Protein AF-A0A0K8VBG0-F1 (afdb_monomer_lite)

Foldseek 3Di:
DDDDDDDDDDDDDDDDDPPVVPVVVVVVVVVVVVVVVVVVVVVVVVVVVVVVVVVVVVVVVVVVVVVVVVVVVVVVVVVVVVVVVVVVVVVVVVVVVVVVVVVVVVVVVVVVVVVVVVVVVVVVVVVVVVVVVVVVVVVVVVVVVVVVVVVVVVVVVVVVVVVVVVVVVVVVVVVVVVVVVVVVVVVVVVVVVVVVVVVPDDDDDDDDDDDDDDDDDDDDDDDDDDDDYDDDDDDDPVVVVVVVVVVVVVVVVVVVVVVVVVVVVVVVVVVVVVVVVVVVVVVVVVVVVVVVVVVVVVVVVVVVVVVVVVVVVVVVVVVVVVVVVVVVVVVVVVVVVVVVVVVVVVVVVVVVVVVVVVVVVVVVVVVVVVVVVVVVVVVVVVVVVVVVVVVVVVVVVVVVVVVVVVVVVVVVVVVVVVVVVVVVVVVVVVVVVVVVVVVVVVVVVVVVVVVVPDPDDDDDDDDDDDPVPPPVPPPVPPPCPVVVVVVVVVVVVVVVVVVVVVVVVVVVVVVVVVVVVVVVVVVVVVVVVVVVVVVVVVVVVVVVVVVVVVVVVVVVVVVVVPPDDDDDPVVVVVVVVVVVVVVVVVVVVVVVVVVVVVVVVVVVVVVVVVVVVVVVVVVVVVVVVVVVVVVVVLVVVVVVVVVVVVVVVVVVVVCVVDDDDDDDDDVCPVVVVVVVVVVVVVVVVVVVVVVVVVVVVVVSVVVVVVVVVVVVVVVVVVVVVVVVVVVVVVVVVVVVVVVVVVVVVVVVVVVVVVVVVVVVVVVVVVVVVVVVVVVVVVVVVVVVVVVVVVVVVVVVVVVVVVVVVVVVVVVVVVVVVVVVVVVVVVVVVVVVVVVVVVVVVVVVVVVVVVVVVVVVVVVVVVVVVPPDDDDDDDPPPVVVVVVVVVVVVVVVVVVVVVVVVVVVVVVVVVVVVVVVVVVVVVVVVVVVCVVVVVPPPPDDDDDDDPVVPVVVVVVVVVVVVVVVVVVVVVVVVVVVVVVVVVVVVVVVVVVVVVVVVVVVVVVVVVVVVVVVVVVVVVVVVVVVVVVVVVVVVVVVVVVVVVVVVVVVVVVVVVVVVVVVD

pLDDT: mean 77.25, std 16.14, range [25.34, 94.44]

Sequence (1061 aa):
MVNITLEEVPLGHSAQTSSRKRGANEQTATLQKRNKQLEEENKQLSLSLDELDSQHNLAMQNVLELKTELQEKLSAVTTSYEALKKEHADKFINSELEMARLKKQLDSTMQQQKGLESENQQLQMQVTNYEAEVKKSIEDMADLQALLDKKTQDNVELIEKVKSAGRLADKSADQLMELQQRVDQLTKELEDAKQVKEKKTSESSTSSMGKHSDDEFIVVRDGDANSSGPATPPTKEELKDKIVQLENRVSELTLENGSLALKLQDSEMEKQLALTVMRENVQELRTRCEETDTALKLAREELEEQQENLESLKEKAAEAVIAQQQLKALAEEKGKIETEILNMKENLQNVLELEKRLLFSESEKETLQIELQRVRATQERITELESKVQNLIVENQQLRLNAEAETETQNYSAELAERIKSLNEENETLRAEIESIAHSKFSEAIAEEKQEITDLDADDDEPLTVDKIKELLSSHIKSKLTGEMEEACRAVQERITRTVNEMERKISRLSEELLDLQDSKLVWDHEKKTLEADISQYILQCDELMKNNEILLNELENYKRNKLETIQEHNEQSVMDLEAELEEASKMNETLEQEYVEQKEKNEELEREKQTLTEQLRAAQTQCEELRSAEKELKIQLETLEIEKGNMLFELNEQKSLDSKQTDDDVLLKSAEEKCQNLESQLAHLSKDHADLVAALQTQKTALQEAIMKREEAEKCLLEKDMLIKRLDENLKEDLSSEMQKKLDNLTSLNHELKQDLLAKDIVLESQKKKLLQAQANLNVSDGKVHELEELVAEKEKALETSRILLDESGKAKDELSEKLRQQKVNLEQLKQLKQEKETLLNEFEELKKKCEAHSDELKALQESAVTSTSNDASAITRIAQLEAELLATVELQKSVATLNYEKNEMIKALQQKHAENMQYYTEIQRLQGILQQQQLQTTQATTCAKCTTHESTLSDLRKELEKQQDQIKFLKEKSDILTTNLLTEQTNQRLVKQEKTEVEEQNAAIRKDLERLREHLLEIEDLHTQETVEMQRELEETKAKMVALQDDVAKSSNAYTSAR

Structure (mmCIF, N/CA/C/O backbone):
data_AF-A0A0K8VBG0-F1
#
_entry.id   AF-A0A0K8VBG0-F1
#
loop_
_atom_site.group_PDB
_atom_site.id
_atom_site.type_symbol
_atom_site.label_atom_id
_atom_site.label_alt_id
_atom_site.label_comp_id
_atom_site.label_asym_id
_atom_site.label_entity_id
_atom_site.label_seq_id
_atom_site.pdbx_PDB_ins_code
_atom_site.Cartn_x
_atom_site.Cartn_y
_atom_site.Cartn_z
_atom_site.occupancy
_atom_site.B_iso_or_equiv
_atom_site.auth_seq_id
_atom_site.auth_comp_id
_atom_site.auth_asym_id
_atom_site.auth_atom_id
_atom_site.pdbx_PDB_model_num
ATOM 1 N N . MET A 1 1 ? 41.106 46.620 -82.034 1.00 43.00 1 MET A N 1
ATOM 2 C CA . MET A 1 1 ? 41.742 47.371 -83.139 1.00 43.00 1 MET A CA 1
ATOM 3 C C . MET A 1 1 ? 43.255 47.251 -83.031 1.00 43.00 1 MET A C 1
ATOM 5 O O . MET A 1 1 ? 43.840 47.968 -82.236 1.00 43.00 1 MET A O 1
ATOM 9 N N . VAL A 1 2 ? 43.867 46.372 -83.825 1.00 33.28 2 VAL A N 1
ATOM 10 C CA . VAL A 1 2 ? 45.252 46.494 -84.317 1.00 33.28 2 VAL A CA 1
ATOM 11 C C . VAL A 1 2 ? 45.219 45.886 -85.718 1.00 33.28 2 VAL A C 1
ATOM 13 O O . VAL A 1 2 ? 44.747 44.761 -85.864 1.00 33.28 2 VAL A O 1
ATOM 16 N N . ASN A 1 3 ? 45.654 46.620 -86.742 1.00 40.59 3 ASN A N 1
ATOM 17 C CA . ASN A 1 3 ? 45.786 46.064 -88.089 1.00 40.59 3 ASN A CA 1
ATOM 18 C C . ASN A 1 3 ? 47.158 45.401 -88.221 1.00 40.59 3 ASN A C 1
ATOM 20 O O . ASN A 1 3 ? 48.166 46.038 -87.923 1.00 40.59 3 ASN A O 1
ATOM 24 N N . ILE A 1 4 ? 47.198 44.175 -88.740 1.00 41.84 4 ILE A N 1
ATOM 25 C CA . ILE A 1 4 ? 48.416 43.579 -89.294 1.00 41.84 4 ILE A CA 1
ATOM 26 C C . ILE A 1 4 ? 48.094 43.165 -90.728 1.00 41.84 4 ILE A C 1
ATOM 28 O O . ILE A 1 4 ? 47.398 42.184 -90.973 1.00 41.84 4 ILE A O 1
ATOM 32 N N . THR A 1 5 ? 48.563 43.971 -91.674 1.00 43.53 5 THR A N 1
ATOM 33 C CA . THR A 1 5 ? 48.521 43.681 -93.108 1.00 43.53 5 THR A CA 1
ATOM 34 C C . THR A 1 5 ? 49.650 42.720 -93.463 1.00 43.53 5 THR A C 1
ATOM 36 O O . THR A 1 5 ? 50.808 43.024 -93.183 1.00 43.53 5 THR A O 1
ATOM 39 N N . LEU A 1 6 ? 49.331 41.602 -94.114 1.00 40.22 6 LEU A N 1
ATOM 40 C CA . LEU A 1 6 ? 50.319 40.767 -94.799 1.00 40.22 6 LEU A CA 1
ATOM 41 C C . LEU A 1 6 ? 50.276 41.084 -96.296 1.00 40.22 6 LEU A C 1
ATOM 43 O O . LEU A 1 6 ? 49.215 41.023 -96.913 1.00 40.22 6 LEU A O 1
ATOM 47 N N . GLU A 1 7 ? 51.423 41.472 -96.848 1.00 38.75 7 GLU A N 1
ATOM 48 C CA . GLU A 1 7 ? 51.567 41.871 -98.249 1.00 38.75 7 GLU A CA 1
ATOM 49 C C . GLU A 1 7 ? 51.572 40.661 -99.195 1.00 38.75 7 GLU A C 1
ATOM 51 O O . GLU A 1 7 ? 52.144 39.610 -98.898 1.00 38.75 7 GLU A O 1
ATOM 56 N N . GLU A 1 8 ? 50.977 40.826 -100.377 1.00 39.34 8 GLU A N 1
ATOM 57 C CA . GLU A 1 8 ? 51.067 39.845 -101.458 1.00 39.34 8 GLU A CA 1
ATOM 58 C C . GLU A 1 8 ? 52.438 39.938 -102.149 1.00 39.34 8 GLU A C 1
ATOM 60 O O . GLU A 1 8 ? 52.787 40.973 -102.716 1.00 39.34 8 GLU A O 1
ATOM 65 N N . VAL A 1 9 ? 53.206 38.841 -102.164 1.00 38.22 9 VAL A N 1
ATOM 66 C CA . VAL A 1 9 ? 54.479 38.753 -102.903 1.00 38.22 9 VAL A CA 1
ATOM 67 C C . VAL A 1 9 ? 54.300 37.878 -104.155 1.00 38.22 9 VAL A C 1
ATOM 69 O O . VAL A 1 9 ? 54.252 36.650 -104.042 1.00 38.22 9 VAL A O 1
ATOM 72 N N . PRO A 1 10 ? 54.211 38.461 -105.367 1.00 44.12 10 PRO A N 1
ATOM 73 C CA . PRO A 1 10 ? 54.003 37.699 -106.595 1.00 44.12 10 PRO A CA 1
ATOM 74 C C . PRO A 1 10 ? 55.315 37.088 -107.112 1.00 44.12 10 PRO A C 1
ATOM 76 O O . PRO A 1 10 ? 56.162 37.779 -107.682 1.00 44.12 10 PRO A O 1
ATOM 79 N N . LEU A 1 11 ? 55.481 35.770 -106.970 1.00 38.22 11 LEU A N 1
ATOM 80 C CA . LEU A 1 11 ? 56.603 35.048 -107.581 1.00 38.22 11 LEU A CA 1
ATOM 81 C C . LEU A 1 11 ? 56.382 34.797 -109.084 1.00 38.22 11 LEU A C 1
ATOM 83 O O . LEU A 1 11 ? 55.292 34.449 -109.539 1.00 38.22 11 LEU A O 1
ATOM 87 N N . GLY A 1 12 ? 57.447 35.012 -109.861 1.00 35.91 12 GLY A N 1
ATOM 88 C CA . GLY A 1 12 ? 57.413 35.074 -111.324 1.00 35.91 12 GLY A CA 1
ATOM 89 C C . GLY A 1 12 ? 57.235 33.735 -112.050 1.00 35.91 12 GLY A C 1
ATOM 90 O O . GLY A 1 12 ? 57.375 32.650 -111.490 1.00 35.91 12 GLY A O 1
ATOM 91 N N . HIS A 1 13 ? 56.942 33.825 -113.349 1.00 42.28 13 HIS A N 1
ATOM 92 C CA . HIS A 1 13 ? 56.729 32.668 -114.223 1.00 42.28 13 HIS A CA 1
ATOM 93 C C . HIS A 1 13 ? 58.031 31.919 -114.558 1.00 42.28 13 HIS A C 1
ATOM 95 O O . HIS A 1 13 ? 59.044 32.536 -114.879 1.00 42.28 13 HIS A O 1
ATOM 101 N N . SER A 1 14 ? 57.944 30.592 -114.683 1.00 35.47 14 SER A N 1
ATOM 102 C CA . SER A 1 14 ? 58.721 29.836 -115.675 1.00 35.47 14 SER A CA 1
ATOM 103 C C . SER A 1 14 ? 57.948 28.588 -116.124 1.00 35.47 14 SER A C 1
ATOM 105 O O . SER A 1 14 ? 56.993 28.167 -115.469 1.00 35.47 14 SER A O 1
ATOM 107 N N . ALA A 1 15 ? 58.295 28.032 -117.283 1.00 40.16 15 ALA A N 1
ATOM 108 C CA . ALA A 1 15 ? 57.491 27.030 -117.983 1.00 40.16 15 ALA A CA 1
ATOM 109 C C . ALA A 1 15 ? 58.024 25.598 -117.822 1.00 40.16 15 ALA A C 1
ATOM 111 O O . ALA A 1 15 ? 59.234 25.403 -117.863 1.00 40.16 15 ALA A O 1
ATOM 112 N N . GLN A 1 16 ? 57.119 24.602 -117.774 1.00 41.00 16 GLN A N 1
ATOM 113 C CA . GLN A 1 16 ? 57.099 23.408 -118.654 1.00 41.00 16 GLN A CA 1
ATOM 114 C C . GLN A 1 16 ? 56.025 22.366 -118.240 1.00 41.00 16 GLN A C 1
ATOM 116 O O . GLN A 1 16 ? 55.444 22.423 -117.160 1.00 41.00 16 GLN A O 1
ATOM 121 N N . THR A 1 17 ? 55.787 21.377 -119.115 1.00 40.16 17 THR A N 1
ATOM 122 C CA . THR A 1 17 ? 54.924 20.178 -118.947 1.00 40.16 17 THR A CA 1
ATOM 123 C C . THR A 1 17 ? 53.398 20.399 -118.886 1.00 40.16 17 THR A C 1
ATOM 125 O O . THR A 1 17 ? 52.782 20.541 -117.834 1.00 40.16 17 THR A O 1
ATOM 128 N N . SER A 1 18 ? 52.739 20.311 -120.046 1.00 46.72 18 SER A N 1
ATOM 129 C CA . SER A 1 18 ? 51.268 20.299 -120.169 1.00 46.72 18 SER A CA 1
ATOM 130 C C . SER A 1 18 ? 50.610 18.969 -119.759 1.00 46.72 18 SER A C 1
ATOM 132 O O . SER A 1 18 ? 49.415 18.947 -119.473 1.00 46.72 18 SER A O 1
ATOM 134 N N . SER A 1 19 ? 51.371 17.873 -119.672 1.00 47.28 19 SER A N 1
ATOM 135 C CA . SER A 1 19 ? 50.883 16.544 -119.269 1.00 47.28 19 SER A CA 1
ATOM 136 C C . SER A 1 19 ? 50.591 16.415 -117.768 1.00 47.28 19 SER A C 1
ATOM 138 O O . SER A 1 19 ? 49.714 15.646 -117.381 1.00 47.28 19 SER A O 1
ATOM 140 N N . ARG A 1 20 ? 51.267 17.193 -116.910 1.00 49.97 20 ARG A N 1
ATOM 141 C CA . ARG A 1 20 ? 51.134 17.087 -115.443 1.00 49.97 20 ARG A CA 1
ATOM 142 C C . ARG A 1 20 ? 49.805 17.645 -114.906 1.00 49.97 20 ARG A C 1
ATOM 144 O O . ARG A 1 20 ? 49.390 17.279 -113.812 1.00 49.97 20 ARG A O 1
ATOM 151 N N . LYS A 1 21 ? 49.110 18.492 -115.682 1.00 50.09 21 LYS A N 1
ATOM 152 C CA . LYS A 1 21 ? 47.896 19.210 -115.244 1.00 50.09 21 LYS A CA 1
ATOM 153 C C . LYS A 1 21 ? 46.640 18.342 -115.072 1.00 50.09 21 LYS A C 1
ATOM 155 O O . LYS A 1 21 ? 45.791 18.718 -114.276 1.00 50.09 21 LYS A O 1
ATOM 160 N N . ARG A 1 22 ? 46.493 17.201 -115.765 1.00 51.78 22 ARG A N 1
ATOM 161 C CA . ARG A 1 22 ? 45.307 16.332 -115.568 1.00 51.78 22 ARG A CA 1
ATOM 162 C C . ARG A 1 22 ? 45.371 15.563 -114.248 1.00 51.78 22 ARG A C 1
ATOM 164 O O . ARG A 1 22 ? 44.472 15.723 -113.434 1.00 51.78 22 ARG A O 1
ATOM 171 N N . GLY A 1 23 ? 46.470 14.847 -113.999 1.00 56.84 23 GLY A N 1
ATOM 172 C CA . GLY A 1 23 ? 46.675 14.143 -112.728 1.00 56.84 23 GLY A CA 1
ATOM 173 C C . GLY A 1 23 ? 46.676 15.087 -111.521 1.00 56.84 23 GLY A C 1
ATOM 174 O O . GLY A 1 23 ? 46.089 14.758 -110.497 1.00 56.84 23 GLY A O 1
ATOM 175 N N . ALA A 1 24 ? 47.238 16.296 -111.665 1.00 58.91 24 ALA A N 1
ATOM 176 C CA . ALA A 1 24 ? 47.138 17.331 -110.637 1.00 58.91 24 ALA A CA 1
ATOM 177 C C . ALA A 1 24 ? 45.677 17.725 -110.353 1.00 58.91 24 ALA A C 1
ATOM 179 O O . ALA A 1 24 ? 45.270 17.697 -109.199 1.00 58.91 24 ALA A O 1
ATOM 180 N N . ASN A 1 25 ? 44.867 18.023 -111.378 1.00 60.28 25 ASN A N 1
ATOM 181 C CA . ASN A 1 25 ? 43.459 18.389 -111.185 1.00 60.28 25 ASN A CA 1
ATOM 182 C C . ASN A 1 25 ? 42.623 17.256 -110.561 1.00 60.28 25 ASN A C 1
ATOM 184 O O . ASN A 1 25 ? 41.772 17.531 -109.719 1.00 60.28 25 ASN A O 1
ATOM 188 N N . GLU A 1 26 ? 42.857 15.998 -110.943 1.00 67.69 26 GLU A N 1
ATOM 189 C CA . GLU A 1 26 ? 42.168 14.840 -110.352 1.00 67.69 26 GLU A CA 1
ATOM 190 C C . GLU A 1 26 ? 42.561 14.645 -108.879 1.00 67.69 26 GLU A C 1
ATOM 192 O O . GLU A 1 26 ? 41.686 14.451 -108.036 1.00 67.69 26 GLU A O 1
ATOM 197 N N . GLN A 1 27 ? 43.847 14.799 -108.540 1.00 74.75 27 GLN A N 1
ATOM 198 C CA . GLN A 1 27 ? 44.315 14.808 -107.149 1.00 74.75 27 GLN A CA 1
ATOM 199 C C . GLN A 1 27 ? 43.750 15.996 -106.354 1.00 74.75 27 GLN A C 1
ATOM 201 O O . GLN A 1 27 ? 43.317 15.822 -105.220 1.00 74.75 27 GLN A O 1
ATOM 206 N N . THR A 1 28 ? 43.683 17.199 -106.932 1.00 75.19 28 THR A N 1
ATOM 207 C CA . THR A 1 28 ? 43.045 18.354 -106.281 1.00 75.19 28 THR A CA 1
ATOM 208 C C . THR A 1 28 ? 41.555 18.107 -106.038 1.00 75.19 28 THR A C 1
ATOM 210 O O . THR A 1 28 ? 41.063 18.448 -104.968 1.00 75.19 28 THR A O 1
ATOM 213 N N . ALA A 1 29 ? 40.839 17.468 -106.968 1.00 78.25 29 ALA A N 1
ATOM 214 C CA . ALA A 1 29 ? 39.424 17.142 -106.795 1.00 78.25 29 ALA A CA 1
ATOM 215 C C . ALA A 1 29 ? 39.184 16.082 -105.701 1.00 78.25 29 ALA A C 1
ATOM 217 O O . ALA A 1 29 ? 38.245 16.218 -104.913 1.00 78.25 29 ALA A O 1
ATOM 218 N N . THR A 1 30 ? 40.032 15.050 -105.596 1.00 81.75 30 THR A N 1
ATOM 219 C CA . THR A 1 30 ? 39.924 14.061 -104.506 1.00 81.75 30 THR A CA 1
ATOM 220 C C . THR A 1 30 ? 40.312 14.653 -103.152 1.00 81.75 30 THR A C 1
ATOM 222 O O . THR A 1 30 ? 39.617 14.393 -102.170 1.00 81.75 30 THR A O 1
ATOM 225 N N . LEU A 1 31 ? 41.334 15.514 -103.095 1.00 83.62 31 LEU A N 1
ATOM 226 C CA . LEU A 1 31 ? 41.702 16.259 -101.886 1.00 83.62 31 LEU A CA 1
ATOM 227 C C . LEU A 1 31 ? 40.601 17.240 -101.459 1.00 83.62 31 LEU A C 1
ATOM 229 O O . LEU A 1 31 ? 40.248 17.267 -100.287 1.00 83.62 31 LEU A O 1
ATOM 233 N N . GLN A 1 32 ? 39.976 17.971 -102.387 1.00 84.12 32 GLN A N 1
ATOM 234 C CA . GLN A 1 32 ? 38.812 18.817 -102.087 1.00 84.12 32 GLN A CA 1
ATOM 235 C C . GLN A 1 32 ? 37.624 17.999 -101.567 1.00 84.12 32 GLN A C 1
ATOM 237 O O . GLN A 1 32 ? 36.939 18.439 -100.645 1.00 84.12 32 GLN A O 1
ATOM 242 N N . LYS A 1 33 ? 37.386 16.795 -102.106 1.00 87.44 33 LYS A N 1
ATOM 243 C CA . LYS A 1 33 ? 36.353 15.895 -101.577 1.00 87.44 33 LYS A CA 1
ATOM 244 C C . LYS A 1 33 ? 36.698 15.397 -100.168 1.00 87.44 33 LYS A C 1
ATOM 246 O O . LYS A 1 33 ? 35.804 15.371 -99.328 1.00 87.44 33 LYS A O 1
ATOM 251 N N . ARG A 1 34 ? 37.962 15.048 -99.886 1.00 88.94 34 ARG A N 1
ATOM 252 C CA . ARG A 1 34 ? 38.384 14.626 -98.539 1.00 88.94 34 ARG A CA 1
ATOM 253 C C . ARG A 1 34 ? 38.357 15.784 -97.541 1.00 88.94 34 ARG A C 1
ATOM 255 O O . ARG A 1 34 ? 37.902 15.560 -96.429 1.00 88.94 34 ARG A O 1
ATOM 262 N N . ASN A 1 35 ? 38.742 17.000 -97.933 1.00 85.94 35 ASN A N 1
ATOM 263 C CA . ASN A 1 35 ? 38.588 18.192 -97.093 1.00 85.94 35 ASN A CA 1
ATOM 264 C C . ASN A 1 35 ? 37.119 18.443 -96.756 1.00 85.94 35 ASN A C 1
ATOM 266 O O . ASN A 1 35 ? 36.811 18.571 -95.584 1.00 85.94 35 ASN A O 1
ATOM 270 N N . LYS A 1 36 ? 36.197 18.388 -97.727 1.00 90.69 36 LYS A N 1
ATOM 271 C CA . LYS A 1 36 ? 34.758 18.516 -97.432 1.00 90.69 36 LYS A CA 1
ATOM 272 C C . LYS A 1 36 ? 34.224 17.427 -96.503 1.00 90.69 36 LYS A C 1
ATOM 274 O O . LYS A 1 36 ? 33.378 17.708 -95.666 1.00 90.69 36 LYS A O 1
ATOM 279 N N . GLN A 1 37 ? 34.721 16.195 -96.623 1.00 90.06 37 GLN A N 1
ATOM 280 C CA . GLN A 1 37 ? 34.391 15.138 -95.663 1.00 90.06 37 GLN A CA 1
ATOM 281 C C . GLN A 1 37 ? 34.956 15.444 -94.273 1.00 90.06 37 GLN A C 1
ATOM 283 O O . GLN A 1 37 ? 34.223 15.319 -93.308 1.00 90.06 37 GLN A O 1
ATOM 288 N N . LEU A 1 38 ? 36.201 15.915 -94.166 1.00 89.38 38 LEU A N 1
ATOM 289 C CA . LEU A 1 38 ? 36.807 16.345 -92.901 1.00 89.38 38 LEU A CA 1
ATOM 290 C C . LEU A 1 38 ? 36.122 17.590 -92.303 1.00 89.38 38 LEU A C 1
ATOM 292 O O . LEU A 1 38 ? 36.065 17.722 -91.089 1.00 89.38 38 LEU A O 1
ATOM 296 N N . GLU A 1 39 ? 35.596 18.499 -93.123 1.00 90.69 39 GLU A N 1
ATOM 297 C CA . GLU A 1 39 ? 34.809 19.666 -92.702 1.00 90.69 39 GLU A CA 1
ATOM 298 C C . GLU A 1 39 ? 33.451 19.231 -92.126 1.00 90.69 39 GLU A C 1
ATOM 300 O O . GLU A 1 39 ? 33.061 19.706 -91.062 1.00 90.69 39 GLU A O 1
ATOM 305 N N . GLU A 1 40 ? 32.756 18.288 -92.775 1.00 91.31 40 GLU A N 1
ATOM 306 C CA . GLU A 1 40 ? 31.491 17.731 -92.272 1.00 91.31 40 GLU A CA 1
ATOM 307 C C . GLU A 1 40 ? 31.715 16.819 -91.042 1.00 91.31 40 GLU A C 1
ATOM 309 O O . GLU A 1 40 ? 30.969 16.923 -90.073 1.00 91.31 40 GLU A O 1
ATOM 314 N N . GLU A 1 41 ? 32.779 16.001 -91.031 1.00 91.75 41 GLU A N 1
ATOM 315 C CA . GLU A 1 41 ? 33.227 15.181 -89.887 1.00 91.75 41 GLU A CA 1
ATOM 316 C C . GLU A 1 41 ? 33.542 16.073 -88.668 1.00 91.75 41 GLU A C 1
ATOM 318 O O . GLU A 1 41 ? 33.009 15.835 -87.587 1.00 91.75 41 GLU A O 1
ATOM 323 N N . ASN A 1 42 ? 34.332 17.145 -88.833 1.00 90.19 42 ASN A N 1
ATOM 324 C CA . ASN A 1 42 ? 34.614 18.099 -87.750 1.00 90.19 42 ASN A CA 1
ATOM 325 C C . ASN A 1 42 ? 33.352 18.823 -87.270 1.00 90.19 42 ASN A C 1
ATOM 327 O O . ASN A 1 42 ? 33.155 18.965 -86.071 1.00 90.19 42 ASN A O 1
ATOM 331 N N . LYS A 1 43 ? 32.479 19.261 -88.181 1.00 93.12 43 LYS A N 1
ATOM 332 C CA . LYS A 1 43 ? 31.223 19.937 -87.827 1.00 93.12 43 LYS A CA 1
ATOM 333 C C . LYS A 1 43 ? 30.270 19.017 -87.059 1.00 93.12 43 LYS A C 1
ATOM 335 O O . LYS A 1 43 ? 29.611 19.474 -86.130 1.00 93.12 43 LYS A O 1
ATOM 340 N N . GLN A 1 44 ? 30.209 17.733 -87.414 1.00 92.31 44 GLN A N 1
ATOM 341 C CA . GLN A 1 44 ? 29.445 16.737 -86.663 1.00 92.31 44 GLN A CA 1
ATOM 342 C C . GLN A 1 44 ? 30.063 16.482 -85.279 1.00 92.31 44 GLN A C 1
ATOM 344 O O . GLN A 1 44 ? 29.322 16.387 -84.303 1.00 92.31 44 GLN A O 1
ATOM 349 N N . LEU A 1 45 ? 31.397 16.443 -85.175 1.00 92.31 45 LEU A N 1
ATOM 350 C CA . LEU A 1 45 ? 32.098 16.343 -83.892 1.00 92.31 45 LEU A CA 1
ATOM 351 C C . LEU A 1 45 ? 31.845 17.567 -82.998 1.00 92.31 45 LEU A C 1
ATOM 353 O O . LEU A 1 45 ? 31.508 17.382 -81.832 1.00 92.31 45 LEU A O 1
ATOM 357 N N . SER A 1 46 ? 31.919 18.793 -83.531 1.00 92.44 46 SER A N 1
ATOM 358 C CA . SER A 1 46 ? 31.571 20.017 -82.791 1.00 92.44 46 SER A CA 1
ATOM 359 C C . SER A 1 46 ? 30.144 19.966 -82.252 1.00 92.44 46 SER A C 1
ATOM 361 O O . SER A 1 46 ? 29.961 20.142 -81.058 1.00 92.44 46 SER A O 1
ATOM 363 N N . LEU A 1 47 ? 29.157 19.611 -83.083 1.00 92.50 47 LEU A N 1
ATOM 364 C CA . LEU A 1 47 ? 27.767 19.479 -82.628 1.00 92.50 47 LEU A CA 1
ATOM 365 C C . LEU A 1 47 ? 27.604 18.417 -81.526 1.00 92.50 47 LEU A C 1
ATOM 367 O O . LEU A 1 47 ? 26.836 18.631 -80.594 1.00 92.50 47 LEU A O 1
ATOM 371 N N . SER A 1 48 ? 28.340 17.301 -81.592 1.00 91.75 48 SER A N 1
ATOM 372 C CA . SER A 1 48 ? 28.314 16.285 -80.527 1.00 91.75 48 SER A CA 1
ATOM 373 C C . SER A 1 48 ? 29.021 16.717 -79.236 1.00 91.75 48 SER A C 1
ATOM 375 O O . SER A 1 48 ? 28.675 16.220 -78.168 1.00 91.75 48 SER A O 1
ATOM 377 N N . LEU A 1 49 ? 29.983 17.645 -79.314 1.00 92.19 49 LEU A N 1
ATOM 378 C CA . LEU A 1 49 ? 30.613 18.263 -78.143 1.00 92.19 49 LEU A CA 1
ATOM 379 C C . LEU A 1 49 ? 29.688 19.316 -77.522 1.00 92.19 49 LEU A C 1
ATOM 381 O O . LEU A 1 49 ? 29.465 19.267 -76.319 1.00 92.19 49 LEU A O 1
ATOM 385 N N . ASP A 1 50 ? 29.079 20.185 -78.336 1.00 93.06 50 ASP A N 1
ATOM 386 C CA . ASP A 1 50 ? 28.085 21.171 -77.888 1.00 93.06 50 ASP A CA 1
ATOM 387 C C . ASP A 1 50 ? 26.892 20.481 -77.184 1.00 93.06 50 ASP A C 1
ATOM 389 O O . ASP A 1 50 ? 26.401 20.949 -76.154 1.00 93.06 50 ASP A O 1
ATOM 393 N N . GLU A 1 51 ? 26.437 19.337 -77.713 1.00 93.12 51 GLU A N 1
ATOM 394 C CA . GLU A 1 51 ? 25.387 18.519 -77.097 1.00 93.12 51 GLU A CA 1
ATOM 395 C C . GLU A 1 51 ? 25.857 17.855 -75.789 1.00 93.12 51 GLU A C 1
ATOM 397 O O . GLU A 1 51 ? 25.124 17.883 -74.798 1.00 93.12 51 GLU A O 1
ATOM 402 N N . LEU A 1 52 ? 27.077 17.307 -75.745 1.00 93.06 52 LEU A N 1
ATOM 403 C CA . LEU A 1 52 ? 27.637 16.690 -74.537 1.00 93.06 52 LEU A CA 1
ATOM 404 C C . LEU A 1 52 ? 27.848 17.715 -73.411 1.00 93.06 52 LEU A C 1
ATOM 406 O O . LEU A 1 52 ? 27.487 17.439 -72.267 1.00 93.06 52 LEU A O 1
ATOM 410 N N . ASP A 1 53 ? 28.356 18.906 -73.728 1.00 94.06 53 ASP A N 1
ATOM 411 C CA . ASP A 1 53 ? 28.498 20.011 -72.776 1.00 94.06 53 ASP A CA 1
ATOM 412 C C . ASP A 1 53 ? 27.123 20.490 -72.284 1.00 94.06 53 ASP A C 1
ATOM 414 O O . ASP A 1 53 ? 26.950 20.762 -71.094 1.00 94.06 53 ASP A O 1
ATOM 418 N N . SER A 1 54 ? 26.107 20.541 -73.154 1.00 93.12 54 SER A N 1
ATOM 419 C CA . SER A 1 54 ? 24.733 20.862 -72.745 1.00 93.12 54 SER A CA 1
ATOM 420 C C . SER A 1 54 ? 24.157 19.815 -71.780 1.00 93.12 54 SER A C 1
ATOM 422 O O . SER A 1 54 ? 23.605 20.182 -70.739 1.00 93.12 54 SER A O 1
ATOM 424 N N . GLN A 1 55 ? 24.347 18.522 -72.066 1.00 90.75 55 GLN A N 1
ATOM 425 C CA . GLN A 1 55 ? 23.933 17.426 -71.183 1.00 90.75 55 GLN A CA 1
ATOM 426 C C . GLN A 1 55 ? 24.699 17.440 -69.848 1.00 90.75 55 GLN A C 1
ATOM 428 O O . GLN A 1 55 ? 24.094 17.235 -68.794 1.00 90.75 55 GLN A O 1
ATOM 433 N N . HIS A 1 56 ? 26.003 17.737 -69.863 1.00 91.38 56 HIS A N 1
ATOM 434 C CA . HIS A 1 56 ? 26.826 17.842 -68.655 1.00 91.38 56 HIS A CA 1
ATOM 435 C C . HIS A 1 56 ? 26.384 19.002 -67.751 1.00 91.38 56 HIS A C 1
ATOM 437 O O . HIS A 1 56 ? 26.217 18.809 -66.547 1.00 91.38 56 HIS A O 1
ATOM 443 N N . ASN A 1 57 ? 26.129 20.184 -68.321 1.00 92.44 57 ASN A N 1
ATOM 444 C CA . ASN A 1 57 ? 25.634 21.336 -67.563 1.00 92.44 57 ASN A CA 1
ATOM 445 C C . ASN A 1 57 ? 24.253 21.065 -66.942 1.00 92.44 57 ASN A C 1
ATOM 447 O O . ASN A 1 57 ? 24.044 21.387 -65.773 1.00 92.44 57 ASN A O 1
ATOM 451 N N . LEU A 1 58 ? 23.339 20.415 -67.674 1.00 93.06 58 LEU A N 1
ATOM 452 C CA . LEU A 1 58 ? 22.029 20.017 -67.143 1.00 93.06 58 LEU A CA 1
ATOM 453 C C . LEU A 1 58 ? 22.158 18.992 -66.002 1.00 93.06 58 LEU A C 1
ATOM 455 O O . LEU A 1 58 ? 21.508 19.131 -64.968 1.00 93.06 58 LEU A O 1
ATOM 459 N N . ALA A 1 59 ? 23.029 17.989 -66.149 1.00 89.56 59 ALA A N 1
ATOM 460 C CA . ALA A 1 59 ? 23.296 17.017 -65.090 1.00 89.56 59 ALA A CA 1
ATOM 461 C C . ALA A 1 59 ? 23.900 17.680 -63.837 1.00 89.56 59 ALA A C 1
ATOM 463 O O . ALA A 1 59 ? 23.485 17.372 -62.720 1.00 89.56 59 ALA A O 1
ATOM 464 N N . MET A 1 60 ? 24.830 18.625 -64.011 1.00 92.25 60 MET A N 1
ATOM 465 C CA . MET A 1 60 ? 25.415 19.393 -62.909 1.00 92.25 60 MET A CA 1
ATOM 466 C C . MET A 1 60 ? 24.372 20.272 -62.202 1.00 92.25 60 MET A C 1
ATOM 468 O O . MET A 1 60 ? 24.366 20.315 -60.973 1.00 92.25 60 MET A O 1
ATOM 472 N N . GLN A 1 61 ? 23.467 20.923 -62.942 1.00 93.06 61 GLN A N 1
ATOM 473 C CA . GLN A 1 61 ? 22.365 21.688 -62.352 1.00 93.06 61 GLN A CA 1
ATOM 474 C C . GLN A 1 61 ? 21.440 20.785 -61.524 1.00 93.06 61 GLN A C 1
ATOM 476 O O . GLN A 1 61 ? 21.217 21.072 -60.350 1.00 93.06 61 GLN A O 1
ATOM 481 N N . ASN A 1 62 ? 20.992 19.653 -62.076 1.00 93.12 62 ASN A N 1
ATOM 482 C CA . ASN A 1 62 ? 20.134 18.701 -61.361 1.00 93.12 62 ASN A CA 1
ATOM 483 C C . ASN A 1 62 ? 20.792 18.183 -60.064 1.00 93.12 62 ASN A C 1
ATOM 485 O O . ASN A 1 62 ? 20.125 18.034 -59.043 1.00 93.12 62 ASN A O 1
ATOM 489 N N . VAL A 1 63 ? 22.108 17.932 -60.076 1.00 90.06 63 VAL A N 1
ATOM 490 C CA . VAL A 1 63 ? 22.869 17.513 -58.882 1.00 90.06 63 VAL A CA 1
ATOM 491 C C . VAL A 1 63 ? 22.981 18.638 -57.845 1.00 90.06 63 VAL A C 1
ATOM 493 O O . VAL A 1 63 ? 22.933 18.363 -56.646 1.00 90.06 63 VAL A O 1
ATOM 496 N N . LEU A 1 64 ? 23.107 19.898 -58.272 1.00 91.81 64 LEU A N 1
ATOM 497 C CA . LEU A 1 64 ? 23.104 21.049 -57.365 1.00 91.81 64 LEU A CA 1
ATOM 498 C C . LEU A 1 64 ? 21.724 21.272 -56.732 1.00 91.81 64 LEU A C 1
ATOM 500 O O . LEU A 1 64 ? 21.659 21.479 -55.523 1.00 91.81 64 LEU A O 1
ATOM 504 N N . GLU A 1 65 ? 20.646 21.158 -57.510 1.00 93.00 65 GLU A N 1
ATOM 505 C CA . GLU A 1 65 ? 19.263 21.276 -57.025 1.00 93.00 65 GLU A CA 1
ATOM 506 C C . GLU A 1 65 ? 18.923 20.164 -56.017 1.00 93.00 65 GLU A C 1
ATOM 508 O O . GLU A 1 65 ? 18.459 20.452 -54.908 1.00 93.00 65 GLU A O 1
ATOM 513 N N . LEU A 1 66 ? 19.265 18.906 -56.330 1.00 91.44 66 LEU A N 1
ATOM 514 C CA . LEU A 1 66 ? 19.095 17.774 -55.411 1.00 91.44 66 LEU A CA 1
ATOM 515 C C . LEU A 1 66 ? 19.926 17.949 -54.126 1.00 91.44 66 LEU A C 1
ATOM 517 O O . LEU A 1 66 ? 19.468 17.621 -53.032 1.00 91.44 66 LEU A O 1
ATOM 521 N N . LYS A 1 67 ? 21.143 18.502 -54.235 1.00 91.75 67 LYS A N 1
ATOM 522 C CA . LYS A 1 67 ? 21.982 18.825 -53.074 1.00 91.75 67 LYS A CA 1
ATOM 523 C C . LYS A 1 67 ? 21.344 19.904 -52.198 1.00 91.75 67 LYS A C 1
ATOM 525 O O . LYS A 1 67 ? 21.387 19.763 -50.977 1.00 91.75 67 LYS A O 1
ATOM 530 N N . THR A 1 68 ? 20.768 20.961 -52.777 1.00 92.38 68 THR A N 1
ATOM 531 C CA . THR A 1 68 ? 20.058 21.982 -51.991 1.00 92.38 68 THR A CA 1
ATOM 532 C C . THR A 1 68 ? 18.825 21.406 -51.303 1.00 92.38 68 THR A C 1
ATOM 534 O O . THR A 1 68 ? 18.672 21.616 -50.106 1.00 92.38 68 THR A O 1
ATOM 537 N N . GLU A 1 69 ? 18.024 20.586 -51.990 1.00 92.75 69 GLU A N 1
ATOM 538 C CA . GLU A 1 69 ? 16.839 19.950 -51.397 1.00 92.75 69 GLU A CA 1
ATOM 539 C C . GLU A 1 69 ? 17.211 18.997 -50.240 1.00 92.75 69 GLU A C 1
ATOM 541 O O . GLU A 1 69 ? 16.567 18.992 -49.191 1.00 92.75 69 GLU A O 1
ATOM 546 N N . LEU A 1 70 ? 18.289 18.216 -50.387 1.00 89.12 70 LEU A N 1
ATOM 547 C CA . LEU A 1 70 ? 18.821 17.367 -49.313 1.00 89.12 70 LEU A CA 1
ATOM 548 C C . LEU A 1 70 ? 19.371 18.185 -48.137 1.00 89.12 70 LEU A C 1
ATOM 550 O O . LEU A 1 70 ? 19.185 17.794 -46.986 1.00 89.12 70 LEU A O 1
ATOM 554 N N . GLN A 1 71 ? 20.024 19.319 -48.400 1.00 91.00 71 GLN A N 1
ATOM 555 C CA . GLN A 1 71 ? 20.558 20.192 -47.354 1.00 91.00 71 GLN A CA 1
ATOM 556 C C . GLN A 1 71 ? 19.440 20.928 -46.593 1.00 91.00 71 GLN A C 1
ATOM 558 O O . GLN A 1 71 ? 19.522 21.056 -45.370 1.00 91.00 71 GLN A O 1
ATOM 563 N N . GLU A 1 72 ? 18.366 21.335 -47.275 1.00 93.56 72 GLU A N 1
ATOM 564 C CA . GLU A 1 72 ? 17.151 21.865 -46.645 1.00 93.56 72 GLU A CA 1
ATOM 565 C C . GLU A 1 72 ? 16.463 20.798 -45.783 1.00 93.56 72 GLU A C 1
ATOM 567 O O . GLU A 1 72 ? 16.220 21.045 -44.600 1.00 93.56 72 GLU A O 1
ATOM 572 N N . LYS A 1 73 ? 16.246 19.583 -46.311 1.00 92.75 73 LYS A N 1
ATOM 573 C CA . LYS A 1 73 ? 15.683 18.450 -45.547 1.00 92.75 73 LYS A CA 1
ATOM 574 C C . LYS A 1 73 ? 16.515 18.118 -44.309 1.00 92.75 73 LYS A C 1
ATOM 576 O O . LYS A 1 73 ? 15.949 17.971 -43.228 1.00 92.75 73 LYS A O 1
ATOM 581 N N . LEU A 1 74 ? 17.843 18.062 -44.435 1.00 89.50 74 LEU A N 1
ATOM 582 C CA . LEU A 1 74 ? 18.742 17.844 -43.300 1.00 89.50 74 LEU A CA 1
ATOM 583 C C . LEU A 1 74 ? 18.598 18.957 -42.250 1.00 89.50 74 LEU A C 1
ATOM 585 O O . LEU A 1 74 ? 18.539 18.659 -41.058 1.00 89.50 74 LEU A O 1
ATOM 589 N N . SER A 1 75 ? 18.480 20.224 -42.666 1.00 91.69 75 SER A N 1
ATOM 590 C CA . SER A 1 75 ? 18.271 21.338 -41.729 1.00 91.69 75 SER A CA 1
ATOM 591 C C . SER A 1 75 ? 16.919 21.252 -41.010 1.00 91.69 75 SER A C 1
ATOM 593 O O . SER A 1 75 ? 16.877 21.380 -39.789 1.00 91.69 75 SER A O 1
ATOM 595 N N . ALA A 1 76 ? 15.837 20.924 -41.725 1.00 92.12 76 ALA A N 1
ATOM 596 C CA . ALA A 1 76 ? 14.501 20.770 -41.154 1.00 92.12 76 ALA A CA 1
ATOM 597 C C . ALA A 1 76 ? 14.430 19.603 -40.153 1.00 92.12 76 ALA A C 1
ATOM 599 O O . ALA A 1 76 ? 13.902 19.770 -39.053 1.00 92.12 76 ALA A O 1
ATOM 600 N N . VAL A 1 77 ? 15.023 18.449 -40.490 1.00 89.19 77 VAL A N 1
ATOM 601 C CA . VAL A 1 77 ? 15.154 17.313 -39.564 1.00 89.19 77 VAL A CA 1
ATOM 602 C C . VAL A 1 77 ? 15.969 17.719 -38.332 1.00 89.19 77 VAL A C 1
ATOM 604 O O . VAL A 1 77 ? 15.508 17.487 -37.216 1.00 89.19 77 VAL A O 1
ATOM 607 N N . THR A 1 78 ? 17.106 18.405 -38.507 1.00 90.50 78 THR A N 1
ATOM 608 C CA . THR A 1 78 ? 17.934 18.903 -37.389 1.00 90.50 78 THR A CA 1
ATOM 609 C C . THR A 1 78 ? 17.131 19.805 -36.447 1.00 90.50 78 THR A C 1
ATOM 611 O O . THR A 1 78 ? 17.091 19.547 -35.246 1.00 90.50 78 THR A O 1
ATOM 614 N N . THR A 1 79 ? 16.411 20.801 -36.973 1.00 92.75 79 THR A N 1
ATOM 615 C CA . THR A 1 79 ? 15.567 21.692 -36.160 1.00 92.75 79 THR A CA 1
ATOM 616 C C . THR A 1 79 ? 14.414 20.947 -35.481 1.00 92.75 79 THR A C 1
ATOM 618 O O . THR A 1 79 ? 14.096 21.243 -34.331 1.00 92.75 79 THR A O 1
ATOM 621 N N . SER A 1 80 ? 13.805 19.951 -36.137 1.00 88.75 80 SER A N 1
ATOM 622 C CA . SER A 1 80 ? 12.748 19.140 -35.515 1.00 88.75 80 SER A CA 1
ATOM 623 C C . SER A 1 80 ? 13.276 18.263 -34.370 1.00 88.75 80 SER A C 1
ATOM 625 O O . SER A 1 80 ? 12.621 18.144 -33.337 1.00 88.75 80 SER A O 1
ATOM 627 N N . TYR A 1 81 ? 14.493 17.725 -34.505 1.00 89.69 81 TYR A N 1
ATOM 628 C CA . TYR A 1 81 ? 15.172 16.962 -33.459 1.00 89.69 81 TYR A CA 1
ATOM 629 C C . TYR A 1 81 ? 15.569 17.850 -32.271 1.00 89.69 81 TYR A C 1
ATOM 631 O O . TYR A 1 81 ? 15.350 17.469 -31.123 1.00 89.69 81 TYR A O 1
ATOM 639 N N . GLU A 1 82 ? 16.086 19.058 -32.519 1.00 90.81 82 GLU A N 1
ATOM 640 C CA . GLU A 1 82 ? 16.375 20.034 -31.459 1.00 90.81 82 GLU A CA 1
ATOM 641 C C . GLU A 1 82 ? 15.104 20.466 -30.710 1.00 90.81 82 GLU A C 1
ATOM 643 O O . GLU A 1 82 ? 15.114 20.539 -29.479 1.00 90.81 82 GLU A O 1
ATOM 648 N N . ALA A 1 83 ? 13.995 20.681 -31.427 1.00 90.25 83 ALA A N 1
ATOM 649 C CA . ALA A 1 83 ? 12.699 20.996 -30.832 1.00 90.25 83 ALA A CA 1
ATOM 650 C C . ALA A 1 83 ? 12.162 19.840 -29.968 1.00 90.25 83 ALA A C 1
ATOM 652 O O . ALA A 1 83 ? 11.820 20.064 -28.808 1.00 90.25 83 ALA A O 1
ATOM 653 N N . LEU A 1 84 ? 12.163 18.605 -30.483 1.00 89.25 84 LEU A N 1
ATOM 654 C CA . LEU A 1 84 ? 11.709 17.415 -29.751 1.00 89.25 84 LEU A CA 1
ATOM 655 C C . LEU A 1 84 ? 12.588 17.123 -28.523 1.00 89.25 84 LEU A C 1
ATOM 657 O O . LEU A 1 84 ? 12.080 16.796 -27.451 1.00 89.25 84 LEU A O 1
ATOM 661 N N . LYS A 1 85 ? 13.909 17.294 -28.648 1.00 91.12 85 LYS A N 1
ATOM 662 C CA . LYS A 1 85 ? 14.858 17.170 -27.533 1.00 91.12 85 LYS A CA 1
ATOM 663 C C . LYS A 1 85 ? 14.597 18.217 -26.449 1.00 91.12 85 LYS A C 1
ATOM 665 O O . LYS A 1 85 ? 14.686 17.895 -25.264 1.00 91.12 85 LYS A O 1
ATOM 670 N N . LYS A 1 86 ? 14.256 19.450 -26.837 1.00 92.50 86 LYS A N 1
ATOM 671 C CA . LYS A 1 86 ? 13.847 20.490 -25.889 1.00 92.50 86 LYS A CA 1
ATOM 672 C C . LYS A 1 86 ? 12.515 20.137 -25.221 1.00 92.50 86 LYS A C 1
ATOM 674 O O . LYS A 1 86 ? 12.426 20.218 -24.004 1.00 92.50 86 LYS A O 1
ATOM 679 N N . GLU A 1 87 ? 11.520 19.686 -25.980 1.00 92.56 87 GLU A N 1
ATOM 680 C CA . GLU A 1 87 ? 10.220 19.269 -25.442 1.00 92.56 87 GLU A CA 1
ATOM 681 C C . GLU A 1 87 ? 10.362 18.124 -24.424 1.00 92.56 87 GLU A C 1
ATOM 683 O O . GLU A 1 87 ? 9.733 18.158 -23.368 1.00 92.56 87 GLU A O 1
ATOM 688 N N . HIS A 1 88 ? 11.243 17.151 -24.682 1.00 86.62 88 HIS A N 1
ATOM 689 C CA . HIS A 1 88 ? 11.581 16.100 -23.718 1.00 86.62 88 HIS A CA 1
ATOM 690 C C . HIS A 1 88 ? 12.244 16.641 -22.442 1.00 86.62 88 HIS A C 1
ATOM 692 O O . HIS A 1 88 ? 11.922 16.169 -21.352 1.00 86.62 88 HIS A O 1
ATOM 698 N N . ALA A 1 89 ? 13.134 17.633 -22.550 1.00 88.56 89 ALA A N 1
ATOM 699 C CA . ALA A 1 89 ? 13.742 18.277 -21.385 1.00 88.56 89 ALA A CA 1
ATOM 700 C C . ALA A 1 89 ? 12.714 19.091 -20.576 1.00 88.56 89 ALA A C 1
ATOM 702 O O . ALA A 1 89 ? 12.651 18.952 -19.356 1.00 88.56 89 ALA A O 1
ATOM 703 N N . ASP A 1 90 ? 11.864 19.873 -21.248 1.00 91.00 90 ASP A N 1
ATOM 704 C CA . ASP A 1 90 ? 10.794 20.660 -20.625 1.00 91.00 90 ASP A CA 1
ATOM 705 C C . ASP A 1 90 ? 9.762 19.726 -19.936 1.00 91.00 90 ASP A C 1
ATOM 707 O O . ASP A 1 90 ? 9.339 19.986 -18.807 1.00 91.00 90 ASP A O 1
ATOM 711 N N . LYS A 1 91 ? 9.418 18.578 -20.549 1.00 90.75 91 LYS A N 1
ATOM 712 C CA . LYS A 1 91 ? 8.593 17.510 -19.941 1.00 90.75 91 LYS A CA 1
ATOM 713 C C . LYS A 1 91 ? 9.255 16.875 -18.713 1.00 90.75 91 LYS A C 1
ATOM 715 O O . LYS A 1 91 ? 8.593 16.723 -17.688 1.00 90.75 91 LYS A O 1
ATOM 720 N N . PHE A 1 92 ? 10.545 16.541 -18.788 1.00 89.06 92 PHE A N 1
ATOM 721 C CA . PHE A 1 92 ? 11.289 15.970 -17.661 1.00 89.06 92 PHE A CA 1
ATOM 722 C C . PHE A 1 92 ? 11.314 16.932 -16.462 1.00 89.06 92 PHE A C 1
ATOM 724 O O . PHE A 1 92 ? 10.927 16.546 -15.359 1.00 89.06 92 PHE A O 1
ATOM 731 N N . ILE A 1 93 ? 11.654 18.205 -16.692 1.00 93.12 93 ILE A N 1
ATOM 732 C CA . ILE A 1 93 ? 11.669 19.254 -15.658 1.00 93.12 93 ILE A CA 1
ATOM 733 C C . ILE A 1 93 ? 10.282 19.422 -15.018 1.00 93.12 93 ILE A C 1
ATOM 735 O O . ILE A 1 93 ? 10.178 19.523 -13.796 1.00 93.12 93 ILE A O 1
ATOM 739 N N . ASN A 1 94 ? 9.206 19.402 -15.811 1.00 88.38 94 ASN A N 1
ATOM 740 C CA . ASN A 1 94 ? 7.845 19.449 -15.271 1.00 88.38 94 ASN A CA 1
ATOM 741 C C . ASN A 1 94 ? 7.533 18.238 -14.374 1.00 88.38 94 ASN A C 1
ATOM 743 O O . ASN A 1 94 ? 6.971 18.429 -13.296 1.00 88.38 94 ASN A O 1
ATOM 747 N N . SER A 1 95 ? 7.957 17.027 -14.755 1.00 85.75 95 SER A N 1
ATOM 748 C CA . SER A 1 95 ? 7.763 15.823 -13.931 1.00 85.75 95 SER A CA 1
ATOM 749 C C . SER A 1 95 ? 8.563 15.850 -12.618 1.00 85.75 95 SER A C 1
ATOM 751 O O . SER A 1 95 ? 8.029 15.475 -11.575 1.00 85.75 95 SER A O 1
ATOM 753 N N . GLU A 1 96 ? 9.793 16.383 -12.608 1.00 88.56 96 GLU A N 1
ATOM 754 C CA . GLU A 1 96 ? 10.548 16.594 -11.360 1.00 88.56 96 GLU A CA 1
ATOM 755 C C . GLU A 1 96 ? 9.877 17.639 -10.454 1.00 88.56 96 GLU A C 1
ATOM 757 O O . GLU A 1 96 ? 9.790 17.447 -9.238 1.00 88.56 96 GLU A O 1
ATOM 762 N N . LEU A 1 97 ? 9.359 18.731 -11.028 1.00 89.62 97 LEU A N 1
ATOM 763 C CA . LEU A 1 97 ? 8.630 19.764 -10.284 1.00 89.62 97 LEU A CA 1
ATOM 764 C C . LEU A 1 97 ? 7.304 19.246 -9.707 1.00 89.62 97 LEU A C 1
ATOM 766 O O . LEU A 1 97 ? 6.910 19.657 -8.614 1.00 89.62 97 LEU A O 1
ATOM 770 N N . GLU A 1 98 ? 6.620 18.345 -10.407 1.00 89.75 98 GLU A N 1
ATOM 771 C CA . GLU A 1 98 ? 5.407 17.682 -9.927 1.00 89.75 98 GLU A CA 1
ATOM 772 C C . GLU A 1 98 ? 5.710 16.680 -8.806 1.00 89.75 98 GLU A C 1
ATOM 774 O O . GLU A 1 98 ? 5.123 16.779 -7.728 1.00 89.75 98 GLU A O 1
ATOM 779 N N . MET A 1 99 ? 6.722 15.824 -8.978 1.00 84.00 99 MET A N 1
ATOM 780 C CA . MET A 1 99 ? 7.225 14.939 -7.919 1.00 84.00 99 MET A CA 1
ATOM 781 C C . MET A 1 99 ? 7.657 15.720 -6.666 1.00 84.00 99 MET A C 1
ATOM 783 O O . MET A 1 99 ? 7.365 15.308 -5.541 1.00 84.00 99 MET A O 1
ATOM 787 N N . ALA A 1 100 ? 8.289 16.887 -6.830 1.00 88.56 100 ALA A N 1
ATOM 788 C CA . ALA A 1 100 ? 8.648 17.768 -5.719 1.00 88.56 100 ALA A CA 1
ATOM 789 C C . ALA A 1 100 ? 7.422 18.389 -5.015 1.00 88.56 100 ALA A C 1
ATOM 791 O O . ALA A 1 100 ? 7.444 18.568 -3.793 1.00 88.56 100 ALA A O 1
ATOM 792 N N . ARG A 1 101 ? 6.338 18.693 -5.746 1.00 92.00 101 ARG A N 1
ATOM 793 C CA . ARG A 1 101 ? 5.061 19.154 -5.163 1.00 92.00 101 ARG A CA 1
ATOM 794 C C . ARG A 1 101 ? 4.365 18.040 -4.386 1.00 92.00 101 ARG A C 1
ATOM 796 O O . ARG A 1 101 ? 4.003 18.273 -3.234 1.00 92.00 101 ARG A O 1
ATOM 803 N N . LEU A 1 102 ? 4.241 16.848 -4.973 1.00 89.25 102 LEU A N 1
ATOM 804 C CA . LEU A 1 102 ? 3.641 15.672 -4.334 1.00 89.25 102 LEU A CA 1
ATOM 805 C C . LEU A 1 102 ? 4.394 15.296 -3.052 1.00 89.25 102 LEU A C 1
ATOM 807 O O . LEU A 1 102 ? 3.781 15.106 -2.003 1.00 89.25 102 LEU A O 1
ATOM 811 N N . LYS A 1 103 ? 5.733 15.300 -3.088 1.00 89.44 103 LYS A N 1
ATOM 812 C CA . LYS A 1 103 ? 6.560 15.063 -1.897 1.00 89.44 103 LYS A CA 1
ATOM 813 C C . LYS A 1 103 ? 6.329 16.111 -0.804 1.00 89.44 103 LYS A C 1
ATOM 815 O O . LYS A 1 103 ? 6.162 15.751 0.356 1.00 89.44 103 LYS A O 1
ATOM 820 N N . LYS A 1 104 ? 6.229 17.396 -1.166 1.00 92.19 104 LYS A N 1
ATOM 821 C CA . LYS A 1 104 ? 5.915 18.473 -0.211 1.00 92.19 104 LYS A CA 1
ATOM 822 C C . LYS A 1 104 ? 4.496 18.359 0.370 1.00 92.19 104 LYS A C 1
ATOM 824 O O . LYS A 1 104 ? 4.289 18.727 1.526 1.00 92.19 104 LYS A O 1
ATOM 829 N N . GLN A 1 105 ? 3.523 17.872 -0.403 1.00 89.19 105 GLN A N 1
ATOM 830 C CA . GLN A 1 105 ? 2.183 17.567 0.106 1.00 89.19 105 GLN A CA 1
ATOM 831 C C . GLN A 1 105 ? 2.237 16.411 1.112 1.00 89.19 105 GLN A C 1
ATOM 833 O O . GLN A 1 105 ? 1.732 16.571 2.219 1.00 89.19 105 GLN A O 1
ATOM 838 N N . LEU A 1 106 ? 2.932 15.316 0.785 1.00 88.50 106 LEU A N 1
ATOM 839 C CA . LEU A 1 106 ? 3.137 14.179 1.689 1.00 88.50 106 LEU A CA 1
ATOM 840 C C . LEU A 1 106 ? 3.802 14.606 3.010 1.00 88.50 106 LEU A C 1
ATOM 842 O O . LEU A 1 106 ? 3.275 14.300 4.078 1.00 88.50 106 LEU A O 1
ATOM 846 N N . ASP A 1 107 ? 4.887 15.388 2.951 1.00 90.31 107 ASP A N 1
ATOM 847 C CA . ASP A 1 107 ? 5.555 15.949 4.137 1.00 90.31 107 ASP A CA 1
ATOM 848 C C . ASP A 1 107 ? 4.583 16.783 5.003 1.00 90.31 107 ASP A C 1
ATOM 850 O O . ASP A 1 107 ? 4.614 16.714 6.234 1.00 90.31 107 ASP A O 1
ATOM 854 N N . SER A 1 108 ? 3.690 17.557 4.372 1.00 91.94 108 SER A N 1
ATOM 855 C CA . SER A 1 108 ? 2.669 18.359 5.059 1.00 91.94 108 SER A CA 1
ATOM 856 C C . SER A 1 108 ? 1.590 17.490 5.715 1.00 91.94 108 SER A C 1
ATOM 858 O O . SER A 1 108 ? 1.207 17.753 6.856 1.00 91.94 108 SER A O 1
ATOM 860 N N . THR A 1 109 ? 1.114 16.446 5.034 1.00 87.31 109 THR A N 1
ATOM 861 C CA . THR A 1 109 ? 0.129 15.498 5.576 1.00 87.31 109 THR A CA 1
ATOM 862 C C . THR A 1 109 ? 0.717 14.699 6.740 1.00 87.31 109 THR A C 1
ATOM 864 O O . THR A 1 109 ? 0.064 14.565 7.771 1.00 87.31 109 THR A O 1
ATOM 867 N N . MET A 1 110 ? 1.979 14.263 6.652 1.00 89.75 110 MET A N 1
ATOM 868 C CA . MET A 1 110 ? 2.680 13.604 7.763 1.00 89.75 110 MET A CA 1
ATOM 869 C C . MET A 1 110 ? 2.845 14.526 8.983 1.00 89.75 110 MET A C 1
ATOM 871 O O . MET A 1 110 ? 2.712 14.075 10.122 1.00 89.75 110 MET A O 1
ATOM 875 N N . GLN A 1 111 ? 3.094 15.827 8.780 1.00 89.44 111 GLN A N 1
ATOM 876 C CA . GLN A 1 111 ? 3.122 16.798 9.881 1.00 89.44 111 GLN A CA 1
ATOM 877 C C . GLN A 1 111 ? 1.738 17.002 10.516 1.00 89.44 111 GLN A C 1
ATOM 879 O O . GLN A 1 111 ? 1.645 17.067 11.743 1.00 89.44 111 GLN A O 1
ATOM 884 N N . GLN A 1 112 ? 0.668 17.046 9.716 1.00 89.94 112 GLN A N 1
ATOM 885 C CA . GLN A 1 112 ? -0.709 17.126 10.219 1.00 89.94 112 GLN A CA 1
ATOM 886 C C . GLN A 1 112 ? -1.105 15.868 11.005 1.00 89.94 112 GLN A C 1
ATOM 888 O O . GLN A 1 112 ? -1.587 15.993 12.129 1.00 89.94 112 GLN A O 1
ATOM 893 N N . GLN A 1 113 ? -0.822 14.670 10.478 1.00 88.69 113 GLN A N 1
ATOM 894 C CA . GLN A 1 113 ? -1.042 13.401 11.179 1.00 88.69 113 GLN A CA 1
ATOM 895 C C . GLN A 1 113 ? -0.322 13.386 12.533 1.00 88.69 113 GLN A C 1
ATOM 897 O O . GLN A 1 113 ? -0.944 13.111 13.554 1.00 88.69 113 GLN A O 1
ATOM 902 N N . LYS A 1 114 ? 0.963 13.757 12.573 1.00 88.88 114 LYS A N 1
ATOM 903 C CA . LYS A 1 114 ? 1.737 13.817 13.823 1.00 88.88 114 LYS A CA 1
ATOM 904 C C . LYS A 1 114 ? 1.179 14.841 14.826 1.00 88.88 114 LYS A C 1
ATOM 906 O O . LYS A 1 114 ? 1.289 14.639 16.036 1.00 88.88 114 LYS A O 1
ATOM 911 N N . GLY A 1 115 ? 0.580 15.931 14.342 1.00 89.94 115 GLY A N 1
ATOM 912 C CA . GLY A 1 115 ? -0.169 16.880 15.168 1.00 89.94 115 GLY A CA 1
ATOM 913 C C . GLY A 1 115 ? -1.402 16.233 15.805 1.00 89.94 115 GLY A C 1
ATOM 914 O O . GLY A 1 115 ? -1.537 16.251 17.027 1.00 89.94 115 GLY A O 1
ATOM 915 N N . LEU A 1 116 ? -2.238 15.588 14.987 1.00 88.88 116 LEU A N 1
ATOM 916 C CA . LEU A 1 116 ? -3.446 14.882 15.427 1.00 88.88 116 LEU A CA 1
ATOM 917 C C . LEU A 1 116 ? -3.135 13.710 16.372 1.00 88.88 116 LEU A C 1
ATOM 919 O O . LEU A 1 116 ? -3.850 13.506 17.346 1.00 88.88 116 LEU A O 1
ATOM 923 N N . GLU A 1 117 ? -2.047 12.968 16.153 1.00 89.69 117 GLU A N 1
ATOM 924 C CA . GLU A 1 117 ? -1.587 11.913 17.069 1.00 89.69 117 GLU A CA 1
ATOM 925 C C . GLU A 1 117 ? -1.191 12.469 18.446 1.00 89.69 117 GLU A C 1
ATOM 927 O O . GLU A 1 117 ? -1.491 11.849 19.467 1.00 89.69 117 GLU A O 1
ATOM 932 N N . SER A 1 118 ? -0.555 13.645 18.493 1.00 90.56 118 SER A N 1
ATOM 933 C CA . SER A 1 118 ? -0.210 14.337 19.744 1.00 90.56 118 SER A CA 1
ATOM 934 C C . SER A 1 118 ? -1.455 14.844 20.479 1.00 90.56 118 SER A C 1
ATOM 936 O O . SER A 1 118 ? -1.568 14.692 21.697 1.00 90.56 118 SER A O 1
ATOM 938 N N . GLU A 1 119 ? -2.423 15.402 19.748 1.00 91.88 119 GLU A N 1
ATOM 939 C CA . GLU A 1 119 ? -3.701 15.854 20.307 1.00 91.88 119 GLU A CA 1
ATOM 940 C C . GLU A 1 119 ? -4.540 14.676 20.824 1.00 91.88 119 GLU A C 1
ATOM 942 O O . GLU A 1 119 ? -5.034 14.717 21.949 1.00 91.88 119 GLU A O 1
ATOM 947 N N . ASN A 1 120 ? -4.610 13.572 20.075 1.00 90.00 120 ASN A N 1
ATOM 948 C CA . ASN A 1 120 ? -5.300 12.350 20.487 1.00 90.00 120 ASN A CA 1
ATOM 949 C C . ASN A 1 120 ? -4.654 11.721 21.740 1.00 90.00 120 ASN A C 1
ATOM 951 O O . ASN A 1 120 ? -5.359 11.330 22.666 1.00 90.00 120 ASN A O 1
ATOM 955 N N . GLN A 1 121 ? -3.318 11.719 21.850 1.00 91.25 121 GLN A N 1
ATOM 956 C CA . GLN A 1 121 ? -2.626 11.305 23.082 1.00 91.25 121 GLN A CA 1
ATOM 957 C C . GLN A 1 121 ? -2.971 12.202 24.285 1.00 91.25 121 GLN A C 1
ATOM 959 O O . GLN A 1 121 ? -3.153 11.698 25.396 1.00 91.25 121 GLN A O 1
ATOM 964 N N . GLN A 1 122 ? -3.106 13.519 24.087 1.00 91.06 122 GLN A N 1
ATOM 965 C CA . GLN A 1 122 ? -3.531 14.441 25.148 1.00 91.06 122 GLN A CA 1
ATOM 966 C C . GLN A 1 122 ? -4.996 14.225 25.549 1.00 91.06 122 GLN A C 1
ATOM 968 O O . GLN A 1 122 ? -5.292 14.171 26.744 1.00 91.06 122 GLN A O 1
ATOM 973 N N . LEU A 1 123 ? -5.899 14.055 24.579 1.00 91.69 123 LEU A N 1
ATOM 974 C CA . LEU A 1 123 ? -7.312 13.752 24.818 1.00 91.69 123 LEU A CA 1
ATOM 975 C C . LEU A 1 123 ? -7.480 12.412 25.540 1.00 91.69 123 LEU A C 1
ATOM 977 O O . LEU A 1 123 ? -8.199 12.343 26.534 1.00 91.69 123 LEU A O 1
ATOM 981 N N . GLN A 1 124 ? -6.764 11.365 25.125 1.00 91.81 124 GLN A N 1
ATOM 982 C CA . GLN A 1 124 ? -6.822 10.065 25.790 1.00 91.81 124 GLN A CA 1
ATOM 983 C C . GLN A 1 124 ? -6.281 10.133 27.227 1.00 91.81 124 GLN A C 1
ATOM 985 O O . GLN A 1 124 ? -6.879 9.549 28.131 1.00 91.81 124 GLN A O 1
ATOM 990 N N . MET A 1 125 ? -5.226 10.917 27.483 1.00 92.06 125 MET A N 1
ATOM 991 C CA . MET A 1 125 ? -4.762 11.177 28.851 1.00 92.06 125 MET A CA 1
ATOM 992 C C . MET A 1 125 ? -5.826 11.914 29.688 1.00 92.06 125 MET A C 1
ATOM 994 O O . MET A 1 125 ? -6.060 11.535 30.836 1.00 92.06 125 MET A O 1
ATOM 998 N N . GLN A 1 126 ? -6.522 12.912 29.127 1.00 92.50 126 GLN A N 1
ATOM 999 C CA . GLN A 1 126 ? -7.644 13.580 29.805 1.00 92.50 126 GLN A CA 1
ATOM 1000 C C . GLN A 1 126 ? -8.789 12.606 30.115 1.00 92.50 126 GLN A C 1
ATOM 1002 O O . GLN A 1 126 ? -9.260 12.581 31.251 1.00 92.50 126 GLN A O 1
ATOM 1007 N N . VAL A 1 127 ? -9.181 11.751 29.162 1.00 90.50 127 VAL A N 1
ATOM 1008 C CA . VAL A 1 127 ? -10.202 10.709 29.372 1.00 90.50 127 VAL A CA 1
ATOM 1009 C C . VAL A 1 127 ? -9.806 9.782 30.522 1.00 90.50 127 VAL A C 1
ATOM 1011 O O . VAL A 1 127 ? -10.598 9.616 31.443 1.00 90.50 127 VAL A O 1
ATOM 1014 N N . THR A 1 128 ? -8.571 9.265 30.558 1.00 92.75 128 THR A N 1
ATOM 1015 C CA . THR A 1 128 ? -8.135 8.387 31.666 1.00 92.75 128 THR A CA 1
ATOM 1016 C C . THR A 1 128 ? -8.116 9.083 33.034 1.00 92.75 128 THR A C 1
ATOM 1018 O O . THR A 1 128 ? -8.369 8.439 34.053 1.00 92.75 128 THR A O 1
ATOM 1021 N N . ASN A 1 129 ? -7.879 10.401 33.081 1.00 92.56 129 ASN A N 1
ATOM 1022 C CA . ASN A 1 129 ? -7.989 11.178 34.318 1.00 92.56 129 ASN A CA 1
ATOM 1023 C C . ASN A 1 129 ? -9.454 11.314 34.767 1.00 92.56 129 ASN A C 1
ATOM 1025 O O . ASN A 1 129 ? -9.748 11.099 35.943 1.00 92.56 129 ASN A O 1
ATOM 1029 N N . TYR A 1 130 ? -10.378 11.607 33.845 1.00 92.44 130 TYR A N 1
ATOM 1030 C CA . TYR A 1 130 ? -11.810 11.672 34.152 1.00 92.44 130 TYR A CA 1
ATOM 1031 C C . TYR A 1 130 ? -12.391 10.303 34.535 1.00 92.44 130 TYR A C 1
ATOM 1033 O O . TYR A 1 130 ? -13.187 10.225 35.466 1.00 92.44 130 TYR A O 1
ATOM 1041 N N . GLU A 1 131 ? -11.962 9.210 33.900 1.00 89.94 131 GLU A N 1
ATOM 1042 C CA . GLU A 1 131 ? -12.333 7.844 34.299 1.00 89.94 131 GLU A CA 1
ATOM 1043 C C . GLU A 1 131 ? -11.872 7.525 35.730 1.00 89.94 131 GLU A C 1
ATOM 1045 O O . GLU A 1 131 ? -12.634 6.953 36.513 1.00 89.94 131 GLU A O 1
ATOM 1050 N N . ALA A 1 132 ? -10.655 7.935 36.107 1.00 91.31 132 ALA A N 1
ATOM 1051 C CA . ALA A 1 132 ? -10.145 7.770 37.466 1.00 91.31 132 ALA A CA 1
ATOM 1052 C C . ALA A 1 132 ? -10.913 8.624 38.495 1.00 91.31 132 ALA A C 1
ATOM 1054 O O . ALA A 1 132 ? -11.213 8.141 39.590 1.00 91.31 132 ALA A O 1
ATOM 1055 N N . GLU A 1 133 ? -11.271 9.864 38.149 1.00 92.56 133 GLU A N 1
ATOM 1056 C CA . GLU A 1 133 ? -12.049 10.763 39.011 1.00 92.56 133 GLU A CA 1
ATOM 1057 C C . GLU A 1 133 ? -13.499 10.280 39.191 1.00 92.56 133 GLU A C 1
ATOM 1059 O O . GLU A 1 133 ? -13.988 10.208 40.320 1.00 92.56 133 GLU A O 1
ATOM 1064 N N . VAL A 1 134 ? -14.157 9.835 38.114 1.00 92.69 134 VAL A N 1
ATOM 1065 C CA . VAL A 1 134 ? -15.489 9.209 38.160 1.00 92.69 134 VAL A CA 1
ATOM 1066 C C . VAL A 1 134 ? -15.459 7.917 38.976 1.00 92.69 134 VAL A C 1
ATOM 1068 O O . VAL A 1 134 ? -16.313 7.732 39.843 1.00 92.69 134 VAL A O 1
ATOM 1071 N N . LYS A 1 135 ? -14.463 7.041 38.774 1.00 93.69 135 LYS A N 1
ATOM 1072 C CA . LYS A 1 135 ? -14.319 5.808 39.566 1.00 93.69 135 LYS A CA 1
ATOM 1073 C C . LYS A 1 135 ? -14.172 6.117 41.053 1.00 93.69 135 LYS A C 1
ATOM 1075 O O . LYS A 1 135 ? -14.864 5.507 41.865 1.00 93.69 135 LYS A O 1
ATOM 1080 N N . LYS A 1 136 ? -13.335 7.096 41.406 1.00 94.06 136 LYS A N 1
ATOM 1081 C CA . LYS A 1 136 ? -13.190 7.544 42.792 1.00 94.06 136 LYS A CA 1
ATOM 1082 C C . LYS A 1 136 ? -14.508 8.102 43.346 1.00 94.06 136 LYS A C 1
ATOM 1084 O O . LYS A 1 136 ? -14.892 7.737 44.448 1.00 94.06 136 LYS A O 1
ATOM 1089 N N . SER A 1 137 ? -15.243 8.912 42.581 1.00 91.00 137 SER A N 1
ATOM 1090 C CA . SER A 1 137 ? -16.556 9.417 43.009 1.00 91.00 137 SER A CA 1
ATOM 1091 C C . SER A 1 137 ? -17.593 8.303 43.208 1.00 91.00 137 SER A C 1
ATOM 1093 O O . SER A 1 137 ? -18.496 8.467 44.025 1.00 91.00 137 SER A O 1
ATOM 1095 N N . ILE A 1 138 ? -17.489 7.184 42.485 1.00 92.31 138 ILE A N 1
ATOM 1096 C CA . ILE A 1 138 ? -18.337 5.998 42.689 1.00 92.31 138 ILE A CA 1
ATOM 1097 C C . ILE A 1 138 ? -17.930 5.259 43.974 1.00 92.31 138 ILE A C 1
ATOM 1099 O O . ILE A 1 138 ? -18.803 4.830 44.724 1.00 92.31 138 ILE A O 1
ATOM 1103 N N . GLU A 1 139 ? -16.630 5.152 44.260 1.00 92.75 139 GLU A N 1
ATOM 1104 C CA . GLU A 1 139 ? -16.105 4.581 45.510 1.00 92.75 139 GLU A CA 1
ATOM 1105 C C . GLU A 1 139 ? -16.520 5.433 46.731 1.00 92.75 139 GLU A C 1
ATOM 1107 O O . GLU A 1 139 ? -17.123 4.902 47.665 1.00 92.75 139 GLU A O 1
ATOM 1112 N N . ASP A 1 140 ? -16.334 6.759 46.675 1.00 92.69 140 ASP A N 1
ATOM 1113 C CA . ASP A 1 140 ? -16.774 7.715 47.707 1.00 92.69 140 ASP A CA 1
ATOM 1114 C C . ASP A 1 140 ? -18.311 7.647 47.932 1.00 92.69 140 ASP A C 1
ATOM 1116 O O . ASP A 1 140 ? -18.788 7.693 49.070 1.00 92.69 140 ASP A O 1
ATOM 1120 N N . MET A 1 141 ? -19.111 7.479 46.867 1.00 90.19 141 MET A N 1
ATOM 1121 C CA . MET A 1 141 ? -20.573 7.301 46.957 1.00 90.19 141 MET A CA 1
ATOM 1122 C C . MET A 1 141 ? -20.989 5.942 47.545 1.00 90.19 141 MET A C 1
ATOM 1124 O O . MET A 1 141 ? -21.986 5.872 48.267 1.00 90.19 141 MET A O 1
ATOM 1128 N N . ALA A 1 142 ? -20.245 4.867 47.270 1.00 92.69 142 ALA A N 1
ATOM 1129 C CA . ALA A 1 142 ? -20.514 3.545 47.834 1.00 92.69 142 ALA A CA 1
ATOM 1130 C C . ALA A 1 142 ? -20.253 3.511 49.351 1.00 92.69 142 ALA A C 1
ATOM 1132 O O . ALA A 1 142 ? -21.068 2.966 50.100 1.00 92.69 142 ALA A O 1
ATOM 1133 N N . ASP A 1 143 ? -19.183 4.161 49.817 1.00 92.62 143 ASP A N 1
ATOM 1134 C CA . ASP A 1 143 ? -18.896 4.325 51.248 1.00 92.62 143 ASP A CA 1
ATOM 1135 C C . ASP A 1 143 ? -19.975 5.170 51.954 1.00 92.62 143 ASP A C 1
ATOM 1137 O O . ASP A 1 143 ? -20.417 4.830 53.058 1.00 92.62 143 ASP A O 1
ATOM 1141 N N . LEU A 1 144 ? -20.472 6.233 51.307 1.00 92.94 144 LEU A N 1
ATOM 1142 C CA . LEU A 1 144 ? -21.603 7.021 51.815 1.00 92.94 144 LEU A CA 1
ATOM 1143 C C . LEU A 1 144 ? -22.899 6.198 51.904 1.00 92.94 144 LEU A C 1
ATOM 1145 O O . LEU A 1 144 ? -23.602 6.292 52.914 1.00 92.94 144 LEU A O 1
ATOM 1149 N N . GLN A 1 145 ? -23.197 5.354 50.910 1.00 91.50 145 GLN A N 1
ATOM 1150 C CA . GLN A 1 145 ? -24.351 4.449 50.960 1.00 91.50 145 GLN A CA 1
ATOM 1151 C C . GLN A 1 145 ? -24.207 3.422 52.093 1.00 91.50 145 GLN A C 1
ATOM 1153 O O . GLN A 1 145 ? -25.138 3.245 52.875 1.00 91.50 145 GLN A O 1
ATOM 1158 N N . ALA A 1 146 ? -23.030 2.812 52.266 1.00 91.50 146 ALA A N 1
ATOM 1159 C CA . ALA A 1 146 ? -22.780 1.861 53.350 1.00 91.50 146 ALA A CA 1
ATOM 1160 C C . ALA A 1 146 ? -22.919 2.502 54.749 1.00 91.50 146 ALA A C 1
ATOM 1162 O O . ALA A 1 146 ? -23.413 1.870 55.691 1.00 91.50 146 ALA A O 1
ATOM 1163 N N . LEU A 1 147 ? -22.533 3.776 54.898 1.00 92.81 147 LEU A N 1
ATOM 1164 C CA . LEU A 1 147 ? -22.777 4.558 56.114 1.00 92.81 147 LEU A CA 1
ATOM 1165 C C . LEU A 1 147 ? -24.271 4.853 56.331 1.00 92.81 147 LEU A C 1
ATOM 1167 O O . LEU A 1 147 ? -24.738 4.782 57.474 1.00 92.81 147 LEU A O 1
ATOM 1171 N N . LEU A 1 148 ? -25.023 5.148 55.266 1.00 92.56 148 LEU A N 1
ATOM 1172 C CA . LEU A 1 148 ? -26.467 5.394 55.317 1.00 92.56 148 LEU A CA 1
ATOM 1173 C C . LEU A 1 148 ? -27.254 4.123 55.674 1.00 92.56 148 LEU A C 1
ATOM 1175 O O . LEU A 1 148 ? -28.106 4.159 56.566 1.00 92.56 148 LEU A O 1
ATOM 1179 N N . ASP A 1 149 ? -26.929 2.990 55.053 1.00 92.94 149 ASP A N 1
ATOM 1180 C CA . ASP A 1 149 ? -27.538 1.686 55.334 1.00 92.94 149 ASP A CA 1
ATOM 1181 C C . ASP A 1 149 ? -27.291 1.280 56.790 1.00 92.94 149 ASP A C 1
ATOM 1183 O O . ASP A 1 149 ? -28.220 0.912 57.514 1.00 92.94 149 ASP A O 1
ATOM 1187 N N . LYS A 1 150 ? -26.055 1.458 57.275 1.00 94.44 150 LYS A N 1
ATOM 1188 C CA . LYS A 1 150 ? -25.709 1.230 58.682 1.00 94.44 150 LYS A CA 1
ATOM 1189 C C . LYS A 1 150 ? -26.488 2.145 59.630 1.00 94.44 150 LYS A C 1
ATOM 1191 O O . LYS A 1 150 ? -26.960 1.679 60.663 1.00 94.44 150 LYS A O 1
ATOM 1196 N N . LYS A 1 151 ? -26.669 3.427 59.293 1.00 92.44 151 LYS A N 1
ATOM 1197 C CA . LYS A 1 151 ? -27.489 4.356 60.094 1.00 92.44 151 LYS A CA 1
ATOM 1198 C C . LYS A 1 151 ? -28.971 3.991 60.084 1.00 92.44 151 LYS A C 1
ATOM 1200 O O . LYS A 1 151 ? -29.640 4.134 61.106 1.00 92.44 151 LYS A O 1
ATOM 1205 N N . THR A 1 152 ? -29.471 3.477 58.968 1.00 91.75 152 THR A N 1
ATOM 1206 C CA . THR A 1 152 ? -30.838 2.959 58.854 1.00 91.75 152 THR A CA 1
ATOM 1207 C C . THR A 1 152 ? -31.016 1.717 59.732 1.00 91.75 152 THR A C 1
ATOM 1209 O O . THR A 1 152 ? -31.978 1.648 60.496 1.00 91.75 152 THR A O 1
ATOM 1212 N N . GLN A 1 153 ? -30.048 0.797 59.730 1.00 92.94 153 GLN A N 1
ATOM 1213 C CA . GLN A 1 153 ? -30.032 -0.383 60.599 1.00 92.94 153 GLN A CA 1
ATOM 1214 C C . GLN A 1 153 ? -29.937 -0.019 62.096 1.00 92.94 153 GLN A C 1
ATOM 1216 O O . GLN A 1 153 ? -30.741 -0.517 62.887 1.00 92.94 153 GLN A O 1
ATOM 1221 N N . ASP A 1 154 ? -29.029 0.892 62.483 1.00 92.88 154 ASP A N 1
ATOM 1222 C CA . ASP A 1 154 ? -28.922 1.439 63.852 1.00 92.88 154 ASP A CA 1
ATOM 1223 C C . ASP A 1 154 ? -30.295 1.966 64.338 1.00 92.88 154 ASP A C 1
ATOM 1225 O O . ASP A 1 154 ? -30.726 1.695 65.465 1.00 92.88 154 ASP A O 1
ATOM 1229 N N . ASN A 1 155 ? -31.002 2.704 63.471 1.00 91.69 155 ASN A N 1
ATOM 1230 C CA . ASN A 1 155 ? -32.322 3.272 63.753 1.00 91.69 155 ASN A CA 1
ATOM 1231 C C . ASN A 1 155 ? -33.423 2.203 63.855 1.00 91.69 155 ASN A C 1
ATOM 1233 O O . ASN A 1 155 ? -34.270 2.293 64.745 1.00 91.69 155 ASN A O 1
ATOM 1237 N N . VAL A 1 156 ? -33.417 1.177 62.996 1.00 91.81 156 VAL A N 1
ATOM 1238 C CA . VAL A 1 156 ? -34.364 0.047 63.075 1.00 91.81 156 VAL A CA 1
ATOM 1239 C C . VAL A 1 156 ? -34.198 -0.704 64.398 1.00 91.81 156 VAL A C 1
ATOM 1241 O O . VAL A 1 156 ? -35.190 -0.952 65.086 1.00 91.81 156 VAL A O 1
ATOM 1244 N N . GLU A 1 157 ? -32.961 -0.982 64.818 1.00 92.12 157 GLU A N 1
ATOM 1245 C CA . GLU A 1 157 ? -32.693 -1.589 66.124 1.00 92.12 157 GLU A CA 1
ATOM 1246 C C . GLU A 1 157 ? -33.156 -0.709 67.296 1.00 92.12 157 GLU A C 1
ATOM 1248 O O . GLU A 1 157 ? -33.684 -1.222 68.285 1.00 92.12 157 GLU A O 1
ATOM 1253 N N . LEU A 1 158 ? -32.962 0.612 67.216 1.00 91.69 158 LEU A N 1
ATOM 1254 C CA . LEU A 1 158 ? -33.470 1.561 68.213 1.00 91.69 158 LEU A CA 1
ATOM 1255 C C . LEU A 1 158 ? -35.002 1.534 68.288 1.00 91.69 158 LEU A C 1
ATOM 1257 O O . LEU A 1 158 ? -35.559 1.478 69.385 1.00 91.69 158 LEU A O 1
ATOM 1261 N N . ILE A 1 159 ? -35.686 1.493 67.143 1.00 90.56 159 ILE A N 1
ATOM 1262 C CA . ILE A 1 159 ? -37.147 1.377 67.063 1.00 90.56 159 ILE A CA 1
ATOM 1263 C C . ILE A 1 159 ? -37.627 0.044 67.658 1.00 90.56 159 ILE A C 1
ATOM 1265 O O . ILE A 1 159 ? -38.624 0.029 68.381 1.00 90.56 159 ILE A O 1
ATOM 1269 N N . GLU A 1 160 ? -36.931 -1.072 67.427 1.00 90.00 160 GLU A N 1
ATOM 1270 C CA . GLU A 1 160 ? -37.248 -2.350 68.080 1.00 90.00 160 GLU A CA 1
ATOM 1271 C C . GLU A 1 160 ? -37.027 -2.317 69.597 1.00 90.00 160 GLU A C 1
ATOM 1273 O O . GLU A 1 160 ? -37.877 -2.807 70.345 1.00 90.00 160 GLU A O 1
ATOM 1278 N N . LYS A 1 161 ? -35.937 -1.697 70.067 1.00 89.56 161 LYS A N 1
ATOM 1279 C CA . LYS A 1 161 ? -35.637 -1.520 71.500 1.00 89.56 161 LYS A CA 1
ATOM 1280 C C . LYS A 1 161 ? -36.697 -0.646 72.187 1.00 89.56 161 LYS A C 1
ATOM 1282 O O . LYS A 1 161 ? -37.161 -0.989 73.271 1.00 89.56 161 LYS A O 1
ATOM 1287 N N . VAL A 1 162 ? -37.177 0.415 71.533 1.00 88.94 162 VAL A N 1
ATOM 1288 C CA . VAL A 1 162 ? -38.312 1.224 72.020 1.00 88.94 162 VAL A CA 1
ATOM 1289 C C . VAL A 1 162 ? -39.619 0.416 72.014 1.00 88.94 162 VAL A C 1
ATOM 1291 O O . VAL A 1 162 ? -40.338 0.408 73.012 1.00 88.94 162 VAL A O 1
ATOM 1294 N N . LYS A 1 163 ? -39.914 -0.340 70.947 1.00 89.12 163 LYS A N 1
ATOM 1295 C CA . LYS A 1 163 ? -41.101 -1.219 70.871 1.00 89.12 163 LYS A CA 1
ATOM 1296 C C . LYS A 1 163 ? -41.067 -2.373 71.880 1.00 89.12 163 LYS A C 1
ATOM 1298 O O . LYS A 1 163 ? -42.123 -2.890 72.244 1.00 89.12 163 LYS A O 1
ATOM 1303 N N . SER A 1 164 ? -39.896 -2.850 72.304 1.00 87.00 164 SER A N 1
ATOM 1304 C CA . SER A 1 164 ? -39.783 -3.868 73.357 1.00 87.00 164 SER A CA 1
ATOM 1305 C C . SER A 1 164 ? -39.936 -3.256 74.752 1.00 87.00 164 SER A C 1
ATOM 1307 O O . SER A 1 164 ? -40.642 -3.838 75.572 1.00 87.00 164 SER A O 1
ATOM 1309 N N . ALA A 1 165 ? -39.396 -2.055 74.987 1.00 83.81 165 ALA A N 1
ATOM 1310 C CA . ALA A 1 165 ? -39.621 -1.288 76.211 1.00 83.81 165 ALA A CA 1
ATOM 1311 C C . ALA A 1 165 ? -41.103 -0.914 76.406 1.00 83.81 165 ALA A C 1
ATOM 1313 O O . ALA A 1 165 ? -41.633 -1.117 77.496 1.00 83.81 165 ALA A O 1
ATOM 1314 N N . GLY A 1 166 ? -41.799 -0.468 75.351 1.00 86.69 166 GLY A N 1
ATOM 1315 C CA . GLY A 1 166 ? -43.249 -0.222 75.379 1.00 86.69 166 GLY A CA 1
ATOM 1316 C C . GLY A 1 166 ? -44.030 -1.462 75.822 1.00 86.69 166 GLY A C 1
ATOM 1317 O O . GLY A 1 166 ? -44.684 -1.438 76.856 1.00 86.69 166 GLY A O 1
ATOM 1318 N N . ARG A 1 167 ? -43.804 -2.607 75.161 1.00 87.44 167 ARG A N 1
ATOM 1319 C CA . ARG A 1 167 ? -44.421 -3.905 75.513 1.00 87.44 167 ARG A CA 1
ATOM 1320 C C . ARG A 1 167 ? -44.049 -4.454 76.902 1.00 87.44 167 ARG A C 1
ATOM 1322 O O . ARG A 1 167 ? -44.614 -5.468 77.318 1.00 87.44 167 ARG A O 1
ATOM 1329 N N . LEU A 1 168 ? -43.087 -3.851 77.604 1.00 84.56 168 LEU A N 1
ATOM 1330 C CA . LEU A 1 168 ? -42.795 -4.118 79.018 1.00 84.56 168 LEU A CA 1
ATOM 1331 C C . LEU A 1 168 ? -43.518 -3.123 79.938 1.00 84.56 168 LEU A C 1
ATOM 1333 O O . LEU A 1 168 ? -44.025 -3.538 80.979 1.00 84.56 168 LEU A O 1
ATOM 1337 N N . ALA A 1 169 ? -43.616 -1.852 79.541 1.00 82.62 169 ALA A N 1
ATOM 1338 C CA . ALA A 1 169 ? -44.422 -0.847 80.227 1.00 82.62 169 ALA A CA 1
ATOM 1339 C C . ALA A 1 169 ? -45.912 -1.232 80.228 1.00 82.62 169 ALA A C 1
ATOM 1341 O O . ALA A 1 169 ? -46.511 -1.259 81.301 1.00 82.62 169 ALA A O 1
ATOM 1342 N N . ASP A 1 170 ? -46.461 -1.645 79.080 1.00 86.88 170 ASP A N 1
ATOM 1343 C CA . ASP A 1 170 ? -47.847 -2.118 78.933 1.00 86.88 170 ASP A CA 1
ATOM 1344 C C . ASP A 1 170 ? -48.150 -3.243 79.941 1.00 86.88 170 ASP A C 1
ATOM 1346 O O . ASP A 1 170 ? -49.039 -3.122 80.777 1.00 86.88 170 ASP A O 1
ATOM 1350 N N . LYS A 1 171 ? -47.303 -4.282 79.978 1.00 86.19 171 LYS A N 1
ATOM 1351 C CA . LYS A 1 171 ? -47.423 -5.399 80.933 1.00 86.19 171 LYS A CA 1
ATOM 1352 C C . LYS A 1 171 ? -47.310 -4.971 82.396 1.00 86.19 171 LYS A C 1
ATOM 1354 O O . LYS A 1 171 ? -47.894 -5.614 83.264 1.00 86.19 171 LYS A O 1
ATOM 1359 N N . SER A 1 172 ? -46.537 -3.926 82.692 1.00 82.00 172 SER A N 1
ATOM 1360 C CA . SER A 1 172 ? -46.451 -3.380 84.052 1.00 82.00 172 SER A CA 1
ATOM 1361 C C . SER A 1 172 ? -47.699 -2.574 84.431 1.00 82.00 172 SER A C 1
ATOM 1363 O O . SER A 1 172 ? -48.093 -2.586 85.595 1.00 82.00 172 SER A O 1
ATOM 1365 N N . ALA A 1 173 ? -48.359 -1.941 83.454 1.00 84.94 173 ALA A N 1
ATOM 1366 C CA . ALA A 1 173 ? -49.650 -1.286 83.633 1.00 84.94 173 ALA A CA 1
ATOM 1367 C C . ALA A 1 173 ? -50.779 -2.317 83.814 1.00 84.94 173 ALA A C 1
ATOM 1369 O O . ALA A 1 173 ? -51.575 -2.161 84.736 1.00 84.94 173 ALA A O 1
ATOM 1370 N N . ASP A 1 174 ? -50.785 -3.407 83.036 1.00 87.88 174 ASP A N 1
ATOM 1371 C CA . ASP A 1 174 ? -51.701 -4.544 83.223 1.00 87.88 174 ASP A CA 1
ATOM 1372 C C . ASP A 1 174 ? -51.571 -5.126 84.644 1.00 87.88 174 ASP A C 1
ATOM 1374 O O . ASP A 1 174 ? -52.561 -5.274 85.359 1.00 87.88 174 ASP A O 1
ATOM 1378 N N . GLN A 1 175 ? -50.339 -5.380 85.104 1.00 86.81 175 GLN A N 1
ATOM 1379 C CA . GLN A 1 175 ? -50.074 -5.877 86.462 1.00 86.81 175 GLN A CA 1
ATOM 1380 C C . GLN A 1 175 ? -50.475 -4.874 87.553 1.00 86.81 175 GLN A C 1
ATOM 1382 O O . GLN A 1 175 ? -50.986 -5.278 88.598 1.00 86.81 175 GLN A O 1
ATOM 1387 N N . LEU A 1 176 ? -50.283 -3.569 87.331 1.00 84.88 176 LEU A N 1
ATOM 1388 C CA . LEU A 1 176 ? -50.788 -2.530 88.233 1.00 84.88 176 LEU A CA 1
ATOM 1389 C C . LEU A 1 176 ? -52.321 -2.484 88.255 1.00 84.88 176 LEU A C 1
ATOM 1391 O O . LEU A 1 176 ? -52.893 -2.271 89.321 1.00 84.88 176 LEU A O 1
ATOM 1395 N N . MET A 1 177 ? -52.988 -2.728 87.126 1.00 87.88 177 MET A N 1
ATOM 1396 C CA . MET A 1 177 ? -54.446 -2.788 87.036 1.00 87.88 177 MET A CA 1
ATOM 1397 C C . MET A 1 177 ? -55.009 -4.030 87.743 1.00 87.88 177 MET A C 1
ATOM 1399 O O . MET A 1 177 ? -55.960 -3.903 88.514 1.00 87.88 177 MET A O 1
ATOM 1403 N N . GLU A 1 178 ? -54.391 -5.205 87.572 1.00 86.88 178 GLU A N 1
ATOM 1404 C CA . GLU A 1 178 ? -54.721 -6.413 88.344 1.00 86.88 178 GLU A CA 1
ATOM 1405 C C . GLU A 1 178 ? -54.523 -6.189 89.852 1.00 86.88 178 GLU A C 1
ATOM 1407 O O . GLU A 1 178 ? -55.386 -6.554 90.655 1.00 86.88 178 GLU A O 1
ATOM 1412 N N . LEU A 1 179 ? -53.414 -5.557 90.257 1.00 85.12 179 LEU A N 1
ATOM 1413 C CA . LEU A 1 179 ? -53.134 -5.238 91.660 1.00 85.12 179 LEU A CA 1
ATOM 1414 C C . LEU A 1 179 ? -54.105 -4.197 92.230 1.00 85.12 179 LEU A C 1
ATOM 1416 O O . LEU A 1 179 ? -54.554 -4.367 93.362 1.00 85.12 179 LEU A O 1
ATOM 1420 N N . GLN A 1 180 ? -54.482 -3.167 91.468 1.00 84.31 180 GLN A N 1
ATOM 1421 C CA . GLN A 1 180 ? -55.490 -2.195 91.894 1.00 84.31 180 GLN A CA 1
ATOM 1422 C C . GLN A 1 180 ? -56.852 -2.874 92.064 1.00 84.31 180 GLN A C 1
ATOM 1424 O O . GLN A 1 180 ? -57.461 -2.757 93.123 1.00 84.31 180 GLN A O 1
ATOM 1429 N N . GLN A 1 181 ? -57.281 -3.687 91.095 1.00 85.88 181 GLN A N 1
ATOM 1430 C CA . GLN A 1 181 ? -58.526 -4.451 91.188 1.00 85.88 181 GLN A CA 1
ATOM 1431 C C . GLN A 1 181 ? -58.505 -5.440 92.373 1.00 85.88 181 GLN A C 1
ATOM 1433 O O . GLN A 1 181 ? -59.527 -5.655 93.030 1.00 85.88 181 GLN A O 1
ATOM 1438 N N . ARG A 1 182 ? -57.332 -5.997 92.712 1.00 86.38 182 ARG A N 1
ATOM 1439 C CA . ARG A 1 182 ? -57.114 -6.808 93.921 1.00 86.38 182 ARG A CA 1
ATOM 1440 C C . ARG A 1 182 ? -57.253 -5.987 95.207 1.00 86.38 182 ARG A C 1
ATOM 1442 O O . ARG A 1 182 ? -57.841 -6.481 96.168 1.00 86.38 182 ARG A O 1
ATOM 1449 N N . VAL A 1 183 ? -56.731 -4.761 95.237 1.00 83.50 183 VAL A N 1
ATOM 1450 C CA . VAL A 1 183 ? -56.853 -3.824 96.367 1.00 83.50 183 VAL A CA 1
ATOM 1451 C C . VAL A 1 183 ? -58.297 -3.356 96.542 1.00 83.50 183 VAL A C 1
ATOM 1453 O O . VAL A 1 183 ? -58.789 -3.358 97.668 1.00 83.50 183 VAL A O 1
ATOM 1456 N N . ASP A 1 184 ? -59.003 -3.031 95.462 1.00 86.00 184 ASP A N 1
ATOM 1457 C CA . ASP A 1 184 ? -60.411 -2.621 95.495 1.00 86.00 184 ASP A CA 1
ATOM 1458 C C . ASP A 1 184 ? -61.301 -3.759 96.020 1.00 86.00 184 ASP A C 1
ATOM 1460 O O . ASP A 1 184 ? -62.138 -3.549 96.901 1.00 86.00 184 ASP A O 1
ATOM 1464 N N . GLN A 1 185 ? -61.061 -4.992 95.557 1.00 85.00 185 GLN A N 1
ATOM 1465 C CA . GLN A 1 185 ? -61.741 -6.193 96.047 1.00 85.00 185 GLN A CA 1
ATOM 1466 C C . GLN A 1 185 ? -61.464 -6.445 97.541 1.00 85.00 185 GLN A C 1
ATOM 1468 O O . GLN A 1 185 ? -62.403 -6.668 98.303 1.00 85.00 185 GLN A O 1
ATOM 1473 N N . LEU A 1 186 ? -60.208 -6.344 97.993 1.00 82.75 186 LEU A N 1
ATOM 1474 C CA . LEU A 1 186 ? -59.854 -6.483 99.414 1.00 82.75 186 LEU A CA 1
ATOM 1475 C C . LEU A 1 186 ? -60.418 -5.344 100.281 1.00 82.75 186 LEU A C 1
ATOM 1477 O O . LEU A 1 186 ? -60.786 -5.569 101.432 1.00 82.75 186 LEU A O 1
ATOM 1481 N N . THR A 1 187 ? -60.521 -4.130 99.738 1.00 83.44 187 THR A N 1
ATOM 1482 C CA . THR A 1 187 ? -61.126 -2.974 100.418 1.00 83.44 187 THR A CA 1
ATOM 1483 C C . THR A 1 187 ? -62.631 -3.172 100.577 1.00 83.44 187 THR A C 1
ATOM 1485 O O . THR A 1 187 ? -63.179 -2.908 101.646 1.00 83.44 187 THR A O 1
ATOM 1488 N N . LYS A 1 188 ? -63.297 -3.721 99.557 1.00 83.94 188 LYS A N 1
ATOM 1489 C CA . LYS A 1 188 ? -64.706 -4.115 99.620 1.00 83.94 188 LYS A CA 1
ATOM 1490 C C . LYS A 1 188 ? -64.944 -5.230 100.643 1.00 83.94 188 LYS A C 1
ATOM 1492 O O . LYS A 1 188 ? -65.821 -5.091 101.488 1.00 83.94 188 LYS A O 1
ATOM 1497 N N . GLU A 1 189 ? -64.119 -6.278 100.636 1.00 80.62 189 GLU A N 1
ATOM 1498 C CA . GLU A 1 189 ? -64.166 -7.357 101.636 1.00 80.62 189 GLU A CA 1
ATOM 1499 C C . GLU A 1 189 ? -63.916 -6.839 103.067 1.00 80.62 189 GLU A C 1
ATOM 1501 O O . GLU A 1 189 ? -64.540 -7.318 104.016 1.00 80.62 189 GLU A O 1
ATOM 1506 N N . LEU A 1 190 ? -63.059 -5.823 103.238 1.00 76.69 190 LEU A N 1
ATOM 1507 C CA . LEU A 1 190 ? -62.850 -5.141 104.518 1.00 76.69 190 LEU A CA 1
ATOM 1508 C C . LEU A 1 190 ? -64.091 -4.347 104.960 1.00 76.69 190 LEU A C 1
ATOM 1510 O O . LEU A 1 190 ? -64.435 -4.373 106.144 1.00 76.69 190 LEU A O 1
ATOM 1514 N N . GLU A 1 191 ? -64.770 -3.656 104.042 1.00 77.94 191 GLU A N 1
ATOM 1515 C CA . GLU A 1 191 ? -65.981 -2.881 104.343 1.00 77.94 191 GLU A CA 1
ATOM 1516 C C . GLU A 1 191 ? -67.172 -3.792 104.678 1.00 77.94 191 GLU A C 1
ATOM 1518 O O . GLU A 1 191 ? -67.865 -3.571 105.674 1.00 77.94 191 GLU A O 1
ATOM 1523 N N . ASP A 1 192 ? -67.345 -4.886 103.933 1.00 76.62 192 ASP A N 1
ATOM 1524 C CA . ASP A 1 192 ? -68.308 -5.943 104.252 1.00 76.62 192 ASP A CA 1
ATOM 1525 C C . ASP A 1 192 ? -67.991 -6.573 105.628 1.00 76.62 192 ASP A C 1
ATOM 1527 O O . ASP A 1 192 ? -68.887 -6.771 106.457 1.00 76.62 192 ASP A O 1
ATOM 1531 N N . ALA A 1 193 ? -66.710 -6.801 105.946 1.00 65.06 193 ALA A N 1
ATOM 1532 C CA . ALA A 1 193 ? -66.281 -7.299 107.255 1.00 65.06 193 ALA A CA 1
ATOM 1533 C C . ALA A 1 193 ? -66.507 -6.295 108.407 1.00 65.06 193 ALA A C 1
ATOM 1535 O O . ALA A 1 193 ? -66.793 -6.726 109.531 1.00 65.06 193 ALA A O 1
ATOM 1536 N N . LYS A 1 194 ? -66.436 -4.975 108.163 1.00 67.19 194 LYS A N 1
ATOM 1537 C CA . LYS A 1 194 ? -66.866 -3.949 109.135 1.00 67.19 194 LYS A CA 1
ATOM 1538 C C . LYS A 1 194 ? -68.370 -4.043 109.386 1.00 67.19 194 LYS A C 1
ATOM 1540 O O . LYS A 1 194 ? -68.769 -4.174 110.542 1.00 67.19 194 LYS A O 1
ATOM 1545 N N . GLN A 1 195 ? -69.191 -4.083 108.332 1.00 60.25 195 GLN A N 1
ATOM 1546 C CA . GLN A 1 195 ? -70.649 -4.205 108.470 1.00 60.25 195 GLN A CA 1
ATOM 1547 C C . GLN A 1 195 ? -71.064 -5.484 109.216 1.00 60.25 195 GLN A C 1
ATOM 1549 O O . GLN A 1 195 ? -72.034 -5.476 109.976 1.00 60.25 195 GLN A O 1
ATOM 1554 N N . VAL A 1 196 ? -70.329 -6.588 109.038 1.00 57.75 196 VAL A N 1
ATOM 1555 C CA . VAL A 1 196 ? -70.539 -7.840 109.788 1.00 57.75 196 VAL A CA 1
ATOM 1556 C C . VAL A 1 196 ? -70.093 -7.728 111.256 1.00 57.75 196 VAL A C 1
ATOM 1558 O O . VAL A 1 196 ? -70.677 -8.393 112.115 1.00 57.75 196 VAL A O 1
ATOM 1561 N N . LYS A 1 197 ? -69.111 -6.875 111.580 1.00 52.47 197 LYS A N 1
ATOM 1562 C CA . LYS A 1 197 ? -68.695 -6.590 112.965 1.00 52.47 197 LYS A CA 1
ATOM 1563 C C . LYS A 1 197 ? -69.660 -5.669 113.713 1.00 52.47 197 LYS A C 1
ATOM 1565 O O . LYS A 1 197 ? -69.924 -5.929 114.883 1.00 52.47 197 LYS A O 1
ATOM 1570 N N . GLU A 1 198 ? -70.195 -4.634 113.068 1.00 47.22 198 GLU A N 1
ATOM 1571 C CA . GLU A 1 198 ? -71.134 -3.700 113.711 1.00 47.22 198 GLU A CA 1
ATOM 1572 C C . GLU A 1 198 ? -72.501 -4.345 113.997 1.00 47.22 198 GLU A C 1
ATOM 1574 O O . GLU A 1 198 ? -73.109 -4.075 115.032 1.00 47.22 198 GLU A O 1
ATOM 1579 N N . LYS A 1 199 ? -72.946 -5.300 113.165 1.00 42.78 199 LYS A N 1
ATOM 1580 C CA . LYS A 1 199 ? -74.228 -6.031 113.303 1.00 42.78 199 LYS A CA 1
ATOM 1581 C C . LYS A 1 199 ? -74.325 -7.001 114.503 1.00 42.78 199 LYS A C 1
ATOM 1583 O O . LYS A 1 199 ? -75.097 -7.959 114.457 1.00 42.78 199 LYS A O 1
ATOM 1588 N N . LYS A 1 200 ? -73.573 -6.779 115.590 1.00 41.66 200 LYS A N 1
ATOM 1589 C CA . LYS A 1 200 ? -73.689 -7.532 116.859 1.00 41.66 200 LYS A CA 1
ATOM 1590 C C . LYS A 1 200 ? -73.750 -6.688 118.140 1.00 41.66 200 LYS A C 1
ATOM 1592 O O . LYS A 1 200 ? -73.766 -7.271 119.223 1.00 41.66 200 LYS A O 1
ATOM 1597 N N . THR A 1 201 ? -73.869 -5.363 118.050 1.00 32.62 201 THR A N 1
ATOM 1598 C CA . THR A 1 201 ? -74.161 -4.504 119.215 1.00 32.62 201 THR A CA 1
ATOM 1599 C C . THR A 1 201 ? -75.099 -3.353 118.861 1.00 32.62 201 THR A C 1
ATOM 1601 O O . THR A 1 201 ? -74.840 -2.644 117.896 1.00 32.62 201 THR A O 1
ATOM 1604 N N . SER A 1 202 ? -76.090 -3.126 119.732 1.00 31.59 202 SER A N 1
ATOM 1605 C CA . SER A 1 202 ? -77.034 -1.991 119.748 1.00 31.59 202 SER A CA 1
ATOM 1606 C C . SER A 1 202 ? -78.223 -2.056 118.776 1.00 31.59 202 SER A C 1
ATOM 1608 O O . SER A 1 202 ? -78.091 -2.357 117.595 1.00 31.59 202 SER A O 1
ATOM 1610 N N . GLU A 1 203 ? -79.395 -1.705 119.306 1.00 27.38 203 GLU A N 1
ATOM 1611 C CA . GLU A 1 203 ? -80.642 -1.440 118.579 1.00 27.38 203 GLU A CA 1
ATOM 1612 C C . GLU A 1 203 ? -80.961 0.075 118.617 1.00 27.38 203 GLU A C 1
ATOM 1614 O O . GLU A 1 203 ? -80.416 0.797 119.453 1.00 27.38 203 GLU A O 1
ATOM 1619 N N . SER A 1 204 ? -81.954 0.501 117.820 1.00 25.34 204 SER A N 1
ATOM 1620 C CA . SER A 1 204 ? -82.725 1.764 117.936 1.00 25.34 204 SER A CA 1
ATOM 1621 C C . SER A 1 204 ? -82.238 3.038 117.205 1.00 25.34 204 SER A C 1
ATOM 1623 O O . SER A 1 204 ? -81.049 3.308 117.108 1.00 25.34 204 SER A O 1
ATOM 1625 N N . SER A 1 205 ? -83.233 3.837 116.769 1.00 29.31 205 SER A N 1
ATOM 1626 C CA . SER A 1 205 ? -83.221 5.231 116.249 1.00 29.31 205 SER A CA 1
ATOM 1627 C C . SER A 1 205 ? -82.356 5.553 115.001 1.00 29.31 205 SER A C 1
ATOM 1629 O O . SER A 1 205 ? -81.146 5.414 115.064 1.00 29.31 205 SER A O 1
ATOM 1631 N N . THR A 1 206 ? -82.807 5.972 113.798 1.00 25.67 206 THR A N 1
ATOM 1632 C CA . THR A 1 206 ? -83.907 6.821 113.232 1.00 25.67 206 THR A CA 1
ATOM 1633 C C . THR A 1 206 ? -83.496 8.262 112.863 1.00 25.67 206 THR A C 1
ATOM 1635 O O . THR A 1 206 ? -82.865 8.931 113.675 1.00 25.67 206 THR A O 1
ATOM 1638 N N . SER A 1 207 ? -84.028 8.770 111.729 1.00 26.31 207 SER A N 1
ATOM 1639 C CA . SER A 1 207 ? -83.953 10.153 111.165 1.00 26.31 207 SER A CA 1
ATOM 1640 C C . SER A 1 207 ? -82.650 10.528 110.401 1.00 26.31 207 SER A C 1
ATOM 1642 O O . SER A 1 207 ? -81.592 10.035 110.767 1.00 26.31 207 SER A O 1
ATOM 1644 N N . SER A 1 208 ? -82.637 11.335 109.314 1.00 28.16 208 SER A N 1
ATOM 1645 C CA . SER A 1 208 ? -83.733 11.958 108.521 1.00 28.16 208 SER A CA 1
ATOM 1646 C C . SER A 1 208 ? -83.372 12.351 107.060 1.00 28.16 208 SER A C 1
ATOM 1648 O O . SER A 1 208 ? -82.417 13.084 106.848 1.00 28.16 208 SER A O 1
ATOM 1650 N N . MET A 1 209 ? -84.259 11.981 106.118 1.00 29.16 209 MET A N 1
ATOM 1651 C CA . MET A 1 209 ? -84.846 12.759 104.986 1.00 29.16 209 MET A CA 1
ATOM 1652 C C . MET A 1 209 ? -84.019 13.634 104.003 1.00 29.16 209 MET A C 1
ATOM 1654 O O . MET A 1 209 ? -83.356 14.584 104.398 1.00 29.16 209 MET A O 1
ATOM 1658 N N . GLY A 1 210 ? -84.325 13.459 102.701 1.00 28.25 210 GLY A N 1
ATOM 1659 C CA . GLY A 1 210 ? -84.142 14.433 101.598 1.00 28.25 210 GLY A CA 1
ATOM 1660 C C . GLY A 1 210 ? -84.069 13.736 100.217 1.00 28.25 210 GLY A C 1
ATOM 1661 O O . GLY A 1 210 ? -82.994 13.259 99.887 1.00 28.25 210 GLY A O 1
ATOM 1662 N N . LYS A 1 211 ? -85.152 13.396 99.482 1.00 33.56 211 LYS A N 1
ATOM 1663 C CA . LYS A 1 211 ? -86.217 14.197 98.796 1.00 33.56 211 LYS A CA 1
ATOM 1664 C C . LYS A 1 211 ? -85.715 15.008 97.587 1.00 33.56 211 LYS A C 1
ATOM 1666 O O . LYS A 1 211 ? -84.705 15.680 97.742 1.00 33.56 211 LYS A O 1
ATOM 1671 N N . HIS A 1 212 ? -86.393 15.088 96.430 1.00 27.33 212 HIS A N 1
ATOM 1672 C CA . HIS A 1 212 ? -87.540 14.360 95.796 1.00 27.33 212 HIS A CA 1
ATOM 1673 C C . HIS A 1 212 ? -87.074 13.955 94.353 1.00 27.33 212 HIS A C 1
ATOM 1675 O O . HIS A 1 212 ? -85.885 14.107 94.086 1.00 27.33 212 HIS A O 1
ATOM 1681 N N . SER A 1 213 ? -87.811 13.389 93.383 1.00 32.19 213 SER A N 1
ATOM 1682 C CA . SER A 1 213 ? -89.252 13.165 93.079 1.00 32.19 213 SER A CA 1
ATOM 1683 C C . SER A 1 213 ? -89.409 11.771 92.411 1.00 32.19 213 SER A C 1
ATOM 1685 O O . SER A 1 213 ? -88.391 11.128 92.162 1.00 32.19 213 SER A O 1
ATOM 1687 N N . ASP A 1 214 ? -90.561 11.152 92.118 1.00 30.27 214 ASP A N 1
ATOM 1688 C CA . ASP A 1 214 ? -91.994 11.509 91.980 1.00 30.27 214 ASP A CA 1
ATOM 1689 C C . ASP A 1 214 ? -92.455 12.117 90.632 1.00 30.27 214 ASP A C 1
ATOM 1691 O O . ASP A 1 214 ? -92.391 13.329 90.442 1.00 30.27 214 ASP A O 1
ATOM 1695 N N . ASP A 1 215 ? -93.038 11.279 89.759 1.00 29.56 215 ASP A N 1
ATOM 1696 C CA . ASP A 1 215 ? -94.152 11.645 88.861 1.00 29.56 215 ASP A CA 1
ATOM 1697 C C . ASP A 1 215 ? -94.994 10.398 88.499 1.00 29.56 215 ASP A C 1
ATOM 1699 O O . ASP A 1 215 ? -94.462 9.458 87.912 1.00 29.56 215 ASP A O 1
ATOM 1703 N N . GLU A 1 216 ? -96.270 10.357 88.918 1.00 35.00 216 GLU A N 1
ATOM 1704 C CA . GLU A 1 216 ? -97.442 10.055 88.064 1.00 35.00 216 GLU A CA 1
ATOM 1705 C C . GLU A 1 216 ? -98.777 9.969 88.863 1.00 35.00 216 GLU A C 1
ATOM 1707 O O . GLU A 1 216 ? -98.832 9.536 90.012 1.00 35.00 216 GLU A O 1
ATOM 1712 N N . PHE A 1 217 ? -99.881 10.341 88.197 1.00 30.06 217 PHE A N 1
ATOM 1713 C CA . PHE A 1 217 ? -101.299 10.039 88.510 1.00 30.06 217 PHE A CA 1
ATOM 1714 C C . PHE A 1 217 ? -101.982 10.540 89.810 1.00 30.06 217 PHE A C 1
ATOM 1716 O O . PHE A 1 217 ? -102.376 9.793 90.703 1.00 30.06 217 PHE A O 1
ATOM 1723 N N . ILE A 1 218 ? -102.323 11.834 89.788 1.00 36.22 218 ILE A N 1
ATOM 1724 C CA . ILE A 1 218 ? -103.712 12.365 89.808 1.00 36.22 218 ILE A CA 1
ATOM 1725 C C . ILE A 1 218 ? -104.817 11.494 90.467 1.00 36.22 218 ILE A C 1
ATOM 1727 O O . ILE A 1 218 ? -105.331 10.572 89.836 1.00 36.22 218 ILE A O 1
ATOM 1731 N N . VAL A 1 219 ? -105.382 11.979 91.587 1.00 33.22 219 VAL A N 1
ATOM 1732 C CA . VAL A 1 219 ? -106.848 12.090 91.807 1.00 33.22 219 VAL A CA 1
ATOM 1733 C C . VAL A 1 219 ? -107.135 13.380 92.594 1.00 33.22 219 VAL A C 1
ATOM 1735 O O . VAL A 1 219 ? -106.446 13.673 93.567 1.00 33.22 219 VAL A O 1
ATOM 1738 N N . VAL A 1 220 ? -108.161 14.147 92.204 1.00 33.34 220 VAL A N 1
ATOM 1739 C CA . VAL A 1 220 ? -108.634 15.357 92.912 1.00 33.34 220 VAL A CA 1
ATOM 1740 C C . VAL A 1 220 ? -110.117 15.217 93.249 1.00 33.34 220 VAL A C 1
ATOM 1742 O O . VAL A 1 220 ? -110.882 14.895 92.339 1.00 33.34 220 VAL A O 1
ATOM 1745 N N . ARG A 1 221 ? -110.485 15.498 94.516 1.00 31.38 221 ARG A N 1
ATOM 1746 C CA . ARG A 1 221 ? -111.797 15.915 95.095 1.00 31.38 221 ARG A CA 1
ATOM 1747 C C . ARG A 1 221 ? -111.827 15.575 96.599 1.00 31.38 221 ARG A C 1
ATOM 1749 O O . ARG A 1 221 ? -111.107 14.672 97.006 1.00 31.38 221 ARG A O 1
ATOM 1756 N N . ASP A 1 222 ? -112.570 16.229 97.494 1.00 31.42 222 ASP A N 1
ATOM 1757 C CA . ASP A 1 222 ? -113.495 17.387 97.467 1.00 31.42 222 ASP A CA 1
ATOM 1758 C C . ASP A 1 222 ? -113.131 18.307 98.673 1.00 31.42 222 ASP A C 1
ATOM 1760 O O . ASP A 1 222 ? -112.373 17.885 99.544 1.00 31.42 222 ASP A O 1
ATOM 1764 N N . GLY A 1 223 ? -113.614 19.542 98.847 1.00 33.09 223 GLY A N 1
ATOM 1765 C CA . GLY A 1 223 ? -114.516 20.379 98.045 1.00 33.09 223 GLY A CA 1
ATOM 1766 C C . GLY A 1 223 ? -115.028 21.580 98.869 1.00 33.09 223 GLY A C 1
ATOM 1767 O O . GLY A 1 223 ? -114.891 21.599 100.092 1.00 33.09 223 GLY A O 1
ATOM 1768 N N . ASP A 1 224 ? -115.620 22.583 98.213 1.00 30.05 224 ASP A N 1
ATOM 1769 C CA . ASP A 1 224 ? -116.257 23.729 98.886 1.00 30.05 224 ASP A CA 1
ATOM 1770 C C . ASP A 1 224 ? -117.563 23.336 99.599 1.00 30.05 224 ASP A C 1
ATOM 1772 O O . ASP A 1 224 ? -118.392 22.608 99.051 1.00 30.05 224 ASP A O 1
ATOM 1776 N N . ALA A 1 225 ? -117.803 23.906 100.785 1.00 32.56 225 ALA A N 1
ATOM 1777 C CA . ALA A 1 225 ? -119.057 23.761 101.527 1.00 32.56 225 ALA A CA 1
ATOM 1778 C C . ALA A 1 225 ? -119.593 25.134 101.969 1.00 32.56 225 ALA A C 1
ATOM 1780 O O . ALA A 1 225 ? -119.214 25.668 103.010 1.00 32.56 225 ALA A O 1
ATOM 1781 N N . ASN A 1 226 ? -120.496 25.709 101.170 1.00 31.64 226 ASN A N 1
ATOM 1782 C CA . ASN A 1 226 ? -121.097 27.021 101.413 1.00 31.64 226 ASN A CA 1
ATOM 1783 C C . ASN A 1 226 ? -122.621 26.891 101.597 1.00 31.64 226 ASN A C 1
ATOM 1785 O O . ASN A 1 226 ? -123.346 26.629 100.638 1.00 31.64 226 ASN A O 1
ATOM 1789 N N . SER A 1 227 ? -123.119 27.065 102.826 1.00 31.67 227 SER A N 1
ATOM 1790 C CA . SER A 1 227 ? -124.557 27.048 103.147 1.00 31.67 227 SER A CA 1
ATOM 1791 C C . SER A 1 227 ? -124.866 27.934 104.354 1.00 31.67 227 SER A C 1
ATOM 1793 O O . SER A 1 227 ? -124.097 27.940 105.315 1.00 31.67 227 SER A O 1
ATOM 1795 N N . SER A 1 228 ? -125.979 28.672 104.326 1.00 31.36 228 SER A N 1
ATOM 1796 C CA . SER A 1 228 ? -126.190 29.837 105.195 1.00 31.36 228 SER A CA 1
ATOM 1797 C C . SER A 1 228 ? -127.537 29.880 105.939 1.00 31.36 228 SER A C 1
ATOM 1799 O O . SER A 1 228 ? -128.581 29.496 105.416 1.00 31.36 228 SER A O 1
ATOM 1801 N N . GLY A 1 229 ? -127.499 30.465 107.145 1.00 30.89 229 GLY A N 1
ATOM 1802 C CA . GLY A 1 229 ? -128.649 30.980 107.906 1.00 30.89 229 GLY A CA 1
ATOM 1803 C C . GLY A 1 229 ? -129.318 30.019 108.914 1.00 30.89 229 GLY A C 1
ATOM 1804 O O . GLY A 1 229 ? -128.971 28.842 108.956 1.00 30.89 229 GLY A O 1
ATOM 1805 N N . PRO A 1 230 ? -130.325 30.491 109.691 1.00 45.34 230 PRO A N 1
ATOM 1806 C CA . PRO A 1 230 ? -130.667 31.903 109.934 1.00 45.34 230 PRO A CA 1
ATOM 1807 C C . PRO A 1 230 ? -131.084 32.291 111.386 1.00 45.34 230 PRO A C 1
ATOM 1809 O O . PRO A 1 230 ? -131.791 31.563 112.071 1.00 45.34 230 PRO A O 1
ATOM 1812 N N . ALA A 1 231 ? -130.805 33.560 111.727 1.00 32.06 231 ALA A N 1
ATOM 1813 C CA . ALA A 1 231 ? -131.565 34.463 112.620 1.00 32.06 231 ALA A CA 1
ATOM 1814 C C . ALA A 1 231 ? -131.582 34.301 114.170 1.00 32.06 231 ALA A C 1
ATOM 1816 O O . ALA A 1 231 ? -131.738 33.222 114.729 1.00 32.06 231 ALA A O 1
ATOM 1817 N N . THR A 1 232 ? -131.636 35.476 114.832 1.00 34.38 232 THR A N 1
ATOM 1818 C CA . THR A 1 232 ? -131.849 35.769 116.282 1.00 34.38 232 THR A CA 1
ATOM 1819 C C . THR A 1 232 ? -130.582 35.709 117.178 1.00 34.38 232 THR A C 1
ATOM 1821 O O . THR A 1 232 ? -129.595 35.111 116.766 1.00 34.38 232 THR A O 1
ATOM 1824 N N . PRO A 1 233 ? -130.482 36.546 118.244 1.00 49.59 233 PRO A N 1
ATOM 1825 C CA . PRO A 1 233 ? -129.554 37.690 118.190 1.00 49.59 233 PRO A CA 1
ATOM 1826 C C . PRO A 1 233 ? -128.265 37.562 119.039 1.00 49.59 233 PRO A C 1
ATOM 1828 O O . PRO A 1 233 ? -128.252 36.828 120.026 1.00 49.59 233 PRO A O 1
ATOM 1831 N N . PRO A 1 234 ? -127.206 38.336 118.713 1.00 51.28 234 PRO A N 1
ATOM 1832 C CA . PRO A 1 234 ? -125.860 38.126 119.251 1.00 51.28 234 PRO A CA 1
ATOM 1833 C C . PRO A 1 234 ? -125.558 38.873 120.560 1.00 51.28 234 PRO A C 1
ATOM 1835 O O . PRO A 1 234 ? -126.105 39.943 120.848 1.00 51.28 234 PRO A O 1
ATOM 1838 N N . THR A 1 235 ? -124.576 38.356 121.301 1.00 49.91 235 THR A N 1
ATOM 1839 C CA . THR A 1 235 ? -123.921 39.027 122.439 1.00 49.91 235 THR A CA 1
ATOM 1840 C C . THR A 1 235 ? -122.465 39.406 122.133 1.00 49.91 235 THR A C 1
ATOM 1842 O O . THR A 1 235 ? -121.883 38.992 121.138 1.00 49.91 235 THR A O 1
ATOM 1845 N N . LYS A 1 236 ? -121.882 40.252 122.994 1.00 55.19 236 LYS A N 1
ATOM 1846 C CA . LYS A 1 236 ? -120.717 41.142 122.772 1.00 55.19 236 LYS A CA 1
ATOM 1847 C C . LYS A 1 236 ? -119.368 40.497 122.361 1.00 55.19 236 LYS A C 1
ATOM 1849 O O . LYS A 1 236 ? -118.386 41.224 122.230 1.00 55.19 236 LYS A O 1
ATOM 1854 N N . GLU A 1 237 ? -119.290 39.184 122.179 1.00 59.38 237 GLU A N 1
ATOM 1855 C CA . GLU A 1 237 ? -118.041 38.445 121.924 1.00 59.38 237 GLU A CA 1
ATOM 1856 C C . GLU A 1 237 ? -117.722 38.286 120.427 1.00 59.38 237 GLU A C 1
ATOM 1858 O O . GLU A 1 237 ? -116.599 38.576 120.016 1.00 59.38 237 GLU A O 1
ATOM 1863 N N . GLU A 1 238 ? -118.723 37.980 119.592 1.00 54.28 238 GLU A N 1
ATOM 1864 C CA . GLU A 1 238 ? -118.577 37.663 118.153 1.00 54.28 238 GLU A CA 1
ATOM 1865 C C . GLU A 1 238 ? -117.899 38.759 117.301 1.00 54.28 238 GLU A C 1
ATOM 1867 O O . GLU A 1 238 ? -117.419 38.505 116.194 1.00 54.28 238 GLU A O 1
ATOM 1872 N N . LEU A 1 239 ? -117.868 40.002 117.795 1.00 57.53 239 LEU A N 1
ATOM 1873 C CA . LEU A 1 239 ? -117.204 41.124 117.126 1.00 57.53 239 LEU A CA 1
ATOM 1874 C C . LEU A 1 239 ? -115.672 41.076 117.228 1.00 57.53 239 LEU A C 1
ATOM 1876 O O . LEU A 1 239 ? -115.013 41.745 116.436 1.00 57.53 239 LEU A O 1
ATOM 1880 N N . LYS A 1 240 ? -115.097 40.309 118.164 1.00 61.72 240 LYS A N 1
ATOM 1881 C CA . LYS A 1 240 ? -113.640 40.113 118.242 1.00 61.72 240 LYS A CA 1
ATOM 1882 C C . LYS A 1 240 ? -113.158 39.079 117.232 1.00 61.72 240 LYS A C 1
ATOM 1884 O O . LYS A 1 240 ? -112.223 39.356 116.486 1.00 61.72 240 LYS A O 1
ATOM 1889 N N . ASP A 1 241 ? -113.829 37.935 117.157 1.00 67.94 241 ASP A N 1
ATOM 1890 C CA . ASP A 1 241 ? -113.395 36.817 116.310 1.00 67.94 241 ASP A CA 1
ATOM 1891 C C . ASP A 1 241 ? -113.402 37.191 114.821 1.00 67.94 241 ASP A C 1
ATOM 1893 O O . ASP A 1 241 ? -112.506 36.800 114.075 1.00 67.94 241 ASP A O 1
ATOM 1897 N N . LYS A 1 242 ? -114.346 38.041 114.392 1.00 65.25 242 LYS A N 1
ATOM 1898 C CA . LYS A 1 242 ? -114.373 38.594 113.027 1.00 65.25 242 LYS A CA 1
ATOM 1899 C C . LYS A 1 242 ? -113.208 39.531 112.699 1.00 65.25 242 LYS A C 1
ATOM 1901 O O . LYS A 1 242 ? -112.868 39.645 111.527 1.00 65.25 242 LYS A O 1
ATOM 1906 N N . ILE A 1 243 ? -112.593 40.186 113.686 1.00 66.50 243 ILE A N 1
ATOM 1907 C CA . ILE A 1 243 ? -111.380 40.989 113.462 1.00 66.50 243 ILE A CA 1
ATOM 1908 C C . ILE A 1 243 ? -110.188 40.045 113.267 1.00 66.50 243 ILE A C 1
ATOM 1910 O O . ILE A 1 243 ? -109.516 40.131 112.244 1.00 66.50 243 ILE A O 1
ATOM 1914 N N . VAL A 1 244 ? -110.019 39.065 114.161 1.00 72.69 244 VAL A N 1
ATOM 1915 C CA . VAL A 1 244 ? -108.938 38.063 114.080 1.00 72.69 244 VAL A CA 1
ATOM 1916 C C . VAL A 1 244 ? -109.002 37.257 112.773 1.00 72.69 244 VAL A C 1
ATOM 1918 O O . VAL A 1 244 ? -107.976 37.012 112.143 1.00 72.69 244 VAL A O 1
ATOM 1921 N N . GLN A 1 245 ? -110.201 36.890 112.304 1.00 73.12 245 GLN A N 1
ATOM 1922 C CA . GLN A 1 245 ? -110.374 36.224 111.006 1.00 73.12 245 GLN A CA 1
ATOM 1923 C C . GLN A 1 245 ? -109.914 37.090 109.821 1.00 73.12 245 GLN A C 1
ATOM 1925 O O . GLN A 1 245 ? -109.322 36.561 108.881 1.00 73.12 245 GLN A O 1
ATOM 1930 N N . LEU A 1 246 ? -110.145 38.407 109.856 1.00 73.69 246 LEU A N 1
ATOM 1931 C CA . LEU A 1 246 ? -109.689 39.320 108.802 1.00 73.69 246 LEU A CA 1
ATOM 1932 C C . LEU A 1 246 ? -108.171 39.557 108.861 1.00 73.69 246 LEU A C 1
ATOM 1934 O O . LEU A 1 246 ? -107.524 39.568 107.817 1.00 73.69 246 LEU A O 1
ATOM 1938 N N . GLU A 1 247 ? -107.590 39.680 110.056 1.00 71.88 247 GLU A N 1
ATOM 1939 C CA . GLU A 1 247 ? -106.138 39.812 110.255 1.00 71.88 247 GLU A CA 1
ATOM 1940 C C . GLU A 1 247 ? -105.381 38.560 109.774 1.00 71.88 247 GLU A C 1
ATOM 1942 O O . GLU A 1 247 ? -104.387 38.667 109.047 1.00 71.88 247 GLU A O 1
ATOM 1947 N N . ASN A 1 248 ? -105.907 37.366 110.071 1.00 74.44 248 ASN A N 1
ATOM 1948 C CA . ASN A 1 248 ? -105.390 36.107 109.532 1.00 74.44 248 ASN A CA 1
ATOM 1949 C C . ASN A 1 248 ? -105.502 36.067 107.999 1.00 74.44 248 ASN A C 1
ATOM 1951 O O . ASN A 1 248 ? -104.524 35.751 107.323 1.00 74.44 248 ASN A O 1
ATOM 1955 N N . ARG A 1 249 ? -106.651 36.459 107.427 1.00 75.50 249 ARG A N 1
ATOM 1956 C CA . ARG A 1 249 ? -106.872 36.419 105.971 1.00 75.50 249 ARG A CA 1
ATOM 1957 C C . ARG A 1 249 ? -105.972 37.389 105.194 1.00 75.50 249 ARG A C 1
ATOM 1959 O O . ARG A 1 249 ? -105.536 37.066 104.092 1.00 75.50 249 ARG A O 1
ATOM 1966 N N . VAL A 1 250 ? -105.652 38.553 105.764 1.00 70.75 250 VAL A N 1
ATOM 1967 C CA . VAL A 1 250 ? -104.650 39.479 105.203 1.00 70.75 250 VAL A CA 1
ATOM 1968 C C . VAL A 1 250 ? -103.239 38.884 105.288 1.00 70.75 250 VAL A C 1
ATOM 1970 O O . VAL A 1 250 ? -102.457 39.023 104.346 1.00 70.75 250 VAL A O 1
ATOM 1973 N N . SER A 1 251 ? -102.922 38.177 106.375 1.00 73.06 251 SER A N 1
ATOM 1974 C CA . SER A 1 251 ? -101.625 37.512 106.559 1.00 73.06 251 SER A CA 1
ATOM 1975 C C . SER A 1 251 ? -101.410 36.372 105.552 1.00 73.06 251 SER A C 1
ATOM 1977 O O . SER A 1 251 ? -100.352 36.304 104.927 1.00 73.06 251 SER A O 1
ATOM 1979 N N . GLU A 1 252 ? -102.433 35.540 105.319 1.00 75.81 252 GLU A N 1
ATOM 1980 C CA . GLU A 1 252 ? -102.447 34.498 104.278 1.00 75.81 252 GLU A CA 1
ATOM 1981 C C . GLU A 1 252 ? -102.173 35.083 102.886 1.00 75.81 252 GLU A C 1
ATOM 1983 O O . GLU A 1 252 ? -101.229 34.668 102.215 1.00 75.81 252 GLU A O 1
ATOM 1988 N N . LEU A 1 253 ? -102.943 36.098 102.476 1.00 73.44 253 LEU A N 1
ATOM 1989 C CA . LEU A 1 253 ? -102.795 36.735 101.162 1.00 73.44 253 LEU A CA 1
ATOM 1990 C C . LEU A 1 253 ? -101.436 37.435 100.996 1.00 73.44 253 LEU A C 1
ATOM 1992 O O . LEU A 1 253 ? -100.924 37.533 99.882 1.00 73.44 253 LEU A O 1
ATOM 1996 N N . THR A 1 254 ? -100.820 37.906 102.083 1.00 72.56 254 THR A N 1
ATOM 1997 C CA . THR A 1 254 ? -99.473 38.499 102.039 1.00 72.56 254 THR A CA 1
ATOM 1998 C C . THR A 1 254 ? -98.401 37.426 101.805 1.00 72.56 254 THR A C 1
ATOM 2000 O O . THR A 1 254 ? -97.500 37.627 100.988 1.00 72.56 254 THR A O 1
ATOM 2003 N N . LEU A 1 255 ? -98.524 36.262 102.453 1.00 76.44 255 LEU A N 1
ATOM 2004 C CA . LEU A 1 255 ? -97.649 35.104 102.226 1.00 76.44 255 LEU A CA 1
ATOM 2005 C C . LEU A 1 255 ? -97.820 34.509 100.820 1.00 76.44 255 LEU A C 1
ATOM 2007 O O . LEU A 1 255 ? -96.828 34.176 100.172 1.00 76.44 255 LEU A O 1
ATOM 2011 N N . GLU A 1 256 ? -99.055 34.414 100.325 1.00 76.56 256 GLU A N 1
ATOM 2012 C CA . GLU A 1 256 ? -99.355 33.891 98.988 1.00 76.56 256 GLU A CA 1
ATOM 2013 C C . GLU A 1 256 ? -98.753 34.777 97.885 1.00 76.56 256 GLU A C 1
ATOM 2015 O O . GLU A 1 256 ? -98.048 34.271 97.011 1.00 76.56 256 GLU A O 1
ATOM 2020 N N . ASN A 1 257 ? -98.915 36.104 97.980 1.00 73.38 257 ASN A N 1
ATOM 2021 C CA . ASN A 1 257 ? -98.263 37.050 97.066 1.00 73.38 257 ASN A CA 1
ATOM 2022 C C . ASN A 1 257 ? -96.725 36.966 97.132 1.00 73.38 257 ASN A C 1
ATOM 2024 O O . ASN A 1 257 ? -96.064 37.017 96.093 1.00 73.38 257 ASN A O 1
ATOM 2028 N N . GLY A 1 258 ? -96.146 36.779 98.325 1.00 76.62 258 GLY A N 1
ATOM 2029 C CA . GLY A 1 258 ? -94.704 36.555 98.487 1.00 76.62 258 GLY A CA 1
ATOM 2030 C C . GLY A 1 258 ? -94.212 35.268 97.810 1.00 76.62 258 GLY A C 1
ATOM 2031 O O . GLY A 1 258 ? -93.178 35.275 97.142 1.00 76.62 258 GLY A O 1
ATOM 2032 N N . SER A 1 259 ? -94.975 34.175 97.914 1.00 79.81 259 SER A N 1
ATOM 2033 C CA . SER A 1 259 ? -94.667 32.911 97.229 1.00 79.81 259 SER A CA 1
ATOM 2034 C C . SER A 1 259 ? -94.798 33.022 95.706 1.00 79.81 259 SER A C 1
ATOM 2036 O O . SER A 1 259 ? -93.989 32.445 94.978 1.00 79.81 259 SER A O 1
ATOM 2038 N N . LEU A 1 260 ? -95.785 33.778 95.213 1.00 80.81 260 LEU A N 1
ATOM 2039 C CA . LEU A 1 260 ? -95.978 33.991 93.778 1.00 80.81 260 LEU A CA 1
ATOM 2040 C C . LEU A 1 260 ? -94.834 34.814 93.163 1.00 80.81 260 LEU A C 1
ATOM 2042 O O . LEU A 1 260 ? -94.366 34.487 92.074 1.00 80.81 260 LEU A O 1
ATOM 2046 N N . ALA A 1 261 ? -94.351 35.839 93.875 1.00 76.25 261 ALA A N 1
ATOM 2047 C CA . ALA A 1 261 ? -93.225 36.664 93.440 1.00 76.25 261 ALA A CA 1
ATOM 2048 C C . ALA A 1 261 ? -91.924 35.852 93.292 1.00 76.25 261 ALA A C 1
ATOM 2050 O O . ALA A 1 261 ? -91.240 35.986 92.278 1.00 76.25 261 ALA A O 1
ATOM 2051 N N . LEU A 1 262 ? -91.626 34.962 94.249 1.00 81.88 262 LEU A N 1
ATOM 2052 C CA . LEU A 1 262 ? -90.481 34.045 94.168 1.00 81.88 262 LEU A CA 1
ATOM 2053 C C . LEU A 1 262 ? -90.575 33.122 92.944 1.00 81.88 262 LEU A C 1
ATOM 2055 O O . LEU A 1 262 ? -89.661 33.100 92.129 1.00 81.88 262 LEU A O 1
ATOM 2059 N N . LYS A 1 263 ? -91.718 32.456 92.733 1.00 81.38 263 LYS A N 1
ATOM 2060 C CA . LYS A 1 263 ? -91.918 31.558 91.576 1.00 81.38 263 LYS A CA 1
ATOM 2061 C C . LYS A 1 263 ? -91.782 32.263 90.222 1.00 81.38 263 LYS A C 1
ATOM 2063 O O . LYS A 1 263 ? -91.336 31.653 89.252 1.00 81.38 263 LYS A O 1
ATOM 2068 N N . LEU A 1 264 ? -92.170 33.538 90.139 1.00 79.75 264 LEU A N 1
ATOM 2069 C CA . LEU A 1 264 ? -91.954 34.351 88.940 1.00 79.75 264 LEU A CA 1
ATOM 2070 C C . LEU A 1 264 ? -90.466 34.671 88.739 1.00 79.75 264 LEU A C 1
ATOM 2072 O O . LEU A 1 264 ? -89.980 34.548 87.619 1.00 79.75 264 LEU A O 1
ATOM 2076 N N . GLN A 1 265 ? -89.738 35.011 89.808 1.00 82.94 265 GLN A N 1
ATOM 2077 C CA . GLN A 1 265 ? -88.290 35.234 89.761 1.00 82.94 265 GLN A CA 1
ATOM 2078 C C . GLN A 1 265 ? -87.520 33.965 89.353 1.00 82.94 265 GLN A C 1
ATOM 2080 O O . GLN A 1 265 ? -86.628 34.046 88.508 1.00 82.94 265 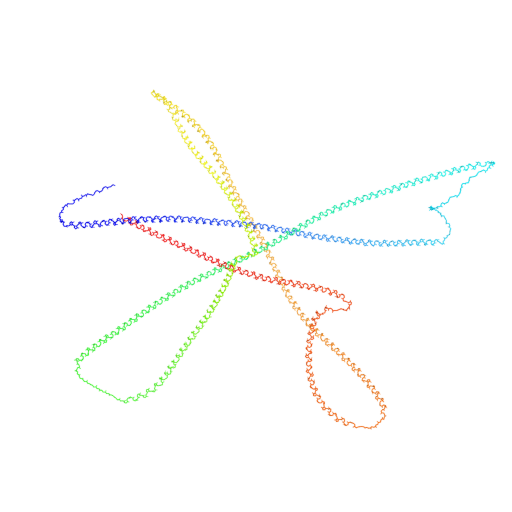GLN A O 1
ATOM 2085 N N . ASP A 1 266 ? -87.895 32.799 89.882 1.00 83.94 266 ASP A N 1
ATOM 2086 C CA . ASP A 1 266 ? -87.290 31.510 89.527 1.00 83.94 266 ASP A CA 1
ATOM 2087 C C . ASP A 1 266 ? -87.519 31.181 88.037 1.00 83.94 266 ASP A C 1
ATOM 2089 O O . ASP A 1 266 ? -86.576 30.870 87.310 1.00 83.94 266 ASP A O 1
ATOM 2093 N N . SER A 1 267 ? -88.744 31.369 87.525 1.00 83.06 267 SER A N 1
ATOM 2094 C CA . SER A 1 267 ? -89.057 31.161 86.099 1.00 83.06 267 SER A CA 1
ATOM 2095 C C . SER A 1 267 ? -88.392 32.184 85.159 1.00 83.06 267 SER A C 1
ATOM 2097 O O . SER A 1 267 ? -88.219 31.918 83.966 1.00 83.06 267 SER A O 1
ATOM 2099 N N . GLU A 1 268 ? -88.037 33.372 85.651 1.00 83.25 268 GLU A N 1
ATOM 2100 C CA . GLU A 1 268 ? -87.236 34.357 84.910 1.00 83.25 268 GLU A CA 1
ATOM 2101 C C . GLU A 1 268 ? -85.761 33.912 84.840 1.00 83.25 268 GLU A C 1
ATOM 2103 O O . GLU A 1 268 ? -85.144 33.960 83.773 1.00 83.25 268 GLU A O 1
ATOM 2108 N N . MET A 1 269 ? -85.217 33.396 85.950 1.00 84.75 269 MET A N 1
ATOM 2109 C CA . MET A 1 269 ? -83.861 32.836 86.042 1.00 84.75 269 MET A CA 1
ATOM 2110 C C . MET A 1 269 ? -83.673 31.611 85.134 1.00 84.75 269 MET A C 1
ATOM 2112 O O . MET A 1 269 ? -82.700 31.551 84.381 1.00 84.75 269 MET A O 1
ATOM 2116 N N . GLU A 1 270 ? -84.615 30.662 85.140 1.00 84.69 270 GLU A N 1
ATOM 2117 C CA . GLU A 1 270 ? -84.580 29.468 84.279 1.00 84.69 270 GLU A CA 1
ATOM 2118 C C . GLU A 1 270 ? -84.513 29.829 82.787 1.00 84.69 270 GLU A C 1
ATOM 2120 O O . GLU A 1 270 ? -83.722 29.252 82.036 1.00 84.69 270 GLU A O 1
ATOM 2125 N N . LYS A 1 271 ? -85.285 30.834 82.348 1.00 87.44 271 LYS A N 1
ATOM 2126 C CA . LYS A 1 271 ? -85.248 31.327 80.960 1.00 87.44 271 LYS A CA 1
ATOM 2127 C C . LYS A 1 271 ? -83.905 31.963 80.614 1.00 87.44 271 LYS A C 1
ATOM 2129 O O . LYS A 1 271 ? -83.408 31.752 79.509 1.00 87.44 271 LYS A O 1
ATOM 2134 N N . GLN A 1 272 ? -83.306 32.723 81.532 1.00 86.06 272 GLN A N 1
ATOM 2135 C CA . GLN A 1 272 ? -81.990 33.334 81.315 1.00 86.06 272 GLN A CA 1
ATOM 2136 C C . GLN A 1 272 ? -80.877 32.279 81.235 1.00 86.06 272 GLN A C 1
ATOM 2138 O O . GLN A 1 272 ? -80.005 32.383 80.369 1.00 86.06 272 GLN A O 1
ATOM 2143 N N . LEU A 1 273 ? -80.942 31.225 82.055 1.00 87.06 273 LEU A N 1
ATOM 2144 C CA . LEU A 1 273 ? -80.042 30.071 81.974 1.00 87.06 273 LEU A CA 1
ATOM 2145 C C . LEU A 1 273 ? -80.199 29.330 80.637 1.00 87.06 273 LEU A C 1
ATOM 2147 O O . LEU A 1 273 ? -79.215 29.152 79.920 1.00 87.06 273 LEU A O 1
ATOM 2151 N N . ALA A 1 274 ? -81.429 28.989 80.238 1.00 86.31 274 ALA A N 1
ATOM 2152 C CA . ALA A 1 274 ? -81.699 28.314 78.965 1.00 86.31 274 ALA A CA 1
ATOM 2153 C C . ALA A 1 274 ? -81.240 29.136 77.741 1.00 86.31 274 ALA A C 1
ATOM 2155 O O . ALA A 1 274 ? -80.643 28.591 76.812 1.00 86.31 274 ALA A O 1
ATOM 2156 N N . LEU A 1 275 ? -81.453 30.458 77.750 1.00 88.19 275 LEU A N 1
ATOM 2157 C CA . LEU A 1 275 ? -80.965 31.370 76.706 1.00 88.19 275 LEU A CA 1
ATOM 2158 C C . LEU A 1 275 ? -79.436 31.521 76.685 1.00 88.19 275 LEU A C 1
ATOM 2160 O O . LEU A 1 275 ? -78.885 31.896 75.649 1.00 88.19 275 LEU A O 1
ATOM 2164 N N . THR A 1 276 ? -78.757 31.251 77.801 1.00 87.75 276 THR A N 1
ATOM 2165 C CA . THR A 1 276 ? -77.290 31.277 77.887 1.00 87.75 276 THR A CA 1
ATOM 2166 C C . THR A 1 276 ? -76.708 29.994 77.298 1.00 87.75 276 THR A C 1
ATOM 2168 O O . THR A 1 276 ? -75.955 30.077 76.331 1.00 87.75 276 THR A O 1
ATOM 2171 N N . VAL A 1 277 ? -77.186 28.822 77.734 1.00 90.94 277 VAL A N 1
ATOM 2172 C CA . VAL A 1 277 ? -76.775 27.513 77.184 1.00 90.94 277 VAL A CA 1
ATOM 2173 C C . VAL A 1 277 ? -77.038 27.421 75.675 1.00 90.94 277 VAL A C 1
ATOM 2175 O O . VAL A 1 277 ? -76.185 26.980 74.910 1.00 90.94 277 VAL A O 1
ATOM 2178 N N . MET A 1 278 ? -78.191 27.905 75.196 1.00 86.62 278 MET A N 1
ATOM 2179 C CA . MET A 1 278 ? -78.484 27.926 73.755 1.00 86.62 278 MET A CA 1
ATOM 2180 C C . MET A 1 278 ? -77.575 28.881 72.964 1.00 86.62 278 MET A C 1
ATOM 2182 O O . MET A 1 278 ? -77.345 28.650 71.778 1.00 86.62 278 MET A O 1
ATOM 2186 N N . ARG A 1 279 ? -77.041 29.938 73.589 1.00 89.19 279 ARG A N 1
ATOM 2187 C CA . ARG A 1 279 ? -76.056 30.835 72.962 1.00 89.19 279 ARG A CA 1
ATOM 2188 C C . ARG A 1 279 ? -74.682 30.176 72.890 1.00 89.19 279 ARG A C 1
ATOM 2190 O O . ARG A 1 279 ? -74.040 30.262 71.849 1.00 89.19 279 ARG A O 1
ATOM 2197 N N . GLU A 1 280 ? -74.270 29.506 73.961 1.00 89.75 280 GLU A N 1
ATOM 2198 C CA . GLU A 1 280 ? -73.004 28.772 74.058 1.00 89.75 280 GLU A CA 1
ATOM 2199 C C . GLU A 1 280 ? -72.958 27.626 73.035 1.00 89.75 280 GLU A C 1
ATOM 2201 O O . GLU A 1 280 ? -72.042 27.587 72.217 1.00 89.75 280 GLU A O 1
ATOM 2206 N N . ASN A 1 281 ? -74.012 26.805 72.948 1.00 86.62 281 ASN A N 1
ATOM 2207 C CA . ASN A 1 281 ? -74.131 25.741 71.941 1.00 86.62 281 ASN A CA 1
ATOM 2208 C C . ASN A 1 281 ? -74.061 26.273 70.493 1.00 86.62 281 ASN A C 1
ATOM 2210 O O . ASN A 1 281 ? -73.438 25.665 69.625 1.00 86.62 281 ASN A O 1
ATOM 2214 N N . VAL A 1 282 ? -74.690 27.422 70.206 1.00 88.19 282 VAL A N 1
ATOM 2215 C CA . VAL A 1 282 ? -74.621 28.063 68.875 1.00 88.19 282 VAL A CA 1
ATOM 2216 C C . VAL A 1 282 ? -73.236 28.657 68.598 1.00 88.19 282 VAL A C 1
ATOM 2218 O O . VAL A 1 282 ? -72.839 28.747 67.437 1.00 88.19 282 VAL A O 1
ATOM 2221 N N . GLN A 1 283 ? -72.491 29.049 69.631 1.00 89.75 283 GLN A N 1
ATOM 2222 C CA . GLN A 1 283 ? -71.120 29.532 69.498 1.00 89.75 283 GLN A CA 1
ATOM 2223 C C . GLN A 1 283 ? -70.134 28.375 69.260 1.00 89.75 283 GLN A C 1
ATOM 2225 O O . GLN A 1 283 ? -69.332 28.477 68.337 1.00 89.75 283 GLN A O 1
ATOM 2230 N N . GLU A 1 284 ? -70.253 27.259 69.989 1.00 90.25 284 GLU A N 1
ATOM 2231 C CA . GLU A 1 284 ? -69.448 26.043 69.768 1.00 90.25 284 GLU A CA 1
ATOM 2232 C C . GLU A 1 284 ? -69.672 25.461 68.362 1.00 90.25 284 GLU A C 1
ATOM 2234 O O . GLU A 1 284 ? -68.722 25.122 67.658 1.00 90.25 284 GLU A O 1
ATOM 2239 N N . LEU A 1 285 ? -70.926 25.406 67.896 1.00 87.56 285 LEU A N 1
ATOM 2240 C CA . LEU A 1 285 ? -71.227 24.954 66.534 1.00 87.56 285 LEU A CA 1
ATOM 2241 C C . LEU A 1 285 ? -70.607 25.859 65.458 1.00 87.56 285 LEU A C 1
ATOM 2243 O O . LEU A 1 285 ? -70.255 25.361 64.391 1.00 87.56 285 LEU A O 1
ATOM 2247 N N . ARG A 1 286 ? -70.447 27.165 65.719 1.00 88.94 286 ARG A N 1
ATOM 2248 C CA . ARG A 1 286 ? -69.776 28.092 64.791 1.00 88.94 286 ARG A CA 1
ATOM 2249 C C . ARG A 1 286 ? -68.271 27.887 64.769 1.00 88.94 286 ARG A C 1
ATOM 2251 O O . ARG A 1 286 ? -67.739 27.685 63.682 1.00 88.94 286 ARG A O 1
ATOM 2258 N N . THR A 1 287 ? -67.609 27.858 65.928 1.00 90.31 287 THR A N 1
ATOM 2259 C CA . THR A 1 287 ? -66.155 27.621 65.983 1.00 90.31 287 THR A CA 1
ATOM 2260 C C . THR A 1 287 ? -65.802 26.279 65.354 1.00 90.31 287 THR A C 1
ATOM 2262 O O . THR A 1 287 ? -64.875 26.202 64.560 1.00 90.31 287 THR A O 1
ATOM 2265 N N . ARG A 1 288 ? -66.618 25.243 65.583 1.00 89.50 288 ARG A N 1
ATOM 2266 C CA . ARG A 1 288 ? -66.434 23.925 64.967 1.00 89.50 288 ARG A CA 1
ATOM 2267 C C . ARG A 1 288 ? -66.633 23.917 63.445 1.00 89.50 288 ARG A C 1
ATOM 2269 O O . ARG A 1 288 ? -65.957 23.158 62.758 1.00 89.50 288 ARG A O 1
ATOM 2276 N N . CYS A 1 289 ? -67.524 24.754 62.904 1.00 87.12 289 CYS A N 1
ATOM 2277 C CA . CYS A 1 289 ? -67.635 24.942 61.451 1.00 87.12 289 CYS A CA 1
ATOM 2278 C C . CYS A 1 289 ? -66.414 25.690 60.886 1.00 87.12 289 CYS A C 1
ATOM 2280 O O . CYS A 1 289 ? -65.870 25.282 59.864 1.00 87.12 289 CYS A O 1
ATOM 2282 N N . GLU A 1 290 ? -65.951 26.739 61.572 1.00 89.62 290 GLU A N 1
ATOM 2283 C CA . GLU A 1 290 ? -64.763 27.524 61.200 1.00 89.62 290 GLU A CA 1
ATOM 2284 C C . GLU A 1 290 ? -63.475 26.667 61.242 1.00 89.62 290 GLU A C 1
ATOM 2286 O O . GLU A 1 290 ? -62.626 26.765 60.352 1.00 89.62 290 GLU A O 1
ATOM 2291 N N . GLU A 1 291 ? -63.365 25.750 62.207 1.00 89.69 291 GLU A N 1
ATOM 2292 C CA . GLU A 1 291 ? -62.329 24.708 62.281 1.00 89.69 291 GLU A CA 1
ATOM 2293 C C . GLU A 1 291 ? -62.404 23.733 61.090 1.00 89.69 291 GLU A C 1
ATOM 2295 O O . GLU A 1 291 ? -61.380 23.424 60.479 1.00 89.69 291 GLU A O 1
ATOM 2300 N N . THR A 1 292 ? -63.599 23.277 60.689 1.00 87.69 292 THR A N 1
ATOM 2301 C CA . THR A 1 292 ? -63.725 22.412 59.499 1.00 87.69 292 THR A CA 1
ATOM 2302 C C . THR A 1 292 ? -63.441 23.144 58.186 1.00 87.69 292 THR A C 1
ATOM 2304 O O . THR A 1 292 ? -62.807 22.568 57.304 1.00 87.69 292 THR A O 1
ATOM 2307 N N . ASP A 1 293 ? -63.834 24.414 58.053 1.00 88.12 293 ASP A N 1
ATOM 2308 C CA . ASP A 1 293 ? -63.568 25.230 56.858 1.00 88.12 293 ASP A CA 1
ATOM 2309 C C . ASP A 1 293 ? -62.088 25.621 56.727 1.00 88.12 293 ASP A C 1
ATOM 2311 O O . ASP A 1 293 ? -61.596 25.816 55.614 1.00 88.12 293 ASP A O 1
ATOM 2315 N N . THR A 1 294 ? -61.357 25.739 57.839 1.00 90.25 294 THR A N 1
ATOM 2316 C CA . THR A 1 294 ? -59.899 25.951 57.817 1.00 90.25 294 THR A CA 1
ATOM 2317 C C . THR A 1 294 ? -59.148 24.658 57.503 1.00 90.25 294 THR A C 1
ATOM 2319 O O . THR A 1 294 ? -58.285 24.671 56.626 1.00 90.25 294 THR A O 1
ATOM 2322 N N . ALA A 1 295 ? -59.540 23.523 58.091 1.00 88.38 295 ALA A N 1
ATOM 2323 C CA . ALA A 1 295 ? -58.995 22.212 57.725 1.00 88.38 295 ALA A CA 1
ATOM 2324 C C . ALA A 1 295 ? -59.226 21.867 56.235 1.00 88.38 295 ALA A C 1
ATOM 2326 O O . ALA A 1 295 ? -58.324 21.364 55.568 1.00 88.38 295 ALA A O 1
ATOM 2327 N N . LEU A 1 296 ? -60.401 22.197 55.681 1.00 88.44 296 LEU A N 1
ATOM 2328 C CA . LEU A 1 296 ? -60.724 21.992 54.260 1.00 88.44 296 LEU A CA 1
ATOM 2329 C C . LEU A 1 296 ? -59.973 22.921 53.291 1.00 88.44 296 LEU A C 1
ATOM 2331 O O . LEU A 1 296 ? -59.969 22.639 52.092 1.00 88.44 296 LEU A O 1
ATOM 2335 N N . LYS A 1 297 ? -59.364 24.015 53.768 1.00 89.75 297 LYS A N 1
ATOM 2336 C CA . LYS A 1 297 ? -58.466 24.858 52.957 1.00 89.75 297 LYS A CA 1
ATOM 2337 C C . LYS A 1 297 ? -57.056 24.289 52.933 1.00 89.75 297 LYS A C 1
ATOM 2339 O O . LYS A 1 297 ? -56.545 24.040 51.849 1.00 89.75 297 LYS A O 1
ATOM 2344 N N . LEU A 1 298 ? -56.503 23.969 54.104 1.00 89.94 298 LEU A N 1
ATOM 2345 C CA . LEU A 1 298 ? -55.183 23.341 54.221 1.00 89.94 298 LEU A CA 1
ATOM 2346 C C . LEU A 1 298 ? -55.111 22.043 53.397 1.00 89.94 298 LEU A C 1
ATOM 2348 O O . LEU A 1 298 ? -54.216 21.885 52.579 1.00 89.94 298 LEU A O 1
ATOM 2352 N N . ALA A 1 299 ? -56.132 21.183 53.482 1.00 86.38 299 ALA A N 1
ATOM 2353 C CA . ALA A 1 299 ? -56.212 19.949 52.690 1.00 86.38 299 ALA A CA 1
ATOM 2354 C C . ALA A 1 299 ? -56.413 20.155 51.166 1.00 86.38 299 ALA A C 1
ATOM 2356 O O . ALA A 1 299 ? -56.389 19.182 50.412 1.00 86.38 299 ALA A O 1
ATOM 2357 N N . ARG A 1 300 ? -56.653 21.388 50.695 1.00 87.88 300 ARG A N 1
ATOM 2358 C CA . ARG A 1 300 ? -56.624 21.751 49.263 1.00 87.88 300 ARG A CA 1
ATOM 2359 C C . ARG A 1 300 ? -55.276 22.330 48.866 1.00 87.88 300 ARG A C 1
ATOM 2361 O O . ARG A 1 300 ? -54.759 21.941 47.830 1.00 87.88 300 ARG A O 1
ATOM 2368 N N . GLU A 1 301 ? -54.708 23.188 49.704 1.00 90.25 301 GLU A N 1
ATOM 2369 C CA . GLU A 1 301 ? -53.366 23.752 49.528 1.00 90.25 301 GLU A CA 1
ATOM 2370 C C . GLU A 1 301 ? -52.316 22.616 49.468 1.00 90.25 301 GLU A C 1
ATOM 2372 O O . GLU A 1 301 ? -51.537 22.552 48.521 1.00 90.25 301 GLU A O 1
ATOM 2377 N N . GLU A 1 302 ? -52.404 21.619 50.360 1.00 89.00 302 GLU A N 1
ATOM 2378 C CA . GLU A 1 302 ? -51.601 20.380 50.317 1.00 89.00 302 GLU A CA 1
ATOM 2379 C C . GLU A 1 302 ? -51.833 19.534 49.045 1.00 89.00 302 GLU A C 1
ATOM 2381 O O . GLU A 1 302 ? -50.930 18.832 48.586 1.00 89.00 302 GLU A O 1
ATOM 2386 N N . LEU A 1 303 ? -53.042 19.563 48.468 1.00 86.88 303 LEU A N 1
ATOM 2387 C CA . LEU A 1 303 ? -53.377 18.805 47.255 1.00 86.88 303 LEU A CA 1
ATOM 2388 C C . LEU A 1 303 ? -52.842 19.496 45.992 1.00 86.88 303 LEU A C 1
ATOM 2390 O O . LEU A 1 303 ? -52.405 18.815 45.065 1.00 86.88 303 LEU A O 1
ATOM 2394 N N . GLU A 1 304 ? -52.877 20.828 45.954 1.00 89.94 304 GLU A N 1
ATOM 2395 C CA . GLU A 1 304 ? -52.305 21.644 44.880 1.00 89.94 304 GLU A CA 1
ATOM 2396 C C . GLU A 1 304 ? -50.768 21.546 44.897 1.00 89.94 304 GLU A C 1
ATOM 2398 O O . GLU A 1 304 ? -50.176 21.242 43.860 1.00 89.94 304 GLU A O 1
ATOM 2403 N N . GLU A 1 305 ? -50.127 21.623 46.072 1.00 90.62 305 GLU A N 1
ATOM 2404 C CA . GLU A 1 305 ? -48.681 21.382 46.227 1.00 90.62 305 GLU A CA 1
ATOM 2405 C C . GLU A 1 305 ? -48.279 19.963 45.773 1.00 90.62 305 GLU A C 1
ATOM 2407 O O . GLU A 1 305 ? -47.267 19.782 45.088 1.00 90.62 305 GLU A O 1
ATOM 2412 N N . GLN A 1 306 ? -49.077 18.934 46.089 1.00 86.88 306 GLN A N 1
ATOM 2413 C CA . GLN A 1 306 ? -48.826 17.574 45.595 1.00 86.88 306 GLN A CA 1
ATOM 2414 C C . GLN A 1 306 ? -48.989 17.444 44.073 1.00 86.88 306 GLN A C 1
ATOM 2416 O O . GLN A 1 306 ? -48.280 16.642 43.464 1.00 86.88 306 GLN A O 1
ATOM 2421 N N . GLN A 1 307 ? -49.878 18.216 43.440 1.00 85.81 307 GLN A N 1
ATOM 2422 C CA . GLN A 1 307 ? -50.031 18.212 41.981 1.00 85.81 307 GLN A CA 1
ATOM 2423 C C . GLN A 1 307 ? -48.843 18.887 41.285 1.00 85.81 307 GLN A C 1
ATOM 2425 O O . GLN A 1 307 ? -48.277 18.288 40.371 1.00 85.81 307 GLN A O 1
ATOM 2430 N N . GLU A 1 308 ? -48.403 20.057 41.759 1.00 87.62 308 GLU A N 1
ATOM 2431 C CA . GLU A 1 308 ? -47.239 20.774 41.211 1.00 87.62 308 GLU A CA 1
ATOM 2432 C C . GLU A 1 308 ? -45.949 19.940 41.329 1.00 87.62 308 GLU A C 1
ATOM 2434 O O . GLU A 1 308 ? -45.215 19.763 40.351 1.00 87.62 308 GLU A O 1
ATOM 2439 N N . ASN A 1 309 ? -45.714 19.315 42.490 1.00 87.19 309 ASN A N 1
ATOM 2440 C CA . ASN A 1 309 ? -44.590 18.391 42.677 1.00 87.19 309 ASN A CA 1
ATOM 2441 C C . ASN A 1 309 ? -44.651 17.188 41.716 1.00 87.19 309 ASN A C 1
ATOM 2443 O O . ASN A 1 309 ? -43.621 16.757 41.190 1.00 87.19 309 ASN A O 1
ATOM 2447 N N . LEU A 1 310 ? -45.845 16.648 41.455 1.00 83.62 310 LEU A N 1
ATOM 2448 C CA . LEU A 1 310 ? -46.033 15.502 40.562 1.00 83.62 310 LEU A CA 1
ATOM 2449 C C . LEU A 1 310 ? -45.841 15.891 39.084 1.00 83.62 310 LEU A C 1
ATOM 2451 O O . LEU A 1 310 ? -45.340 15.078 38.307 1.00 83.62 310 LEU A O 1
ATOM 2455 N N . GLU A 1 311 ? -46.156 17.125 38.683 1.00 86.06 311 GLU A N 1
ATOM 2456 C CA . GLU A 1 311 ? -45.808 17.639 37.351 1.00 86.06 311 GLU A CA 1
ATOM 2457 C C . GLU A 1 311 ? -44.307 17.912 37.201 1.00 86.06 311 GLU A C 1
ATOM 2459 O O . GLU A 1 311 ? -43.716 17.437 36.231 1.00 86.06 311 GLU A O 1
ATOM 2464 N N . SER A 1 312 ? -43.647 18.507 38.201 1.00 86.94 312 SER A N 1
ATOM 2465 C CA . SER A 1 312 ? -42.183 18.667 38.180 1.00 86.94 312 SER A CA 1
ATOM 2466 C C . SER A 1 312 ? -41.438 17.322 38.113 1.00 86.94 312 SER A C 1
ATOM 2468 O O . SER A 1 312 ? -40.393 17.212 37.469 1.00 86.94 312 SER A O 1
ATOM 2470 N N . LEU A 1 313 ? -41.974 16.266 38.738 1.00 84.06 313 LEU A N 1
ATOM 2471 C CA . LEU A 1 313 ? -41.431 14.906 38.628 1.00 84.06 313 LEU A CA 1
ATOM 2472 C C . LEU A 1 313 ? -41.665 14.272 37.245 1.00 84.06 313 LEU A C 1
ATOM 2474 O O . LEU A 1 313 ? -40.795 13.542 36.772 1.00 84.06 313 LEU A O 1
ATOM 2478 N N . LYS A 1 314 ? -42.791 14.555 36.570 1.00 85.56 314 LYS A N 1
ATOM 2479 C CA . LYS A 1 314 ? -43.021 14.120 35.176 1.00 85.56 314 LYS A CA 1
ATOM 2480 C C . LYS A 1 314 ? -42.064 14.808 34.204 1.00 85.56 314 LYS A C 1
ATOM 2482 O O . LYS A 1 314 ? -41.549 14.145 33.309 1.00 85.56 314 LYS A O 1
ATOM 2487 N N . GLU A 1 315 ? -41.829 16.106 34.380 1.00 88.50 315 GLU A N 1
ATOM 2488 C CA . GLU A 1 315 ? -40.917 16.893 33.543 1.00 88.50 315 GLU A CA 1
ATOM 2489 C C . GLU A 1 315 ? -39.485 16.347 33.642 1.00 88.50 315 GLU A C 1
ATOM 2491 O O . GLU A 1 315 ? -38.923 15.909 32.640 1.00 88.50 315 GLU A O 1
ATOM 2496 N N . LYS A 1 316 ? -38.962 16.194 34.866 1.00 86.50 316 LYS A N 1
ATOM 2497 C CA . LYS A 1 316 ? -37.644 15.582 35.126 1.00 86.50 316 LYS A CA 1
ATOM 2498 C C . LYS A 1 316 ? -37.534 14.142 34.612 1.00 86.50 316 LYS A C 1
ATOM 2500 O O . LYS A 1 316 ? -36.467 13.722 34.167 1.00 86.50 316 LYS A O 1
ATOM 2505 N N . ALA A 1 317 ? -38.623 13.369 34.643 1.00 79.06 317 ALA A N 1
ATOM 2506 C CA . ALA A 1 317 ? -38.650 12.029 34.056 1.00 79.06 317 ALA A CA 1
ATOM 2507 C C . ALA A 1 317 ? -38.579 12.061 32.516 1.00 79.06 317 ALA A C 1
ATOM 2509 O O . ALA A 1 317 ? -37.922 11.205 31.923 1.00 79.06 317 ALA A O 1
ATOM 2510 N N . ALA A 1 318 ? -39.203 13.045 31.863 1.00 84.00 318 ALA A N 1
ATOM 2511 C CA . ALA A 1 318 ? -39.092 13.241 30.418 1.00 84.00 318 ALA A CA 1
ATOM 2512 C C . ALA A 1 318 ? -37.678 13.698 30.012 1.00 84.00 318 ALA A C 1
ATOM 2514 O O . ALA A 1 318 ? -37.106 13.136 29.077 1.00 84.00 318 ALA A O 1
ATOM 2515 N N . GLU A 1 319 ? -37.078 14.637 30.753 1.00 87.19 319 GLU A N 1
ATOM 2516 C CA . GLU A 1 319 ? -35.677 15.050 30.573 1.00 87.19 319 GLU A CA 1
ATOM 2517 C C . GLU A 1 319 ? -34.714 13.859 30.702 1.00 87.19 319 GLU A C 1
ATOM 2519 O O . GLU A 1 319 ? -33.857 13.657 29.840 1.00 87.19 319 GLU A O 1
ATOM 2524 N N . ALA A 1 320 ? -34.895 13.015 31.725 1.00 81.75 320 ALA A N 1
ATOM 2525 C CA . ALA A 1 320 ? -34.081 11.817 31.929 1.00 81.75 320 ALA A CA 1
ATOM 2526 C C . ALA A 1 320 ? -34.200 10.807 30.770 1.00 81.75 320 ALA A C 1
ATOM 2528 O O . ALA A 1 320 ? -33.195 10.219 30.367 1.00 81.75 320 ALA A O 1
ATOM 2529 N N . VAL A 1 321 ? -35.394 10.629 30.191 1.00 85.31 321 VAL A N 1
ATOM 2530 C CA . VAL A 1 321 ? -35.596 9.772 29.006 1.00 85.31 321 VAL A CA 1
ATOM 2531 C C . VAL A 1 321 ? -34.903 10.353 27.769 1.00 85.31 321 VAL A C 1
ATOM 2533 O O . VAL A 1 321 ? -34.276 9.602 27.021 1.00 85.31 321 VAL A O 1
ATOM 2536 N N . ILE A 1 322 ? -34.952 11.674 27.564 1.00 85.94 322 ILE A N 1
ATOM 2537 C CA . ILE A 1 322 ? -34.251 12.345 26.456 1.00 85.94 322 ILE A CA 1
ATOM 2538 C C . ILE A 1 322 ? -32.730 12.195 26.616 1.00 85.94 322 ILE A C 1
ATOM 2540 O O . ILE A 1 322 ? -32.053 11.786 25.672 1.00 85.94 322 ILE A O 1
ATOM 2544 N N . ALA A 1 323 ? -32.195 12.428 27.818 1.00 83.12 323 ALA A N 1
ATOM 2545 C CA . ALA A 1 323 ? -30.778 12.228 28.119 1.00 83.12 323 ALA A CA 1
ATOM 2546 C C . ALA A 1 323 ? -30.343 10.761 27.920 1.00 83.12 323 ALA A C 1
ATOM 2548 O O . ALA A 1 323 ? -29.274 10.498 27.369 1.00 83.12 323 ALA A O 1
ATOM 2549 N N . GLN A 1 324 ? -31.186 9.791 28.292 1.00 81.25 324 GLN A N 1
ATOM 2550 C CA . GLN A 1 324 ? -30.918 8.367 28.067 1.00 81.25 324 GLN A CA 1
ATOM 2551 C C . GLN A 1 324 ? -30.916 7.997 26.572 1.00 81.25 324 GLN A C 1
ATOM 2553 O O . GLN A 1 324 ? -30.097 7.181 26.145 1.00 81.25 324 GLN A O 1
ATOM 2558 N N . GLN A 1 325 ? -31.783 8.609 25.758 1.00 82.38 325 GLN A N 1
ATOM 2559 C CA . GLN A 1 325 ? -31.771 8.437 24.299 1.00 82.38 325 GLN A CA 1
ATOM 2560 C C . GLN A 1 325 ? -30.523 9.062 23.658 1.00 82.38 325 GLN A C 1
ATOM 2562 O O . GLN A 1 325 ? -29.902 8.429 22.805 1.00 82.38 325 GLN A O 1
ATOM 2567 N N . GLN A 1 326 ? -30.106 10.251 24.105 1.00 86.19 326 GLN A N 1
ATOM 2568 C CA . GLN A 1 326 ? -28.873 10.903 23.645 1.00 86.19 326 GLN A CA 1
ATOM 2569 C C . GLN A 1 326 ? -27.623 10.086 24.006 1.00 86.19 326 GLN A C 1
ATOM 2571 O O . GLN A 1 326 ? -26.779 9.851 23.145 1.00 86.19 326 GLN A O 1
ATOM 2576 N N . LEU A 1 327 ? -27.535 9.567 25.236 1.00 81.94 327 LEU A N 1
ATOM 2577 C CA . LEU A 1 327 ? -26.457 8.659 25.650 1.00 81.94 327 LEU A CA 1
ATOM 2578 C C . LEU A 1 327 ? -26.428 7.366 24.822 1.00 81.94 327 LEU A C 1
ATOM 2580 O O . LEU A 1 327 ? -25.346 6.878 24.502 1.00 81.94 327 LEU A O 1
ATOM 2584 N N . LYS A 1 328 ? -27.590 6.823 24.433 1.00 85.69 328 LYS A N 1
ATOM 2585 C CA . LYS A 1 328 ? -27.662 5.646 23.553 1.00 85.69 328 LYS A CA 1
ATOM 2586 C C . LYS A 1 328 ? -27.159 5.954 22.139 1.00 85.69 328 LYS A C 1
ATOM 2588 O O . LYS A 1 328 ? -26.387 5.166 21.606 1.00 85.69 328 LYS A O 1
ATOM 2593 N N . ALA A 1 329 ? -27.532 7.099 21.565 1.00 83.44 329 ALA A N 1
ATOM 2594 C CA . ALA A 1 329 ? -27.028 7.532 20.260 1.00 83.44 329 ALA A CA 1
ATOM 2595 C C . ALA A 1 329 ? -25.502 7.753 20.277 1.00 83.44 329 ALA A C 1
ATOM 2597 O O . ALA A 1 329 ? -24.799 7.251 19.405 1.00 83.44 329 ALA A O 1
ATOM 2598 N N . LEU A 1 330 ? -24.975 8.410 21.318 1.00 84.50 330 LEU A N 1
ATOM 2599 C CA . LEU A 1 330 ? -23.530 8.596 21.507 1.00 84.50 330 LEU A CA 1
ATOM 2600 C C . LEU A 1 330 ? -22.782 7.268 21.704 1.00 84.50 330 LEU A C 1
ATOM 2602 O O . LEU A 1 330 ? -21.664 7.122 21.219 1.00 84.50 330 LEU A O 1
ATOM 2606 N N . ALA A 1 331 ? -23.386 6.280 22.372 1.00 82.25 331 ALA A N 1
ATOM 2607 C CA . ALA A 1 331 ? -22.813 4.938 22.487 1.00 82.25 331 ALA A CA 1
ATOM 2608 C C . ALA A 1 331 ? -22.807 4.182 21.144 1.00 82.25 331 ALA A C 1
ATOM 2610 O O . ALA A 1 331 ? -21.857 3.456 20.855 1.00 82.25 331 ALA A O 1
ATOM 2611 N N . GLU A 1 332 ? -23.830 4.370 20.306 1.00 85.75 332 GLU A N 1
ATOM 2612 C CA . GLU A 1 332 ? -23.897 3.791 18.958 1.00 85.75 332 GLU A CA 1
ATOM 2613 C C . GLU A 1 332 ? -22.884 4.434 17.998 1.00 85.75 332 GLU A C 1
ATOM 2615 O O . GLU A 1 332 ? -22.235 3.715 17.240 1.00 85.75 332 GLU A O 1
ATOM 2620 N N . GLU A 1 333 ? -22.673 5.753 18.056 1.00 85.50 333 GLU A N 1
ATOM 2621 C CA . GLU A 1 333 ? -21.601 6.405 17.288 1.00 85.50 333 GLU A CA 1
ATOM 2622 C C . GLU A 1 333 ? -20.209 6.059 17.812 1.00 85.50 333 GLU A C 1
ATOM 2624 O O . GLU A 1 333 ? -19.326 5.751 17.011 1.00 85.50 333 GLU A O 1
ATOM 2629 N N . LYS A 1 334 ? -20.016 5.993 19.137 1.00 86.88 334 LYS A N 1
ATOM 2630 C CA . LYS A 1 334 ? -18.766 5.489 19.718 1.00 86.88 334 LYS A CA 1
ATOM 2631 C C . LYS A 1 334 ? -18.453 4.076 19.211 1.00 86.88 334 LYS A C 1
ATOM 2633 O O . LYS A 1 334 ? -17.313 3.817 18.843 1.00 86.88 334 LYS A O 1
ATOM 2638 N N . GLY A 1 335 ? -19.452 3.192 19.134 1.00 84.56 335 GLY A N 1
ATOM 2639 C CA . GLY A 1 335 ? -19.289 1.845 18.582 1.00 84.56 335 GLY A CA 1
ATOM 2640 C C . GLY A 1 335 ? -18.838 1.839 17.116 1.00 84.56 335 GLY A C 1
ATOM 2641 O O . GLY A 1 335 ? -17.930 1.086 16.770 1.00 84.56 335 GLY A O 1
ATOM 2642 N N . LYS A 1 336 ? -19.403 2.714 16.268 1.00 86.12 336 LYS A N 1
ATOM 2643 C CA . LYS A 1 336 ? -18.949 2.884 14.872 1.00 86.12 336 LYS A CA 1
ATOM 2644 C C . LYS A 1 336 ? -17.495 3.349 14.810 1.00 86.12 336 LYS A C 1
ATOM 2646 O O . LYS A 1 336 ? -16.691 2.720 14.129 1.00 86.12 336 LYS A O 1
ATOM 2651 N N . ILE A 1 337 ? -17.147 4.386 15.572 1.00 84.44 337 ILE A N 1
ATOM 2652 C CA . ILE A 1 337 ? -15.789 4.946 15.624 1.00 84.44 337 ILE A CA 1
ATOM 2653 C C . ILE A 1 337 ? -14.786 3.897 16.136 1.00 84.44 337 ILE A C 1
ATOM 2655 O O . ILE A 1 337 ? -13.699 3.770 15.582 1.00 84.44 337 ILE A O 1
ATOM 2659 N N . GLU A 1 338 ? -15.148 3.083 17.134 1.00 85.75 338 GLU A N 1
ATOM 2660 C CA . GLU A 1 338 ? -14.316 1.960 17.588 1.00 85.75 338 GLU A CA 1
ATOM 2661 C C . GLU A 1 338 ? -14.119 0.901 16.484 1.00 85.75 338 GLU A C 1
ATOM 2663 O O . GLU A 1 338 ? -12.999 0.414 16.321 1.00 85.75 338 GLU A O 1
ATOM 2668 N N . THR A 1 339 ? -15.140 0.589 15.669 1.00 85.44 339 THR A N 1
ATOM 2669 C CA . THR A 1 339 ? -14.977 -0.312 14.507 1.00 85.44 339 THR A CA 1
ATOM 2670 C C . THR A 1 339 ? -14.178 0.303 13.354 1.00 85.44 339 THR A C 1
ATOM 2672 O O . THR A 1 339 ? -13.373 -0.392 12.739 1.00 85.44 339 THR A O 1
ATOM 2675 N N . GLU A 1 340 ? -14.318 1.602 13.083 1.00 86.12 340 GLU A N 1
ATOM 2676 C CA . GLU A 1 340 ? -13.527 2.305 12.064 1.00 86.12 340 GLU A CA 1
ATOM 2677 C C . GLU A 1 340 ? -12.052 2.397 12.471 1.00 86.12 340 GLU A C 1
ATOM 2679 O O . GLU A 1 340 ? -11.171 2.138 11.653 1.00 86.12 340 GLU A O 1
ATOM 2684 N N . ILE A 1 341 ? -11.762 2.666 13.749 1.00 85.12 341 ILE A N 1
ATOM 2685 C CA . ILE A 1 341 ? -10.402 2.617 14.306 1.00 85.12 341 ILE A CA 1
ATOM 2686 C C . ILE A 1 341 ? -9.828 1.195 14.241 1.00 85.12 341 ILE A C 1
ATOM 2688 O O . ILE A 1 341 ? -8.640 1.040 13.948 1.00 85.12 341 ILE A O 1
ATOM 2692 N N . LEU A 1 342 ? -10.641 0.155 14.468 1.00 88.50 342 LEU A N 1
ATOM 2693 C CA . LEU A 1 342 ? -10.204 -1.235 14.315 1.00 88.50 342 LEU A CA 1
ATOM 2694 C C . LEU A 1 342 ? -9.810 -1.535 12.858 1.00 88.50 342 LEU A C 1
ATOM 2696 O O . LEU A 1 342 ? -8.692 -1.989 12.620 1.00 88.50 342 LEU A O 1
ATOM 2700 N N . ASN A 1 343 ? -10.675 -1.195 11.896 1.00 85.88 343 ASN A N 1
ATOM 2701 C CA . ASN A 1 343 ? -10.428 -1.390 10.465 1.00 85.88 343 ASN A CA 1
ATOM 2702 C C . ASN A 1 343 ? -9.223 -0.571 9.971 1.00 85.88 343 ASN A C 1
ATOM 2704 O O . ASN A 1 343 ? -8.381 -1.087 9.240 1.00 85.88 343 ASN A O 1
ATOM 2708 N N . MET A 1 344 ? -9.084 0.692 10.395 1.00 85.94 344 MET A N 1
ATOM 2709 C CA . MET A 1 344 ? -7.911 1.515 10.072 1.00 85.94 344 MET A CA 1
ATOM 2710 C C . MET A 1 344 ? -6.623 0.910 10.636 1.00 85.94 344 MET A C 1
ATOM 2712 O O . MET A 1 344 ? -5.599 0.910 9.956 1.00 85.94 344 MET A O 1
ATOM 2716 N N . LYS A 1 345 ? -6.663 0.353 11.851 1.00 85.88 345 LYS A N 1
ATOM 2717 C CA . LYS A 1 345 ? -5.514 -0.320 12.466 1.00 85.88 345 LYS A CA 1
ATOM 2718 C C . LYS A 1 345 ? -5.156 -1.625 11.752 1.00 85.88 345 LYS A C 1
ATOM 2720 O O . LYS A 1 345 ? -3.971 -1.900 11.588 1.00 85.88 345 LYS A O 1
ATOM 2725 N N . GLU A 1 346 ? -6.141 -2.406 11.318 1.00 85.25 346 GLU A N 1
ATOM 2726 C CA . GLU A 1 346 ? -5.927 -3.618 10.518 1.00 85.25 346 GLU A CA 1
ATOM 2727 C C . GLU A 1 346 ? -5.347 -3.280 9.136 1.00 85.25 346 GLU A C 1
ATOM 2729 O O . GLU A 1 346 ? -4.343 -3.860 8.729 1.00 85.25 346 GLU A O 1
ATOM 2734 N N . ASN A 1 347 ? -5.866 -2.248 8.469 1.00 84.06 347 ASN A N 1
ATOM 2735 C CA . ASN A 1 347 ? -5.294 -1.735 7.224 1.00 84.06 347 ASN A CA 1
ATOM 2736 C C . ASN A 1 347 ? -3.849 -1.238 7.409 1.00 84.06 347 ASN A C 1
ATOM 2738 O O . ASN A 1 347 ? -2.984 -1.568 6.599 1.00 84.06 347 ASN A O 1
ATOM 2742 N N . LEU A 1 348 ? -3.547 -0.515 8.493 1.00 85.31 348 LEU A N 1
ATOM 2743 C CA . LEU A 1 348 ? -2.183 -0.067 8.800 1.00 85.31 348 LEU A CA 1
ATOM 2744 C C . LEU A 1 348 ? -1.240 -1.249 9.097 1.00 85.31 348 LEU A C 1
ATOM 2746 O O . LEU A 1 348 ? -0.088 -1.246 8.667 1.00 85.31 348 LEU A O 1
ATOM 2750 N N . GLN A 1 349 ? -1.731 -2.279 9.793 1.00 86.56 349 GLN A N 1
ATOM 2751 C CA . GLN A 1 349 ? -1.011 -3.531 10.047 1.00 86.56 349 GLN A CA 1
ATOM 2752 C C . GLN A 1 349 ? -0.692 -4.260 8.728 1.00 86.56 349 GLN A C 1
ATOM 2754 O O . GLN A 1 349 ? 0.444 -4.695 8.537 1.00 86.56 349 GLN A O 1
ATOM 2759 N N . ASN A 1 350 ? -1.659 -4.331 7.807 1.00 85.44 350 ASN A N 1
ATOM 2760 C CA . ASN A 1 350 ? -1.504 -4.939 6.484 1.00 85.44 350 ASN A CA 1
ATOM 2761 C C . ASN A 1 350 ? -0.496 -4.167 5.616 1.00 85.44 350 ASN A C 1
ATOM 2763 O O . ASN A 1 350 ? 0.392 -4.780 5.024 1.00 85.44 350 ASN A O 1
ATOM 2767 N N . VAL A 1 351 ? -0.554 -2.829 5.600 1.00 85.50 351 VAL A N 1
ATOM 2768 C CA . VAL A 1 351 ? 0.442 -1.977 4.917 1.00 85.50 351 VAL A CA 1
ATOM 2769 C C . VAL A 1 351 ? 1.845 -2.189 5.499 1.00 85.50 351 VAL A C 1
ATOM 2771 O O . VAL A 1 351 ? 2.787 -2.406 4.742 1.00 85.50 351 VAL A O 1
ATOM 2774 N N . LEU A 1 352 ? 1.988 -2.234 6.828 1.00 85.75 352 LEU A N 1
ATOM 2775 C CA . LEU A 1 352 ? 3.263 -2.515 7.506 1.00 85.75 352 LEU A CA 1
ATOM 2776 C C . LEU A 1 352 ? 3.784 -3.947 7.297 1.00 85.75 352 LEU A C 1
ATOM 2778 O O . LEU A 1 352 ? 4.956 -4.213 7.578 1.00 85.75 352 LEU A O 1
ATOM 2782 N N . GLU A 1 353 ? 2.949 -4.897 6.872 1.00 85.06 353 GLU A N 1
ATOM 2783 C CA . GLU A 1 353 ? 3.410 -6.224 6.458 1.00 85.06 353 GLU A CA 1
ATOM 2784 C C . GLU A 1 353 ? 3.787 -6.255 4.971 1.00 85.06 353 GLU A C 1
ATOM 2786 O O . GLU A 1 353 ? 4.817 -6.832 4.624 1.00 85.06 353 GLU A O 1
ATOM 2791 N N . LEU A 1 354 ? 3.030 -5.574 4.106 1.00 86.19 354 LEU A N 1
ATOM 2792 C CA . LEU A 1 354 ? 3.379 -5.386 2.695 1.00 86.19 354 LEU A CA 1
ATOM 2793 C C . LEU A 1 354 ? 4.715 -4.646 2.535 1.00 86.19 354 LEU A C 1
ATOM 2795 O O . LEU A 1 354 ? 5.559 -5.096 1.765 1.00 86.19 354 LEU A O 1
ATOM 2799 N N . GLU A 1 355 ? 4.957 -3.588 3.312 1.00 84.75 355 GLU A N 1
ATOM 2800 C CA . GLU A 1 355 ? 6.229 -2.853 3.331 1.00 84.75 355 GLU A CA 1
ATOM 2801 C C . GLU A 1 355 ? 7.402 -3.757 3.750 1.00 84.75 355 GLU A C 1
ATOM 2803 O O . GLU A 1 355 ? 8.448 -3.761 3.103 1.00 84.75 355 GLU A O 1
ATOM 2808 N N . LYS A 1 356 ? 7.223 -4.614 4.766 1.00 87.31 356 LYS A N 1
ATOM 2809 C CA . LYS A 1 356 ? 8.245 -5.606 5.154 1.00 87.31 356 LYS A CA 1
ATOM 2810 C C . LYS A 1 356 ? 8.487 -6.641 4.060 1.00 87.31 356 LYS A C 1
ATOM 2812 O O . LYS A 1 356 ? 9.639 -6.982 3.807 1.00 87.31 356 LYS A O 1
ATOM 2817 N N . ARG A 1 357 ? 7.430 -7.149 3.414 1.00 87.75 357 ARG A N 1
ATOM 2818 C CA . ARG A 1 357 ? 7.541 -8.102 2.294 1.00 87.75 357 ARG A CA 1
ATOM 2819 C C . ARG A 1 357 ? 8.260 -7.470 1.096 1.00 87.75 357 ARG A C 1
ATOM 2821 O O . ARG A 1 357 ? 9.088 -8.141 0.485 1.00 87.75 357 ARG A O 1
ATOM 2828 N N . LEU A 1 358 ? 8.010 -6.188 0.810 1.00 85.25 358 LEU A N 1
ATOM 2829 C CA . LEU A 1 358 ? 8.742 -5.416 -0.196 1.00 85.25 358 LEU A CA 1
ATOM 2830 C C . LEU A 1 358 ? 10.231 -5.328 0.165 1.00 85.25 358 LEU A C 1
ATOM 2832 O O . LEU A 1 358 ? 11.068 -5.721 -0.639 1.00 85.25 358 LEU A O 1
ATOM 2836 N N . LEU A 1 359 ? 10.558 -4.912 1.391 1.00 85.69 359 LEU A N 1
ATOM 2837 C CA . LEU A 1 359 ? 11.938 -4.737 1.861 1.00 85.69 359 LEU A CA 1
ATOM 2838 C C . LEU A 1 359 ? 12.721 -6.070 1.861 1.00 85.69 359 LEU A C 1
ATOM 2840 O O . LEU A 1 359 ? 13.884 -6.113 1.456 1.00 85.69 359 LEU A O 1
ATOM 2844 N N . PHE A 1 360 ? 12.072 -7.189 2.212 1.00 84.31 360 PHE A N 1
ATOM 2845 C CA . PHE A 1 360 ? 12.643 -8.525 2.004 1.00 84.31 360 PHE A CA 1
ATOM 2846 C C . PHE A 1 360 ? 12.883 -8.816 0.515 1.00 84.31 360 PHE A C 1
ATOM 2848 O O . PHE A 1 360 ? 14.009 -9.156 0.153 1.00 84.31 360 PHE A O 1
ATOM 2855 N N . SER A 1 361 ? 11.890 -8.607 -0.357 1.00 82.06 361 SER A N 1
ATOM 2856 C CA . SER A 1 361 ? 12.035 -8.818 -1.807 1.00 82.06 361 SER A CA 1
ATOM 2857 C C . SER A 1 361 ? 13.101 -7.921 -2.453 1.00 82.06 361 SER A C 1
ATOM 2859 O O . SER A 1 361 ? 13.701 -8.322 -3.452 1.00 82.06 361 SER A O 1
ATOM 2861 N N . GLU A 1 362 ? 13.357 -6.727 -1.918 1.00 82.12 362 GLU A N 1
ATOM 2862 C CA . GLU A 1 362 ? 14.446 -5.850 -2.356 1.00 82.12 362 GLU A CA 1
ATOM 2863 C C . GLU A 1 362 ? 15.813 -6.396 -1.924 1.00 82.12 362 GLU A C 1
ATOM 2865 O O . GLU A 1 362 ? 16.735 -6.425 -2.739 1.00 82.12 362 GLU A O 1
ATOM 2870 N N . SER A 1 363 ? 15.937 -6.928 -0.702 1.00 83.06 363 SER A N 1
ATOM 2871 C CA . SER A 1 363 ? 17.167 -7.595 -0.244 1.00 83.06 363 SER A CA 1
ATOM 2872 C C . SER A 1 363 ? 17.458 -8.911 -0.991 1.00 83.06 363 SER A C 1
ATOM 2874 O O . SER A 1 363 ? 18.614 -9.221 -1.296 1.00 83.06 363 SER A O 1
ATOM 2876 N N . GLU A 1 364 ? 16.418 -9.658 -1.373 1.00 85.62 364 GLU A N 1
ATOM 2877 C CA . GLU A 1 364 ? 16.525 -10.835 -2.247 1.00 85.62 364 GLU A CA 1
ATOM 2878 C C . GLU A 1 364 ? 16.934 -10.430 -3.671 1.00 85.62 364 GLU A C 1
ATOM 2880 O O . GLU A 1 364 ? 17.797 -11.061 -4.278 1.00 85.62 364 GLU A O 1
ATOM 2885 N N . LYS A 1 365 ? 16.396 -9.323 -4.196 1.00 84.75 365 LYS A N 1
ATOM 2886 C CA . LYS A 1 365 ? 16.814 -8.757 -5.487 1.00 84.75 365 LYS A CA 1
ATOM 2887 C C . LYS A 1 365 ? 18.275 -8.292 -5.470 1.00 84.75 365 LYS A C 1
ATOM 2889 O O . LYS A 1 365 ? 18.993 -8.569 -6.427 1.00 84.75 365 LYS A O 1
ATOM 2894 N N . GLU A 1 366 ? 18.733 -7.623 -4.411 1.00 86.56 366 GLU A N 1
ATOM 2895 C CA . GLU A 1 366 ? 20.130 -7.184 -4.277 1.00 86.56 366 GLU A CA 1
ATOM 2896 C C . GLU A 1 366 ? 21.089 -8.383 -4.193 1.00 86.56 366 GLU A C 1
ATOM 2898 O O . GLU A 1 366 ? 22.094 -8.429 -4.906 1.00 86.56 366 GLU A O 1
ATOM 2903 N N . THR A 1 367 ? 20.758 -9.399 -3.390 1.00 83.88 367 THR A N 1
ATOM 2904 C CA . THR A 1 367 ? 21.572 -10.622 -3.283 1.00 83.88 367 THR A CA 1
ATOM 2905 C C . THR A 1 367 ? 21.601 -11.418 -4.590 1.00 83.88 367 THR A C 1
ATOM 2907 O O . THR A 1 367 ? 22.690 -11.780 -5.038 1.00 83.88 367 THR A O 1
ATOM 2910 N N . LEU A 1 368 ? 20.467 -11.586 -5.280 1.00 85.00 368 LEU A N 1
ATOM 2911 C CA . LEU A 1 368 ? 20.421 -12.180 -6.625 1.00 85.00 368 LEU A CA 1
ATOM 2912 C C . LEU A 1 368 ? 21.211 -11.361 -7.660 1.00 85.00 368 LEU A C 1
ATOM 2914 O O . LEU A 1 368 ? 21.850 -11.938 -8.537 1.00 85.00 368 LEU A O 1
ATOM 2918 N N . GLN A 1 369 ? 21.230 -10.029 -7.561 1.00 84.62 369 GLN A N 1
ATOM 2919 C CA . GLN A 1 369 ? 22.021 -9.170 -8.448 1.00 84.62 369 GLN A CA 1
ATOM 2920 C C . GLN A 1 369 ? 23.535 -9.302 -8.188 1.00 84.62 369 GLN A C 1
ATOM 2922 O O . GLN A 1 369 ? 24.324 -9.305 -9.138 1.00 84.62 369 GLN A O 1
ATOM 2927 N N . ILE A 1 370 ? 23.946 -9.491 -6.929 1.00 88.19 370 ILE A N 1
ATOM 2928 C CA . ILE A 1 370 ? 25.330 -9.828 -6.554 1.00 88.19 370 ILE A CA 1
ATOM 2929 C C . ILE A 1 370 ? 25.715 -11.220 -7.082 1.00 88.19 370 ILE A C 1
ATOM 2931 O O . ILE A 1 370 ? 26.830 -11.404 -7.577 1.00 88.19 370 ILE A O 1
ATOM 2935 N N . GLU A 1 371 ? 24.817 -12.205 -7.023 1.00 86.75 371 GLU A N 1
ATOM 2936 C CA . GLU A 1 371 ? 25.066 -13.532 -7.601 1.00 86.75 371 GLU A CA 1
ATOM 2937 C C . GLU A 1 371 ? 25.132 -13.497 -9.132 1.00 86.75 371 GLU A C 1
ATOM 2939 O O . GLU A 1 371 ? 26.060 -14.067 -9.702 1.00 86.75 371 GLU A O 1
ATOM 2944 N N . LEU A 1 372 ? 24.262 -12.736 -9.803 1.00 85.38 372 LEU A N 1
ATOM 2945 C CA . LEU A 1 372 ? 24.326 -12.521 -11.252 1.00 85.38 372 LEU A CA 1
ATOM 2946 C C . LEU A 1 372 ? 25.663 -11.886 -11.678 1.00 85.38 372 LEU A C 1
ATOM 2948 O O . LEU A 1 372 ? 26.255 -12.310 -12.671 1.00 85.38 372 LEU A O 1
ATOM 2952 N N . GLN A 1 373 ? 26.180 -10.910 -10.920 1.00 86.00 373 GLN A N 1
ATOM 2953 C CA . GLN A 1 373 ? 27.514 -10.345 -11.164 1.00 86.00 373 GLN A CA 1
ATOM 2954 C C . GLN A 1 373 ? 28.631 -11.382 -10.985 1.00 86.00 373 GLN A C 1
ATOM 2956 O O . GLN A 1 373 ? 29.552 -11.425 -11.801 1.00 86.00 373 GLN A O 1
ATOM 2961 N N . ARG A 1 374 ? 28.550 -12.251 -9.966 1.00 88.56 374 ARG A N 1
ATOM 2962 C CA . ARG A 1 374 ? 29.513 -13.354 -9.784 1.00 88.56 374 ARG A CA 1
ATOM 2963 C C . ARG A 1 374 ? 29.464 -14.340 -10.952 1.00 88.56 374 ARG A C 1
ATOM 2965 O O . ARG A 1 374 ? 30.521 -14.719 -11.446 1.00 88.56 374 ARG A O 1
ATOM 2972 N N . VAL A 1 375 ? 28.266 -14.705 -11.416 1.00 84.56 375 VAL A N 1
ATOM 2973 C CA . VAL A 1 375 ? 28.069 -15.607 -12.563 1.00 84.56 375 VAL A CA 1
ATOM 2974 C C . VAL A 1 375 ? 28.640 -14.995 -13.846 1.00 84.56 375 VAL A C 1
ATOM 2976 O O . VAL A 1 375 ? 29.391 -15.672 -14.548 1.00 84.56 375 VAL A O 1
ATOM 2979 N N . ARG A 1 376 ? 28.386 -13.706 -14.119 1.00 88.06 376 ARG A N 1
ATOM 2980 C CA . ARG A 1 376 ? 28.988 -12.987 -15.260 1.00 88.06 376 ARG A CA 1
ATOM 2981 C C . ARG A 1 376 ? 30.517 -12.982 -15.191 1.00 88.06 376 ARG A C 1
ATOM 2983 O O . ARG A 1 376 ? 31.154 -13.418 -16.144 1.00 88.06 376 ARG A O 1
ATOM 2990 N N . ALA A 1 377 ? 31.102 -12.641 -14.042 1.00 85.88 377 ALA A N 1
ATOM 2991 C CA . ALA A 1 377 ? 32.555 -12.672 -13.851 1.00 85.88 377 ALA A CA 1
ATOM 2992 C C . ALA A 1 377 ? 33.162 -14.088 -13.991 1.00 85.88 377 ALA A C 1
ATOM 2994 O O . ALA A 1 377 ? 34.307 -14.237 -14.422 1.00 85.88 377 ALA A O 1
ATOM 2995 N N . THR A 1 378 ? 32.419 -15.154 -13.658 1.00 86.31 378 THR A N 1
ATOM 2996 C CA . THR A 1 378 ? 32.852 -16.527 -13.975 1.00 86.31 378 THR A CA 1
ATOM 2997 C C . THR A 1 378 ? 32.707 -16.868 -15.455 1.00 86.31 378 THR A C 1
ATOM 2999 O O . THR A 1 378 ? 33.581 -17.551 -15.979 1.00 86.31 378 THR A O 1
ATOM 3002 N N . GLN A 1 379 ? 31.678 -16.367 -16.145 1.00 85.50 379 GLN A N 1
ATOM 3003 C CA . GLN A 1 379 ? 31.473 -16.607 -17.575 1.00 85.50 379 GLN A CA 1
ATOM 3004 C C . GLN A 1 379 ? 32.527 -15.889 -18.430 1.00 85.50 379 GLN A C 1
ATOM 3006 O O . GLN A 1 379 ? 33.109 -16.509 -19.312 1.00 85.50 379 GLN A O 1
ATOM 3011 N N . GLU A 1 380 ? 32.849 -14.632 -18.118 1.00 86.38 380 GLU A N 1
ATOM 3012 C CA . GLU A 1 380 ? 33.967 -13.881 -18.717 1.00 86.38 380 GLU A CA 1
ATOM 3013 C C . GLU A 1 380 ? 35.298 -14.633 -18.549 1.00 86.38 380 GLU A C 1
ATOM 3015 O O . GLU A 1 380 ? 36.099 -14.751 -19.476 1.00 86.38 380 GLU A O 1
ATOM 3020 N N . ARG A 1 381 ? 35.519 -15.225 -17.370 1.00 90.50 381 ARG A N 1
ATOM 3021 C CA . ARG A 1 381 ? 36.705 -16.045 -17.103 1.00 90.50 381 ARG A CA 1
ATOM 3022 C C . ARG A 1 381 ? 36.698 -17.382 -17.855 1.00 90.50 381 ARG A C 1
ATOM 3024 O O . ARG A 1 381 ? 37.775 -17.891 -18.165 1.00 90.50 381 ARG A O 1
ATOM 3031 N N . ILE A 1 382 ? 35.527 -17.956 -18.134 1.00 86.88 382 ILE A N 1
ATOM 3032 C CA . ILE A 1 382 ? 35.384 -19.154 -18.970 1.00 86.88 382 ILE A CA 1
ATOM 3033 C C . ILE A 1 382 ? 35.710 -18.808 -20.426 1.00 86.88 382 ILE A C 1
ATOM 3035 O O . ILE A 1 382 ? 36.593 -19.449 -20.988 1.00 86.88 382 ILE A O 1
ATOM 3039 N N . THR A 1 383 ? 35.133 -17.747 -20.998 1.00 87.88 383 THR A N 1
ATOM 3040 C CA . THR A 1 383 ? 35.410 -17.353 -22.393 1.00 87.88 383 THR A CA 1
ATOM 3041 C C . THR A 1 383 ? 36.863 -16.906 -22.601 1.00 87.88 383 THR A C 1
ATOM 3043 O O . THR A 1 383 ? 37.468 -17.213 -23.630 1.00 87.88 383 THR A O 1
ATOM 3046 N N . GLU A 1 384 ? 37.495 -16.285 -21.597 1.00 90.19 384 GLU A N 1
ATOM 3047 C CA . GLU A 1 384 ? 38.949 -16.065 -21.574 1.00 90.19 384 GLU A CA 1
ATOM 3048 C C . GLU A 1 384 ? 39.754 -17.373 -21.670 1.00 90.19 384 GLU A C 1
ATOM 3050 O O . GLU A 1 384 ? 40.785 -17.419 -22.347 1.00 90.19 384 GLU A O 1
ATOM 3055 N N . LEU A 1 385 ? 39.338 -18.422 -20.952 1.00 87.75 385 LEU A N 1
ATOM 3056 C CA . LEU A 1 385 ? 40.018 -19.719 -20.939 1.00 87.75 385 LEU A CA 1
ATOM 3057 C C . LEU A 1 385 ? 39.760 -20.505 -22.228 1.00 87.75 385 LEU A C 1
ATOM 3059 O O . LEU A 1 385 ? 40.701 -21.080 -22.764 1.00 87.75 385 LEU A O 1
ATOM 3063 N N . GLU A 1 386 ? 38.542 -20.469 -22.764 1.00 86.81 386 GLU A N 1
ATOM 3064 C CA . GLU A 1 386 ? 38.184 -21.041 -24.067 1.00 86.81 386 GLU A CA 1
ATOM 3065 C C . GLU A 1 386 ? 38.992 -20.387 -25.192 1.00 86.81 386 GLU A C 1
ATOM 3067 O O . GLU A 1 386 ? 39.608 -21.087 -25.994 1.00 86.81 386 GLU A O 1
ATOM 3072 N N . SER A 1 387 ? 39.107 -19.055 -25.192 1.00 86.94 387 SER A N 1
ATOM 3073 C CA . SER A 1 387 ? 39.972 -18.315 -26.119 1.00 86.94 387 SER A CA 1
ATOM 3074 C C . SER A 1 387 ? 41.444 -18.734 -25.991 1.00 86.94 387 SER A C 1
ATOM 3076 O O . SER A 1 387 ? 42.114 -18.991 -26.993 1.00 86.94 387 SER A O 1
ATOM 3078 N N . LYS A 1 388 ? 41.968 -18.889 -24.767 1.00 91.38 388 LYS A N 1
ATOM 3079 C CA . LYS A 1 388 ? 43.344 -19.377 -24.539 1.00 91.38 388 LYS A CA 1
ATOM 3080 C C . LYS A 1 388 ? 43.536 -20.820 -25.021 1.00 91.38 388 LYS A C 1
ATOM 3082 O O . LYS A 1 388 ? 44.556 -21.108 -25.640 1.00 91.38 388 LYS A O 1
ATOM 3087 N N . VAL A 1 389 ? 42.563 -21.705 -24.800 1.00 87.25 389 VAL A N 1
ATOM 3088 C CA . VAL A 1 389 ? 42.579 -23.090 -25.303 1.00 87.25 389 VAL A CA 1
ATOM 3089 C C . VAL A 1 389 ? 42.534 -23.118 -26.831 1.00 87.25 389 VAL A C 1
ATOM 3091 O O . VAL A 1 389 ? 43.340 -23.817 -27.437 1.00 87.25 389 VAL A O 1
ATOM 3094 N N . GLN A 1 390 ? 41.678 -22.317 -27.466 1.00 88.75 390 GLN A N 1
ATOM 3095 C CA . GLN A 1 390 ? 41.575 -22.245 -28.924 1.00 88.75 390 GLN A CA 1
ATOM 3096 C C . GLN A 1 390 ? 42.873 -21.727 -29.564 1.00 88.75 390 GLN A C 1
ATOM 3098 O O . GLN A 1 390 ? 43.350 -22.302 -30.542 1.00 88.75 390 GLN A O 1
ATOM 3103 N N . ASN A 1 391 ? 43.498 -20.702 -28.975 1.00 88.38 391 ASN A N 1
ATOM 3104 C CA . ASN A 1 391 ? 44.810 -20.215 -29.409 1.00 88.38 391 ASN A CA 1
ATOM 3105 C C . ASN A 1 391 ? 45.900 -21.296 -29.269 1.00 88.38 391 ASN A C 1
ATOM 3107 O O . ASN A 1 391 ? 46.666 -21.508 -30.207 1.00 88.38 391 ASN A O 1
ATOM 3111 N N . LEU A 1 392 ? 45.929 -22.035 -28.152 1.00 89.88 392 LEU A N 1
ATOM 3112 C CA . LEU A 1 392 ? 46.859 -23.155 -27.955 1.00 89.88 392 LEU A CA 1
ATOM 3113 C C . LEU A 1 392 ? 46.604 -24.318 -28.929 1.00 89.88 392 LEU A C 1
ATOM 3115 O O . LEU A 1 392 ? 47.557 -24.964 -29.356 1.00 89.88 392 LEU A O 1
ATOM 3119 N N . ILE A 1 393 ? 45.351 -24.585 -29.316 1.00 88.12 393 ILE A N 1
ATOM 3120 C CA . ILE A 1 393 ? 45.010 -25.587 -30.340 1.00 88.12 393 ILE A CA 1
ATOM 3121 C C . ILE A 1 393 ? 45.566 -25.167 -31.706 1.00 88.12 393 ILE A C 1
ATOM 3123 O O . ILE A 1 393 ? 46.196 -25.987 -32.374 1.00 88.12 393 ILE A O 1
ATOM 3127 N N . VAL A 1 394 ? 45.393 -23.902 -32.101 1.00 89.25 394 VAL A N 1
ATOM 3128 C CA . VAL A 1 394 ? 45.945 -23.361 -33.358 1.00 89.25 394 VAL A CA 1
ATOM 3129 C C . VAL A 1 394 ? 47.478 -23.382 -33.342 1.00 89.25 394 VAL A C 1
ATOM 3131 O O . VAL A 1 394 ? 48.090 -23.813 -34.318 1.00 89.25 394 VAL A O 1
ATOM 3134 N N . GLU A 1 395 ? 48.114 -23.014 -32.227 1.00 88.88 395 GLU A N 1
ATOM 3135 C CA . GLU A 1 395 ? 49.570 -23.116 -32.060 1.00 88.88 395 GLU A CA 1
ATOM 3136 C C . GLU A 1 395 ? 50.053 -24.574 -32.181 1.00 88.88 395 GLU A C 1
ATOM 3138 O O . GLU A 1 395 ? 51.021 -24.850 -32.889 1.00 88.88 395 GLU A O 1
ATOM 3143 N N . ASN A 1 396 ? 49.349 -25.536 -31.572 1.00 85.69 396 ASN A N 1
ATOM 3144 C CA . ASN A 1 396 ? 49.702 -26.956 -31.668 1.00 85.69 396 ASN A CA 1
ATOM 3145 C C . ASN A 1 396 ? 49.516 -27.518 -33.089 1.00 85.69 396 ASN A C 1
ATOM 3147 O O . ASN A 1 396 ? 50.333 -28.318 -33.546 1.00 85.69 396 ASN A O 1
ATOM 3151 N N . GLN A 1 397 ? 48.479 -27.078 -33.809 1.00 88.31 397 GLN A N 1
ATOM 3152 C CA . GLN A 1 397 ? 48.279 -27.405 -35.224 1.00 88.31 397 GLN A CA 1
ATOM 3153 C C . GLN A 1 397 ? 49.399 -26.822 -36.096 1.00 88.31 397 GLN A C 1
ATOM 3155 O O . GLN A 1 397 ? 49.949 -27.540 -36.928 1.00 88.31 397 GLN A O 1
ATOM 3160 N N . GLN A 1 398 ? 49.806 -25.570 -35.870 1.00 85.19 398 GLN A N 1
ATOM 3161 C CA . GLN A 1 398 ? 50.917 -24.960 -36.603 1.00 85.19 398 GLN A CA 1
ATOM 3162 C C . GLN A 1 398 ? 52.253 -25.663 -36.313 1.00 85.19 398 GLN A C 1
ATOM 3164 O O . GLN A 1 398 ? 53.033 -25.899 -37.232 1.00 85.19 398 GLN A O 1
ATOM 3169 N N . LEU A 1 399 ? 52.510 -26.053 -35.059 1.00 87.81 399 LEU A N 1
ATOM 3170 C CA . LEU A 1 399 ? 53.694 -26.836 -34.690 1.00 87.81 399 LEU A CA 1
ATOM 3171 C C . LEU A 1 399 ? 53.691 -28.233 -35.330 1.00 87.81 399 LEU A C 1
ATOM 3173 O O . LEU A 1 399 ? 54.747 -28.698 -35.756 1.00 87.81 399 LEU A O 1
ATOM 3177 N N . ARG A 1 400 ? 52.524 -28.881 -35.458 1.00 88.88 400 ARG A N 1
ATOM 3178 C CA . ARG A 1 400 ? 52.379 -30.139 -36.210 1.00 88.88 400 ARG A CA 1
ATOM 3179 C C . ARG A 1 400 ? 52.673 -29.964 -37.695 1.00 88.88 400 ARG A C 1
ATOM 3181 O O . ARG A 1 400 ? 53.514 -30.689 -38.205 1.00 88.88 400 ARG A O 1
ATOM 3188 N N . LEU A 1 401 ? 52.065 -28.977 -38.354 1.00 84.62 401 LEU A N 1
ATOM 3189 C CA . LEU A 1 401 ? 52.307 -28.694 -39.775 1.00 84.62 401 LEU A CA 1
ATOM 3190 C C . LEU A 1 401 ? 53.781 -28.354 -40.051 1.00 84.62 401 LEU A C 1
ATOM 3192 O O . LEU A 1 401 ? 54.340 -28.796 -41.052 1.00 84.62 401 LEU A O 1
ATOM 3196 N N . ASN A 1 402 ? 54.438 -27.626 -39.142 1.00 84.50 402 ASN A N 1
ATOM 3197 C CA . ASN A 1 402 ? 55.874 -27.358 -39.231 1.00 84.50 402 ASN A CA 1
ATOM 3198 C C . ASN A 1 402 ? 56.702 -28.651 -39.099 1.00 84.50 402 ASN A C 1
ATOM 3200 O O . ASN A 1 402 ? 57.616 -28.868 -39.890 1.00 84.50 402 ASN A O 1
ATOM 3204 N N . ALA A 1 403 ? 56.378 -29.524 -38.138 1.00 83.94 403 ALA A N 1
ATOM 3205 C CA . ALA A 1 403 ? 57.068 -30.803 -37.955 1.00 83.94 403 ALA A CA 1
ATOM 3206 C C . ALA A 1 403 ? 56.839 -31.768 -39.135 1.00 83.94 403 ALA A C 1
ATOM 3208 O O . ALA A 1 403 ? 57.772 -32.435 -39.576 1.00 83.94 403 ALA A O 1
ATOM 3209 N N . GLU A 1 404 ? 55.624 -31.808 -39.686 1.00 84.25 404 GLU A N 1
ATOM 3210 C CA . GLU A 1 404 ? 55.285 -32.573 -40.889 1.00 84.25 404 GLU A CA 1
ATOM 3211 C C . GLU A 1 404 ? 56.117 -32.077 -42.084 1.00 84.25 404 GLU A C 1
ATOM 3213 O O . GLU A 1 404 ? 56.831 -32.876 -42.693 1.00 84.25 404 GLU A O 1
ATOM 3218 N N . ALA A 1 405 ? 56.170 -30.762 -42.329 1.00 81.44 405 ALA A N 1
ATOM 3219 C CA . ALA A 1 405 ? 57.011 -30.162 -43.371 1.00 81.44 405 ALA A CA 1
ATOM 3220 C C . ALA A 1 405 ? 58.523 -30.406 -43.162 1.00 81.44 405 ALA A C 1
ATOM 3222 O O . ALA A 1 405 ? 59.256 -30.637 -44.130 1.00 81.44 405 ALA A O 1
ATOM 3223 N N . GLU A 1 406 ? 59.014 -30.405 -41.917 1.00 82.19 406 GLU A N 1
ATOM 3224 C CA . GLU A 1 406 ? 60.391 -30.812 -41.606 1.00 82.19 406 GLU A CA 1
ATOM 3225 C C . GLU A 1 406 ? 60.635 -32.292 -41.942 1.00 82.19 406 GLU A C 1
ATOM 3227 O O . GLU A 1 406 ? 61.676 -32.614 -42.520 1.00 82.19 406 GLU A O 1
ATOM 3232 N N . THR A 1 407 ? 59.686 -33.192 -41.653 1.00 82.50 407 THR A N 1
ATOM 3233 C CA . THR A 1 407 ? 59.816 -34.614 -42.021 1.00 82.50 407 THR A CA 1
ATOM 3234 C C . THR A 1 407 ? 59.720 -34.854 -43.526 1.00 82.50 407 THR A C 1
ATOM 3236 O O . THR A 1 407 ? 60.505 -35.643 -44.044 1.00 82.50 407 THR A O 1
ATOM 3239 N N . GLU A 1 408 ? 58.859 -34.145 -44.263 1.00 81.56 408 GLU A N 1
ATOM 3240 C CA . GLU A 1 408 ? 58.834 -34.202 -45.733 1.00 81.56 408 GLU A CA 1
ATOM 3241 C C . GLU A 1 408 ? 60.155 -33.704 -46.333 1.00 81.56 408 GLU A C 1
ATOM 3243 O O . GLU A 1 408 ? 60.715 -34.345 -47.223 1.00 81.56 408 GLU A O 1
ATOM 3248 N N . THR A 1 409 ? 60.712 -32.617 -45.791 1.00 79.12 409 THR A N 1
ATOM 3249 C CA . THR A 1 409 ? 62.018 -32.087 -46.214 1.00 79.12 409 THR A CA 1
ATOM 3250 C C . THR A 1 409 ? 63.145 -33.089 -45.939 1.00 79.12 409 THR A C 1
ATOM 3252 O O . THR A 1 409 ? 64.017 -33.290 -46.789 1.00 79.12 409 THR A O 1
ATOM 3255 N N . GLN A 1 410 ? 63.122 -33.765 -44.785 1.00 78.50 410 GLN A N 1
ATOM 3256 C CA . GLN A 1 410 ? 64.075 -34.831 -44.461 1.00 78.50 410 GLN A CA 1
ATOM 3257 C C . GLN A 1 410 ? 63.912 -36.043 -45.389 1.00 78.50 410 GLN A C 1
ATOM 3259 O O . GLN A 1 410 ? 64.913 -36.506 -45.937 1.00 78.50 410 GLN A O 1
ATOM 3264 N N . ASN A 1 411 ? 62.683 -36.504 -45.639 1.00 83.31 411 ASN A N 1
ATOM 3265 C CA . ASN A 1 411 ? 62.389 -37.615 -46.548 1.00 83.31 411 ASN A CA 1
ATOM 3266 C C . ASN A 1 411 ? 62.872 -37.315 -47.973 1.00 83.31 411 ASN A C 1
ATOM 3268 O O . ASN A 1 411 ? 63.631 -38.102 -48.532 1.00 83.31 411 ASN A O 1
ATOM 3272 N N . TYR A 1 412 ? 62.551 -36.140 -48.522 1.00 81.56 412 TYR A N 1
ATOM 3273 C CA . TYR A 1 412 ? 63.027 -35.724 -49.845 1.00 81.56 412 TYR A CA 1
ATOM 3274 C C . TYR A 1 412 ? 64.563 -35.633 -49.903 1.00 81.56 412 TYR A C 1
ATOM 3276 O O . TYR A 1 412 ? 65.179 -36.009 -50.900 1.00 81.56 412 TYR A O 1
ATOM 3284 N N . SER A 1 413 ? 65.216 -35.196 -48.817 1.00 80.25 413 SER A N 1
ATOM 3285 C CA . SER A 1 413 ? 66.684 -35.203 -48.729 1.00 80.25 413 SER A CA 1
ATOM 3286 C C . SER A 1 413 ? 67.277 -36.622 -48.696 1.00 80.25 413 SER A C 1
ATOM 3288 O O . SER A 1 413 ? 68.333 -36.855 -49.288 1.00 80.25 413 SER A O 1
ATOM 3290 N N . ALA A 1 414 ? 66.585 -37.578 -48.065 1.00 80.81 414 ALA A N 1
ATOM 3291 C CA . ALA A 1 414 ? 66.983 -38.981 -48.001 1.00 80.81 414 ALA A CA 1
ATOM 3292 C C . ALA A 1 414 ? 66.780 -39.692 -49.348 1.00 80.81 414 ALA A C 1
ATOM 3294 O O . ALA A 1 414 ? 67.702 -40.357 -49.816 1.00 80.81 414 ALA A O 1
ATOM 3295 N N . GLU A 1 415 ? 65.642 -39.484 -50.016 1.00 86.19 415 GLU A N 1
ATOM 3296 C CA . GLU A 1 415 ? 65.380 -39.975 -51.377 1.00 86.19 415 GLU A CA 1
ATOM 3297 C C . GLU A 1 415 ? 66.412 -39.433 -52.375 1.00 86.19 415 GLU A C 1
ATOM 3299 O O . GLU A 1 415 ? 66.939 -40.175 -53.205 1.00 86.19 415 GLU A O 1
ATOM 3304 N N . LEU A 1 416 ? 66.763 -38.147 -52.275 1.00 80.81 416 LEU A N 1
ATOM 3305 C CA . LEU A 1 416 ? 67.767 -37.534 -53.144 1.00 80.81 416 LEU A CA 1
ATOM 3306 C C . LEU A 1 416 ? 69.181 -38.071 -52.854 1.00 80.81 416 LEU A C 1
ATOM 3308 O O . LEU A 1 416 ? 69.953 -38.295 -53.788 1.00 80.81 416 LEU A O 1
ATOM 3312 N N . ALA A 1 417 ? 69.510 -38.355 -51.589 1.00 82.75 417 ALA A N 1
ATOM 3313 C CA . ALA A 1 417 ? 70.754 -39.022 -51.208 1.00 82.75 417 ALA A CA 1
ATOM 3314 C C . ALA A 1 417 ? 70.804 -40.490 -51.679 1.00 82.75 417 ALA A C 1
ATOM 3316 O O . ALA A 1 417 ? 71.841 -40.936 -52.174 1.00 82.75 417 ALA A O 1
ATOM 3317 N N . GLU A 1 418 ? 69.696 -41.230 -51.595 1.00 85.62 418 GLU A N 1
ATOM 3318 C CA . GLU A 1 418 ? 69.584 -42.594 -52.121 1.00 85.62 418 GLU A CA 1
ATOM 3319 C C . GLU A 1 418 ? 69.666 -42.610 -53.652 1.00 85.62 418 GLU A C 1
ATOM 3321 O O . GLU A 1 418 ? 70.373 -43.445 -54.218 1.00 85.62 418 GLU A O 1
ATOM 3326 N N . ARG A 1 419 ? 69.062 -41.635 -54.344 1.00 85.81 419 ARG A N 1
ATOM 3327 C CA . ARG A 1 419 ? 69.198 -41.508 -55.800 1.00 85.81 419 ARG A CA 1
ATOM 3328 C C . ARG A 1 419 ? 70.627 -41.156 -56.214 1.00 85.81 419 ARG A C 1
ATOM 3330 O O . ARG A 1 419 ? 71.111 -41.712 -57.196 1.00 85.81 419 ARG A O 1
ATOM 3337 N N . ILE A 1 420 ? 71.336 -40.315 -55.455 1.00 83.69 420 ILE A N 1
ATOM 3338 C CA . ILE A 1 420 ? 72.776 -40.063 -55.650 1.00 83.69 420 ILE A CA 1
ATOM 3339 C C . ILE A 1 420 ? 73.599 -41.334 -55.393 1.00 83.69 420 ILE A C 1
ATOM 3341 O O . ILE A 1 420 ? 74.515 -41.625 -56.159 1.00 83.69 420 ILE A O 1
ATOM 3345 N N . LYS A 1 421 ? 73.271 -42.125 -54.364 1.00 88.56 421 LYS A N 1
ATOM 3346 C CA . LYS A 1 421 ? 73.934 -43.407 -54.073 1.00 88.56 421 LYS A CA 1
ATOM 3347 C C . LYS A 1 421 ? 73.727 -44.421 -55.203 1.00 88.56 421 LYS A C 1
ATOM 3349 O O . LYS A 1 421 ? 74.705 -44.972 -55.693 1.00 88.56 421 LYS A O 1
ATOM 3354 N N . SER A 1 422 ? 72.494 -44.583 -55.677 1.00 86.19 422 SER A N 1
ATOM 3355 C CA . SER A 1 422 ? 72.147 -45.405 -56.844 1.00 86.19 422 SER A CA 1
ATOM 3356 C C . SER A 1 422 ? 72.879 -44.936 -58.107 1.00 86.19 422 SER A C 1
ATOM 3358 O O . SER A 1 422 ? 73.453 -45.763 -58.805 1.00 86.19 422 SER A O 1
ATOM 3360 N N . LEU A 1 423 ? 72.960 -43.627 -58.369 1.00 84.88 423 LEU A N 1
ATOM 3361 C CA . LEU A 1 423 ? 73.742 -43.091 -59.490 1.00 84.88 423 LEU A CA 1
ATOM 3362 C C . LEU A 1 423 ? 75.256 -43.307 -59.322 1.00 84.88 423 LEU A C 1
ATOM 3364 O O . LEU A 1 423 ? 75.952 -43.490 -60.319 1.00 84.88 423 LEU A O 1
ATOM 3368 N N . ASN A 1 424 ? 75.787 -43.308 -58.098 1.00 85.50 424 ASN A N 1
ATOM 3369 C CA . ASN A 1 424 ? 77.189 -43.644 -57.843 1.00 85.50 424 ASN A CA 1
ATOM 3370 C C . ASN A 1 424 ? 77.457 -45.141 -58.058 1.00 85.50 424 ASN A C 1
ATOM 3372 O O . ASN A 1 424 ? 78.454 -45.476 -58.684 1.00 85.50 424 ASN A O 1
ATOM 3376 N N . GLU A 1 425 ? 76.553 -46.026 -57.634 1.00 88.25 425 GLU A N 1
ATOM 3377 C CA . GLU A 1 425 ? 76.628 -47.475 -57.880 1.00 88.25 425 GLU A CA 1
ATOM 3378 C C . GLU A 1 425 ? 76.494 -47.804 -59.382 1.00 88.25 425 GLU A C 1
ATOM 3380 O O . GLU A 1 425 ? 77.250 -48.622 -59.911 1.00 88.25 425 GLU A O 1
ATOM 3385 N N . GLU A 1 426 ? 75.621 -47.098 -60.111 1.00 86.44 426 GLU A N 1
ATOM 3386 C CA . GLU A 1 426 ? 75.551 -47.117 -61.582 1.00 86.44 426 GLU A CA 1
ATOM 3387 C C . GLU A 1 426 ? 76.876 -46.625 -62.217 1.00 86.44 426 GLU A C 1
ATOM 3389 O O . GLU A 1 426 ? 77.381 -47.229 -63.161 1.00 86.44 426 GLU A O 1
ATOM 3394 N N . ASN A 1 427 ? 77.510 -45.573 -61.682 1.00 82.00 427 ASN A N 1
ATOM 3395 C CA . ASN A 1 427 ? 78.805 -45.085 -62.181 1.00 82.00 427 ASN A CA 1
ATOM 3396 C C . ASN A 1 427 ? 79.986 -46.011 -61.834 1.00 82.00 427 ASN A C 1
ATOM 3398 O O . ASN A 1 427 ? 80.920 -46.120 -62.627 1.00 82.00 427 ASN A O 1
ATOM 3402 N N . GLU A 1 428 ? 79.985 -46.671 -60.675 1.00 86.00 428 GLU A N 1
ATOM 3403 C CA . GLU A 1 428 ? 81.014 -47.645 -60.291 1.00 86.00 428 GLU A CA 1
ATOM 3404 C C . GLU A 1 428 ? 80.895 -48.936 -61.106 1.00 86.00 428 GLU A C 1
ATOM 3406 O O . GLU A 1 428 ? 81.908 -49.442 -61.586 1.00 86.00 428 GLU A O 1
ATOM 3411 N N . THR A 1 429 ? 79.676 -49.420 -61.358 1.00 86.00 429 THR A N 1
ATOM 3412 C CA . THR A 1 429 ? 79.453 -50.572 -62.247 1.00 86.00 429 THR A CA 1
ATOM 3413 C C . THR A 1 429 ? 79.823 -50.258 -63.698 1.00 86.00 429 THR A C 1
ATOM 3415 O O . THR A 1 429 ? 80.544 -51.047 -64.304 1.00 86.00 429 THR A O 1
ATOM 3418 N N . LEU A 1 430 ? 79.471 -49.079 -64.230 1.00 85.31 430 LEU A N 1
ATOM 3419 C CA . LEU A 1 430 ? 79.935 -48.632 -65.553 1.00 85.31 430 LEU A CA 1
ATOM 3420 C C . LEU A 1 430 ? 81.465 -48.474 -65.625 1.00 85.31 430 LEU A C 1
ATOM 3422 O O . LEU A 1 430 ? 82.068 -48.783 -66.652 1.00 85.31 430 LEU A O 1
ATOM 3426 N N . ARG A 1 431 ? 82.127 -48.028 -64.549 1.00 84.69 431 ARG A N 1
ATOM 3427 C CA . ARG A 1 431 ? 83.601 -47.986 -64.482 1.00 84.69 431 ARG A CA 1
ATOM 3428 C C . ARG A 1 431 ? 84.210 -49.384 -64.484 1.00 84.69 431 ARG A C 1
ATOM 3430 O O . ARG A 1 431 ? 85.154 -49.605 -65.234 1.00 84.69 431 ARG A O 1
ATOM 3437 N N . ALA A 1 432 ? 83.661 -50.312 -63.704 1.00 82.69 432 ALA A N 1
ATOM 3438 C CA . ALA A 1 432 ? 84.099 -51.704 -63.681 1.00 82.69 432 ALA A CA 1
ATOM 3439 C C . ALA A 1 432 ? 83.856 -52.406 -65.031 1.00 82.69 432 ALA A C 1
ATOM 3441 O O . ALA A 1 432 ? 84.681 -53.209 -65.459 1.00 82.69 432 ALA A O 1
ATOM 3442 N N . GLU A 1 433 ? 82.777 -52.072 -65.744 1.00 83.06 433 GLU A N 1
ATOM 3443 C CA . GLU A 1 433 ? 82.523 -52.551 -67.106 1.00 83.06 433 GLU A CA 1
ATOM 3444 C C . GLU A 1 433 ? 83.530 -51.962 -68.109 1.00 83.06 433 GLU A C 1
ATOM 3446 O O . GLU A 1 433 ? 84.106 -52.705 -68.900 1.00 83.06 433 GLU A O 1
ATOM 3451 N N . ILE A 1 434 ? 83.836 -50.661 -68.037 1.00 80.12 434 ILE A N 1
ATOM 3452 C CA . ILE A 1 434 ? 84.887 -50.028 -68.854 1.00 80.12 434 ILE A CA 1
ATOM 3453 C C . ILE A 1 434 ? 86.266 -50.643 -68.566 1.00 80.12 434 ILE A C 1
ATOM 3455 O O . ILE A 1 434 ? 87.019 -50.910 -69.503 1.00 80.12 434 ILE A O 1
ATOM 3459 N N . GLU A 1 435 ? 86.598 -50.902 -67.301 1.00 82.00 435 GLU A N 1
ATOM 3460 C CA . GLU A 1 435 ? 87.852 -51.542 -66.887 1.00 82.00 435 GLU A CA 1
ATOM 3461 C C . GLU A 1 435 ? 87.906 -53.017 -67.317 1.00 82.00 435 GLU A C 1
ATOM 3463 O O . GLU A 1 435 ? 88.941 -53.480 -67.793 1.00 82.00 435 GLU A O 1
ATOM 3468 N N . SER A 1 436 ? 86.778 -53.734 -67.272 1.00 82.50 436 SER A N 1
ATOM 3469 C CA . SER A 1 436 ? 86.640 -55.095 -67.803 1.00 82.50 436 SER A CA 1
ATOM 3470 C C . SER A 1 436 ? 86.796 -55.135 -69.327 1.00 82.50 436 SER A C 1
ATOM 3472 O O . SER A 1 436 ? 87.545 -55.963 -69.843 1.00 82.50 436 SER A O 1
ATOM 3474 N N . ILE A 1 437 ? 86.184 -54.201 -70.062 1.00 78.19 437 ILE A N 1
ATOM 3475 C CA . ILE A 1 437 ? 86.350 -54.050 -71.517 1.00 78.19 437 ILE A CA 1
ATOM 3476 C C . ILE A 1 437 ? 87.798 -53.675 -71.860 1.00 78.19 437 ILE A C 1
ATOM 3478 O O . ILE A 1 437 ? 88.344 -54.194 -72.835 1.00 78.19 437 ILE A O 1
ATOM 3482 N N . ALA A 1 438 ? 88.441 -52.815 -71.066 1.00 76.69 438 ALA A N 1
ATOM 3483 C CA . ALA A 1 438 ? 89.851 -52.478 -71.230 1.00 76.69 438 ALA A CA 1
ATOM 3484 C C . ALA A 1 438 ? 90.745 -53.706 -71.006 1.00 76.69 438 ALA A C 1
ATOM 3486 O O . ALA A 1 438 ? 91.569 -54.007 -71.866 1.00 76.69 438 ALA A O 1
ATOM 3487 N N . HIS A 1 439 ? 90.538 -54.465 -69.925 1.00 76.62 439 HIS A N 1
ATOM 3488 C CA . HIS A 1 439 ? 91.249 -55.719 -69.661 1.00 76.62 439 HIS A CA 1
ATOM 3489 C C . HIS A 1 439 ? 90.992 -56.788 -70.726 1.00 76.62 439 HIS A C 1
ATOM 3491 O O . HIS A 1 439 ? 91.925 -57.498 -71.098 1.00 76.62 439 HIS A O 1
ATOM 3497 N N . SER A 1 440 ? 89.765 -56.888 -71.241 1.00 76.88 440 SER A N 1
ATOM 3498 C CA . SER A 1 440 ? 89.410 -57.800 -72.328 1.00 76.88 440 SER A CA 1
ATOM 3499 C C . SER A 1 440 ? 90.199 -57.447 -73.587 1.00 76.88 440 SER A C 1
ATOM 3501 O O . SER A 1 440 ? 90.934 -58.288 -74.087 1.00 76.88 440 SER A O 1
ATOM 3503 N N . LYS A 1 441 ? 90.194 -56.174 -74.009 1.00 75.69 441 LYS A N 1
ATOM 3504 C CA . LYS A 1 441 ? 90.972 -55.700 -75.169 1.00 75.69 441 LYS A CA 1
ATOM 3505 C C . LYS A 1 441 ? 92.486 -55.796 -74.977 1.00 75.69 441 LYS A C 1
ATOM 3507 O O . LYS A 1 441 ? 93.206 -56.049 -75.934 1.00 75.69 441 LYS A O 1
ATOM 3512 N N . PHE A 1 442 ? 92.984 -55.625 -73.752 1.00 72.56 442 PHE A N 1
ATOM 3513 C CA . PHE A 1 442 ? 94.397 -55.857 -73.440 1.00 72.56 442 PHE A CA 1
ATOM 3514 C C . PHE A 1 442 ? 94.753 -57.348 -73.532 1.00 72.56 442 PHE A C 1
ATOM 3516 O O . PHE A 1 442 ? 95.831 -57.697 -74.003 1.00 72.56 442 PHE A O 1
ATOM 3523 N N . SER A 1 443 ? 93.840 -58.228 -73.115 1.00 72.44 443 SER A N 1
ATOM 3524 C CA . SER A 1 443 ? 94.001 -59.683 -73.215 1.00 72.44 443 SER A CA 1
ATOM 3525 C C . SER A 1 443 ? 93.867 -60.175 -74.656 1.00 72.44 443 SER A C 1
ATOM 3527 O O . SER A 1 443 ? 94.591 -61.081 -75.042 1.00 72.44 443 SER A O 1
ATOM 3529 N N . GLU A 1 444 ? 92.993 -59.552 -75.448 1.00 71.00 444 GLU A N 1
ATOM 3530 C CA . GLU A 1 444 ? 92.800 -59.770 -76.885 1.00 71.00 444 GLU A CA 1
ATOM 3531 C C . GLU A 1 444 ? 94.064 -59.367 -77.658 1.00 71.00 444 GLU A C 1
ATOM 3533 O O . GLU A 1 444 ? 94.623 -60.198 -78.363 1.00 71.00 444 GLU A O 1
ATOM 3538 N N . ALA A 1 445 ? 94.622 -58.177 -77.403 1.00 65.88 445 ALA A N 1
ATOM 3539 C CA . ALA A 1 445 ? 95.902 -57.756 -77.983 1.00 65.88 445 ALA A CA 1
ATOM 3540 C C . ALA A 1 445 ? 97.078 -58.674 -77.582 1.00 65.88 445 ALA A C 1
ATOM 3542 O O . ALA A 1 445 ? 97.900 -59.027 -78.424 1.00 65.88 445 ALA A O 1
ATOM 3543 N N . ILE A 1 446 ? 97.144 -59.117 -76.318 1.00 67.56 446 ILE A N 1
ATOM 3544 C CA . ILE A 1 446 ? 98.143 -60.104 -75.858 1.00 67.56 446 ILE A CA 1
ATOM 3545 C C . ILE A 1 446 ? 97.903 -61.490 -76.484 1.00 67.56 446 ILE A C 1
ATOM 3547 O O . ILE A 1 446 ? 98.851 -62.260 -76.647 1.00 67.56 446 ILE A O 1
ATOM 3551 N N . ALA A 1 447 ? 96.659 -61.841 -76.821 1.00 63.62 447 ALA A N 1
ATOM 3552 C CA . ALA A 1 447 ? 96.330 -63.088 -77.502 1.00 63.62 447 ALA A CA 1
ATOM 3553 C C . ALA A 1 447 ? 96.723 -63.034 -78.983 1.00 63.62 447 ALA A C 1
ATOM 3555 O O . ALA A 1 447 ? 97.357 -63.976 -79.446 1.00 63.62 447 ALA A O 1
ATOM 3556 N N . GLU A 1 448 ? 96.448 -61.933 -79.689 1.00 59.78 448 GLU A N 1
ATOM 3557 C CA . GLU A 1 448 ? 96.919 -61.701 -81.061 1.00 59.78 448 GLU A CA 1
ATOM 3558 C C . GLU A 1 448 ? 98.460 -61.720 -81.124 1.00 59.78 448 GLU A C 1
ATOM 3560 O O . GLU A 1 448 ? 99.029 -62.485 -81.903 1.00 59.78 448 GLU A O 1
ATOM 3565 N N . GLU A 1 449 ? 99.147 -60.996 -80.229 1.00 55.28 449 GLU A N 1
ATOM 3566 C CA . GLU A 1 449 ? 100.620 -60.976 -80.151 1.00 55.28 449 GLU A CA 1
ATOM 3567 C C . GLU A 1 449 ? 101.217 -62.357 -79.804 1.00 55.28 449 GLU A C 1
ATOM 3569 O O . GLU A 1 449 ? 102.291 -62.710 -80.286 1.00 55.28 449 GLU A O 1
ATOM 3574 N N . LYS A 1 450 ? 100.526 -63.191 -79.012 1.00 56.28 450 LYS A N 1
ATOM 3575 C CA . LYS A 1 450 ? 100.960 -64.577 -78.743 1.00 56.28 450 LYS A CA 1
ATOM 3576 C C . LYS A 1 450 ? 100.642 -65.550 -79.872 1.00 56.28 450 LYS A C 1
ATOM 3578 O O . LYS A 1 450 ? 101.421 -66.476 -80.101 1.00 56.28 450 LYS A O 1
ATOM 3583 N N . GLN A 1 451 ? 99.516 -65.378 -80.555 1.00 54.22 451 GLN A N 1
ATOM 3584 C CA . GLN A 1 451 ? 99.084 -66.267 -81.631 1.00 54.22 451 GLN A CA 1
ATOM 3585 C C . GLN A 1 451 ? 99.923 -66.074 -82.906 1.00 54.22 451 GLN A C 1
ATOM 3587 O O . GLN A 1 451 ? 100.012 -66.994 -83.711 1.00 54.22 451 GLN A O 1
ATOM 3592 N N . GLU A 1 452 ? 100.625 -64.944 -83.044 1.00 49.06 452 GLU A N 1
ATOM 3593 C CA . GLU A 1 452 ? 101.661 -64.737 -84.070 1.00 49.06 452 GLU A CA 1
ATOM 3594 C C . GLU A 1 452 ? 103.052 -65.303 -83.671 1.00 49.06 452 GLU A C 1
ATOM 3596 O O . GLU A 1 452 ? 103.968 -65.327 -84.493 1.00 49.06 452 GLU A O 1
ATOM 3601 N N . ILE A 1 453 ? 103.235 -65.783 -82.427 1.00 45.28 453 ILE A N 1
ATOM 3602 C CA . ILE A 1 453 ? 104.552 -66.160 -81.865 1.00 45.28 453 ILE A CA 1
ATOM 3603 C C . ILE A 1 453 ? 104.688 -67.651 -81.487 1.00 45.28 453 ILE A C 1
ATOM 3605 O O . ILE A 1 453 ? 105.815 -68.153 -81.478 1.00 45.28 453 ILE A O 1
ATOM 3609 N N . THR A 1 454 ? 103.596 -68.383 -81.214 1.00 45.16 454 THR A N 1
ATOM 3610 C CA . THR A 1 454 ? 103.679 -69.767 -80.680 1.00 45.16 454 THR A CA 1
ATOM 3611 C C . THR A 1 454 ? 102.836 -70.814 -81.428 1.00 45.16 454 THR A C 1
ATOM 3613 O O . THR A 1 454 ? 102.203 -71.671 -80.813 1.00 45.16 454 THR A O 1
ATOM 3616 N N . ASP A 1 455 ? 102.897 -70.822 -82.761 1.00 39.53 455 ASP A N 1
ATOM 3617 C CA . ASP A 1 455 ? 102.768 -72.080 -83.515 1.00 39.53 455 ASP A CA 1
ATOM 3618 C C . ASP A 1 455 ? 104.039 -72.926 -83.254 1.00 39.53 455 ASP A C 1
ATOM 3620 O O . ASP A 1 455 ? 105.023 -72.746 -83.970 1.00 39.53 455 ASP A O 1
ATOM 3624 N N . LEU A 1 456 ? 104.057 -73.781 -82.209 1.00 38.62 456 LEU A N 1
ATOM 3625 C CA . LEU A 1 456 ? 104.997 -74.918 -82.010 1.00 38.62 456 LEU A CA 1
ATOM 3626 C C . LEU A 1 456 ? 104.697 -75.757 -80.726 1.00 38.62 456 LEU A C 1
ATOM 3628 O O . LEU A 1 456 ? 104.970 -75.314 -79.614 1.00 38.62 456 LEU A O 1
ATOM 3632 N N . ASP A 1 457 ? 104.231 -76.997 -80.942 1.00 34.84 457 ASP A N 1
ATOM 3633 C CA . ASP A 1 457 ? 104.403 -78.265 -80.180 1.00 34.84 457 ASP A CA 1
ATOM 3634 C C . ASP A 1 457 ? 103.895 -78.528 -78.716 1.00 34.84 457 ASP A C 1
ATOM 3636 O O . ASP A 1 457 ? 104.408 -77.979 -77.742 1.00 34.84 457 ASP A O 1
ATOM 3640 N N . ALA A 1 458 ? 103.077 -79.606 -78.606 1.00 39.56 458 ALA A N 1
ATOM 3641 C CA . ALA A 1 458 ? 103.074 -80.723 -77.611 1.00 39.56 458 ALA A CA 1
ATOM 3642 C C . ALA A 1 458 ? 102.107 -80.783 -76.377 1.00 39.56 458 ALA A C 1
ATOM 3644 O O . ALA A 1 458 ? 101.579 -79.776 -75.907 1.00 39.56 458 ALA A O 1
ATOM 3645 N N . ASP A 1 459 ? 101.884 -82.023 -75.881 1.00 45.50 459 ASP A N 1
ATOM 3646 C CA . ASP A 1 459 ? 100.714 -82.547 -75.115 1.00 45.50 459 ASP A CA 1
ATOM 3647 C C . ASP A 1 459 ? 101.037 -83.212 -73.723 1.00 45.50 459 ASP A C 1
ATOM 3649 O O . ASP A 1 459 ? 102.201 -83.220 -73.323 1.00 45.50 459 ASP A O 1
ATOM 3653 N N . ASP A 1 460 ? 100.013 -83.772 -73.016 1.00 42.47 460 ASP A N 1
ATOM 3654 C CA . ASP A 1 460 ? 99.964 -85.039 -72.185 1.00 42.47 460 ASP A CA 1
ATOM 3655 C C . ASP A 1 460 ? 99.135 -85.046 -70.838 1.00 42.47 460 ASP A C 1
ATOM 3657 O O . ASP A 1 460 ? 98.844 -84.002 -70.253 1.00 42.47 460 ASP A O 1
ATOM 3661 N N . ASP A 1 461 ? 98.745 -86.256 -70.352 1.00 52.66 461 ASP A N 1
ATOM 3662 C CA . ASP A 1 461 ? 97.770 -86.627 -69.263 1.00 52.66 461 ASP A CA 1
ATOM 3663 C C . ASP A 1 461 ? 98.369 -87.486 -68.082 1.00 52.66 461 ASP A C 1
ATOM 3665 O O . ASP A 1 461 ? 99.442 -88.043 -68.269 1.00 52.66 461 ASP A O 1
ATOM 3669 N N . GLU A 1 462 ? 97.673 -87.695 -66.918 1.00 43.03 462 GLU A N 1
ATOM 3670 C CA . GLU A 1 462 ? 97.593 -88.990 -66.122 1.00 43.03 462 GLU A CA 1
ATOM 3671 C C . GLU A 1 462 ? 96.755 -88.989 -64.763 1.00 43.03 462 GLU A C 1
ATOM 3673 O O . GLU A 1 462 ? 96.437 -87.913 -64.251 1.00 43.03 462 GLU A O 1
ATOM 3678 N N . PRO A 1 463 ? 96.367 -90.161 -64.143 1.00 55.75 463 PRO A N 1
ATOM 3679 C CA . PRO A 1 463 ? 95.405 -90.295 -62.995 1.00 55.75 463 PRO A CA 1
ATOM 3680 C C . PRO A 1 463 ? 95.843 -91.105 -61.705 1.00 55.75 463 PRO A C 1
ATOM 3682 O O . PRO A 1 463 ? 97.002 -91.477 -61.556 1.00 55.75 463 PRO A O 1
ATOM 3685 N N . LEU A 1 464 ? 94.921 -91.409 -60.741 1.00 52.72 464 LEU A N 1
ATOM 3686 C CA . LEU A 1 464 ? 95.190 -92.024 -59.391 1.00 52.72 464 LEU A CA 1
ATOM 3687 C C . LEU A 1 464 ? 94.163 -93.098 -58.860 1.00 52.72 464 LEU A C 1
ATOM 3689 O O . LEU A 1 464 ? 93.150 -93.351 -59.506 1.00 52.72 464 LEU A O 1
ATOM 3693 N N . THR A 1 465 ? 94.394 -93.735 -57.678 1.00 51.38 465 THR A N 1
ATOM 3694 C CA . THR A 1 465 ? 93.653 -94.942 -57.158 1.00 51.38 465 THR A CA 1
ATOM 3695 C C . THR A 1 465 ? 93.102 -94.898 -55.687 1.00 51.38 465 THR A C 1
ATOM 3697 O O . THR A 1 465 ? 93.085 -93.848 -55.050 1.00 51.38 465 THR A O 1
ATOM 3700 N N . VAL A 1 466 ? 92.557 -96.023 -55.156 1.00 56.38 466 VAL A N 1
ATOM 3701 C CA . VAL A 1 466 ? 91.305 -96.073 -54.335 1.00 56.38 466 VAL A CA 1
ATOM 3702 C C . VAL A 1 466 ? 91.389 -96.259 -52.797 1.00 56.38 466 VAL A C 1
ATOM 3704 O O . VAL A 1 466 ? 90.501 -95.756 -52.105 1.00 56.38 466 VAL A O 1
ATOM 3707 N N . ASP A 1 467 ? 92.359 -96.975 -52.210 1.00 54.78 467 ASP A N 1
ATOM 3708 C CA . ASP A 1 467 ? 92.217 -97.512 -50.823 1.00 54.78 467 ASP A CA 1
ATOM 3709 C C . ASP A 1 467 ? 92.004 -96.470 -49.701 1.00 54.78 467 ASP A C 1
ATOM 3711 O O . ASP A 1 467 ? 91.450 -96.783 -48.643 1.00 54.78 467 ASP A O 1
ATOM 3715 N N . LYS A 1 468 ? 92.363 -95.207 -49.949 1.00 61.22 468 LYS A N 1
ATOM 3716 C CA . LYS A 1 468 ? 92.268 -94.073 -49.009 1.00 61.22 468 LYS A CA 1
ATOM 3717 C C . LYS A 1 468 ? 90.844 -93.731 -48.532 1.00 61.22 468 LYS A C 1
ATOM 3719 O O . LYS A 1 468 ? 90.687 -92.940 -47.607 1.00 61.22 468 LYS A O 1
ATOM 3724 N N . ILE A 1 469 ? 89.809 -94.301 -49.153 1.00 62.19 469 ILE A N 1
ATOM 3725 C CA . ILE A 1 469 ? 88.398 -93.942 -48.922 1.00 62.19 469 ILE A CA 1
ATOM 3726 C C . ILE A 1 469 ? 87.804 -94.593 -47.654 1.00 62.19 469 ILE A C 1
ATOM 3728 O O . ILE A 1 469 ? 86.930 -94.006 -47.017 1.00 62.19 469 ILE A O 1
ATOM 3732 N N . LYS A 1 470 ? 88.251 -95.794 -47.255 1.00 62.31 470 LYS A N 1
ATOM 3733 C CA . LYS A 1 470 ? 87.561 -96.578 -46.204 1.00 62.31 470 LYS A CA 1
ATOM 3734 C C . LYS A 1 470 ? 87.758 -96.061 -44.777 1.00 62.31 470 LYS A C 1
ATOM 3736 O O . LYS A 1 470 ? 86.842 -96.174 -43.968 1.00 62.31 470 LYS A O 1
ATOM 3741 N N . GLU A 1 471 ? 88.927 -95.517 -44.454 1.00 60.28 471 GLU A N 1
ATOM 3742 C CA . GLU A 1 471 ? 89.290 -95.174 -43.070 1.00 60.28 471 GLU A CA 1
ATOM 3743 C C . GLU A 1 471 ? 88.573 -93.906 -42.564 1.00 60.28 471 GLU A C 1
ATOM 3745 O O . GLU A 1 471 ? 88.123 -93.848 -41.419 1.00 60.28 471 GLU A O 1
ATOM 3750 N N . LEU A 1 472 ? 88.359 -92.929 -43.453 1.00 62.50 472 LEU A N 1
ATOM 3751 C CA . LEU A 1 472 ? 87.694 -91.652 -43.154 1.00 62.50 472 LEU A CA 1
ATOM 3752 C C . LEU A 1 472 ? 86.212 -91.796 -42.756 1.00 62.50 472 LEU A C 1
ATOM 3754 O O . LEU A 1 472 ? 85.676 -90.952 -42.038 1.00 62.50 472 LEU A O 1
ATOM 3758 N N . LEU A 1 473 ? 85.543 -92.861 -43.205 1.00 63.41 473 LEU A N 1
ATOM 3759 C CA . LEU A 1 473 ? 84.101 -93.055 -43.019 1.00 63.41 473 LEU A CA 1
ATOM 3760 C C . LEU A 1 473 ? 83.707 -93.454 -41.586 1.00 63.41 473 LEU A C 1
ATOM 3762 O O . LEU A 1 473 ? 82.596 -93.148 -41.154 1.00 63.41 473 LEU A O 1
ATOM 3766 N N . SER A 1 474 ? 84.588 -94.121 -40.831 1.00 60.22 474 SER A N 1
ATOM 3767 C CA . SER A 1 474 ? 84.199 -94.728 -39.547 1.00 60.22 474 SER A CA 1
ATOM 3768 C C . SER A 1 474 ? 84.261 -93.787 -38.338 1.00 60.22 474 SER A C 1
ATOM 3770 O O . SER A 1 474 ? 83.616 -94.076 -37.328 1.00 60.22 474 SER A O 1
ATOM 3772 N N . SER A 1 475 ? 85.026 -92.692 -38.393 1.00 60.00 475 SER A N 1
ATOM 3773 C CA . SER A 1 475 ? 85.121 -91.726 -37.284 1.00 60.00 475 SER A CA 1
ATOM 3774 C C . SER A 1 475 ? 84.021 -90.660 -37.345 1.00 60.00 475 SER A C 1
ATOM 3776 O O . SER A 1 475 ? 83.463 -90.291 -36.312 1.00 60.00 475 SER A O 1
ATOM 3778 N N . HIS A 1 476 ? 83.658 -90.218 -38.554 1.00 60.09 476 HIS A N 1
ATOM 3779 C CA . HIS A 1 476 ? 82.751 -89.089 -38.795 1.00 60.09 476 HIS A CA 1
ATOM 3780 C C . HIS A 1 476 ? 81.330 -89.291 -38.238 1.00 60.09 476 HIS A C 1
ATOM 3782 O O . HIS A 1 476 ? 80.670 -88.333 -37.844 1.00 60.09 476 HIS A O 1
ATOM 3788 N N . ILE A 1 477 ? 80.854 -90.539 -38.197 1.00 63.53 477 ILE A N 1
ATOM 3789 C CA . ILE A 1 477 ? 79.457 -90.874 -37.878 1.00 63.53 477 ILE A CA 1
ATOM 3790 C C . ILE A 1 477 ? 79.154 -90.755 -36.371 1.00 63.53 477 ILE A C 1
ATOM 3792 O O . ILE A 1 477 ? 78.009 -90.522 -35.991 1.00 63.53 477 ILE A O 1
ATOM 3796 N N . LYS A 1 478 ? 80.157 -90.907 -35.491 1.00 55.78 478 LYS A N 1
ATOM 3797 C CA . LYS A 1 478 ? 79.917 -91.100 -34.047 1.00 55.78 478 LYS A CA 1
ATOM 3798 C C . LYS A 1 478 ? 79.876 -89.831 -33.191 1.00 55.78 478 LYS A C 1
ATOM 3800 O O . LYS A 1 478 ? 79.264 -89.881 -32.132 1.00 55.78 478 LYS A O 1
ATOM 3805 N N . SER A 1 479 ? 80.521 -88.737 -33.599 1.00 56.69 479 SER A N 1
ATOM 3806 C CA . SER A 1 479 ? 80.573 -87.493 -32.806 1.00 56.69 479 SER A CA 1
ATOM 3807 C C . SER A 1 479 ? 79.463 -86.498 -33.152 1.00 56.69 479 SER A C 1
ATOM 3809 O O . SER A 1 479 ? 78.965 -85.811 -32.266 1.00 56.69 479 SER A O 1
ATOM 3811 N N . LYS A 1 480 ? 79.054 -86.440 -34.424 1.00 59.97 480 LYS A N 1
ATOM 3812 C CA . LYS A 1 480 ? 77.993 -85.543 -34.904 1.00 59.97 480 LYS A CA 1
ATOM 3813 C C . LYS A 1 480 ? 76.624 -85.861 -34.306 1.00 59.97 480 LYS A C 1
ATOM 3815 O O . LYS A 1 480 ? 75.975 -84.986 -33.741 1.00 59.97 480 LYS A O 1
ATOM 3820 N N . LEU A 1 481 ? 76.229 -87.134 -34.376 1.00 59.31 481 LEU A N 1
ATOM 3821 C CA . LEU A 1 481 ? 74.850 -87.577 -34.152 1.00 59.31 481 LEU A CA 1
ATOM 3822 C C . LEU A 1 481 ? 74.299 -87.280 -32.743 1.00 59.31 481 LEU A C 1
ATOM 3824 O O . LEU A 1 481 ? 73.086 -87.205 -32.572 1.00 59.31 481 LEU A O 1
ATOM 3828 N N . THR A 1 482 ? 75.158 -87.119 -31.731 1.00 60.62 482 THR A N 1
ATOM 3829 C CA . THR A 1 482 ? 74.737 -86.760 -30.366 1.00 60.62 482 THR A CA 1
ATOM 3830 C C . THR A 1 482 ? 74.644 -85.250 -30.154 1.00 60.62 482 THR A C 1
ATOM 3832 O O . THR A 1 482 ? 73.648 -84.786 -29.609 1.00 60.62 482 THR A O 1
ATOM 3835 N N . GLY A 1 483 ? 75.633 -84.476 -30.617 1.00 67.62 483 GLY A N 1
ATOM 3836 C CA . GLY A 1 483 ? 75.633 -83.015 -30.458 1.00 67.62 483 GLY A CA 1
ATOM 3837 C C . GLY A 1 483 ? 74.529 -82.343 -31.276 1.00 67.62 483 GLY A C 1
ATOM 3838 O O . GLY A 1 483 ? 73.739 -81.572 -30.737 1.00 67.62 483 GLY A O 1
ATOM 3839 N N . GLU A 1 484 ? 74.409 -82.726 -32.551 1.00 67.38 484 GLU A N 1
ATOM 3840 C CA . GLU A 1 484 ? 73.387 -82.203 -33.469 1.00 67.38 484 GLU A CA 1
ATOM 3841 C C . GLU A 1 484 ? 71.958 -82.493 -32.955 1.00 67.38 484 GLU A C 1
ATOM 3843 O O . GLU A 1 484 ? 71.057 -81.675 -33.137 1.00 67.38 484 GLU A O 1
ATOM 3848 N N . MET A 1 485 ? 71.745 -83.615 -32.250 1.00 67.88 485 MET A N 1
ATOM 3849 C CA . MET A 1 485 ? 70.443 -83.965 -31.668 1.00 67.88 485 MET A CA 1
ATOM 3850 C C . MET A 1 485 ? 70.118 -83.162 -30.395 1.00 67.88 485 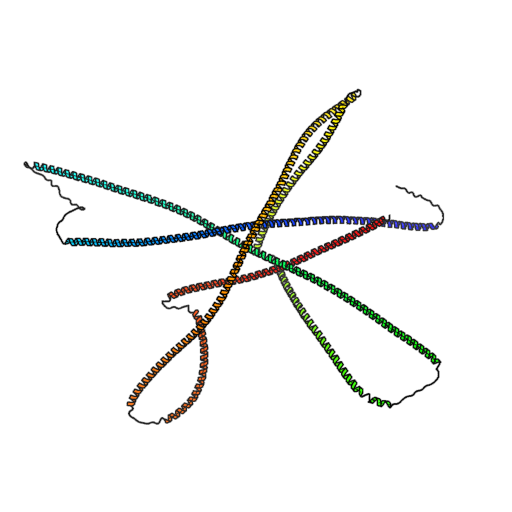MET A C 1
ATOM 3852 O O . MET A 1 485 ? 68.977 -82.731 -30.225 1.00 67.88 485 MET A O 1
ATOM 3856 N N . GLU A 1 486 ? 71.087 -82.921 -29.505 1.00 72.62 486 GLU A N 1
ATOM 3857 C CA . GLU A 1 486 ? 70.859 -82.100 -28.304 1.00 72.62 486 GLU A CA 1
ATOM 3858 C C . GLU A 1 486 ? 70.608 -80.624 -28.649 1.00 72.62 486 GLU A C 1
ATOM 3860 O O . GLU A 1 486 ? 69.722 -79.994 -28.061 1.00 72.62 486 GLU A O 1
ATOM 3865 N N . GLU A 1 487 ? 71.326 -80.079 -29.636 1.00 73.69 487 GLU A N 1
ATOM 3866 C CA . GLU A 1 487 ? 71.082 -78.727 -30.147 1.00 73.69 487 GLU A CA 1
ATOM 3867 C C . GLU A 1 487 ? 69.731 -78.625 -30.868 1.00 73.69 487 GLU A C 1
ATOM 3869 O O . GLU A 1 487 ? 68.984 -77.677 -30.618 1.00 73.69 487 GLU A O 1
ATOM 3874 N N . ALA A 1 488 ? 69.351 -79.623 -31.677 1.00 72.88 488 ALA A N 1
ATOM 3875 C CA . ALA A 1 488 ? 68.032 -79.669 -32.309 1.00 72.88 488 ALA A CA 1
ATOM 3876 C C . ALA A 1 488 ? 66.891 -79.702 -31.276 1.00 72.88 488 ALA A C 1
ATOM 3878 O O . ALA A 1 488 ? 65.939 -78.927 -31.390 1.00 72.88 488 ALA A O 1
ATOM 3879 N N . CYS A 1 489 ? 66.999 -80.532 -30.232 1.00 73.25 489 CYS A N 1
ATOM 3880 C CA . CYS A 1 489 ? 66.023 -80.574 -29.140 1.00 73.25 489 CYS A CA 1
ATOM 3881 C C . CYS A 1 489 ? 65.906 -79.223 -28.418 1.00 73.25 489 CYS A C 1
ATOM 3883 O O . CYS A 1 489 ? 64.792 -78.753 -28.177 1.00 73.25 489 CYS A O 1
ATOM 3885 N N . ARG A 1 490 ? 67.032 -78.557 -28.129 1.00 79.31 490 ARG A N 1
ATOM 3886 C CA . ARG A 1 490 ? 67.040 -77.236 -27.478 1.00 79.31 490 ARG A CA 1
ATOM 3887 C C . ARG A 1 490 ? 66.438 -76.150 -28.375 1.00 79.31 490 ARG A C 1
ATOM 3889 O O . ARG A 1 490 ? 65.611 -75.372 -27.911 1.00 79.31 490 ARG A O 1
ATOM 3896 N N . ALA A 1 491 ? 66.770 -76.146 -29.665 1.00 77.12 491 ALA A N 1
ATOM 3897 C CA . ALA A 1 491 ? 66.217 -75.209 -30.643 1.00 77.12 491 ALA A CA 1
ATOM 3898 C C . ALA A 1 491 ? 64.704 -75.402 -30.864 1.00 77.12 491 ALA A C 1
ATOM 3900 O O . ALA A 1 491 ? 63.978 -74.422 -31.045 1.00 77.12 491 ALA A O 1
ATOM 3901 N N . VAL A 1 492 ? 64.207 -76.645 -30.815 1.00 81.06 492 VAL A N 1
ATOM 3902 C CA . VAL A 1 492 ? 62.765 -76.947 -30.822 1.00 81.06 492 VAL A CA 1
ATOM 3903 C C . VAL A 1 492 ? 62.103 -76.454 -29.536 1.00 81.06 492 VAL A C 1
ATOM 3905 O O . VAL A 1 492 ? 61.079 -75.777 -29.616 1.00 81.06 492 VAL A O 1
ATOM 3908 N N . GLN A 1 493 ? 62.695 -76.719 -28.368 1.00 79.31 493 GLN A N 1
ATOM 3909 C CA . GLN A 1 493 ? 62.162 -76.266 -27.082 1.00 79.31 493 GLN A CA 1
ATOM 3910 C C . GLN A 1 493 ? 62.087 -74.733 -27.009 1.00 79.31 493 GLN A C 1
ATOM 3912 O O . GLN A 1 493 ? 61.032 -74.191 -26.697 1.00 79.31 493 GLN A O 1
ATOM 3917 N N . GLU A 1 494 ? 63.152 -74.021 -27.385 1.00 84.50 494 GLU A N 1
ATOM 3918 C CA . GLU A 1 494 ? 63.142 -72.557 -27.459 1.00 84.50 494 GLU A CA 1
ATOM 3919 C C . GLU A 1 494 ? 62.122 -72.022 -28.469 1.00 84.50 494 GLU A C 1
ATOM 3921 O O . GLU A 1 494 ? 61.464 -71.021 -28.190 1.00 84.50 494 GLU A O 1
ATOM 3926 N N . ARG A 1 495 ? 61.959 -72.670 -29.632 1.00 84.44 495 ARG A N 1
ATOM 3927 C CA . ARG A 1 495 ? 60.936 -72.278 -30.613 1.00 84.44 495 ARG A CA 1
ATOM 3928 C C . ARG A 1 495 ? 59.533 -72.404 -30.018 1.00 84.44 495 ARG A C 1
ATOM 3930 O O . ARG A 1 495 ? 58.751 -71.470 -30.167 1.00 84.44 495 ARG A O 1
ATOM 3937 N N . ILE A 1 496 ? 59.250 -73.500 -29.309 1.00 83.94 496 ILE A N 1
ATOM 3938 C CA . ILE A 1 496 ? 57.979 -73.711 -28.603 1.00 83.94 496 ILE A CA 1
ATOM 3939 C C . ILE A 1 496 ? 57.766 -72.604 -27.564 1.00 83.94 496 ILE A C 1
ATOM 3941 O O . ILE A 1 496 ? 56.752 -71.912 -27.639 1.00 83.94 496 ILE A O 1
ATOM 3945 N N . THR A 1 497 ? 58.729 -72.353 -26.669 1.00 85.56 497 THR A N 1
ATOM 3946 C CA . THR A 1 497 ? 58.607 -71.299 -25.644 1.00 85.56 497 THR A CA 1
ATOM 3947 C C . THR A 1 497 ? 58.393 -69.916 -26.264 1.00 85.56 497 THR A C 1
ATOM 3949 O O . THR A 1 497 ? 57.542 -69.165 -25.805 1.00 85.56 497 THR A O 1
ATOM 3952 N N . ARG A 1 498 ? 59.092 -69.575 -27.357 1.00 86.19 498 ARG A N 1
ATOM 3953 C CA . ARG A 1 498 ? 58.862 -68.309 -28.077 1.00 86.19 498 ARG A CA 1
ATOM 3954 C C . ARG A 1 498 ? 57.437 -68.224 -28.634 1.00 86.19 498 ARG A C 1
ATOM 3956 O O . ARG A 1 498 ? 56.800 -67.191 -28.456 1.00 86.19 498 ARG A O 1
ATOM 3963 N N . THR A 1 499 ? 56.919 -69.293 -29.250 1.00 84.31 499 THR A N 1
ATOM 3964 C CA . THR A 1 499 ? 55.536 -69.309 -29.763 1.00 84.31 499 THR A CA 1
ATOM 3965 C C . THR A 1 499 ? 54.484 -69.249 -28.655 1.00 84.31 499 THR A C 1
ATOM 3967 O O . THR A 1 499 ? 53.500 -68.534 -28.820 1.00 84.31 499 THR A O 1
ATOM 3970 N N . VAL A 1 500 ? 54.704 -69.912 -27.513 1.00 85.75 500 VAL A N 1
ATOM 3971 C CA . VAL A 1 500 ? 53.816 -69.827 -26.339 1.00 85.75 500 VAL A CA 1
ATOM 3972 C C . VAL A 1 500 ? 53.801 -68.399 -25.798 1.00 85.75 500 VAL A C 1
ATOM 3974 O O . VAL A 1 500 ? 52.738 -67.791 -25.751 1.00 85.75 500 VAL A O 1
ATOM 3977 N N . ASN A 1 501 ? 54.968 -67.802 -25.542 1.00 88.12 501 ASN A N 1
ATOM 3978 C CA . ASN A 1 501 ? 55.074 -66.426 -25.048 1.00 88.12 501 ASN A CA 1
ATOM 3979 C C . ASN A 1 501 ? 54.502 -65.381 -26.036 1.00 88.12 501 ASN A C 1
ATOM 3981 O O . ASN A 1 501 ? 54.237 -64.240 -25.653 1.00 88.12 501 ASN A O 1
ATOM 3985 N N . GLU A 1 502 ? 54.365 -65.698 -27.327 1.00 88.25 502 GLU A N 1
ATOM 3986 C CA . GLU A 1 502 ? 53.699 -64.824 -28.302 1.00 88.25 502 GLU A CA 1
ATOM 3987 C C . GLU A 1 502 ? 52.179 -65.054 -28.354 1.00 88.25 502 GLU A C 1
ATOM 3989 O O . GLU A 1 502 ? 51.427 -64.089 -28.485 1.00 88.25 502 GLU A O 1
ATOM 3994 N N . MET A 1 503 ? 51.714 -66.297 -28.184 1.00 86.62 503 MET A N 1
ATOM 3995 C CA . MET A 1 503 ? 50.293 -66.606 -27.989 1.00 86.62 503 MET A CA 1
ATOM 3996 C C . MET A 1 503 ? 49.761 -65.981 -26.696 1.00 86.62 503 MET A C 1
ATOM 3998 O O . MET A 1 503 ? 48.715 -65.344 -26.731 1.00 86.62 503 MET A O 1
ATOM 4002 N N . GLU A 1 504 ? 50.503 -66.067 -25.590 1.00 87.56 504 GLU A N 1
ATOM 4003 C CA . GLU A 1 504 ? 50.171 -65.418 -24.315 1.00 87.56 504 GLU A CA 1
ATOM 4004 C C . GLU A 1 504 ? 50.017 -63.903 -24.482 1.00 87.56 504 GLU A C 1
ATOM 4006 O O . GLU A 1 504 ? 48.977 -63.357 -24.131 1.00 87.56 504 GLU A O 1
ATOM 4011 N N . ARG A 1 505 ? 50.982 -63.221 -25.121 1.00 90.81 505 ARG A N 1
ATOM 4012 C CA . ARG A 1 505 ? 50.869 -61.777 -25.407 1.00 90.81 505 ARG A CA 1
ATOM 4013 C C . ARG A 1 505 ? 49.680 -61.431 -26.306 1.00 90.81 505 ARG A C 1
ATOM 4015 O O . ARG A 1 505 ? 49.097 -60.365 -26.137 1.00 90.81 505 ARG A O 1
ATOM 4022 N N . LYS A 1 506 ? 49.326 -62.294 -27.265 1.00 92.12 506 LYS A N 1
ATOM 4023 C CA . LYS A 1 506 ? 48.133 -62.111 -28.109 1.00 92.12 506 LYS A CA 1
ATOM 4024 C C . LYS A 1 506 ? 46.846 -62.289 -27.299 1.00 92.12 506 LYS A C 1
ATOM 4026 O O . LYS A 1 506 ? 45.936 -61.490 -27.464 1.00 92.12 506 LYS A O 1
ATOM 4031 N N . ILE A 1 507 ? 46.798 -63.256 -26.383 1.00 90.06 507 ILE A N 1
ATOM 4032 C CA . ILE A 1 507 ? 45.682 -63.445 -25.444 1.00 90.06 507 ILE A CA 1
ATOM 4033 C C . ILE A 1 507 ? 45.557 -62.245 -24.494 1.00 90.06 507 ILE A C 1
ATOM 4035 O O . ILE A 1 507 ? 44.442 -61.782 -24.277 1.00 90.06 507 ILE A O 1
ATOM 4039 N N . SER A 1 508 ? 46.665 -61.696 -23.979 1.00 90.38 508 SER A N 1
ATOM 4040 C CA . SER A 1 508 ? 46.642 -60.484 -23.147 1.00 90.38 508 SER A CA 1
ATOM 4041 C C . SER A 1 508 ? 46.043 -59.290 -23.891 1.00 90.38 508 SER A C 1
ATOM 4043 O O . SER A 1 508 ? 45.078 -58.723 -23.396 1.00 90.38 508 SER A O 1
ATOM 4045 N N . ARG A 1 509 ? 46.528 -58.971 -25.102 1.00 92.12 509 ARG A N 1
ATOM 4046 C CA . ARG A 1 509 ? 45.965 -57.873 -25.915 1.00 92.12 509 ARG A CA 1
ATOM 4047 C C . ARG A 1 509 ? 44.492 -58.089 -26.239 1.00 92.12 509 ARG A C 1
ATOM 4049 O O . ARG A 1 509 ? 43.695 -57.199 -26.011 1.00 92.12 509 ARG A O 1
ATOM 4056 N N . LEU A 1 510 ? 44.105 -59.292 -26.668 1.00 91.31 510 LEU A N 1
ATOM 4057 C CA . LEU A 1 510 ? 42.697 -59.614 -26.934 1.00 91.31 510 LEU A CA 1
ATOM 4058 C C . LEU A 1 510 ? 41.814 -59.551 -25.673 1.00 91.31 510 LEU A C 1
ATOM 4060 O O . LEU A 1 510 ? 40.602 -59.432 -25.800 1.00 91.31 510 LEU A O 1
ATOM 4064 N N . SER A 1 511 ? 42.390 -59.646 -24.469 1.00 89.94 511 SER A N 1
ATOM 4065 C CA . SER A 1 511 ? 41.666 -59.459 -23.202 1.00 89.94 511 SER A CA 1
ATOM 4066 C C . SER A 1 511 ? 41.552 -57.980 -22.814 1.00 89.94 511 SER A C 1
ATOM 4068 O O . SER A 1 511 ? 40.544 -57.582 -22.244 1.00 89.94 511 SER A O 1
ATOM 4070 N N . GLU A 1 512 ? 42.570 -57.183 -23.141 1.00 92.00 512 GLU A N 1
ATOM 4071 C CA . GLU A 1 512 ? 42.627 -55.723 -22.981 1.00 92.00 512 GLU A CA 1
ATOM 4072 C C . GLU A 1 512 ? 41.648 -55.043 -23.959 1.00 92.00 512 GLU A C 1
ATOM 4074 O O . GLU A 1 512 ? 40.720 -54.369 -23.527 1.00 92.00 512 GLU A O 1
ATOM 4079 N N . GLU A 1 513 ? 41.717 -55.386 -25.251 1.00 93.56 513 GLU A N 1
ATOM 4080 C CA . GLU A 1 513 ? 40.766 -54.984 -26.301 1.00 93.56 513 GLU A CA 1
ATOM 4081 C C . GLU A 1 513 ? 39.310 -55.370 -25.959 1.00 93.56 513 GLU A C 1
ATOM 4083 O O . GLU A 1 513 ? 38.377 -54.630 -26.263 1.00 93.56 513 GLU A O 1
ATOM 4088 N N . LEU A 1 514 ? 39.087 -56.521 -25.307 1.00 91.88 514 LEU A N 1
ATOM 4089 C CA . LEU A 1 514 ? 37.752 -56.945 -24.861 1.00 91.88 514 LEU A CA 1
ATOM 4090 C C . LEU A 1 514 ? 37.259 -56.115 -23.667 1.00 91.88 514 LEU A C 1
ATOM 4092 O O . LEU A 1 514 ? 36.066 -55.818 -23.602 1.00 91.88 514 LEU A O 1
ATOM 4096 N N . LEU A 1 515 ? 38.153 -55.715 -22.757 1.00 92.25 515 LEU A N 1
ATOM 4097 C CA . LEU A 1 515 ? 37.833 -54.824 -21.641 1.00 92.25 515 LEU A CA 1
ATOM 4098 C C . LEU A 1 515 ? 37.459 -53.424 -22.152 1.00 92.25 515 LEU A C 1
ATOM 4100 O O . LEU A 1 515 ? 36.391 -52.925 -21.806 1.00 92.25 515 LEU A O 1
ATOM 4104 N N . ASP A 1 516 ? 38.262 -52.852 -23.053 1.00 92.50 516 ASP A N 1
ATOM 4105 C CA . ASP A 1 516 ? 37.997 -51.552 -23.685 1.00 92.50 516 ASP A CA 1
ATOM 4106 C C . ASP A 1 516 ? 36.654 -51.551 -24.439 1.00 92.50 516 ASP A C 1
ATOM 4108 O O . ASP A 1 516 ? 35.867 -50.607 -24.342 1.00 92.50 516 ASP A O 1
ATOM 4112 N N . LEU A 1 517 ? 36.341 -52.640 -25.155 1.00 91.56 517 LEU A N 1
ATOM 4113 C CA . LEU A 1 517 ? 35.043 -52.823 -25.812 1.00 91.56 517 LEU A CA 1
ATOM 4114 C C . LEU A 1 517 ? 33.887 -52.994 -24.814 1.00 91.56 517 LEU A C 1
ATOM 4116 O O . LEU A 1 517 ? 32.767 -52.572 -25.111 1.00 91.56 517 LEU A O 1
ATOM 4120 N N . GLN A 1 518 ? 34.122 -53.591 -23.642 1.00 92.00 518 GLN A N 1
ATOM 4121 C CA . GLN A 1 518 ? 33.111 -53.716 -22.590 1.00 92.00 518 GLN A CA 1
ATOM 4122 C C . GLN A 1 518 ? 32.806 -52.361 -21.938 1.00 92.00 518 GLN A C 1
ATOM 4124 O O . GLN A 1 518 ? 31.632 -52.033 -21.751 1.00 92.00 518 GLN A O 1
ATOM 4129 N N . ASP A 1 519 ? 33.831 -51.564 -21.642 1.00 91.44 519 ASP A N 1
ATOM 4130 C CA . ASP A 1 519 ? 33.672 -50.241 -21.038 1.00 91.44 519 ASP A CA 1
ATOM 4131 C C . ASP A 1 519 ? 33.091 -49.242 -22.051 1.00 91.44 519 ASP A C 1
ATOM 4133 O O . ASP A 1 519 ? 32.140 -48.526 -21.730 1.00 91.44 519 ASP A O 1
ATOM 4137 N N . SER A 1 520 ? 33.533 -49.279 -23.315 1.00 89.25 520 SER A N 1
ATOM 4138 C CA . SER A 1 520 ? 32.898 -48.523 -24.405 1.00 89.25 520 SER A CA 1
ATOM 4139 C C . SER A 1 520 ? 31.422 -48.902 -24.571 1.00 89.25 520 SER A C 1
ATOM 4141 O O . SER A 1 520 ? 30.568 -48.020 -24.657 1.00 89.25 520 SER A O 1
ATOM 4143 N N . LYS A 1 521 ? 31.077 -50.199 -24.535 1.00 90.62 521 LYS A N 1
ATOM 4144 C CA . LYS A 1 521 ? 29.674 -50.646 -24.541 1.00 90.62 521 LYS A CA 1
ATOM 4145 C C . LYS A 1 521 ? 28.896 -50.090 -23.346 1.00 90.62 521 LYS A C 1
ATOM 4147 O O . LYS A 1 521 ? 27.733 -49.742 -23.515 1.00 90.62 521 LYS A O 1
ATOM 4152 N N . LEU A 1 522 ? 29.497 -50.012 -22.158 1.00 91.94 522 LEU A N 1
ATOM 4153 C CA . LEU A 1 522 ? 28.835 -49.490 -20.960 1.00 91.94 522 LEU A CA 1
ATOM 4154 C C . LEU A 1 522 ? 28.535 -47.987 -21.087 1.00 91.94 522 LEU A C 1
ATOM 4156 O O . LEU A 1 522 ? 27.452 -47.562 -20.682 1.00 91.94 522 LEU A O 1
ATOM 4160 N N . VAL A 1 523 ? 29.429 -47.216 -21.718 1.00 91.25 523 VAL A N 1
ATOM 4161 C CA . VAL A 1 523 ? 29.180 -45.814 -22.102 1.00 91.25 523 VAL A CA 1
ATOM 4162 C C . VAL A 1 523 ? 28.027 -45.723 -23.108 1.00 91.25 523 VAL A C 1
ATOM 4164 O O . VAL A 1 523 ? 27.047 -45.036 -22.829 1.00 91.25 523 VAL A O 1
ATOM 4167 N N . TRP A 1 524 ? 28.052 -46.490 -24.205 1.00 91.88 524 TRP A N 1
ATOM 4168 C CA . TRP A 1 524 ? 26.948 -46.511 -25.179 1.00 91.88 524 TRP A CA 1
ATOM 4169 C C . TRP A 1 524 ? 25.608 -46.960 -24.562 1.00 91.88 524 TRP A C 1
ATOM 4171 O O . TRP A 1 524 ? 24.565 -46.398 -24.883 1.00 91.88 524 TRP A O 1
ATOM 4181 N N . ASP A 1 525 ? 25.609 -47.928 -23.638 1.00 89.00 525 ASP A N 1
ATOM 4182 C CA . ASP A 1 525 ? 24.426 -48.362 -22.874 1.00 89.00 525 ASP A CA 1
ATOM 4183 C C . ASP A 1 525 ? 23.958 -47.314 -21.839 1.00 89.00 525 ASP A C 1
ATOM 4185 O O . ASP A 1 525 ? 22.860 -47.463 -21.289 1.00 89.00 525 ASP A O 1
ATOM 4189 N N . HIS A 1 526 ? 24.760 -46.292 -21.521 1.00 92.94 526 HIS A N 1
ATOM 4190 C CA . HIS A 1 526 ? 24.348 -45.131 -20.726 1.00 92.94 526 HIS A CA 1
ATOM 4191 C C . HIS A 1 526 ? 23.808 -44.022 -21.631 1.00 92.94 526 HIS A C 1
ATOM 4193 O O . HIS A 1 526 ? 22.684 -43.578 -21.419 1.00 92.94 526 HIS A O 1
ATOM 4199 N N . GLU A 1 527 ? 24.559 -43.610 -22.654 1.00 92.19 527 GLU A N 1
ATOM 4200 C CA . GLU A 1 527 ? 24.138 -42.597 -23.633 1.00 92.19 527 GLU A CA 1
ATOM 4201 C C . GLU A 1 527 ? 22.807 -42.975 -24.285 1.00 92.19 527 GLU A C 1
ATOM 4203 O O . GLU A 1 527 ? 21.893 -42.157 -24.362 1.00 92.19 527 GLU A O 1
ATOM 4208 N N . LYS A 1 528 ? 22.639 -44.253 -24.644 1.00 94.31 528 LYS A N 1
ATOM 4209 C CA . LYS A 1 528 ? 21.368 -44.787 -25.130 1.00 94.31 528 LYS A CA 1
ATOM 4210 C C . LYS A 1 528 ? 20.223 -44.564 -24.133 1.00 94.31 528 LYS A C 1
ATOM 4212 O O . LYS A 1 528 ? 19.138 -44.195 -24.562 1.00 94.31 528 LYS A O 1
ATOM 4217 N N . LYS A 1 529 ? 20.432 -44.788 -22.830 1.00 93.31 529 LYS A N 1
ATOM 4218 C CA . LYS A 1 529 ? 19.383 -44.596 -21.808 1.00 93.31 529 LYS A CA 1
ATOM 4219 C C . LYS A 1 529 ? 19.062 -43.124 -21.583 1.00 93.31 529 LYS A C 1
ATOM 4221 O O . LYS A 1 529 ? 17.904 -42.806 -21.342 1.00 93.31 529 LYS A O 1
ATOM 4226 N N . THR A 1 530 ? 20.064 -42.248 -21.675 1.00 92.75 530 THR A N 1
ATOM 4227 C CA . THR A 1 530 ? 19.862 -40.795 -21.686 1.00 92.75 530 THR A CA 1
ATOM 4228 C C . THR A 1 530 ? 18.982 -40.413 -22.875 1.00 92.75 530 THR A C 1
ATOM 4230 O O . THR A 1 530 ? 17.898 -39.888 -22.666 1.00 92.75 530 THR A O 1
ATOM 4233 N N . LEU A 1 531 ? 19.337 -40.831 -24.094 1.00 91.00 531 LEU A N 1
ATOM 4234 C CA . LEU A 1 531 ? 18.535 -40.567 -25.293 1.00 91.00 531 LEU A CA 1
ATOM 4235 C C . LEU A 1 531 ? 17.131 -41.203 -25.243 1.00 91.00 531 LEU A C 1
ATOM 4237 O O . LEU A 1 531 ? 16.172 -40.585 -25.690 1.00 91.00 531 LEU A O 1
ATOM 4241 N N . GLU A 1 532 ? 16.967 -42.408 -24.683 1.00 90.94 532 GLU A N 1
ATOM 4242 C CA . GLU A 1 532 ? 15.646 -43.025 -24.465 1.00 90.94 532 GLU A CA 1
ATOM 4243 C C . GLU A 1 532 ? 14.796 -42.224 -23.455 1.00 90.94 532 GLU A C 1
ATOM 4245 O O . GLU A 1 532 ? 13.578 -42.125 -23.629 1.00 90.94 532 GLU A O 1
ATOM 4250 N N . ALA A 1 533 ? 15.411 -41.609 -22.438 1.00 91.00 533 ALA A N 1
ATOM 4251 C CA . ALA A 1 533 ? 14.735 -40.713 -21.498 1.00 91.00 533 ALA A CA 1
ATOM 4252 C C . ALA A 1 533 ? 14.389 -39.355 -22.136 1.00 91.00 533 ALA A C 1
ATOM 4254 O O . ALA A 1 533 ? 13.245 -38.918 -22.024 1.00 91.00 533 ALA A O 1
ATOM 4255 N N . ASP A 1 534 ? 15.321 -38.742 -22.869 1.00 92.12 534 ASP A N 1
ATOM 4256 C CA . ASP A 1 534 ? 15.120 -37.469 -23.572 1.00 92.12 534 ASP A CA 1
ATOM 4257 C C . ASP A 1 534 ? 14.005 -37.596 -24.623 1.00 92.12 534 ASP A C 1
ATOM 4259 O O . ASP A 1 534 ? 13.087 -36.780 -24.673 1.00 92.12 534 ASP A O 1
ATOM 4263 N N . ILE A 1 535 ? 14.011 -38.677 -25.417 1.00 91.62 535 ILE A N 1
ATOM 4264 C CA . ILE A 1 535 ? 12.932 -39.002 -26.366 1.00 91.62 535 ILE A CA 1
ATOM 4265 C C . ILE A 1 535 ? 11.599 -39.189 -25.630 1.00 91.62 535 ILE A C 1
ATOM 4267 O O . ILE A 1 535 ? 10.572 -38.702 -26.101 1.00 91.62 535 ILE A O 1
ATOM 4271 N N . SER A 1 536 ? 11.593 -39.845 -24.465 1.00 89.56 536 SER A N 1
ATOM 4272 C CA . SER A 1 536 ? 10.375 -39.998 -23.654 1.00 89.56 536 SER A CA 1
ATOM 4273 C C . SER A 1 536 ? 9.856 -38.652 -23.127 1.00 89.56 536 SER A C 1
ATOM 4275 O O . SER A 1 536 ? 8.644 -38.440 -23.088 1.00 89.56 536 SER A O 1
ATOM 4277 N N . GLN A 1 537 ? 10.748 -37.722 -22.774 1.00 92.19 537 GLN A N 1
ATOM 4278 C CA . GLN A 1 537 ? 10.385 -36.367 -22.358 1.00 92.19 537 GLN A CA 1
ATOM 4279 C C . GLN A 1 537 ? 9.858 -35.529 -23.532 1.00 92.19 537 GLN A C 1
ATOM 4281 O O . GLN A 1 537 ? 8.846 -34.848 -23.375 1.00 92.19 537 GLN A O 1
ATOM 4286 N N . TYR A 1 538 ? 10.469 -35.620 -24.717 1.00 94.00 538 TYR A N 1
ATOM 4287 C CA . TYR A 1 538 ? 9.948 -34.980 -25.929 1.00 94.00 538 TYR A CA 1
ATOM 4288 C C . TYR A 1 538 ? 8.565 -35.518 -26.320 1.00 94.00 538 TYR A C 1
ATOM 4290 O O . TYR A 1 538 ? 7.697 -34.734 -26.692 1.00 94.00 538 TYR A O 1
ATOM 4298 N N . ILE A 1 539 ? 8.318 -36.827 -26.182 1.00 89.94 539 ILE A N 1
ATOM 4299 C CA . ILE A 1 539 ? 6.984 -37.414 -26.397 1.00 89.94 539 ILE A CA 1
ATOM 4300 C C . ILE A 1 539 ? 5.971 -36.833 -25.400 1.00 89.94 539 ILE A C 1
ATOM 4302 O O . ILE A 1 539 ? 4.893 -36.416 -25.819 1.00 89.94 539 ILE A O 1
ATOM 4306 N N . LEU A 1 540 ? 6.323 -36.726 -24.112 1.00 91.88 540 LEU A N 1
ATOM 4307 C CA . LEU A 1 540 ? 5.451 -36.119 -23.099 1.00 91.88 540 LEU A CA 1
ATOM 4308 C C . LEU A 1 540 ? 5.117 -34.654 -23.434 1.00 91.88 540 LEU A C 1
ATOM 4310 O O . LEU A 1 540 ? 3.951 -34.269 -23.395 1.00 91.88 540 LEU A O 1
ATOM 4314 N N . GLN A 1 541 ? 6.118 -33.864 -23.835 1.00 90.75 541 GLN A N 1
ATOM 4315 C CA . GLN A 1 541 ? 5.935 -32.475 -24.272 1.00 90.75 541 GLN A CA 1
ATOM 4316 C C . GLN A 1 541 ? 5.052 -32.374 -25.524 1.00 90.75 541 GLN A C 1
ATOM 4318 O O . GLN A 1 541 ? 4.237 -31.458 -25.627 1.00 90.75 541 GLN A O 1
ATOM 4323 N N . CYS A 1 542 ? 5.166 -33.313 -26.470 1.00 90.31 542 CYS A N 1
ATOM 4324 C CA . CYS A 1 542 ? 4.264 -33.389 -27.618 1.00 90.31 542 CYS A CA 1
ATOM 4325 C C . CYS A 1 542 ? 2.825 -33.730 -27.204 1.00 90.31 542 CYS A C 1
ATOM 4327 O O . CYS A 1 542 ? 1.901 -33.100 -27.711 1.00 90.31 542 CYS A O 1
ATOM 4329 N N . ASP A 1 543 ? 2.616 -34.663 -26.272 1.00 90.94 543 ASP A N 1
ATOM 4330 C CA . ASP A 1 543 ? 1.284 -35.006 -25.754 1.00 90.94 543 ASP A CA 1
ATOM 4331 C C . ASP A 1 543 ? 0.652 -33.852 -24.956 1.00 90.94 543 ASP A C 1
ATOM 4333 O O . ASP A 1 543 ? -0.552 -33.613 -25.050 1.00 90.94 543 ASP A O 1
ATOM 4337 N N . GLU A 1 544 ? 1.440 -33.108 -24.179 1.00 90.62 544 GLU A N 1
ATOM 4338 C CA . GLU A 1 544 ? 1.001 -31.895 -23.474 1.00 90.62 544 GLU A CA 1
ATOM 4339 C C . GLU A 1 544 ? 0.663 -30.764 -24.451 1.00 90.62 544 GLU A C 1
ATOM 4341 O O . GLU A 1 544 ? -0.400 -30.153 -24.345 1.00 90.62 544 GLU A O 1
ATOM 4346 N N . LEU A 1 545 ? 1.494 -30.540 -25.470 1.00 92.69 545 LEU A N 1
ATOM 4347 C CA . LEU A 1 545 ? 1.223 -29.556 -26.516 1.00 92.69 545 LEU A CA 1
ATOM 4348 C C . LEU A 1 545 ? 0.024 -29.958 -27.396 1.00 92.69 545 LEU A C 1
ATOM 4350 O O . LEU A 1 545 ? -0.730 -29.088 -27.826 1.00 92.69 545 LEU A O 1
ATOM 4354 N N . MET A 1 546 ? -0.221 -31.255 -27.617 1.00 88.38 546 MET A N 1
ATOM 4355 C CA . MET A 1 546 ? -1.454 -31.735 -28.255 1.00 88.38 546 MET A CA 1
ATOM 4356 C C . MET A 1 546 ? -2.688 -31.495 -27.380 1.00 88.38 546 MET A C 1
ATOM 4358 O O . MET A 1 546 ? -3.678 -31.002 -27.910 1.00 88.38 546 MET A O 1
ATOM 4362 N N . LYS A 1 547 ? -2.635 -31.748 -26.063 1.00 92.75 547 LYS A N 1
ATOM 4363 C CA . LYS A 1 547 ? -3.737 -31.404 -25.138 1.00 92.75 547 LYS A CA 1
ATOM 4364 C C . LYS A 1 547 ? -4.008 -29.904 -25.121 1.00 92.75 547 LYS A C 1
ATOM 4366 O O . LYS A 1 547 ? -5.162 -29.504 -25.199 1.00 92.75 547 LYS A O 1
ATOM 4371 N N . ASN A 1 548 ? -2.969 -29.072 -25.080 1.00 91.00 548 ASN A N 1
ATOM 4372 C CA . ASN A 1 548 ? -3.124 -27.617 -25.110 1.00 91.00 548 ASN A CA 1
ATOM 4373 C C . ASN A 1 548 ? -3.727 -27.150 -26.444 1.00 91.00 548 ASN A C 1
ATOM 4375 O O . ASN A 1 548 ? -4.618 -26.308 -26.446 1.00 91.00 548 ASN A O 1
ATOM 4379 N N . ASN A 1 549 ? -3.329 -27.747 -27.572 1.00 89.50 549 ASN A N 1
ATOM 4380 C CA . ASN A 1 549 ? -3.973 -27.500 -28.864 1.00 89.50 549 ASN A CA 1
ATOM 4381 C C . ASN A 1 549 ? -5.422 -28.015 -28.917 1.00 89.50 549 ASN A C 1
ATOM 4383 O O . ASN A 1 549 ? -6.258 -27.378 -29.547 1.00 89.50 549 ASN A O 1
ATOM 4387 N N . GLU A 1 550 ? -5.750 -29.131 -28.263 1.00 90.62 550 GLU A N 1
ATOM 4388 C CA . GLU A 1 550 ? -7.122 -29.644 -28.154 1.00 90.62 550 GLU A CA 1
ATOM 4389 C C . GLU A 1 550 ? -7.993 -28.739 -27.266 1.00 90.62 550 GLU A C 1
ATOM 4391 O O . GLU A 1 550 ? -9.135 -28.455 -27.622 1.00 90.62 550 GLU A O 1
ATOM 4396 N N . ILE A 1 551 ? -7.453 -28.207 -26.167 1.00 87.19 551 ILE A N 1
ATOM 4397 C CA . ILE A 1 551 ? -8.101 -27.187 -25.328 1.00 87.19 551 ILE A CA 1
ATOM 4398 C C . ILE A 1 551 ? -8.332 -25.912 -26.148 1.00 87.19 551 ILE A C 1
ATOM 4400 O O . ILE A 1 551 ? -9.478 -25.494 -26.286 1.00 87.19 551 ILE A O 1
ATOM 4404 N N . LEU A 1 552 ? -7.299 -25.368 -26.800 1.00 85.50 552 LEU A N 1
ATOM 4405 C CA . LEU A 1 552 ? -7.405 -24.188 -27.669 1.00 85.50 552 LEU A CA 1
ATOM 4406 C C . LEU A 1 552 ? -8.364 -24.401 -28.853 1.00 85.50 552 LEU A C 1
ATOM 4408 O O . LEU A 1 552 ? -9.027 -23.458 -29.282 1.00 85.50 552 LEU A O 1
ATOM 4412 N N . LEU A 1 553 ? -8.480 -25.623 -29.387 1.00 84.75 553 LEU A N 1
ATOM 4413 C CA . LEU A 1 553 ? -9.466 -25.972 -30.416 1.00 84.75 553 LEU A CA 1
ATOM 4414 C C . LEU A 1 553 ? -10.889 -26.035 -29.854 1.00 84.75 553 LEU A C 1
ATOM 4416 O O . LEU A 1 553 ? -11.802 -25.530 -30.506 1.00 84.75 553 LEU A O 1
ATOM 4420 N N . ASN A 1 554 ? -11.086 -26.595 -28.658 1.00 82.06 554 ASN A N 1
ATOM 4421 C CA . ASN A 1 554 ? -12.374 -26.582 -27.962 1.00 82.06 554 ASN A CA 1
ATOM 4422 C C . ASN A 1 554 ? -12.788 -25.152 -27.578 1.00 82.06 554 ASN A C 1
ATOM 4424 O O . ASN A 1 554 ? -13.949 -24.787 -27.745 1.00 82.06 554 ASN A O 1
ATOM 4428 N N . GLU A 1 555 ? -11.849 -24.308 -27.151 1.00 79.50 555 GLU A N 1
ATOM 4429 C CA . GLU A 1 555 ? -12.059 -22.875 -26.935 1.00 79.50 555 GLU A CA 1
ATOM 4430 C C . GLU A 1 555 ? -12.400 -22.160 -28.245 1.00 79.50 555 GLU A C 1
ATOM 4432 O O . GLU A 1 555 ? -13.378 -21.421 -28.290 1.00 79.50 555 GLU A O 1
ATOM 4437 N N . LEU A 1 556 ? -11.691 -22.431 -29.347 1.00 76.88 556 LEU A N 1
ATOM 4438 C CA . LEU A 1 556 ? -12.033 -21.905 -30.675 1.00 76.88 556 LEU A CA 1
ATOM 4439 C C . LEU A 1 556 ? -13.395 -22.394 -31.179 1.00 76.88 556 LEU A C 1
ATOM 4441 O O . LEU A 1 556 ? -14.065 -21.656 -31.901 1.00 76.88 556 LEU A O 1
ATOM 4445 N N . GLU A 1 557 ? -13.822 -23.612 -30.846 1.00 76.31 557 GLU A N 1
ATOM 4446 C CA . GLU A 1 557 ? -15.183 -24.079 -31.118 1.00 76.31 557 GLU A CA 1
ATOM 4447 C C . GLU A 1 557 ? -16.213 -23.390 -30.224 1.00 76.31 557 GLU A C 1
ATOM 4449 O O . GLU A 1 557 ? -17.253 -22.979 -30.734 1.00 76.31 557 GLU A O 1
ATOM 4454 N N . ASN A 1 558 ? -15.921 -23.174 -28.943 1.00 70.19 558 ASN A N 1
ATOM 4455 C CA . ASN A 1 558 ? -16.783 -22.413 -28.041 1.00 70.19 558 ASN A CA 1
ATOM 4456 C C . ASN A 1 558 ? -16.910 -20.952 -28.504 1.00 70.19 558 ASN A C 1
ATOM 4458 O O . ASN A 1 558 ? -18.024 -20.470 -28.652 1.00 70.19 558 ASN A O 1
ATOM 4462 N N . TYR A 1 559 ? -15.824 -20.277 -28.890 1.00 66.31 559 TYR A N 1
ATOM 4463 C CA . TYR A 1 559 ? -15.866 -18.943 -29.506 1.00 66.31 559 TYR A CA 1
ATOM 4464 C C . TYR A 1 559 ? -16.627 -18.914 -30.844 1.00 66.31 559 TYR A C 1
ATOM 4466 O O . TYR A 1 559 ? -17.286 -17.922 -31.152 1.00 66.31 559 TYR A O 1
ATOM 4474 N N . LYS A 1 560 ? -16.595 -19.995 -31.640 1.00 67.88 560 LYS A N 1
ATOM 4475 C CA . LYS A 1 560 ? -17.419 -20.124 -32.862 1.00 67.88 560 LYS A CA 1
ATOM 4476 C C . LYS A 1 560 ? -18.897 -20.400 -32.561 1.00 67.88 560 LYS A C 1
ATOM 4478 O O . LYS A 1 560 ? -19.740 -20.016 -33.370 1.00 67.88 560 LYS A O 1
ATOM 4483 N N . ARG A 1 561 ? -19.212 -21.047 -31.433 1.00 58.56 561 ARG A N 1
ATOM 4484 C CA . ARG A 1 561 ? -20.581 -21.278 -30.934 1.00 58.56 561 ARG A CA 1
ATOM 4485 C C . ARG A 1 561 ? -21.147 -20.051 -30.211 1.00 58.56 561 ARG A C 1
ATOM 4487 O O . ARG A 1 561 ? -22.340 -19.806 -30.319 1.00 58.56 561 ARG A O 1
ATOM 4494 N N . ASN A 1 562 ? -20.301 -19.219 -29.600 1.00 47.75 562 ASN A N 1
ATOM 4495 C CA . ASN A 1 562 ? -20.647 -17.970 -28.907 1.00 47.75 562 ASN A CA 1
ATOM 4496 C C . ASN A 1 562 ? -21.003 -16.815 -29.872 1.00 47.75 562 ASN A C 1
ATOM 4498 O O . ASN A 1 562 ? -20.623 -15.660 -29.679 1.00 47.75 562 ASN A O 1
ATOM 4502 N N . LYS A 1 563 ? -21.784 -17.116 -30.913 1.00 51.22 563 LYS A N 1
ATOM 4503 C CA . LYS A 1 563 ? -22.626 -16.144 -31.609 1.00 51.22 563 LYS A CA 1
ATOM 4504 C C . LYS A 1 563 ? -24.081 -16.544 -31.405 1.00 51.22 563 LYS A C 1
ATOM 4506 O O . LYS A 1 563 ? -24.562 -17.438 -32.092 1.00 51.22 563 LYS A O 1
ATOM 4511 N N . LEU A 1 564 ? -24.758 -15.779 -30.543 1.00 47.03 564 LEU A N 1
ATOM 4512 C CA . LEU A 1 564 ? -26.170 -15.901 -30.153 1.00 47.03 564 LEU A CA 1
ATOM 4513 C C . LEU A 1 564 ? -26.479 -17.009 -29.131 1.00 47.03 564 LEU A C 1
ATOM 4515 O O . LEU A 1 564 ? -27.179 -17.960 -29.451 1.00 47.03 564 LEU A O 1
ATOM 4519 N N . GLU A 1 565 ? -26.067 -16.805 -27.877 1.00 41.16 565 GLU A N 1
ATOM 4520 C CA . GLU A 1 565 ? -26.937 -17.051 -26.713 1.00 41.16 565 GLU A CA 1
ATOM 4521 C C . GLU A 1 565 ? -26.480 -16.184 -25.518 1.00 41.16 565 GLU A C 1
ATOM 4523 O O . GLU A 1 565 ? -25.439 -15.529 -25.594 1.00 41.16 565 GLU A O 1
ATOM 4528 N N . THR A 1 566 ? -27.331 -16.052 -24.498 1.00 47.53 566 THR A N 1
ATOM 4529 C CA . THR A 1 566 ? -27.308 -14.987 -23.469 1.00 47.53 566 THR A CA 1
ATOM 4530 C C . THR A 1 566 ? -26.039 -14.908 -22.614 1.00 47.53 566 THR A C 1
ATOM 4532 O O . THR A 1 566 ? -25.442 -15.924 -22.258 1.00 47.53 566 THR A O 1
ATOM 4535 N N . ILE A 1 567 ? -25.694 -13.679 -22.210 1.00 47.34 567 ILE A N 1
ATOM 4536 C CA . ILE A 1 567 ? -24.709 -13.388 -21.157 1.00 47.34 567 ILE A CA 1
ATOM 4537 C C . ILE A 1 567 ? -25.185 -14.031 -19.838 1.00 47.34 567 ILE A C 1
ATOM 4539 O O . ILE A 1 567 ? -26.383 -14.162 -19.598 1.00 47.34 567 ILE A O 1
ATOM 4543 N N . GLN A 1 568 ? -24.255 -14.483 -18.992 1.00 53.12 568 GLN A N 1
ATOM 4544 C CA . GLN A 1 568 ? -24.588 -15.028 -17.671 1.00 53.12 568 GLN A CA 1
ATOM 4545 C C . GLN A 1 568 ? -24.996 -13.900 -16.711 1.00 53.12 568 GLN A C 1
ATOM 4547 O O . GLN A 1 568 ? -24.305 -12.889 -16.646 1.00 53.12 568 GLN A O 1
ATOM 4552 N N . GLU A 1 569 ? -26.059 -14.102 -15.926 1.00 55.28 569 GLU A N 1
ATOM 4553 C CA . GLU A 1 569 ? -26.717 -13.077 -15.084 1.00 55.28 569 GLU A CA 1
ATOM 4554 C C . GLU A 1 569 ? -25.751 -12.271 -14.183 1.00 55.28 569 GLU A C 1
ATOM 4556 O O . GLU A 1 569 ? -25.925 -11.070 -13.999 1.00 55.28 569 GLU A O 1
ATOM 4561 N N . HIS A 1 570 ? -24.682 -12.891 -13.665 1.00 56.53 570 HIS A N 1
ATOM 4562 C CA . HIS A 1 570 ? -23.663 -12.193 -12.863 1.00 56.53 570 HIS A CA 1
ATOM 4563 C C . HIS A 1 570 ? -22.919 -11.104 -13.662 1.00 56.53 570 HIS A C 1
ATOM 4565 O O . HIS A 1 570 ? -22.609 -10.036 -13.126 1.00 56.53 570 HIS A O 1
ATOM 4571 N N . ASN A 1 571 ? -22.660 -11.356 -14.946 1.00 58.75 571 ASN A N 1
ATOM 4572 C CA . ASN A 1 571 ? -21.983 -10.414 -15.827 1.00 58.75 571 ASN A CA 1
ATOM 4573 C C . ASN A 1 571 ? -22.930 -9.305 -16.305 1.00 58.75 571 ASN A C 1
ATOM 4575 O O . ASN A 1 571 ? -22.436 -8.261 -16.703 1.00 58.75 571 ASN A O 1
ATOM 4579 N N . GLU A 1 572 ? -24.257 -9.480 -16.244 1.00 65.00 572 GLU A N 1
ATOM 4580 C CA . GLU A 1 572 ? -25.196 -8.382 -16.526 1.00 65.00 572 GLU A CA 1
ATOM 4581 C C . GLU A 1 572 ? -25.101 -7.299 -15.443 1.00 65.00 572 GLU A C 1
ATOM 4583 O O . GLU A 1 572 ? -24.945 -6.129 -15.779 1.00 65.00 572 GLU A O 1
ATOM 4588 N N . GLN A 1 573 ? -25.066 -7.678 -14.157 1.00 71.25 573 GLN A N 1
ATOM 4589 C CA . GLN A 1 573 ? -24.826 -6.718 -13.071 1.00 71.25 573 GLN A CA 1
ATOM 4590 C C . GLN A 1 573 ? -23.441 -6.067 -13.194 1.00 71.25 573 GLN A C 1
ATOM 4592 O O . GLN A 1 573 ? -23.342 -4.848 -13.154 1.00 71.25 573 GLN A O 1
ATOM 4597 N N . SER A 1 574 ? -22.382 -6.853 -13.432 1.00 75.44 574 SER A N 1
ATOM 4598 C CA . SER A 1 574 ? -21.031 -6.292 -13.595 1.00 75.44 574 SER A CA 1
ATOM 4599 C C . SER A 1 574 ? -20.897 -5.382 -14.822 1.00 75.44 574 SER A C 1
ATOM 4601 O O . SER A 1 574 ? -20.065 -4.482 -14.799 1.00 75.44 574 SER A O 1
ATOM 4603 N N . VAL A 1 575 ? -21.679 -5.600 -15.887 1.00 78.00 575 VAL A N 1
ATOM 4604 C CA . VAL A 1 575 ? -21.744 -4.684 -17.035 1.00 78.00 575 VAL A CA 1
ATOM 4605 C C . VAL A 1 575 ? -22.545 -3.435 -16.683 1.00 78.00 575 VAL A C 1
ATOM 4607 O O . VAL A 1 575 ? -22.084 -2.357 -17.017 1.00 78.00 575 VAL A O 1
ATOM 4610 N N . MET A 1 576 ? -23.664 -3.535 -15.958 1.00 78.94 576 MET A N 1
ATOM 4611 C CA . MET A 1 576 ? -24.403 -2.355 -15.483 1.00 78.94 576 MET A CA 1
ATOM 4612 C C . MET A 1 576 ? -23.570 -1.475 -14.541 1.00 78.94 576 MET A C 1
ATOM 4614 O O . MET A 1 576 ? -23.626 -0.252 -14.645 1.00 78.94 576 MET A O 1
ATOM 4618 N N . ASP A 1 577 ? -22.784 -2.081 -13.650 1.00 79.56 577 ASP A N 1
ATOM 4619 C CA . ASP A 1 577 ? -21.894 -1.355 -12.739 1.00 79.56 577 ASP A CA 1
ATOM 4620 C C . ASP A 1 577 ? -20.763 -0.662 -13.527 1.00 79.56 577 ASP A C 1
ATOM 4622 O O . ASP A 1 577 ? -20.513 0.525 -13.329 1.00 79.56 577 ASP A O 1
ATOM 4626 N N . LEU A 1 578 ? -20.156 -1.349 -14.506 1.00 82.75 578 LEU A N 1
ATOM 4627 C CA . LEU A 1 578 ? -19.159 -0.758 -15.413 1.00 82.75 578 LEU A CA 1
ATOM 4628 C C . LEU A 1 578 ? -19.749 0.302 -16.362 1.00 82.75 578 LEU A C 1
ATOM 4630 O O . LEU A 1 578 ? -19.058 1.258 -16.701 1.00 82.75 578 LEU A O 1
ATOM 4634 N N . GLU A 1 579 ? -21.002 0.166 -16.800 1.00 83.00 579 GLU A N 1
ATOM 4635 C CA . GLU A 1 579 ? -21.712 1.179 -17.592 1.00 83.00 579 GLU A CA 1
ATOM 4636 C C . GLU A 1 579 ? -21.996 2.431 -16.750 1.00 83.00 579 GLU A C 1
ATOM 4638 O O . GLU A 1 579 ? -21.828 3.542 -17.252 1.00 83.00 579 GLU A O 1
ATOM 4643 N N . ALA A 1 580 ? -22.336 2.274 -15.466 1.00 86.06 580 ALA A N 1
ATOM 4644 C CA . ALA A 1 580 ? -22.512 3.387 -14.533 1.00 86.06 580 ALA A CA 1
ATOM 4645 C C . ALA A 1 580 ? -21.182 4.090 -14.198 1.00 86.06 580 ALA A C 1
ATOM 4647 O O . ALA A 1 580 ? -21.118 5.319 -14.240 1.00 86.06 580 ALA A O 1
ATOM 4648 N N . GLU A 1 581 ? -20.107 3.337 -13.933 1.00 84.06 581 GLU A N 1
ATOM 4649 C CA . GLU A 1 581 ? -18.758 3.894 -13.748 1.00 84.06 581 GLU A CA 1
ATOM 4650 C C . GLU A 1 581 ? -18.262 4.609 -15.018 1.00 84.06 581 GLU A C 1
ATOM 4652 O O . GLU A 1 581 ? -17.648 5.674 -14.933 1.00 84.06 581 GLU A O 1
ATOM 4657 N N . LEU A 1 582 ? -18.568 4.075 -16.208 1.00 87.44 582 LEU A N 1
ATOM 4658 C CA . LEU A 1 582 ? -18.232 4.704 -17.486 1.00 87.44 582 LEU A CA 1
ATOM 4659 C C . LEU A 1 582 ? -19.070 5.965 -17.754 1.00 87.44 582 LEU A C 1
ATOM 4661 O O . LEU A 1 582 ? -18.527 6.939 -18.274 1.00 87.44 582 LEU A O 1
ATOM 4665 N N . GLU A 1 583 ? -20.357 5.990 -17.389 1.00 91.56 583 GLU A N 1
ATOM 4666 C CA . GLU A 1 583 ? -21.199 7.192 -17.484 1.00 91.56 583 GLU A CA 1
ATOM 4667 C C . GLU A 1 583 ? -20.722 8.280 -16.506 1.00 91.56 583 GLU A C 1
ATOM 4669 O O . GLU A 1 583 ? -20.601 9.442 -16.900 1.00 91.56 583 GLU A O 1
ATOM 4674 N N . GLU A 1 584 ? -20.362 7.927 -15.266 1.00 88.25 584 GLU A N 1
ATOM 4675 C CA . GLU A 1 584 ? -19.801 8.878 -14.298 1.00 88.25 584 GLU A CA 1
ATOM 4676 C C . GLU A 1 584 ? -18.419 9.396 -14.730 1.00 88.25 584 GLU A C 1
ATOM 4678 O O . GLU A 1 584 ? -18.182 10.606 -14.686 1.00 88.25 584 GLU A O 1
ATOM 4683 N N . ALA A 1 585 ? -17.537 8.535 -15.248 1.00 83.31 585 ALA A N 1
ATOM 4684 C CA . ALA A 1 585 ? -16.248 8.945 -15.805 1.00 83.31 585 ALA A CA 1
ATOM 4685 C C . ALA A 1 585 ? -16.400 9.816 -17.067 1.00 83.31 585 ALA A C 1
ATOM 4687 O O . ALA A 1 585 ? -15.704 10.823 -17.210 1.00 83.31 585 ALA A O 1
ATOM 4688 N N . SER A 1 586 ? -17.332 9.483 -17.968 1.00 89.38 586 SER A N 1
ATOM 4689 C CA . SER A 1 586 ? -17.636 10.295 -19.155 1.00 89.38 586 SER A CA 1
ATOM 4690 C C . SER A 1 586 ? -18.167 11.671 -18.759 1.00 89.38 586 SER A C 1
ATOM 4692 O O . SER A 1 586 ? -17.720 12.682 -19.289 1.00 89.38 586 SER A O 1
ATOM 4694 N N . LYS A 1 587 ? -19.063 11.729 -17.773 1.00 90.88 587 LYS A N 1
ATOM 4695 C CA . LYS A 1 587 ? -19.618 12.973 -17.231 1.00 90.88 587 LYS A CA 1
ATOM 4696 C C . LYS A 1 587 ? -18.570 13.814 -16.498 1.00 90.88 587 LYS A C 1
ATOM 4698 O O . LYS A 1 587 ? -18.584 15.037 -16.620 1.00 90.88 587 LYS A O 1
ATOM 4703 N N . MET A 1 588 ? -17.643 13.182 -15.775 1.00 89.56 588 MET A N 1
ATOM 4704 C CA . MET A 1 588 ? -16.504 13.869 -15.162 1.00 89.56 588 MET A CA 1
ATOM 4705 C C . MET A 1 588 ? -15.590 14.475 -16.236 1.00 89.56 588 MET A C 1
ATOM 4707 O O . MET A 1 588 ? -15.221 15.645 -16.131 1.00 89.56 588 MET A O 1
ATOM 4711 N N . ASN A 1 589 ? -15.303 13.729 -17.308 1.00 85.00 589 ASN A N 1
ATOM 4712 C CA . ASN A 1 589 ? -14.570 14.247 -18.463 1.00 85.00 589 ASN A CA 1
ATOM 4713 C C . ASN A 1 589 ? -15.317 15.407 -19.141 1.00 85.00 589 ASN A C 1
ATOM 4715 O O . ASN A 1 589 ? -14.697 16.435 -19.383 1.00 85.00 589 ASN A O 1
ATOM 4719 N N . GLU A 1 590 ? -16.635 15.322 -19.356 1.00 90.62 590 GLU A N 1
ATOM 4720 C CA . GLU A 1 590 ? -17.431 16.443 -19.888 1.00 90.62 590 GLU A CA 1
ATOM 4721 C C . GLU A 1 590 ? -17.343 17.699 -19.004 1.00 90.62 590 GLU A C 1
ATOM 4723 O O . GLU A 1 590 ? -17.248 18.809 -19.532 1.00 90.62 590 GLU A O 1
ATOM 4728 N N . THR A 1 591 ? -17.342 17.557 -17.671 1.00 89.94 591 THR A N 1
ATOM 4729 C CA . THR A 1 591 ? -17.142 18.706 -16.768 1.00 89.94 591 THR A CA 1
ATOM 4730 C C . THR A 1 591 ? -15.719 19.260 -16.820 1.00 89.94 591 THR A C 1
ATOM 4732 O O . THR A 1 591 ? -15.551 20.476 -16.833 1.00 89.94 591 THR A O 1
ATOM 4735 N N . LEU A 1 592 ? -14.695 18.407 -16.927 1.00 84.19 592 LEU A N 1
ATOM 4736 C CA . LEU A 1 592 ? -13.298 18.838 -17.049 1.00 84.19 592 LEU A CA 1
ATOM 4737 C C . LEU A 1 592 ? -13.002 19.477 -18.416 1.00 84.19 592 LEU A C 1
ATOM 4739 O O . LEU A 1 592 ? -12.223 20.424 -18.488 1.00 84.19 592 LEU A O 1
ATOM 4743 N N . GLU A 1 593 ? -13.647 19.022 -19.493 1.00 89.25 593 GLU A N 1
ATOM 4744 C CA . GLU A 1 593 ? -13.596 19.671 -20.807 1.00 89.25 593 GLU A CA 1
ATOM 4745 C C . GLU A 1 593 ? -14.288 21.041 -20.783 1.00 89.25 593 GLU A C 1
ATOM 4747 O O . GLU A 1 593 ? -13.747 22.001 -21.334 1.00 89.25 593 GLU A O 1
ATOM 4752 N N . GLN A 1 594 ? -15.433 21.171 -20.101 1.00 90.94 594 GLN A N 1
ATOM 4753 C CA . GLN A 1 594 ? -16.104 22.463 -19.902 1.00 90.94 594 GLN A CA 1
ATOM 4754 C C . GLN A 1 594 ? -15.235 23.431 -19.086 1.00 90.94 594 GLN A C 1
ATOM 4756 O O . GLN A 1 594 ? -14.986 24.547 -19.543 1.00 90.94 594 GLN A O 1
ATOM 4761 N N . GLU A 1 595 ? -14.685 23.000 -17.946 1.00 88.56 595 GLU A N 1
ATOM 4762 C CA . GLU A 1 595 ? -13.749 23.812 -17.156 1.00 88.56 595 GLU A CA 1
ATOM 4763 C C . GLU A 1 595 ? -12.495 24.189 -17.965 1.00 88.56 595 GLU A C 1
ATOM 4765 O O . GLU A 1 595 ? -12.048 25.336 -17.915 1.00 88.56 595 GLU A O 1
ATOM 4770 N N . TYR A 1 596 ? -11.942 23.270 -18.764 1.00 91.00 596 TYR A N 1
ATOM 4771 C CA . TYR A 1 596 ? -10.805 23.559 -19.641 1.00 91.00 596 TYR A CA 1
ATOM 4772 C C . TYR A 1 596 ? -11.146 24.612 -20.707 1.00 91.00 596 TYR A C 1
ATOM 4774 O O . TYR A 1 596 ? -10.342 25.516 -20.949 1.00 91.00 596 TYR A O 1
ATOM 4782 N N . VAL A 1 597 ? -12.334 24.542 -21.318 1.00 92.38 597 VAL A N 1
ATOM 4783 C CA . VAL A 1 597 ? -12.812 25.547 -22.280 1.00 92.38 597 VAL A CA 1
ATOM 4784 C C . VAL A 1 597 ? -13.003 26.907 -21.604 1.00 92.38 597 VAL A C 1
ATOM 4786 O O . VAL A 1 597 ? -12.474 27.893 -22.114 1.00 92.38 597 VAL A O 1
ATOM 4789 N N . GLU A 1 598 ? -13.646 26.978 -20.435 1.00 89.75 598 GLU A N 1
ATOM 4790 C CA . GLU A 1 598 ? -13.815 28.239 -19.694 1.00 89.75 598 GLU A CA 1
ATOM 4791 C C . GLU A 1 598 ? -12.467 28.868 -19.299 1.00 89.75 598 GLU A C 1
ATOM 4793 O O . GLU A 1 598 ? -12.244 30.067 -19.497 1.00 89.75 598 GLU A O 1
ATOM 4798 N N . GLN A 1 599 ? -11.519 28.070 -18.791 1.00 83.81 599 GLN A N 1
ATOM 4799 C CA . GLN A 1 599 ? -10.173 28.560 -18.470 1.00 83.81 599 GLN A CA 1
ATOM 4800 C C . GLN A 1 599 ? -9.401 28.976 -19.728 1.00 83.81 599 GLN A C 1
ATOM 4802 O O . GLN A 1 599 ? -8.604 29.915 -19.676 1.00 83.81 599 GLN A O 1
ATOM 4807 N N . LYS A 1 600 ? -9.626 28.320 -20.872 1.00 90.50 600 LYS A N 1
ATOM 4808 C CA . LYS A 1 600 ? -9.024 28.715 -22.148 1.00 90.50 600 LYS A CA 1
ATOM 4809 C C . LYS A 1 600 ? -9.584 30.052 -22.636 1.00 90.50 600 LYS A C 1
ATOM 4811 O O . LYS A 1 600 ? -8.792 30.947 -22.920 1.00 90.50 600 LYS A O 1
ATOM 4816 N N . GLU A 1 601 ? -10.905 30.224 -22.689 1.00 90.81 601 GLU A N 1
ATOM 4817 C CA . GLU A 1 601 ? -11.535 31.487 -23.108 1.00 90.81 601 GLU A CA 1
ATOM 4818 C C . GLU A 1 601 ? -11.088 32.658 -22.223 1.00 90.81 601 GLU A C 1
ATOM 4820 O O . GLU A 1 601 ? -10.723 33.721 -22.731 1.00 90.81 601 GLU A O 1
ATOM 4825 N N . LYS A 1 602 ? -11.000 32.430 -20.908 1.00 89.81 602 LYS A N 1
ATOM 4826 C CA . LYS A 1 602 ? -10.498 33.402 -19.930 1.00 89.81 602 LYS A CA 1
ATOM 4827 C C . LYS A 1 602 ? -9.016 33.743 -20.112 1.00 89.81 602 LYS A C 1
ATOM 4829 O O . LYS A 1 602 ? -8.632 34.902 -19.962 1.00 89.81 602 LYS A O 1
ATOM 4834 N N . ASN A 1 603 ? -8.174 32.768 -20.462 1.00 82.75 603 ASN A N 1
ATOM 4835 C CA . ASN A 1 603 ? -6.781 33.038 -20.827 1.00 82.75 603 ASN A CA 1
ATOM 4836 C C . ASN A 1 603 ? -6.692 33.841 -22.133 1.00 82.75 603 ASN A C 1
ATOM 4838 O O . ASN A 1 603 ? -5.926 34.798 -22.194 1.00 82.75 603 ASN A O 1
ATOM 4842 N N . GLU A 1 604 ? -7.502 33.526 -23.150 1.00 90.62 604 GLU A N 1
ATOM 4843 C CA . GLU A 1 604 ? -7.549 34.318 -24.385 1.00 90.62 604 GLU A CA 1
ATOM 4844 C C . GLU A 1 604 ? -8.059 35.756 -24.140 1.00 90.62 604 GLU A C 1
ATOM 4846 O O . GLU A 1 604 ? -7.596 36.691 -24.792 1.00 90.62 604 GLU A O 1
ATOM 4851 N N . GLU A 1 605 ? -8.989 35.973 -23.203 1.00 89.94 605 GLU A N 1
ATOM 4852 C CA . GLU A 1 605 ? -9.416 37.315 -22.775 1.00 89.94 605 GLU A CA 1
ATOM 4853 C C . GLU A 1 605 ? -8.272 38.086 -22.095 1.00 89.94 605 GLU A C 1
ATOM 4855 O O . GLU A 1 605 ? -7.947 39.197 -22.519 1.00 89.94 605 GLU A O 1
ATOM 4860 N N . LEU A 1 606 ? -7.575 37.466 -21.137 1.00 85.12 606 LEU A N 1
ATOM 4861 C CA . LEU A 1 606 ? -6.396 38.054 -20.488 1.00 85.12 606 LEU A CA 1
ATOM 4862 C C . LEU A 1 606 ? -5.244 38.322 -21.475 1.00 85.12 606 LEU A C 1
ATOM 4864 O O . LEU A 1 606 ? -4.516 39.306 -21.323 1.00 85.12 606 LEU A O 1
ATOM 4868 N N . GLU A 1 607 ? -5.074 37.502 -22.517 1.00 85.94 607 GLU A N 1
ATOM 4869 C CA . GLU A 1 607 ? -4.116 37.787 -23.590 1.00 85.94 607 GLU A CA 1
ATOM 4870 C C . GLU A 1 607 ? -4.541 38.979 -24.457 1.00 85.94 607 GLU A C 1
ATOM 4872 O O . GLU A 1 607 ? -3.683 39.789 -24.814 1.00 85.94 607 GLU A O 1
ATOM 4877 N N . ARG A 1 608 ? -5.838 39.157 -24.747 1.00 91.12 608 ARG A N 1
ATOM 4878 C CA . ARG A 1 608 ? -6.362 40.346 -25.450 1.00 91.12 608 ARG A CA 1
ATOM 4879 C C . ARG A 1 608 ? -6.181 41.618 -24.612 1.00 91.12 608 ARG A C 1
ATOM 4881 O O . ARG A 1 608 ? -5.720 42.636 -25.137 1.00 91.12 608 ARG A O 1
ATOM 4888 N N . GLU A 1 609 ? -6.453 41.569 -23.307 1.00 87.88 609 GLU A N 1
ATOM 4889 C CA . GLU A 1 609 ? -6.161 42.682 -22.389 1.00 87.88 609 GLU A CA 1
ATOM 4890 C C . GLU A 1 609 ? -4.659 43.006 -22.361 1.00 87.88 609 GLU A C 1
ATOM 4892 O O . GLU A 1 609 ? -4.255 44.151 -22.566 1.00 87.88 609 GLU A O 1
ATOM 4897 N N . LYS A 1 610 ? -3.801 41.992 -22.208 1.00 86.12 610 LYS A N 1
ATOM 4898 C CA . LYS A 1 610 ? -2.339 42.147 -22.234 1.00 86.12 610 LYS A CA 1
ATOM 4899 C C . LYS A 1 610 ? -1.833 42.734 -23.556 1.00 86.12 610 LYS A C 1
ATOM 4901 O O . LYS A 1 610 ? -0.946 43.591 -23.534 1.00 86.12 610 LYS A O 1
ATOM 4906 N N . GLN A 1 611 ? -2.379 42.312 -24.697 1.00 88.62 611 GLN A N 1
ATOM 4907 C CA . GLN A 1 611 ? -2.040 42.860 -26.014 1.00 88.62 611 GLN A CA 1
ATOM 4908 C C . GLN A 1 611 ? -2.436 44.339 -26.115 1.00 88.62 611 GLN A C 1
ATOM 4910 O O . GLN A 1 611 ? -1.584 45.169 -26.432 1.00 88.62 611 GLN A O 1
ATOM 4915 N N . THR A 1 612 ? -3.674 44.698 -25.761 1.00 89.31 612 THR A N 1
ATOM 4916 C CA . THR A 1 612 ? -4.134 46.099 -25.814 1.00 89.31 612 THR A CA 1
ATOM 4917 C C . THR A 1 612 ? -3.378 47.014 -24.845 1.00 89.31 612 THR A C 1
ATOM 4919 O O . THR A 1 612 ? -3.018 48.127 -25.227 1.00 89.31 612 THR A O 1
ATOM 4922 N N . LEU A 1 613 ? -3.038 46.550 -23.637 1.00 86.81 613 LEU A N 1
ATOM 4923 C CA . LEU A 1 613 ? -2.171 47.281 -22.702 1.00 86.81 613 LEU A CA 1
ATOM 4924 C C . LEU A 1 613 ? -0.739 47.446 -23.238 1.00 86.81 613 LEU A C 1
ATOM 4926 O O . LEU A 1 613 ? -0.135 48.506 -23.068 1.00 86.81 613 LEU A O 1
ATOM 4930 N N . THR A 1 614 ? -0.200 46.434 -23.923 1.00 84.25 614 THR A N 1
ATOM 4931 C CA . THR A 1 614 ? 1.127 46.510 -24.561 1.00 84.25 614 THR A CA 1
ATOM 4932 C C . THR A 1 614 ? 1.127 47.501 -25.728 1.00 84.25 614 THR A C 1
ATOM 4934 O O . THR A 1 614 ? 2.084 48.258 -25.895 1.00 84.25 614 THR A O 1
ATOM 4937 N N . GLU A 1 615 ? 0.049 47.556 -26.511 1.00 89.19 615 GLU A N 1
ATOM 4938 C CA . GLU A 1 615 ? -0.106 48.508 -27.615 1.00 89.19 615 GLU A CA 1
ATOM 4939 C C . GLU A 1 615 ? -0.316 49.949 -27.114 1.00 89.19 615 GLU A C 1
ATOM 4941 O O . GLU A 1 615 ? 0.308 50.873 -27.634 1.00 89.19 615 GLU A O 1
ATOM 4946 N N . GLN A 1 616 ? -1.079 50.148 -26.032 1.00 89.00 616 GLN A N 1
ATOM 4947 C CA . GLN A 1 616 ? -1.176 51.443 -25.341 1.00 89.00 616 GLN A CA 1
ATOM 4948 C C . GLN A 1 616 ? 0.182 51.904 -24.789 1.00 89.00 616 GLN A C 1
ATOM 4950 O O . GLN A 1 616 ? 0.560 53.063 -24.972 1.00 89.00 616 GLN A O 1
ATOM 4955 N N . LEU A 1 617 ? 0.949 51.003 -24.163 1.00 83.25 617 LEU A N 1
ATOM 4956 C CA . LEU A 1 617 ? 2.304 51.298 -23.687 1.00 83.25 617 LEU A CA 1
ATOM 4957 C C . LEU A 1 617 ? 3.231 51.686 -24.848 1.00 83.25 617 LEU A C 1
ATOM 4959 O O . LEU A 1 617 ? 4.003 52.636 -24.723 1.00 83.25 617 LEU A O 1
ATOM 4963 N N . ARG A 1 618 ? 3.128 50.995 -25.989 1.00 87.44 618 ARG A N 1
ATOM 4964 C CA . ARG A 1 618 ? 3.901 51.295 -27.201 1.00 87.44 618 ARG A CA 1
ATOM 4965 C C . ARG A 1 618 ? 3.538 52.657 -27.792 1.00 87.44 618 ARG A C 1
ATOM 4967 O O . ARG A 1 618 ? 4.442 53.417 -28.121 1.00 87.44 618 ARG A O 1
ATOM 4974 N N . ALA A 1 619 ? 2.249 52.990 -27.870 1.00 87.38 619 ALA A N 1
ATOM 4975 C CA . ALA A 1 619 ? 1.776 54.293 -28.339 1.00 87.38 619 ALA A CA 1
ATOM 4976 C C . ALA A 1 619 ? 2.238 55.444 -27.423 1.00 87.38 619 ALA A C 1
ATOM 4978 O O . ALA A 1 619 ? 2.657 56.498 -27.903 1.00 87.38 619 ALA A O 1
ATOM 4979 N N . ALA A 1 620 ? 2.236 55.229 -26.102 1.00 82.19 620 ALA A N 1
ATOM 4980 C CA . ALA A 1 620 ? 2.796 56.180 -25.144 1.00 82.19 620 ALA A CA 1
ATOM 4981 C C . ALA A 1 620 ? 4.322 56.329 -25.302 1.00 82.19 620 ALA A C 1
ATOM 4983 O O . ALA A 1 620 ? 4.840 57.444 -25.250 1.00 82.19 620 ALA A O 1
ATOM 4984 N N . GLN A 1 621 ? 5.049 55.231 -25.549 1.00 81.69 621 GLN A N 1
ATOM 4985 C CA . GLN A 1 621 ? 6.489 55.266 -25.826 1.00 81.69 621 GLN A CA 1
ATOM 4986 C C . GLN A 1 621 ? 6.806 56.052 -27.104 1.00 81.69 621 GLN A C 1
ATOM 4988 O O . GLN A 1 621 ? 7.639 56.956 -27.045 1.00 81.69 621 GLN A O 1
ATOM 4993 N N . THR A 1 622 ? 6.114 55.795 -28.221 1.00 85.94 622 THR A N 1
ATOM 4994 C CA . THR A 1 622 ? 6.323 56.554 -29.466 1.00 85.94 622 THR A CA 1
ATOM 4995 C C . THR A 1 622 ? 5.994 58.033 -29.285 1.00 85.94 622 THR A C 1
ATOM 4997 O O . THR A 1 622 ? 6.778 58.876 -29.708 1.00 85.94 622 THR A O 1
ATOM 5000 N N . GLN A 1 623 ? 4.923 58.375 -28.559 1.00 87.44 623 GLN A N 1
ATOM 5001 C CA . GLN A 1 623 ? 4.599 59.771 -28.245 1.00 87.44 623 GLN A CA 1
ATOM 5002 C C . GLN A 1 623 ? 5.686 60.442 -27.379 1.00 87.44 623 GLN A C 1
ATOM 5004 O O . GLN A 1 623 ? 6.030 61.605 -27.595 1.00 87.44 623 GLN A O 1
ATOM 5009 N N . CYS A 1 624 ? 6.284 59.726 -26.420 1.00 82.81 624 CYS A N 1
ATOM 5010 C CA . CYS A 1 624 ? 7.432 60.227 -25.658 1.00 82.81 624 CYS A CA 1
ATOM 5011 C C . CYS A 1 624 ? 8.702 60.391 -26.514 1.00 82.81 624 CYS A C 1
ATOM 5013 O O . CYS A 1 624 ? 9.501 61.290 -26.243 1.00 82.81 624 CYS A O 1
ATOM 5015 N N . GLU A 1 625 ? 8.915 59.554 -27.530 1.00 85.81 625 GLU A N 1
ATOM 5016 C CA . GLU A 1 625 ? 10.042 59.676 -28.463 1.00 85.81 625 GLU A CA 1
ATOM 5017 C C . GLU A 1 625 ? 9.851 60.828 -29.458 1.00 85.81 625 GLU A C 1
ATOM 5019 O O . GLU A 1 625 ? 10.781 61.613 -29.656 1.00 85.81 625 GLU A O 1
ATOM 5024 N N . GLU A 1 626 ? 8.640 61.011 -29.988 1.00 88.12 626 GLU A N 1
ATOM 5025 C CA . GLU A 1 626 ? 8.241 62.173 -30.791 1.00 88.12 626 GLU A CA 1
ATOM 5026 C C . GLU A 1 626 ? 8.467 63.477 -30.016 1.00 88.12 626 GLU A C 1
ATOM 5028 O O . GLU A 1 626 ? 9.184 64.362 -30.490 1.00 88.12 626 GLU A O 1
ATOM 5033 N N . LEU A 1 627 ? 7.964 63.574 -28.779 1.00 85.81 627 LEU A N 1
ATOM 5034 C CA . LEU A 1 627 ? 8.163 64.746 -27.919 1.00 85.81 627 LEU A CA 1
ATOM 5035 C C . LEU A 1 627 ? 9.647 65.001 -27.598 1.00 85.81 627 LEU A C 1
ATOM 5037 O O . LEU A 1 627 ? 10.078 66.153 -27.586 1.00 85.81 627 LEU A O 1
ATOM 5041 N N . ARG A 1 628 ? 10.461 63.953 -27.408 1.00 84.56 628 ARG A N 1
ATOM 5042 C CA . ARG A 1 628 ? 11.926 64.075 -27.245 1.00 84.56 628 ARG A CA 1
ATOM 5043 C C . ARG A 1 628 ? 12.644 64.490 -28.529 1.00 84.56 628 ARG A C 1
ATOM 5045 O O . ARG A 1 628 ? 13.716 65.092 -28.454 1.00 84.56 628 ARG A O 1
ATOM 5052 N N . SER A 1 629 ? 12.107 64.154 -29.700 1.00 84.44 629 SER A N 1
ATOM 5053 C CA . SER A 1 629 ? 12.637 64.624 -30.984 1.00 84.44 629 SER A CA 1
ATOM 5054 C C . SER A 1 629 ? 12.352 66.118 -31.168 1.00 84.44 629 SER A C 1
ATOM 5056 O O . SER A 1 629 ? 13.275 66.877 -31.459 1.00 84.44 629 SER A O 1
ATOM 5058 N N . ALA A 1 630 ? 11.137 66.559 -30.823 1.00 86.44 630 ALA A N 1
ATOM 5059 C CA . ALA A 1 630 ? 10.749 67.964 -30.808 1.00 86.44 630 ALA A CA 1
ATOM 5060 C C . ALA A 1 630 ? 11.534 68.784 -29.764 1.00 86.44 630 ALA A C 1
ATOM 5062 O O . ALA A 1 630 ? 11.968 69.888 -30.075 1.00 86.44 630 ALA A O 1
ATOM 5063 N N . GLU A 1 631 ? 11.798 68.253 -28.558 1.00 83.06 631 GLU A N 1
ATOM 5064 C CA . GLU A 1 631 ? 12.667 68.907 -27.556 1.00 83.06 631 GLU A CA 1
ATOM 5065 C C . GLU A 1 631 ? 14.071 69.171 -28.128 1.00 83.06 631 GLU A C 1
ATOM 5067 O O . GLU A 1 631 ? 14.614 70.265 -27.968 1.00 83.06 631 GLU A O 1
ATOM 5072 N N . LYS A 1 632 ? 14.653 68.194 -28.841 1.00 85.56 632 LYS A N 1
ATOM 5073 C CA . LYS A 1 632 ? 15.966 68.342 -29.489 1.00 85.56 632 LYS A CA 1
ATOM 5074 C C . LYS A 1 632 ? 15.938 69.355 -30.630 1.00 85.56 632 LYS A C 1
ATOM 5076 O O . LYS A 1 632 ? 16.849 70.172 -30.716 1.00 85.56 632 LYS A O 1
ATOM 5081 N N . GLU A 1 633 ? 14.922 69.316 -31.487 1.00 86.62 633 GLU A N 1
ATOM 5082 C CA . GLU A 1 633 ? 14.802 70.241 -32.617 1.00 86.62 633 GLU A CA 1
ATOM 5083 C C . GLU A 1 633 ? 14.586 71.685 -32.141 1.00 86.62 633 GLU A C 1
ATOM 5085 O O . GLU A 1 633 ? 15.311 72.583 -32.565 1.00 86.62 633 GLU A O 1
ATOM 5090 N N . LEU A 1 634 ? 13.692 71.900 -31.169 1.00 84.94 634 LEU A N 1
ATOM 5091 C CA . LEU A 1 634 ? 13.510 73.191 -30.497 1.00 84.94 634 LEU A CA 1
ATOM 5092 C C . LEU A 1 634 ? 14.803 73.676 -29.829 1.00 84.94 634 LEU A C 1
ATOM 5094 O O . LEU A 1 634 ? 15.109 74.865 -29.882 1.00 84.94 634 LEU A O 1
ATOM 5098 N N . LYS A 1 635 ? 15.591 72.776 -29.226 1.00 85.44 635 LYS A N 1
ATOM 5099 C CA . LYS A 1 635 ? 16.880 73.147 -28.631 1.00 85.44 635 LYS A CA 1
ATOM 5100 C C . LYS A 1 635 ? 17.911 73.560 -29.686 1.00 85.44 635 LYS A C 1
ATOM 5102 O O . LYS A 1 635 ? 18.606 74.549 -29.477 1.00 85.44 635 LYS A O 1
ATOM 5107 N N . ILE A 1 636 ? 17.985 72.862 -30.819 1.00 85.81 636 ILE A N 1
ATOM 5108 C CA . ILE A 1 636 ? 18.850 73.257 -31.942 1.00 85.81 636 ILE A CA 1
ATOM 5109 C C . ILE A 1 636 ? 18.417 74.627 -32.483 1.00 85.81 636 ILE A C 1
ATOM 5111 O O . ILE A 1 636 ? 19.270 75.487 -32.683 1.00 85.81 636 ILE A O 1
ATOM 5115 N N . GLN A 1 637 ? 17.107 74.866 -32.630 1.00 84.00 637 GLN A N 1
ATOM 5116 C CA . GLN A 1 637 ? 16.562 76.167 -33.040 1.00 84.00 637 GLN A CA 1
ATOM 5117 C C . GLN A 1 637 ? 16.953 77.292 -32.066 1.00 84.00 637 GLN A C 1
ATOM 5119 O O . GLN A 1 637 ? 17.372 78.361 -32.513 1.00 84.00 637 GLN A O 1
ATOM 5124 N N . LEU A 1 638 ? 16.884 77.058 -30.748 1.00 79.38 638 LEU A N 1
ATOM 5125 C CA . LEU A 1 638 ? 17.385 78.005 -29.742 1.00 79.38 638 LEU A CA 1
ATOM 5126 C C . LEU A 1 638 ? 18.882 78.276 -29.903 1.00 79.38 638 LEU A C 1
ATOM 5128 O O . LEU A 1 638 ? 19.280 79.436 -29.919 1.00 79.38 638 LEU A O 1
ATOM 5132 N N . GLU A 1 639 ? 19.703 77.233 -30.033 1.00 82.31 639 GLU A N 1
ATOM 5133 C CA . GLU A 1 639 ? 21.156 77.377 -30.177 1.00 82.31 639 GLU A CA 1
ATOM 5134 C C . GLU A 1 639 ? 21.509 78.176 -31.452 1.00 82.31 639 GLU A C 1
ATOM 5136 O O . GLU A 1 639 ? 22.361 79.064 -31.393 1.00 82.31 639 GLU A O 1
ATOM 5141 N N . THR A 1 640 ? 20.791 77.988 -32.571 1.00 83.44 640 THR A N 1
ATOM 5142 C CA . THR A 1 640 ? 20.927 78.859 -33.758 1.00 83.44 640 THR A CA 1
ATOM 5143 C C . THR A 1 640 ? 20.452 80.293 -33.519 1.00 83.44 640 THR A C 1
ATOM 5145 O O . THR A 1 640 ? 21.158 81.224 -33.896 1.00 83.44 640 THR A O 1
ATOM 5148 N N . LEU A 1 641 ? 19.317 80.505 -32.843 1.00 80.50 641 LEU A N 1
ATOM 5149 C CA . LEU A 1 641 ? 18.788 81.846 -32.556 1.00 80.50 641 LEU A CA 1
ATOM 5150 C C . LEU A 1 641 ? 19.673 82.631 -31.571 1.00 80.50 641 LEU A C 1
ATOM 5152 O O . LEU A 1 641 ? 19.754 83.857 -31.655 1.00 80.50 641 LEU A O 1
ATOM 5156 N N . GLU A 1 642 ? 20.366 81.960 -30.648 1.00 78.44 642 GLU A N 1
ATOM 5157 C CA . GLU A 1 642 ? 21.357 82.600 -29.777 1.00 78.44 642 GLU A CA 1
ATOM 5158 C C . GLU A 1 642 ? 22.638 82.979 -30.534 1.00 78.44 642 GLU A C 1
ATOM 5160 O O . GLU A 1 642 ? 23.191 84.053 -30.276 1.00 78.44 642 GLU A O 1
ATOM 5165 N N . ILE A 1 643 ? 23.063 82.173 -31.516 1.00 81.00 643 ILE A N 1
ATOM 5166 C CA . ILE A 1 643 ? 24.159 82.516 -32.438 1.00 81.00 643 ILE A CA 1
ATOM 5167 C C . ILE A 1 643 ? 23.766 83.706 -33.327 1.00 81.00 643 ILE A C 1
ATOM 5169 O O . ILE A 1 643 ? 24.514 84.680 -33.402 1.00 81.00 643 ILE A O 1
ATOM 5173 N N . GLU A 1 644 ? 22.582 83.689 -33.942 1.00 81.25 644 GLU A N 1
ATOM 5174 C CA . GLU A 1 644 ? 22.065 84.794 -34.762 1.00 81.25 644 GLU A CA 1
ATOM 5175 C C . GLU A 1 644 ? 21.925 86.087 -33.954 1.00 81.25 644 GLU A C 1
ATOM 5177 O O . GLU A 1 644 ? 22.357 87.147 -34.397 1.00 81.25 644 GLU A O 1
ATOM 5182 N N . LYS A 1 645 ? 21.416 86.010 -32.721 1.00 79.56 645 LYS A N 1
ATOM 5183 C CA . LYS A 1 645 ? 21.388 87.136 -31.779 1.00 79.56 645 LYS A CA 1
ATOM 5184 C C . LYS A 1 645 ? 22.795 87.638 -31.431 1.00 79.56 645 LYS A C 1
ATOM 5186 O O . LYS A 1 645 ? 22.973 88.842 -31.259 1.00 79.56 645 LYS A O 1
ATOM 5191 N N . GLY A 1 646 ? 23.784 86.749 -31.329 1.00 75.56 646 GLY A N 1
ATOM 5192 C CA . GLY A 1 646 ? 25.196 87.106 -31.172 1.00 75.56 646 GLY A CA 1
ATOM 5193 C C . GLY A 1 646 ? 25.739 87.878 -32.378 1.00 75.56 646 GLY A C 1
ATOM 5194 O O . GLY A 1 646 ? 26.331 88.942 -32.203 1.00 75.56 646 GLY A O 1
ATOM 5195 N N . ASN A 1 647 ? 25.458 87.395 -33.591 1.00 76.75 647 ASN A N 1
ATOM 5196 C CA . ASN A 1 647 ? 25.844 88.039 -34.849 1.00 76.75 647 ASN A CA 1
ATOM 5197 C C . ASN A 1 647 ? 25.162 89.408 -35.009 1.00 76.75 647 ASN A C 1
ATOM 5199 O O . ASN A 1 647 ? 25.838 90.408 -35.217 1.00 76.75 647 ASN A O 1
ATOM 5203 N N . MET A 1 648 ? 23.849 89.495 -34.779 1.00 76.38 648 MET A N 1
ATOM 5204 C CA . MET A 1 648 ? 23.101 90.757 -34.802 1.00 76.38 648 MET A CA 1
ATOM 5205 C C . MET A 1 648 ? 23.608 91.752 -33.747 1.00 76.38 648 MET A C 1
ATOM 5207 O O . MET A 1 648 ? 23.659 92.950 -34.008 1.00 76.38 648 MET A O 1
ATOM 5211 N N . LEU A 1 649 ? 24.020 91.293 -32.558 1.00 71.06 649 LEU A N 1
ATOM 5212 C CA . LEU A 1 649 ? 24.659 92.161 -31.559 1.00 71.06 649 LEU A CA 1
ATOM 5213 C C . LEU A 1 649 ? 26.055 92.634 -31.990 1.00 71.06 649 LEU A C 1
ATOM 5215 O O . LEU A 1 649 ? 26.448 93.735 -31.605 1.00 71.06 649 LEU A O 1
ATOM 5219 N N . PHE A 1 650 ? 26.784 91.849 -32.786 1.00 71.56 650 PHE A N 1
ATOM 5220 C CA . PHE A 1 650 ? 28.054 92.251 -33.388 1.00 71.56 650 PHE A CA 1
ATOM 5221 C C . PHE A 1 650 ? 27.833 93.294 -34.495 1.00 71.56 650 PHE A C 1
ATOM 5223 O O . PHE A 1 650 ? 28.359 94.402 -34.395 1.00 71.56 650 PHE A O 1
ATOM 5230 N N . GLU A 1 651 ? 26.976 93.004 -35.477 1.00 75.69 651 GLU A N 1
ATOM 5231 C CA . GLU A 1 651 ? 26.647 93.896 -36.601 1.00 75.69 651 GLU A CA 1
ATOM 5232 C C . GLU A 1 651 ? 26.062 95.238 -36.136 1.00 75.69 651 GLU A C 1
ATOM 5234 O O . GLU A 1 651 ? 26.451 96.299 -36.621 1.00 75.69 651 GLU A O 1
ATOM 5239 N N . LEU A 1 652 ? 25.178 95.232 -35.134 1.00 69.69 652 LEU A N 1
ATOM 5240 C CA . LEU A 1 652 ? 24.577 96.452 -34.578 1.00 69.69 652 LEU A CA 1
ATOM 5241 C C . LEU A 1 652 ? 25.595 97.253 -33.734 1.00 69.69 652 LEU A C 1
ATOM 5243 O O . LEU A 1 652 ? 25.445 98.463 -33.561 1.00 69.69 652 LEU A O 1
ATOM 5247 N N . ASN A 1 653 ? 26.660 96.618 -33.234 1.00 61.97 653 ASN A N 1
ATOM 5248 C CA . ASN A 1 653 ? 27.792 97.305 -32.604 1.00 61.97 653 ASN A CA 1
ATOM 5249 C C . ASN A 1 653 ? 28.780 97.865 -33.652 1.00 61.97 653 ASN A C 1
ATOM 5251 O O . ASN A 1 653 ? 29.348 98.936 -33.443 1.00 61.97 653 ASN A O 1
ATOM 5255 N N . GLU A 1 654 ? 28.924 97.196 -34.800 1.00 60.69 654 GLU A N 1
ATOM 5256 C CA . GLU A 1 654 ? 29.714 97.651 -35.950 1.00 60.69 654 GLU A CA 1
ATOM 5257 C C . GLU A 1 654 ? 29.049 98.840 -36.669 1.00 60.69 654 GLU A C 1
ATOM 5259 O O . GLU A 1 654 ? 29.681 99.887 -36.822 1.00 60.69 654 GLU A O 1
ATOM 5264 N N . GLN A 1 655 ? 27.751 98.770 -36.990 1.00 55.47 655 GLN A N 1
ATOM 5265 C CA . GLN A 1 655 ? 26.990 99.891 -37.570 1.00 55.47 655 GLN A CA 1
ATOM 5266 C C . GLN A 1 655 ? 26.995 101.133 -36.665 1.00 55.47 655 GLN A C 1
ATOM 5268 O O . GLN A 1 655 ? 27.201 102.253 -37.138 1.00 55.47 655 GLN A O 1
ATOM 5273 N N . LYS A 1 656 ? 26.876 100.952 -35.340 1.00 56.06 656 LYS A N 1
ATOM 5274 C CA . LYS A 1 656 ? 27.003 102.047 -34.357 1.00 56.06 656 LYS A CA 1
ATOM 5275 C C . LYS A 1 656 ? 28.381 102.717 -34.329 1.00 56.06 656 LYS A C 1
ATOM 5277 O O . LYS A 1 656 ? 28.505 103.771 -33.707 1.00 56.06 656 LYS A O 1
ATOM 5282 N N . SER A 1 657 ? 29.398 102.138 -34.968 1.00 48.66 657 SER A N 1
ATOM 5283 C CA . SER A 1 657 ? 30.743 102.717 -35.042 1.00 48.66 657 SER A CA 1
ATOM 5284 C C . SER A 1 657 ? 30.995 103.582 -36.284 1.00 48.66 657 SER A C 1
ATOM 5286 O O . SER A 1 657 ? 31.951 104.357 -36.272 1.00 48.66 657 SER A O 1
ATOM 5288 N N . LEU A 1 658 ? 30.172 103.467 -37.340 1.00 44.62 658 LEU A N 1
ATOM 5289 C CA . LEU A 1 658 ? 30.572 103.899 -38.690 1.00 44.62 658 LEU A CA 1
ATOM 5290 C C . LEU A 1 658 ? 29.591 104.790 -39.467 1.00 44.62 658 LEU A C 1
ATOM 5292 O O . LEU A 1 658 ? 30.016 105.398 -40.450 1.00 44.62 658 LEU A O 1
ATOM 5296 N N . ASP A 1 659 ? 28.332 104.938 -39.047 1.00 36.28 659 ASP A N 1
ATOM 5297 C CA . ASP A 1 659 ? 27.363 105.733 -39.816 1.00 36.28 659 ASP A CA 1
ATOM 5298 C C . ASP A 1 659 ? 27.379 107.236 -39.468 1.00 36.28 659 ASP A C 1
ATOM 5300 O O . ASP A 1 659 ? 26.832 107.687 -38.456 1.00 36.28 659 ASP A O 1
ATOM 5304 N N . SER A 1 660 ? 27.979 108.055 -40.343 1.00 31.41 660 SER A N 1
ATOM 5305 C CA . SER A 1 660 ? 27.725 109.501 -40.362 1.00 31.41 660 SER A CA 1
ATOM 5306 C C . SER A 1 660 ? 27.823 110.098 -41.776 1.00 31.41 660 SER A C 1
ATOM 5308 O O . SER A 1 660 ? 28.926 110.269 -42.296 1.00 31.41 660 SER A O 1
ATOM 5310 N N . LYS A 1 661 ? 26.665 110.539 -42.300 1.00 36.34 661 LYS A N 1
ATOM 5311 C CA . LYS A 1 661 ? 26.426 111.250 -43.584 1.00 36.34 661 LYS A CA 1
ATOM 5312 C C . LYS A 1 661 ? 26.483 110.327 -44.819 1.00 36.34 661 LYS A C 1
ATOM 5314 O O . LYS A 1 661 ? 27.477 109.645 -45.016 1.00 36.34 661 LYS A O 1
ATOM 5319 N N . GLN A 1 662 ? 25.410 110.160 -45.607 1.00 39.66 662 GLN A N 1
ATOM 5320 C CA . GLN A 1 662 ? 24.615 111.147 -46.387 1.00 39.66 662 GLN A CA 1
ATOM 5321 C C . GLN A 1 662 ? 25.407 111.809 -47.533 1.00 39.66 662 GLN A C 1
ATOM 5323 O O . GLN A 1 662 ? 26.534 112.233 -47.288 1.00 39.66 662 GLN A O 1
ATOM 5328 N N . THR A 1 663 ? 24.886 111.996 -48.758 1.00 37.97 663 THR A N 1
ATOM 5329 C CA . THR A 1 663 ? 23.613 111.605 -49.446 1.00 37.97 663 THR A CA 1
ATOM 5330 C C . THR A 1 663 ? 23.848 111.721 -50.982 1.00 37.97 663 THR A C 1
ATOM 5332 O O . THR A 1 663 ? 25.004 111.792 -51.397 1.00 37.97 663 THR A O 1
ATOM 5335 N N . ASP A 1 664 ? 22.772 111.799 -51.785 1.00 39.56 664 ASP A N 1
ATOM 5336 C CA . ASP A 1 664 ? 22.686 112.341 -53.158 1.00 39.56 664 ASP A CA 1
ATOM 5337 C C . ASP A 1 664 ? 22.881 111.241 -54.238 1.00 39.56 664 ASP A C 1
ATOM 5339 O O . ASP A 1 664 ? 23.961 110.666 -54.358 1.00 39.56 664 ASP A O 1
ATOM 5343 N N . ASP A 1 665 ? 21.884 110.769 -55.010 1.00 39.06 665 ASP A N 1
ATOM 5344 C CA . ASP A 1 665 ? 20.697 111.387 -55.660 1.00 39.06 665 ASP A CA 1
ATOM 5345 C C . ASP A 1 665 ? 21.077 112.457 -56.720 1.00 39.06 665 ASP A C 1
ATOM 5347 O O . ASP A 1 665 ? 22.140 113.061 -56.657 1.00 39.06 665 ASP A O 1
ATOM 5351 N N . ASP A 1 666 ? 20.366 112.674 -57.836 1.00 46.41 666 ASP A N 1
ATOM 5352 C CA . ASP A 1 666 ? 18.899 112.739 -57.978 1.00 46.41 666 ASP A CA 1
ATOM 5353 C C . ASP A 1 666 ? 18.364 112.258 -59.358 1.00 46.41 666 ASP A C 1
ATOM 5355 O O . ASP A 1 666 ? 17.310 112.668 -59.836 1.00 46.41 666 ASP A O 1
ATOM 5359 N N . VAL A 1 667 ? 19.093 111.366 -60.046 1.00 52.22 667 VAL A N 1
ATOM 5360 C CA . VAL A 1 667 ? 18.558 110.606 -61.212 1.00 52.22 667 VAL A CA 1
ATOM 5361 C C . VAL A 1 667 ? 18.032 109.230 -60.788 1.00 52.22 667 VAL A C 1
ATOM 5363 O O . VAL A 1 667 ? 17.201 108.632 -61.474 1.00 52.22 667 VAL A O 1
ATOM 5366 N N . LEU A 1 668 ? 18.459 108.744 -59.618 1.00 55.41 668 LEU A N 1
ATOM 5367 C CA . LEU A 1 668 ? 17.890 107.553 -58.997 1.00 55.41 668 LEU A CA 1
ATOM 5368 C C . LEU A 1 668 ? 16.412 107.750 -58.653 1.00 55.41 668 LEU A C 1
ATOM 5370 O O . LEU A 1 668 ? 15.670 106.782 -58.775 1.00 55.41 668 LEU A O 1
ATOM 5374 N N . LEU A 1 669 ? 15.976 108.970 -58.308 1.00 53.84 669 LEU A N 1
ATOM 5375 C CA . LEU A 1 669 ? 14.715 109.237 -57.609 1.00 53.84 669 LEU A CA 1
ATOM 5376 C C . LEU A 1 669 ? 13.473 108.568 -58.215 1.00 53.84 669 LEU A C 1
ATOM 5378 O O . LEU A 1 669 ? 12.666 108.045 -57.467 1.00 53.84 669 LEU A O 1
ATOM 5382 N N . LYS A 1 670 ? 13.331 108.472 -59.544 1.00 60.16 670 LYS A N 1
ATOM 5383 C CA . LYS A 1 670 ? 12.169 107.785 -60.155 1.00 60.16 670 LYS A CA 1
ATOM 5384 C C . LYS A 1 670 ? 12.271 106.262 -60.183 1.00 60.16 670 LYS A C 1
ATOM 5386 O O . LYS A 1 670 ? 11.268 105.574 -60.039 1.00 60.16 670 LYS A O 1
ATOM 5391 N N . SER A 1 671 ? 13.485 105.721 -60.304 1.00 59.22 671 SER A N 1
ATOM 5392 C CA . SER A 1 671 ? 13.712 104.299 -60.021 1.00 59.22 671 SER A CA 1
ATOM 5393 C C . SER A 1 671 ? 13.587 104.020 -58.522 1.00 59.22 671 SER A C 1
ATOM 5395 O O . SER A 1 671 ? 13.208 102.916 -58.144 1.00 59.22 671 SER A O 1
ATOM 5397 N N . ALA A 1 672 ? 13.895 105.008 -57.679 1.00 59.12 672 ALA A N 1
ATOM 5398 C CA . ALA A 1 672 ? 13.723 104.959 -56.241 1.00 59.12 672 ALA A CA 1
ATOM 5399 C C . ALA A 1 672 ? 12.246 105.066 -55.846 1.00 59.12 672 ALA A C 1
ATOM 5401 O O . ALA A 1 672 ? 11.872 104.355 -54.944 1.00 59.12 672 ALA A O 1
ATOM 5402 N N . GLU A 1 673 ? 11.379 105.817 -56.530 1.00 67.12 673 GLU A N 1
ATOM 5403 C CA . GLU A 1 673 ? 9.927 105.832 -56.272 1.00 67.12 673 GLU A CA 1
ATOM 5404 C C . GLU A 1 673 ? 9.311 104.435 -56.489 1.00 67.12 673 GLU A C 1
ATOM 5406 O O . GLU A 1 673 ? 8.658 103.900 -55.592 1.00 67.12 673 GLU A O 1
ATOM 5411 N N . GLU A 1 674 ? 9.592 103.786 -57.627 1.00 69.88 674 GLU A N 1
ATOM 5412 C CA . GLU A 1 674 ? 9.134 102.410 -57.895 1.00 69.88 674 GLU A CA 1
ATOM 5413 C C . GLU A 1 674 ? 9.773 101.385 -56.941 1.00 69.88 674 GLU A C 1
ATOM 5415 O O . GLU A 1 674 ? 9.096 100.479 -56.447 1.00 69.88 674 GLU A O 1
ATOM 5420 N N . LYS A 1 675 ? 11.071 101.530 -56.631 1.00 73.25 675 LYS A N 1
ATOM 5421 C CA . LYS A 1 675 ? 11.741 100.689 -55.626 1.00 73.25 675 LYS A CA 1
ATOM 5422 C C . LYS A 1 675 ? 11.236 100.960 -54.216 1.00 73.25 675 LYS A C 1
ATOM 5424 O O . LYS A 1 675 ? 11.194 100.012 -53.453 1.00 73.25 675 LYS A O 1
ATOM 5429 N N . CYS A 1 676 ? 10.839 102.178 -53.866 1.00 71.75 676 CYS A N 1
ATOM 5430 C CA . CYS A 1 676 ? 10.321 102.538 -52.552 1.00 71.75 676 CYS A CA 1
ATOM 5431 C C . CYS A 1 676 ? 8.930 101.957 -52.367 1.00 71.75 676 CYS A C 1
ATOM 5433 O O . CYS A 1 676 ? 8.726 101.339 -51.342 1.00 71.75 676 CYS A O 1
ATOM 5435 N N . GLN A 1 677 ? 8.026 101.994 -53.352 1.00 78.06 677 GLN A N 1
ATOM 5436 C CA . GLN A 1 677 ? 6.765 101.244 -53.229 1.00 78.06 677 GLN A CA 1
ATOM 5437 C C . GLN A 1 677 ? 7.001 99.732 -53.079 1.00 78.06 677 GLN A C 1
ATOM 5439 O O . GLN A 1 677 ? 6.343 99.067 -52.277 1.00 78.06 677 GLN A O 1
ATOM 5444 N N . ASN A 1 678 ? 7.976 99.178 -53.806 1.00 77.12 678 ASN A N 1
ATOM 5445 C CA . ASN A 1 678 ? 8.328 97.764 -53.686 1.00 77.12 678 ASN A CA 1
ATOM 5446 C C . ASN A 1 678 ? 8.938 97.457 -52.298 1.00 77.12 678 ASN A C 1
ATOM 5448 O O . ASN A 1 678 ? 8.482 96.541 -51.620 1.00 77.12 678 ASN A O 1
ATOM 5452 N N . LEU A 1 679 ? 9.872 98.281 -51.818 1.00 77.62 679 LEU A N 1
ATOM 5453 C CA . LEU A 1 679 ? 10.498 98.195 -50.495 1.00 77.62 679 LEU A CA 1
ATOM 5454 C C . LEU A 1 679 ? 9.525 98.503 -49.350 1.00 77.62 679 LEU A C 1
ATOM 5456 O O . LEU A 1 679 ? 9.660 97.901 -48.301 1.00 77.62 679 LEU A O 1
ATOM 5460 N N . GLU A 1 680 ? 8.529 99.369 -49.529 1.00 78.81 680 GLU A N 1
ATOM 5461 C CA . GLU A 1 680 ? 7.453 99.646 -48.568 1.00 78.81 680 GLU A CA 1
ATOM 5462 C C . GLU A 1 680 ? 6.524 98.440 -48.449 1.00 78.81 680 GLU A C 1
ATOM 5464 O O . GLU A 1 680 ? 6.173 98.046 -47.341 1.00 78.81 680 GLU A O 1
ATOM 5469 N N . SER A 1 681 ? 6.170 97.798 -49.569 1.00 78.19 681 SER A N 1
ATOM 5470 C CA . SER A 1 681 ? 5.390 96.554 -49.539 1.00 78.19 681 SER A CA 1
ATOM 5471 C C . SER A 1 681 ? 6.187 95.386 -48.937 1.00 78.19 681 SER A C 1
ATOM 5473 O O . SER A 1 681 ? 5.650 94.628 -48.128 1.00 78.19 681 SER A O 1
ATOM 5475 N N . GLN A 1 682 ? 7.491 95.298 -49.226 1.00 79.06 682 GLN A N 1
ATOM 5476 C CA . GLN A 1 682 ? 8.403 94.342 -48.594 1.00 79.06 682 GLN A CA 1
ATOM 5477 C C . GLN A 1 682 ? 8.607 94.647 -47.105 1.00 79.06 682 GLN A C 1
ATOM 5479 O O . GLN A 1 682 ? 8.597 93.716 -46.313 1.00 79.06 682 GLN A O 1
ATOM 5484 N N . LEU A 1 683 ? 8.718 95.915 -46.694 1.00 78.56 683 LEU A N 1
ATOM 5485 C CA . LEU A 1 683 ? 8.793 96.343 -45.291 1.00 78.56 683 LEU A CA 1
ATOM 5486 C C . LEU A 1 683 ? 7.473 96.120 -44.552 1.00 78.56 683 LEU A C 1
ATOM 5488 O O . LEU A 1 683 ? 7.501 95.821 -43.365 1.00 78.56 683 LEU A O 1
ATOM 5492 N N . ALA A 1 684 ? 6.323 96.217 -45.220 1.00 77.81 684 ALA A N 1
ATOM 5493 C CA . ALA A 1 684 ? 5.028 95.887 -44.632 1.00 77.81 684 ALA A CA 1
ATOM 5494 C C . ALA A 1 684 ? 4.870 94.373 -44.409 1.00 77.81 684 ALA A C 1
ATOM 5496 O O . ALA A 1 684 ? 4.303 93.968 -43.395 1.00 77.81 684 ALA A O 1
ATOM 5497 N N . HIS A 1 685 ? 5.399 93.535 -45.310 1.00 77.56 685 HIS A N 1
ATOM 5498 C CA . HIS A 1 685 ? 5.508 92.092 -45.078 1.00 77.56 685 HIS A CA 1
ATOM 5499 C C . HIS A 1 685 ? 6.552 91.775 -44.003 1.00 77.56 685 HIS A C 1
ATOM 5501 O O . HIS A 1 685 ? 6.164 91.256 -42.967 1.00 77.56 685 HIS A O 1
ATOM 5507 N N . LEU A 1 686 ? 7.804 92.223 -44.129 1.00 75.56 686 LEU A N 1
ATOM 5508 C CA . LEU A 1 686 ? 8.845 92.060 -43.103 1.00 75.56 686 LEU A CA 1
ATOM 5509 C C . LEU A 1 686 ? 8.404 92.557 -41.721 1.00 75.56 686 LEU A C 1
ATOM 5511 O O . LEU A 1 686 ? 8.647 91.875 -40.737 1.00 75.56 686 LEU A O 1
ATOM 5515 N N . SER A 1 687 ? 7.718 93.696 -41.606 1.00 78.12 687 SER A N 1
ATOM 5516 C CA . SER A 1 687 ? 7.211 94.187 -40.317 1.00 78.12 687 SER A CA 1
ATOM 5517 C C . SER A 1 687 ? 6.075 93.330 -39.756 1.00 78.12 687 SER A C 1
ATOM 5519 O O . SER A 1 687 ? 5.908 93.300 -38.536 1.00 78.12 687 SER A O 1
ATOM 5521 N N . LYS A 1 688 ? 5.286 92.660 -40.605 1.00 84.25 688 LYS A N 1
ATOM 5522 C CA . LYS A 1 688 ? 4.275 91.691 -40.171 1.00 84.25 688 LYS A CA 1
ATOM 5523 C C . LYS A 1 688 ? 4.940 90.377 -39.776 1.00 84.25 688 LYS A C 1
ATOM 5525 O O . LYS A 1 688 ? 4.733 89.919 -38.662 1.00 84.25 688 LYS A O 1
ATOM 5530 N N . ASP A 1 689 ? 5.784 89.828 -40.638 1.00 80.06 689 ASP A N 1
ATOM 5531 C CA . ASP A 1 689 ? 6.503 88.573 -40.433 1.00 80.06 689 ASP A CA 1
ATOM 5532 C C . ASP A 1 689 ? 7.409 88.659 -39.196 1.00 80.06 689 ASP A C 1
ATOM 5534 O O . ASP A 1 689 ? 7.479 87.719 -38.416 1.00 80.06 689 ASP A O 1
ATOM 5538 N N . HIS A 1 690 ? 8.028 89.816 -38.937 1.00 78.81 690 HIS A N 1
ATOM 5539 C CA . HIS A 1 690 ? 8.826 90.066 -37.736 1.00 78.81 690 HIS A CA 1
ATOM 5540 C C . HIS A 1 690 ? 7.959 90.247 -36.473 1.00 78.81 690 HIS A C 1
ATOM 5542 O O . HIS A 1 690 ? 8.409 89.899 -35.380 1.00 78.81 690 HIS A O 1
ATOM 5548 N N . ALA A 1 691 ? 6.719 90.739 -36.588 1.00 80.56 691 ALA A N 1
ATOM 5549 C CA . ALA A 1 691 ? 5.770 90.789 -35.472 1.00 80.56 691 ALA A CA 1
ATOM 5550 C C . ALA A 1 691 ? 5.192 89.398 -35.152 1.00 80.56 691 ALA A C 1
ATOM 5552 O O . ALA A 1 691 ? 5.142 89.013 -33.984 1.00 80.56 691 ALA A O 1
ATOM 5553 N N . ASP A 1 692 ? 4.839 88.625 -36.182 1.00 80.88 692 ASP A N 1
ATOM 5554 C CA . ASP A 1 692 ? 4.383 87.238 -36.077 1.00 80.88 692 ASP A CA 1
ATOM 5555 C C . ASP A 1 692 ? 5.520 86.334 -35.549 1.00 80.88 692 ASP A C 1
ATOM 5557 O O . ASP A 1 692 ? 5.287 85.510 -34.666 1.00 80.88 692 ASP A O 1
ATOM 5561 N N . LEU A 1 693 ? 6.772 86.552 -35.978 1.00 82.94 693 LEU A N 1
ATOM 5562 C CA . LEU A 1 693 ? 7.970 85.898 -35.433 1.00 82.94 693 LEU A CA 1
ATOM 5563 C C . LEU A 1 693 ? 8.226 86.287 -33.972 1.00 82.94 693 LEU A C 1
ATOM 5565 O O . LEU A 1 693 ? 8.531 85.419 -33.161 1.00 82.94 693 LEU A O 1
ATOM 5569 N N . VAL A 1 694 ? 8.077 87.561 -33.594 1.00 82.75 694 VAL A N 1
ATOM 5570 C CA . VAL A 1 694 ? 8.198 87.979 -32.185 1.00 82.75 694 VAL A CA 1
ATOM 5571 C C . VAL A 1 694 ? 7.095 87.351 -31.330 1.00 82.75 694 VAL A C 1
ATOM 5573 O O . VAL A 1 694 ? 7.384 86.908 -30.220 1.00 82.75 694 VAL A O 1
ATOM 5576 N N . ALA A 1 695 ? 5.864 87.237 -31.836 1.00 79.00 695 ALA A N 1
ATOM 5577 C CA . ALA A 1 695 ? 4.791 86.515 -31.155 1.00 79.00 695 ALA A CA 1
ATOM 5578 C C . ALA A 1 695 ? 5.119 85.017 -31.009 1.00 79.00 695 ALA A C 1
ATOM 5580 O O . ALA A 1 695 ? 5.015 84.482 -29.903 1.00 79.00 695 ALA A O 1
ATOM 5581 N N . ALA A 1 696 ? 5.598 84.372 -32.080 1.00 77.31 696 ALA A N 1
ATOM 5582 C CA . ALA A 1 696 ? 6.020 82.974 -32.082 1.00 77.31 696 ALA A CA 1
ATOM 5583 C C . ALA A 1 696 ? 7.150 82.717 -31.072 1.00 77.31 696 ALA A C 1
ATOM 5585 O O . ALA A 1 696 ? 7.000 81.857 -30.205 1.00 77.31 696 ALA A O 1
ATOM 5586 N N . LEU A 1 697 ? 8.224 83.515 -31.100 1.00 78.00 697 LEU A N 1
ATOM 5587 C CA . LEU A 1 697 ? 9.343 83.446 -30.153 1.00 78.00 697 LEU A CA 1
ATOM 5588 C C . LEU A 1 697 ? 8.890 83.680 -28.706 1.00 78.00 697 LEU A C 1
ATOM 5590 O O . LEU A 1 697 ? 9.363 82.999 -27.796 1.00 78.00 697 LEU A O 1
ATOM 5594 N N . GLN A 1 698 ? 7.948 84.599 -28.471 1.00 77.19 698 GLN A N 1
ATOM 5595 C CA . GLN A 1 698 ? 7.407 84.844 -27.133 1.00 77.19 698 GLN A CA 1
ATOM 5596 C C . GLN A 1 698 ? 6.606 83.632 -26.622 1.00 77.19 698 GLN A C 1
ATOM 5598 O O . GLN A 1 698 ? 6.788 83.232 -25.471 1.00 77.19 698 GLN A O 1
ATOM 5603 N N . THR A 1 699 ? 5.783 83.002 -27.474 1.00 79.00 699 THR A N 1
ATOM 5604 C CA . THR A 1 699 ? 5.043 81.774 -27.121 1.00 79.00 699 THR A CA 1
ATOM 5605 C C . THR A 1 699 ? 5.946 80.548 -26.968 1.00 79.00 699 THR A C 1
ATOM 5607 O O . THR A 1 699 ? 5.774 79.778 -26.021 1.00 79.00 699 THR A O 1
ATOM 5610 N N . GLN A 1 700 ? 6.951 80.392 -27.835 1.00 78.12 700 GLN A N 1
ATOM 5611 C CA . GLN A 1 700 ? 7.962 79.336 -27.762 1.00 78.12 700 GLN A CA 1
ATOM 5612 C C . GLN A 1 700 ? 8.750 79.460 -26.453 1.00 78.12 700 GLN A C 1
ATOM 5614 O O . GLN A 1 700 ? 8.903 78.479 -25.731 1.00 78.12 700 GLN A O 1
ATOM 5619 N N . LYS A 1 701 ? 9.154 80.681 -26.076 1.00 79.44 701 LYS A N 1
ATOM 5620 C CA . LYS A 1 701 ? 9.810 80.967 -24.796 1.00 79.44 701 LYS A CA 1
ATOM 5621 C C . LYS A 1 701 ? 8.944 80.586 -23.593 1.00 79.44 701 LYS A C 1
ATOM 5623 O O . LYS A 1 701 ? 9.459 79.950 -22.678 1.00 79.44 701 LYS A O 1
ATOM 5628 N N . THR A 1 702 ? 7.651 80.926 -23.574 1.00 79.31 702 THR A N 1
ATOM 5629 C CA . THR A 1 702 ? 6.768 80.504 -22.469 1.00 79.31 702 THR A CA 1
ATOM 5630 C C . THR A 1 702 ? 6.587 78.986 -22.421 1.00 79.31 702 THR A C 1
ATOM 5632 O O . THR A 1 702 ? 6.668 78.408 -21.340 1.00 79.31 702 THR A O 1
ATOM 5635 N N . ALA A 1 703 ? 6.443 78.324 -23.575 1.00 78.88 703 ALA A N 1
ATOM 5636 C CA . ALA A 1 703 ? 6.343 76.867 -23.651 1.00 78.88 703 ALA A CA 1
ATOM 5637 C C . ALA A 1 703 ? 7.629 76.170 -23.168 1.00 78.88 703 ALA A C 1
ATOM 5639 O O . ALA A 1 703 ? 7.557 75.169 -22.463 1.00 78.88 703 ALA A O 1
ATOM 5640 N N . LEU A 1 704 ? 8.802 76.729 -23.477 1.00 78.69 704 LEU A N 1
ATOM 5641 C CA . LEU A 1 704 ? 10.097 76.253 -22.987 1.00 78.69 704 LEU A CA 1
ATOM 5642 C C . LEU A 1 704 ? 10.257 76.446 -21.475 1.00 78.69 704 LEU A C 1
ATOM 5644 O O . LEU A 1 704 ? 10.762 75.551 -20.806 1.00 78.69 704 LEU A O 1
ATOM 5648 N N . GLN A 1 705 ? 9.797 77.568 -20.913 1.00 78.62 705 GLN A N 1
ATOM 5649 C CA . GLN A 1 705 ? 9.806 77.766 -19.459 1.00 78.62 705 GLN A CA 1
ATOM 5650 C C . GLN A 1 705 ? 8.869 76.776 -18.747 1.00 78.62 705 GLN A C 1
ATOM 5652 O O . GLN A 1 705 ? 9.253 76.213 -17.724 1.00 78.62 705 GLN A O 1
ATOM 5657 N N . GLU A 1 706 ? 7.691 76.483 -19.306 1.00 80.06 706 GLU A N 1
ATOM 5658 C CA . GLU A 1 706 ? 6.835 75.401 -18.800 1.00 80.06 706 GLU A CA 1
ATOM 5659 C C . GLU A 1 706 ? 7.462 74.010 -18.962 1.00 80.06 706 GLU A C 1
ATOM 5661 O O . GLU A 1 706 ? 7.320 73.179 -18.069 1.00 80.06 706 GLU A O 1
ATOM 5666 N N . ALA A 1 707 ? 8.142 73.737 -20.078 1.00 77.19 707 ALA A N 1
ATOM 5667 C CA . ALA A 1 707 ? 8.808 72.458 -20.317 1.00 77.19 707 ALA A CA 1
ATOM 5668 C C . ALA A 1 707 ? 9.969 72.229 -19.338 1.00 77.19 707 ALA A C 1
ATOM 5670 O O . ALA A 1 707 ? 10.110 71.125 -18.821 1.00 77.19 707 ALA A O 1
ATOM 5671 N N . ILE A 1 708 ? 10.745 73.273 -19.024 1.00 78.06 708 ILE A N 1
ATOM 5672 C CA . ILE A 1 708 ? 11.794 73.234 -17.995 1.00 78.06 708 ILE A CA 1
ATOM 5673 C C . ILE A 1 708 ? 11.177 72.964 -16.618 1.00 78.06 708 ILE A C 1
ATOM 5675 O O . ILE A 1 708 ? 11.603 72.022 -15.961 1.00 78.06 708 ILE A O 1
ATOM 5679 N N . MET A 1 709 ? 10.124 73.689 -16.218 1.00 81.06 709 MET A N 1
ATOM 5680 C CA . MET A 1 709 ? 9.423 73.433 -14.946 1.00 81.06 709 MET A CA 1
ATOM 5681 C C . MET A 1 709 ? 8.897 71.991 -14.853 1.00 81.06 709 MET A C 1
ATOM 5683 O O . MET A 1 709 ? 9.177 71.292 -13.884 1.00 81.06 709 MET A O 1
ATOM 5687 N N . LYS A 1 710 ? 8.199 71.506 -15.890 1.00 81.44 710 LYS A N 1
ATOM 5688 C CA . LYS A 1 710 ? 7.675 70.127 -15.958 1.00 81.44 710 LYS A CA 1
ATOM 5689 C C . LYS A 1 710 ? 8.795 69.081 -15.938 1.00 81.44 710 LYS A C 1
ATOM 5691 O O . LYS A 1 710 ? 8.611 67.997 -15.390 1.00 81.44 710 LYS A O 1
ATOM 5696 N N . ARG A 1 711 ? 9.960 69.397 -16.511 1.00 77.12 711 ARG A N 1
ATOM 5697 C CA . ARG A 1 711 ? 11.155 68.547 -16.480 1.00 77.12 711 ARG A CA 1
ATOM 5698 C C . ARG A 1 711 ? 11.801 68.524 -15.096 1.00 77.12 711 ARG A C 1
ATOM 5700 O O . ARG A 1 711 ? 12.108 67.437 -14.627 1.00 77.12 711 ARG A O 1
ATOM 5707 N N . GLU A 1 712 ? 11.950 69.663 -14.425 1.00 78.31 712 GLU A N 1
ATOM 5708 C CA . GLU A 1 712 ? 12.451 69.739 -13.044 1.00 78.31 712 GLU A CA 1
ATOM 5709 C C . GLU A 1 712 ? 11.512 69.010 -12.064 1.00 78.31 712 GLU A C 1
ATOM 5711 O O . GLU A 1 712 ? 11.973 68.272 -11.193 1.00 78.31 712 GLU A O 1
ATOM 5716 N N . GLU A 1 713 ? 10.193 69.125 -12.245 1.00 77.62 713 GLU A N 1
ATOM 5717 C CA . GLU A 1 713 ? 9.191 68.362 -11.488 1.00 77.62 713 GLU A CA 1
ATOM 5718 C C . GLU A 1 713 ? 9.269 66.850 -11.768 1.00 77.62 713 GLU A C 1
ATOM 5720 O O . GLU A 1 713 ? 9.213 66.046 -10.833 1.00 77.62 713 GLU A O 1
ATOM 5725 N N . ALA A 1 714 ? 9.451 66.441 -13.029 1.00 75.88 714 ALA A N 1
ATOM 5726 C CA . ALA A 1 714 ? 9.621 65.037 -13.401 1.00 75.88 714 ALA A CA 1
ATOM 5727 C C . ALA A 1 714 ? 10.948 64.446 -12.892 1.00 75.88 714 ALA A C 1
ATOM 5729 O O . ALA A 1 714 ? 10.965 63.320 -12.399 1.00 75.88 714 ALA A O 1
ATOM 5730 N N . GLU A 1 715 ? 12.044 65.201 -12.960 1.00 78.50 715 GLU A N 1
ATOM 5731 C CA . GLU A 1 715 ? 13.374 64.816 -12.476 1.00 78.50 715 GLU A CA 1
ATOM 5732 C C . GLU A 1 715 ? 13.392 64.722 -10.942 1.00 78.50 715 GLU A C 1
ATOM 5734 O O . GLU A 1 715 ? 13.917 63.757 -10.386 1.00 78.50 715 GLU A O 1
ATOM 5739 N N . LYS A 1 716 ? 12.687 65.625 -10.248 1.00 78.75 716 LYS A N 1
ATOM 5740 C CA . LYS A 1 716 ? 12.418 65.511 -8.808 1.00 78.75 716 LYS A CA 1
ATOM 5741 C C . LYS A 1 716 ? 11.548 64.293 -8.471 1.00 78.75 716 LYS A C 1
ATOM 5743 O O . LYS A 1 716 ? 11.863 63.575 -7.527 1.00 78.75 716 LYS A O 1
ATOM 5748 N N . CYS A 1 717 ? 10.491 64.020 -9.238 1.00 80.56 717 CYS A N 1
ATOM 5749 C CA . CYS A 1 717 ? 9.639 62.841 -9.037 1.00 80.56 717 CYS A CA 1
ATOM 5750 C C . CYS A 1 717 ? 10.403 61.526 -9.284 1.00 80.56 717 CYS A C 1
ATOM 5752 O O . CYS A 1 717 ? 10.189 60.544 -8.573 1.00 80.56 717 CYS A O 1
ATOM 5754 N N . LEU A 1 718 ? 11.323 61.504 -10.254 1.00 77.31 718 LEU A N 1
ATOM 5755 C CA . LEU A 1 718 ? 12.247 60.391 -10.476 1.00 77.31 718 LEU A CA 1
ATOM 5756 C C . LEU A 1 718 ? 13.230 60.241 -9.310 1.00 77.31 718 LEU A C 1
ATOM 5758 O O . LEU A 1 718 ? 13.388 59.132 -8.817 1.00 77.31 718 LEU A O 1
ATOM 5762 N N . LEU A 1 719 ? 13.811 61.331 -8.799 1.00 80.31 719 LEU A N 1
ATOM 5763 C CA . LEU A 1 719 ? 14.696 61.284 -7.631 1.00 80.31 719 LEU A CA 1
ATOM 5764 C C . LEU A 1 719 ? 13.968 60.780 -6.371 1.00 80.31 719 LEU A C 1
ATOM 5766 O O . LEU A 1 719 ? 14.501 59.952 -5.634 1.00 80.31 719 LEU A O 1
ATOM 5770 N N . GLU A 1 720 ? 12.731 61.226 -6.135 1.00 77.75 720 GLU A N 1
ATOM 5771 C CA . GLU A 1 720 ? 11.887 60.739 -5.036 1.00 77.75 720 GLU A CA 1
ATOM 5772 C C . GLU A 1 720 ? 11.536 59.250 -5.201 1.00 77.75 720 GLU A C 1
ATOM 5774 O O . GLU A 1 720 ? 11.556 58.512 -4.212 1.00 77.75 720 GLU A O 1
ATOM 5779 N N . LYS A 1 721 ? 11.297 58.780 -6.436 1.00 77.88 721 LYS A N 1
ATOM 5780 C CA . LYS A 1 721 ? 11.107 57.354 -6.757 1.00 77.88 721 LYS A CA 1
ATOM 5781 C C . LYS A 1 721 ? 12.383 56.538 -6.572 1.00 77.88 721 LYS A C 1
ATOM 5783 O O . LYS A 1 721 ? 12.308 55.500 -5.933 1.00 77.88 721 LYS A O 1
ATOM 5788 N N . ASP A 1 722 ? 13.545 57.009 -7.011 1.00 76.25 722 ASP A N 1
ATOM 5789 C CA . ASP A 1 722 ? 14.840 56.353 -6.778 1.00 76.25 722 ASP A CA 1
ATOM 5790 C C . ASP A 1 722 ? 15.166 56.258 -5.282 1.00 76.25 722 ASP A C 1
ATOM 5792 O O . ASP A 1 722 ? 15.674 55.240 -4.809 1.00 76.25 722 ASP A O 1
ATOM 5796 N N . MET A 1 723 ? 14.844 57.297 -4.506 1.00 77.12 723 MET A N 1
ATOM 5797 C CA . MET A 1 723 ? 14.959 57.270 -3.047 1.00 77.12 723 MET A CA 1
ATOM 5798 C C . MET A 1 723 ? 13.891 56.395 -2.380 1.00 77.12 723 MET A C 1
ATOM 5800 O O . MET A 1 723 ? 14.083 55.989 -1.236 1.00 77.12 723 MET A O 1
ATOM 5804 N N . LEU A 1 724 ? 12.759 56.110 -3.031 1.00 80.06 724 LEU A N 1
ATOM 5805 C CA . LEU A 1 724 ? 11.778 55.130 -2.556 1.00 80.06 724 LEU A CA 1
ATOM 5806 C C . LEU A 1 724 ? 12.231 53.702 -2.884 1.00 80.06 724 LEU A C 1
ATOM 5808 O O . LEU A 1 724 ? 12.229 52.861 -1.996 1.00 80.06 724 LEU A O 1
ATOM 5812 N N . ILE A 1 725 ? 12.693 53.460 -4.114 1.00 76.50 725 ILE A N 1
ATOM 5813 C CA . ILE A 1 725 ? 13.250 52.187 -4.580 1.00 76.50 725 ILE A CA 1
ATOM 5814 C C . ILE A 1 725 ? 14.430 51.794 -3.698 1.00 76.50 725 ILE A C 1
ATOM 5816 O O . ILE A 1 725 ? 14.410 50.698 -3.167 1.00 76.50 725 ILE A O 1
ATOM 5820 N N . LYS A 1 726 ? 15.391 52.692 -3.431 1.00 77.25 726 LYS A N 1
ATOM 5821 C CA . LYS A 1 726 ? 16.521 52.403 -2.525 1.00 77.25 726 LYS A CA 1
ATOM 5822 C C . LYS A 1 726 ? 16.077 52.024 -1.112 1.00 77.25 726 LYS A C 1
ATOM 5824 O O . LYS A 1 726 ? 16.605 51.060 -0.578 1.00 77.25 726 LYS A O 1
ATOM 5829 N N . ARG A 1 727 ? 15.065 52.697 -0.549 1.00 76.25 727 ARG A N 1
ATOM 5830 C CA . ARG A 1 727 ? 14.485 52.318 0.754 1.00 76.25 727 ARG A CA 1
ATOM 5831 C C . ARG A 1 727 ? 13.734 50.988 0.704 1.00 76.25 727 ARG A C 1
ATOM 5833 O O . ARG A 1 727 ? 13.793 50.243 1.667 1.00 76.25 727 ARG A O 1
ATOM 5840 N N . LEU A 1 728 ? 13.055 50.664 -0.395 1.00 75.44 728 LEU A N 1
ATOM 5841 C CA . LEU A 1 728 ? 12.432 49.349 -0.581 1.00 75.44 728 LEU A CA 1
ATOM 5842 C C . LEU A 1 728 ? 13.493 48.251 -0.747 1.00 75.44 728 LEU A C 1
ATOM 5844 O O . LEU A 1 728 ? 13.329 47.179 -0.188 1.00 75.44 728 LEU A O 1
ATOM 5848 N N . ASP A 1 729 ? 14.599 48.535 -1.432 1.00 75.50 729 ASP A N 1
ATOM 5849 C CA . ASP A 1 729 ? 15.757 47.651 -1.601 1.00 75.50 729 ASP A CA 1
ATOM 5850 C C . ASP A 1 729 ? 16.519 47.423 -0.284 1.00 75.50 729 ASP A C 1
ATOM 5852 O O . ASP A 1 729 ? 17.029 46.332 -0.041 1.00 75.50 729 ASP A O 1
ATOM 5856 N N . GLU A 1 730 ? 16.638 48.458 0.550 1.00 78.19 730 GLU A N 1
ATOM 5857 C CA . GLU A 1 730 ? 17.233 48.401 1.889 1.00 78.19 730 GLU A CA 1
ATOM 5858 C C . GLU A 1 730 ? 16.311 47.641 2.849 1.00 78.19 730 GLU A C 1
ATOM 5860 O O . GLU A 1 730 ? 16.763 46.674 3.459 1.00 78.19 730 GLU A O 1
ATOM 5865 N N . ASN A 1 731 ? 15.013 47.968 2.883 1.00 77.62 731 ASN A N 1
ATOM 5866 C CA . ASN A 1 731 ? 14.014 47.227 3.654 1.00 77.62 731 ASN A CA 1
ATOM 5867 C C . ASN A 1 731 ? 13.944 45.754 3.221 1.00 77.62 731 ASN A C 1
ATOM 5869 O O . ASN A 1 731 ? 13.981 44.887 4.077 1.00 77.62 731 ASN A O 1
ATOM 5873 N N . LEU A 1 732 ? 13.922 45.437 1.920 1.00 76.06 732 LEU A N 1
ATOM 5874 C CA . LEU A 1 732 ? 13.910 44.050 1.432 1.00 76.06 732 LEU A CA 1
ATOM 5875 C C . LEU A 1 732 ? 15.174 43.280 1.832 1.00 76.06 732 LEU A C 1
ATOM 5877 O O . LEU A 1 732 ? 15.094 42.084 2.101 1.00 76.06 732 LEU A O 1
ATOM 5881 N N . LYS A 1 733 ? 16.338 43.939 1.902 1.00 75.12 733 LYS A N 1
ATOM 5882 C CA . LYS A 1 733 ? 17.576 43.323 2.412 1.00 75.12 733 LYS A CA 1
ATOM 5883 C C . LYS A 1 733 ? 17.531 43.142 3.927 1.00 75.12 733 LYS A C 1
ATOM 5885 O O . LYS A 1 733 ? 18.005 42.118 4.411 1.00 75.12 733 LYS A O 1
ATOM 5890 N N . GLU A 1 734 ? 16.961 44.088 4.668 1.00 77.12 734 GLU A N 1
ATOM 5891 C CA . GLU A 1 734 ? 16.817 44.006 6.124 1.00 77.12 734 GLU A CA 1
ATOM 5892 C C . GLU A 1 734 ? 15.754 42.973 6.539 1.00 77.12 734 GLU A C 1
ATOM 5894 O O . GLU A 1 734 ? 16.014 42.170 7.430 1.00 77.12 734 GLU A O 1
ATOM 5899 N N . ASP A 1 735 ? 14.629 42.886 5.826 1.00 76.06 735 ASP A N 1
ATOM 5900 C CA . ASP A 1 735 ? 13.595 41.857 5.975 1.00 76.06 735 ASP A CA 1
ATOM 5901 C C . ASP A 1 735 ? 14.123 40.471 5.590 1.00 76.06 735 ASP A C 1
ATOM 5903 O O . ASP A 1 735 ? 13.974 39.535 6.372 1.00 76.06 735 ASP A O 1
ATOM 5907 N N . LEU A 1 736 ? 14.803 40.321 4.444 1.00 76.62 736 LEU A N 1
ATOM 5908 C CA . LEU A 1 736 ? 15.401 39.042 4.035 1.00 76.62 736 LEU A CA 1
ATOM 5909 C C . LEU A 1 736 ? 16.507 38.598 5.005 1.00 76.62 736 LEU A C 1
ATOM 5911 O O . LEU A 1 736 ? 16.604 37.415 5.325 1.00 76.62 736 LEU A O 1
ATOM 5915 N N . SER A 1 737 ? 17.310 39.537 5.514 1.00 74.75 737 SER A N 1
ATOM 5916 C CA . SER A 1 737 ? 18.298 39.287 6.571 1.00 74.75 737 SER A CA 1
ATOM 5917 C C . SER A 1 737 ? 17.619 38.892 7.887 1.00 74.75 737 SER A C 1
ATOM 5919 O O . SER A 1 737 ? 18.000 37.902 8.506 1.00 74.75 737 SER A O 1
ATOM 5921 N N . SER A 1 738 ? 16.550 39.590 8.283 1.00 78.19 738 SER A N 1
ATOM 5922 C CA . SER A 1 738 ? 15.759 39.288 9.479 1.00 78.19 738 SER A CA 1
ATOM 5923 C C . SER A 1 738 ? 15.077 37.924 9.383 1.00 78.19 738 SER A C 1
ATOM 5925 O O . SER A 1 738 ? 15.058 37.178 10.357 1.00 78.19 738 SER A O 1
ATOM 5927 N N . GLU A 1 739 ? 14.531 37.563 8.223 1.00 78.81 739 GLU A N 1
ATOM 5928 C CA . GLU A 1 739 ? 13.896 36.269 7.987 1.00 78.81 739 GLU A CA 1
ATOM 5929 C C . GLU A 1 739 ? 14.932 35.138 7.911 1.00 78.81 739 GLU A C 1
ATOM 5931 O O . GLU A 1 739 ? 14.697 34.059 8.450 1.00 78.81 739 GLU A O 1
ATOM 5936 N N . MET A 1 740 ? 16.104 35.382 7.314 1.00 74.81 740 MET A N 1
ATOM 5937 C CA . MET A 1 740 ? 17.222 34.434 7.311 1.00 74.81 740 MET A CA 1
ATOM 5938 C C . MET A 1 740 ? 17.781 34.217 8.723 1.00 74.81 740 MET A C 1
ATOM 5940 O O . MET A 1 740 ? 18.004 33.072 9.111 1.00 74.81 740 MET A O 1
ATOM 5944 N N . GLN A 1 741 ? 17.923 35.281 9.519 1.00 80.12 741 GLN A N 1
ATOM 5945 C CA . GLN A 1 741 ? 18.324 35.195 10.923 1.00 80.12 741 GLN A CA 1
ATOM 5946 C C . GLN A 1 741 ? 17.265 34.459 11.752 1.00 80.12 741 GLN A C 1
ATOM 5948 O O . GLN A 1 741 ? 17.610 33.506 12.434 1.00 80.12 741 GLN A O 1
ATOM 5953 N N . LYS A 1 742 ? 15.970 34.780 11.611 1.00 82.88 742 LYS A N 1
ATOM 5954 C CA . LYS A 1 742 ? 14.873 34.027 12.255 1.00 82.88 742 LYS A CA 1
ATOM 5955 C C . LYS A 1 742 ? 14.870 32.551 11.854 1.00 82.88 742 LYS A C 1
ATOM 5957 O O . LYS A 1 742 ? 14.639 31.696 12.698 1.00 82.88 742 LYS A O 1
ATOM 5962 N N . LYS A 1 743 ? 15.150 32.219 10.588 1.00 82.19 743 LYS A N 1
ATOM 5963 C CA . LYS A 1 743 ? 15.291 30.824 10.130 1.00 82.19 743 LYS A CA 1
ATOM 5964 C C . LYS A 1 743 ? 16.509 30.141 10.762 1.00 82.19 743 LYS A C 1
ATOM 5966 O O . LYS A 1 743 ? 16.402 28.976 11.127 1.00 82.19 743 LYS A O 1
ATOM 5971 N N . LEU A 1 744 ? 17.624 30.849 10.946 1.00 82.69 744 LEU A N 1
ATOM 5972 C CA . LEU A 1 744 ? 18.824 30.346 11.625 1.00 82.69 744 LEU A CA 1
ATOM 5973 C C . LEU A 1 744 ? 18.611 30.168 13.143 1.00 82.69 744 LEU A C 1
ATOM 5975 O O . LEU A 1 744 ? 19.012 29.150 13.706 1.00 82.69 744 LEU A O 1
ATOM 5979 N N . ASP A 1 745 ? 17.925 31.107 13.791 1.00 85.06 745 ASP A N 1
ATOM 5980 C CA . ASP A 1 745 ? 17.559 31.060 15.210 1.00 85.06 745 ASP A CA 1
ATOM 5981 C C . ASP A 1 745 ? 16.549 29.929 15.470 1.00 85.06 745 ASP A C 1
ATOM 5983 O O . ASP A 1 745 ? 16.743 29.111 16.367 1.00 85.06 745 ASP A O 1
ATOM 5987 N N . ASN A 1 746 ? 15.533 29.780 14.613 1.00 85.44 746 ASN A N 1
ATOM 5988 C CA . ASN A 1 746 ? 14.588 28.661 14.670 1.00 85.44 746 ASN A CA 1
ATOM 5989 C C . ASN A 1 746 ? 15.284 27.314 14.415 1.00 85.44 746 ASN A C 1
ATOM 5991 O O . ASN A 1 746 ? 15.024 26.349 15.131 1.00 85.44 746 ASN A O 1
ATOM 5995 N N . LEU A 1 747 ? 16.195 27.229 13.436 1.00 80.69 747 LEU A N 1
ATOM 5996 C CA . LEU A 1 747 ? 16.982 26.016 13.184 1.00 80.69 747 LEU A CA 1
ATOM 5997 C C . LEU A 1 747 ? 17.906 25.674 14.357 1.00 80.69 747 LEU A C 1
ATOM 5999 O O . LEU A 1 747 ? 18.089 24.495 14.649 1.00 80.69 747 LEU A O 1
ATOM 6003 N N . THR A 1 748 ? 18.482 26.664 15.042 1.00 83.44 748 THR A N 1
ATOM 6004 C CA . THR A 1 748 ? 19.341 26.418 16.210 1.00 83.44 748 THR A CA 1
ATOM 6005 C C . THR A 1 748 ? 18.542 26.075 17.468 1.00 83.44 748 THR A C 1
ATOM 6007 O O . THR A 1 748 ? 18.985 25.187 18.198 1.00 83.44 748 THR A O 1
ATOM 6010 N N . SER A 1 749 ? 17.348 26.649 17.674 1.00 83.75 749 SER A N 1
ATOM 6011 C CA . SER A 1 749 ? 16.399 26.203 18.712 1.00 83.75 749 SER A CA 1
ATOM 6012 C C . SER A 1 749 ? 15.957 24.764 18.460 1.00 83.75 749 SER A C 1
ATOM 6014 O O . SER A 1 749 ? 16.197 23.901 19.298 1.00 83.75 749 SER A O 1
ATOM 6016 N N . LEU A 1 750 ? 15.471 24.453 17.253 1.00 85.56 750 LEU A N 1
ATOM 6017 C CA . LEU A 1 750 ? 15.056 23.100 16.870 1.00 85.56 750 LEU A CA 1
ATOM 6018 C C . LEU A 1 750 ? 16.206 22.083 16.989 1.00 85.56 750 LEU A C 1
ATOM 6020 O O . LEU A 1 750 ? 15.992 20.943 17.388 1.00 85.56 750 LEU A O 1
ATOM 6024 N N . ASN A 1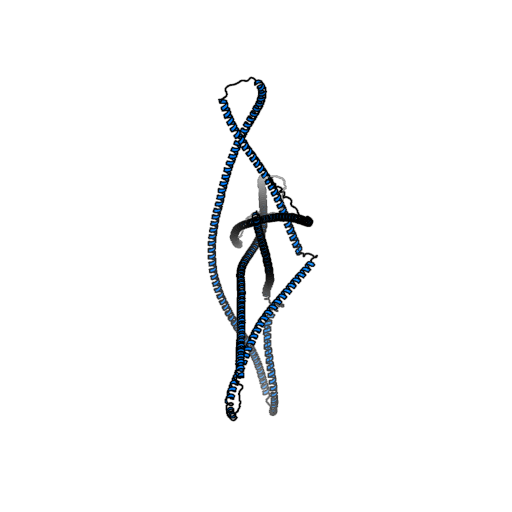 751 ? 17.447 22.480 16.689 1.00 79.44 751 ASN A N 1
ATOM 6025 C CA . ASN A 1 751 ? 18.628 21.631 16.873 1.00 79.44 751 ASN A CA 1
ATOM 6026 C C . ASN A 1 751 ? 18.995 21.439 18.360 1.00 79.44 751 ASN A C 1
ATOM 6028 O O . ASN A 1 751 ? 19.518 20.385 18.724 1.00 79.44 751 ASN A O 1
ATOM 6032 N N . HIS A 1 752 ? 18.724 22.427 19.219 1.00 86.19 752 HIS A N 1
ATOM 6033 C CA . HIS A 1 752 ? 18.887 22.324 20.671 1.00 86.19 752 HIS A CA 1
ATOM 6034 C C . HIS A 1 752 ? 17.806 21.431 21.291 1.00 86.19 752 HIS A C 1
ATOM 6036 O O . HIS A 1 752 ? 18.135 20.502 22.025 1.00 86.19 752 HIS A O 1
ATOM 6042 N N . GLU A 1 753 ? 16.545 21.644 20.914 1.00 85.25 753 GLU A N 1
ATOM 6043 C CA . GLU A 1 753 ? 15.397 20.813 21.276 1.00 85.25 753 GLU A CA 1
ATOM 6044 C C . GLU A 1 753 ? 15.633 19.363 20.851 1.00 85.25 753 GLU A C 1
ATOM 6046 O O . GLU A 1 753 ? 15.607 18.485 21.703 1.00 85.25 753 GLU A O 1
ATOM 6051 N N . LEU A 1 754 ? 16.003 19.098 19.590 1.00 83.56 754 LEU A N 1
ATOM 6052 C CA . LEU A 1 754 ? 16.307 17.744 19.107 1.00 83.56 754 LEU A CA 1
ATOM 6053 C C . LEU A 1 754 ? 17.451 17.080 19.897 1.00 83.56 754 LEU A C 1
ATOM 6055 O O . LEU A 1 754 ? 17.398 15.881 20.160 1.00 83.56 754 LEU A O 1
ATOM 6059 N N . LYS A 1 755 ? 18.476 17.839 20.311 1.00 85.06 755 LYS A N 1
ATOM 6060 C CA . LYS A 1 755 ? 19.561 17.334 21.175 1.00 85.06 755 LYS A CA 1
ATOM 6061 C C . LYS A 1 755 ? 19.087 17.032 22.594 1.00 85.06 755 LYS A C 1
ATOM 6063 O O . LYS A 1 755 ? 19.528 16.041 23.169 1.00 85.06 755 LYS A O 1
ATOM 6068 N N . GLN A 1 756 ? 18.203 17.854 23.154 1.00 83.25 756 GLN A N 1
ATOM 6069 C CA . GLN A 1 756 ? 17.593 17.614 24.461 1.00 83.25 756 GLN A CA 1
ATOM 6070 C C . GLN A 1 756 ? 16.656 16.395 24.418 1.00 83.25 756 GLN A C 1
ATOM 6072 O O . GLN A 1 756 ? 16.689 15.571 25.328 1.00 83.25 756 GLN A O 1
ATOM 6077 N N . ASP A 1 757 ? 15.903 16.236 23.330 1.00 84.56 757 ASP A N 1
ATOM 6078 C CA . ASP A 1 757 ? 15.024 15.099 23.047 1.00 84.56 757 ASP A CA 1
ATOM 6079 C C . ASP A 1 757 ? 15.813 13.794 22.874 1.00 84.56 757 ASP A C 1
ATOM 6081 O O . ASP A 1 757 ? 15.418 12.755 23.402 1.00 84.56 757 ASP A O 1
ATOM 6085 N N . LEU A 1 758 ? 16.950 13.840 22.168 1.00 81.12 758 LEU A N 1
ATOM 6086 C CA . LEU A 1 758 ? 17.881 12.714 22.050 1.00 81.12 758 LEU A CA 1
ATOM 6087 C C . LEU A 1 758 ? 18.482 12.353 23.413 1.00 81.12 758 LEU A C 1
ATOM 6089 O O . LEU A 1 758 ? 18.397 11.198 23.809 1.00 81.12 758 LEU A O 1
ATOM 6093 N N . LEU A 1 759 ? 18.976 13.330 24.183 1.00 86.25 759 LEU A N 1
ATOM 6094 C CA . LEU A 1 759 ? 19.510 13.083 25.528 1.00 86.25 759 LEU A CA 1
ATOM 6095 C C . LEU A 1 759 ? 18.446 12.487 26.471 1.00 86.25 759 LEU A C 1
ATOM 6097 O O . LEU A 1 759 ? 18.737 11.584 27.255 1.00 86.25 759 LEU A O 1
ATOM 6101 N N . ALA A 1 760 ? 17.200 12.963 26.389 1.00 82.56 760 ALA A N 1
ATOM 6102 C CA . ALA A 1 760 ? 16.079 12.417 27.148 1.00 82.56 760 ALA A CA 1
ATOM 6103 C C . ALA A 1 760 ? 15.748 10.979 26.715 1.00 82.56 760 ALA A C 1
ATOM 6105 O O . ALA A 1 760 ? 15.546 10.117 27.574 1.00 82.56 760 ALA A O 1
ATOM 6106 N N . LYS A 1 761 ? 15.751 10.692 25.406 1.00 82.69 761 LYS A N 1
ATOM 6107 C CA . LYS A 1 761 ? 15.565 9.338 24.860 1.00 82.69 761 LYS A CA 1
ATOM 6108 C C . LYS A 1 761 ? 16.700 8.401 25.263 1.00 82.69 761 LYS A C 1
ATOM 6110 O O . LYS A 1 761 ? 16.400 7.289 25.678 1.00 82.69 761 LYS A O 1
ATOM 6115 N N . ASP A 1 762 ? 17.954 8.844 25.263 1.00 83.12 762 ASP A N 1
ATOM 6116 C CA . ASP A 1 762 ? 19.107 8.062 25.731 1.00 83.12 762 ASP A CA 1
ATOM 6117 C C . ASP A 1 762 ? 18.993 7.723 27.227 1.00 83.12 762 ASP A C 1
ATOM 6119 O O . ASP A 1 762 ? 19.193 6.576 27.631 1.00 83.12 762 ASP A O 1
ATOM 6123 N N . ILE A 1 763 ? 18.589 8.690 28.062 1.00 85.38 763 ILE A N 1
ATOM 6124 C CA . ILE A 1 763 ? 18.323 8.468 29.494 1.00 85.38 763 ILE A CA 1
ATOM 6125 C C . ILE A 1 763 ? 17.167 7.473 29.689 1.00 85.38 763 ILE A C 1
ATOM 6127 O O . ILE A 1 763 ? 17.259 6.572 30.529 1.00 85.38 763 ILE A O 1
ATOM 6131 N N . VAL A 1 764 ? 16.088 7.593 28.908 1.00 85.56 764 VAL A N 1
ATOM 6132 C CA . VAL A 1 764 ? 14.958 6.652 28.947 1.00 85.56 764 VAL A CA 1
ATOM 6133 C C . VAL A 1 764 ? 15.391 5.259 28.488 1.00 85.56 764 VAL A C 1
ATOM 6135 O O . VAL A 1 764 ? 15.100 4.300 29.202 1.00 85.56 764 VAL A O 1
ATOM 6138 N N . LEU A 1 765 ? 16.128 5.136 27.382 1.00 82.50 765 LEU A N 1
ATOM 6139 C CA . LEU A 1 765 ? 16.644 3.877 26.839 1.00 82.50 765 LEU A CA 1
ATOM 6140 C C . LEU A 1 765 ? 17.578 3.177 27.826 1.00 82.50 765 LEU A C 1
ATOM 6142 O O . LEU A 1 765 ? 17.377 1.998 28.104 1.00 82.50 765 LEU A O 1
ATOM 6146 N N . GLU A 1 766 ? 18.537 3.878 28.435 1.00 84.00 766 GLU A N 1
ATOM 6147 C CA . GLU A 1 766 ? 19.421 3.266 29.434 1.00 84.00 766 GLU A CA 1
ATOM 6148 C C . GLU A 1 766 ? 18.641 2.881 30.710 1.00 84.00 766 GLU A C 1
ATOM 6150 O O . GLU A 1 766 ? 18.915 1.846 31.323 1.00 84.00 766 GLU A O 1
ATOM 6155 N N . SER A 1 767 ? 17.590 3.632 31.076 1.00 84.38 767 SER A N 1
ATOM 6156 C CA . SER A 1 767 ? 16.678 3.242 32.164 1.00 84.38 767 SER A CA 1
ATOM 6157 C C . SER A 1 767 ? 15.839 1.999 31.826 1.00 84.38 767 SER A C 1
ATOM 6159 O O . SER A 1 767 ? 15.644 1.139 32.687 1.00 84.38 767 SER A O 1
ATOM 6161 N N . GLN A 1 768 ? 15.369 1.870 30.580 1.00 81.88 768 GLN A N 1
ATOM 6162 C CA . GLN A 1 768 ? 14.611 0.719 30.089 1.00 81.88 768 GLN A CA 1
ATOM 6163 C C . GLN A 1 768 ? 15.512 -0.510 29.989 1.00 81.88 768 GLN A C 1
ATOM 6165 O O . GLN A 1 768 ? 15.164 -1.553 30.523 1.00 81.88 768 GLN A O 1
ATOM 6170 N N . LYS A 1 769 ? 16.710 -0.372 29.421 1.00 85.69 769 LYS A N 1
ATOM 6171 C CA . LYS A 1 769 ? 17.763 -1.393 29.362 1.00 85.69 769 LYS A CA 1
ATOM 6172 C C . LYS A 1 769 ? 18.166 -1.881 30.756 1.00 85.69 769 LYS A C 1
ATOM 6174 O O . LYS A 1 769 ? 18.276 -3.085 30.968 1.00 85.69 769 LYS A O 1
ATOM 6179 N N . LYS A 1 770 ? 18.278 -0.985 31.745 1.00 85.50 770 LYS A N 1
ATOM 6180 C CA . LYS A 1 770 ? 18.492 -1.361 33.154 1.00 85.50 770 LYS A CA 1
ATOM 6181 C C . LYS A 1 770 ? 17.302 -2.125 33.750 1.00 85.50 770 LYS A C 1
ATOM 6183 O O . LYS A 1 770 ? 17.518 -3.120 34.440 1.00 85.50 770 LYS A O 1
ATOM 6188 N N . LYS A 1 771 ? 16.059 -1.709 33.470 1.00 85.62 771 LYS A N 1
ATOM 6189 C CA . LYS A 1 771 ? 14.843 -2.455 33.858 1.00 85.62 771 LYS A CA 1
ATOM 6190 C C . LYS A 1 771 ? 14.768 -3.824 33.173 1.00 85.62 771 LYS A C 1
ATOM 6192 O O . LYS A 1 771 ? 14.374 -4.784 33.821 1.00 85.62 771 LYS A O 1
ATOM 6197 N N . LEU A 1 772 ? 15.177 -3.927 31.909 1.00 81.44 772 LEU A N 1
ATOM 6198 C CA . LEU A 1 772 ? 15.172 -5.154 31.112 1.00 81.44 772 LEU A CA 1
ATOM 6199 C C . LEU A 1 772 ? 16.230 -6.136 31.631 1.00 81.44 772 LEU A C 1
ATOM 6201 O O . LEU A 1 772 ? 15.899 -7.283 31.892 1.00 81.44 772 LEU A O 1
ATOM 6205 N N . LEU A 1 773 ? 17.450 -5.674 31.926 1.00 85.94 773 LEU A N 1
ATOM 6206 C CA . LEU A 1 773 ? 18.472 -6.472 32.620 1.00 85.94 773 LEU A CA 1
ATOM 6207 C C . LEU A 1 773 ? 18.000 -6.947 34.004 1.00 85.94 773 LEU A C 1
ATOM 6209 O O . LEU A 1 773 ? 18.257 -8.087 34.383 1.00 85.94 773 LEU A O 1
ATOM 6213 N N . GLN A 1 774 ? 17.280 -6.108 34.757 1.00 84.69 774 GLN A N 1
ATOM 6214 C CA . GLN A 1 774 ? 16.699 -6.506 36.043 1.00 84.69 774 GLN A CA 1
ATOM 6215 C C . GLN A 1 774 ? 15.550 -7.517 35.872 1.00 84.69 774 GLN A C 1
ATOM 6217 O O . GLN A 1 774 ? 15.455 -8.465 36.648 1.00 84.69 774 GLN A O 1
ATOM 6222 N N . ALA A 1 775 ? 14.709 -7.361 34.848 1.00 78.06 775 ALA A N 1
ATOM 6223 C CA . ALA A 1 775 ? 13.658 -8.313 34.504 1.00 78.06 775 ALA A CA 1
ATOM 6224 C C . ALA A 1 775 ? 14.241 -9.655 34.036 1.00 78.06 775 ALA A C 1
ATOM 6226 O O . ALA A 1 775 ? 13.764 -10.693 34.472 1.00 78.06 775 ALA A O 1
ATOM 6227 N N . GLN A 1 776 ? 15.312 -9.644 33.241 1.00 80.81 776 GLN A N 1
ATOM 6228 C CA . GLN A 1 776 ? 16.039 -10.836 32.800 1.00 80.81 776 GLN A CA 1
ATOM 6229 C C . GLN A 1 776 ? 16.729 -11.546 33.974 1.00 80.81 776 GLN A C 1
ATOM 6231 O O . GLN A 1 776 ? 16.659 -12.765 34.079 1.00 80.81 776 GLN A O 1
ATOM 6236 N N . ALA A 1 777 ? 17.333 -10.805 34.908 1.00 82.62 777 ALA A N 1
ATOM 6237 C CA . ALA A 1 777 ? 17.875 -11.385 36.136 1.00 82.62 777 ALA A CA 1
ATOM 6238 C C . ALA A 1 777 ? 16.774 -12.019 37.009 1.00 82.62 777 ALA A C 1
ATOM 6240 O O . ALA A 1 777 ? 16.963 -13.113 37.538 1.00 82.62 777 ALA A O 1
ATOM 6241 N N . ASN A 1 778 ? 15.610 -11.368 37.121 1.00 84.06 778 ASN A N 1
ATOM 6242 C CA . ASN A 1 778 ? 14.446 -11.925 37.812 1.00 84.06 778 ASN A CA 1
ATOM 6243 C C . ASN A 1 778 ? 13.872 -13.155 37.087 1.00 84.06 778 ASN A C 1
ATOM 6245 O O . ASN A 1 778 ? 13.460 -14.095 37.762 1.00 84.06 778 ASN A O 1
ATOM 6249 N N . LEU A 1 779 ? 13.869 -13.165 35.748 1.00 79.12 779 LEU A N 1
ATOM 6250 C CA . LEU A 1 779 ? 13.431 -14.293 34.925 1.00 79.12 779 LEU A CA 1
ATOM 6251 C C . LEU A 1 779 ? 14.346 -15.495 35.154 1.00 79.12 779 LEU A C 1
ATOM 6253 O O . LEU A 1 779 ? 13.862 -16.516 35.610 1.00 79.12 779 LEU A O 1
ATOM 6257 N N . ASN A 1 780 ? 15.667 -15.334 35.029 1.00 82.69 780 ASN A N 1
ATOM 6258 C CA . ASN A 1 780 ? 16.640 -16.400 35.300 1.00 82.69 780 ASN A CA 1
ATOM 6259 C C . ASN A 1 780 ? 16.500 -16.990 36.725 1.00 82.69 780 ASN A C 1
ATOM 6261 O O . ASN A 1 780 ? 16.702 -18.184 36.936 1.00 82.69 780 ASN A O 1
ATOM 6265 N N . VAL A 1 781 ? 16.149 -16.162 37.722 1.00 83.50 781 VAL A N 1
ATOM 6266 C CA . VAL A 1 781 ? 15.862 -16.606 39.104 1.00 83.50 781 VAL A CA 1
ATOM 6267 C C . VAL A 1 781 ? 14.491 -17.287 39.227 1.00 83.50 781 VAL A C 1
ATOM 6269 O O . VAL A 1 781 ? 14.304 -18.128 40.105 1.00 83.50 781 VAL A O 1
ATOM 6272 N N . SER A 1 782 ? 13.528 -16.940 38.373 1.00 75.31 782 SER A N 1
ATOM 6273 C CA . SER A 1 782 ? 12.244 -17.633 38.262 1.00 75.31 782 SER A CA 1
ATOM 6274 C C . SER A 1 782 ? 12.407 -18.983 37.567 1.00 75.31 782 SER A C 1
ATOM 6276 O O . SER A 1 782 ? 11.912 -19.973 38.086 1.00 75.31 782 SER A O 1
ATOM 6278 N N . ASP A 1 783 ? 13.155 -19.048 36.468 1.00 78.44 783 ASP A N 1
ATOM 6279 C CA . ASP A 1 783 ? 13.428 -20.266 35.702 1.00 78.44 783 ASP A CA 1
ATOM 6280 C C . ASP A 1 783 ? 14.202 -21.283 36.551 1.00 78.44 783 ASP A C 1
ATOM 6282 O O . ASP A 1 783 ? 13.848 -22.458 36.588 1.00 78.44 783 ASP A O 1
ATOM 6286 N N . GLY A 1 784 ? 15.183 -20.824 37.341 1.00 82.94 784 GLY A N 1
ATOM 6287 C CA . GLY A 1 784 ? 15.853 -21.664 38.339 1.00 82.94 784 GLY A CA 1
ATOM 6288 C C . GLY A 1 784 ? 14.884 -22.260 39.369 1.00 82.94 784 GLY A C 1
ATOM 6289 O O . GLY A 1 784 ? 14.974 -23.444 39.677 1.00 82.94 784 GLY A O 1
ATOM 6290 N N . LYS A 1 785 ? 13.901 -21.483 39.846 1.00 82.81 785 LYS A N 1
ATOM 6291 C CA . LYS A 1 785 ? 12.854 -21.974 40.763 1.00 82.81 785 LYS A CA 1
ATOM 6292 C C . LYS A 1 785 ? 11.830 -22.875 40.084 1.00 82.81 785 LYS A C 1
ATOM 6294 O O . LYS A 1 785 ? 11.306 -23.773 40.733 1.00 82.81 785 LYS A O 1
ATOM 6299 N N . VAL A 1 786 ? 11.518 -22.640 38.809 1.00 80.31 786 VAL A N 1
ATOM 6300 C CA . VAL A 1 786 ? 10.696 -23.555 38.009 1.00 80.31 786 VAL A CA 1
ATOM 6301 C C . VAL A 1 786 ? 11.418 -24.891 37.908 1.00 80.31 786 VAL A C 1
ATOM 6303 O O . VAL A 1 786 ? 10.805 -25.903 38.208 1.00 80.31 786 VAL A O 1
ATOM 6306 N N . HIS A 1 787 ? 12.725 -24.898 37.643 1.00 81.06 787 HIS A N 1
ATOM 6307 C CA . HIS A 1 787 ? 13.505 -26.130 37.576 1.00 81.06 787 HIS A CA 1
ATOM 6308 C C . HIS A 1 787 ? 13.630 -26.850 38.935 1.00 81.06 787 HIS A C 1
ATOM 6310 O O . HIS A 1 787 ? 13.447 -28.064 39.006 1.00 81.06 787 HIS A O 1
ATOM 6316 N N . GLU A 1 788 ? 13.831 -26.116 40.039 1.00 82.88 788 GLU A N 1
ATOM 6317 C CA . GLU A 1 788 ? 13.747 -26.670 41.406 1.00 82.88 788 GLU A CA 1
ATOM 6318 C C . GLU A 1 788 ? 12.363 -27.294 41.691 1.00 82.88 788 GLU A C 1
ATOM 6320 O O . GLU A 1 788 ? 12.266 -28.328 42.356 1.00 82.88 788 GLU A O 1
ATOM 6325 N N . LEU A 1 789 ? 11.280 -26.688 41.188 1.00 81.44 789 LEU A N 1
ATOM 6326 C CA . LEU A 1 789 ? 9.917 -27.209 41.327 1.00 81.44 789 LEU A CA 1
ATOM 6327 C C . LEU A 1 789 ? 9.637 -28.395 40.391 1.00 81.44 789 LEU A C 1
ATOM 6329 O O . LEU A 1 789 ? 8.935 -29.310 40.808 1.00 81.44 789 LEU A O 1
ATOM 6333 N N . GLU A 1 790 ? 10.189 -28.421 39.178 1.00 83.25 790 GLU A N 1
ATOM 6334 C CA . GLU A 1 790 ? 10.133 -29.558 38.250 1.00 83.25 790 GLU A CA 1
ATOM 6335 C C . GLU A 1 790 ? 10.844 -30.782 38.838 1.00 83.25 790 GLU A C 1
ATOM 6337 O O . GLU A 1 790 ? 10.274 -31.873 38.854 1.00 83.25 790 GLU A O 1
ATOM 6342 N N . GLU A 1 791 ? 12.050 -30.606 39.390 1.00 85.62 791 GLU A N 1
ATOM 6343 C CA . GLU A 1 791 ? 12.791 -31.679 40.061 1.00 85.62 791 GLU A CA 1
ATOM 6344 C C . GLU A 1 791 ? 12.040 -32.175 41.310 1.00 85.62 791 GLU A C 1
ATOM 6346 O O . GLU A 1 791 ? 11.904 -33.385 41.520 1.00 85.62 791 GLU A O 1
ATOM 6351 N N . LEU A 1 792 ? 11.456 -31.262 42.099 1.00 86.38 792 LEU A N 1
ATOM 6352 C CA . LEU A 1 792 ? 10.608 -31.621 43.239 1.00 86.38 792 LEU A CA 1
ATOM 6353 C C . LEU A 1 792 ? 9.340 -32.377 42.802 1.00 86.38 792 LEU A C 1
ATOM 6355 O O . LEU A 1 792 ? 8.961 -33.350 43.456 1.00 86.38 792 LEU A O 1
ATOM 6359 N N . VAL A 1 793 ? 8.679 -31.957 41.717 1.00 83.00 793 VAL A N 1
ATOM 6360 C CA . VAL A 1 793 ? 7.498 -32.637 41.157 1.00 83.00 793 VAL A CA 1
ATOM 6361 C C . VAL A 1 793 ? 7.877 -34.030 40.668 1.00 83.00 793 VAL A C 1
ATOM 6363 O O . VAL A 1 793 ? 7.222 -34.985 41.076 1.00 83.00 793 VAL A O 1
ATOM 6366 N N . ALA A 1 794 ? 8.971 -34.186 39.921 1.00 86.19 794 ALA A N 1
ATOM 6367 C CA . ALA A 1 794 ? 9.467 -35.492 39.490 1.00 86.19 794 ALA A CA 1
ATOM 6368 C C . ALA A 1 794 ? 9.811 -36.409 40.684 1.00 86.19 794 ALA A C 1
ATOM 6370 O O . ALA A 1 794 ? 9.527 -37.612 40.656 1.00 86.19 794 ALA A O 1
ATOM 6371 N N . GLU A 1 795 ? 10.357 -35.862 41.780 1.00 86.69 795 GLU A N 1
ATOM 6372 C CA . GLU A 1 795 ? 10.540 -36.611 43.028 1.00 86.69 795 GLU A CA 1
ATOM 6373 C C . GLU A 1 795 ? 9.191 -37.026 43.648 1.00 86.69 795 GLU A C 1
ATOM 6375 O O . GLU A 1 795 ? 9.043 -38.171 44.088 1.00 86.69 795 GLU A O 1
ATOM 6380 N N . LYS A 1 796 ? 8.179 -36.144 43.662 1.00 83.75 796 LYS A N 1
ATOM 6381 C CA . LYS A 1 796 ? 6.846 -36.469 44.205 1.00 83.75 796 LYS A CA 1
ATOM 6382 C C . LYS A 1 796 ? 6.074 -37.452 43.333 1.00 83.75 796 LYS A C 1
ATOM 6384 O O . LYS A 1 796 ? 5.429 -38.332 43.891 1.00 83.75 796 LYS A O 1
ATOM 6389 N N . GLU A 1 797 ? 6.178 -37.386 42.012 1.00 86.56 797 GLU A N 1
ATOM 6390 C CA . GLU A 1 797 ? 5.601 -38.379 41.099 1.00 86.56 797 GLU A CA 1
ATOM 6391 C C . GLU A 1 797 ? 6.241 -39.755 41.307 1.00 86.56 797 GLU A C 1
ATOM 6393 O O . GLU A 1 797 ? 5.540 -40.756 41.459 1.00 86.56 797 GLU A O 1
ATOM 6398 N N . LYS A 1 798 ? 7.569 -39.811 41.450 1.00 86.75 798 LYS A N 1
ATOM 6399 C CA . LYS A 1 798 ? 8.300 -41.042 41.785 1.00 86.75 798 LYS A CA 1
ATOM 6400 C C . LYS A 1 798 ? 7.923 -41.592 43.171 1.00 86.75 798 LYS A C 1
ATOM 6402 O O . LYS A 1 798 ? 7.824 -42.810 43.348 1.00 86.75 798 LYS A O 1
ATOM 6407 N N . ALA A 1 799 ? 7.669 -40.718 44.147 1.00 85.31 799 ALA A N 1
ATOM 6408 C CA . ALA A 1 799 ? 7.170 -41.091 45.473 1.00 85.31 799 ALA A CA 1
ATOM 6409 C C . ALA A 1 799 ? 5.701 -41.562 45.442 1.00 85.31 799 ALA A C 1
ATOM 6411 O O . ALA A 1 799 ? 5.327 -42.477 46.177 1.00 85.31 799 ALA A O 1
ATOM 6412 N N . LEU A 1 800 ? 4.868 -40.982 44.575 1.00 84.25 800 LEU A N 1
ATOM 6413 C CA . LEU A 1 800 ? 3.481 -41.396 44.361 1.00 84.25 800 LEU A CA 1
ATOM 6414 C C . LEU A 1 800 ? 3.402 -42.748 43.651 1.00 84.25 800 LEU A C 1
ATOM 6416 O O . LEU A 1 800 ? 2.656 -43.608 44.107 1.00 84.25 800 LEU A O 1
ATOM 6420 N N . GLU A 1 801 ? 4.195 -42.989 42.607 1.00 85.00 801 GLU A N 1
ATOM 6421 C CA . GLU A 1 801 ? 4.181 -44.270 41.893 1.00 85.00 801 GLU A CA 1
ATOM 6422 C C . GLU A 1 801 ? 4.767 -45.405 42.754 1.00 85.00 801 GLU A C 1
ATOM 6424 O O . GLU A 1 801 ? 4.205 -46.496 42.797 1.00 85.00 801 GLU A O 1
ATOM 6429 N N . THR A 1 802 ? 5.807 -45.151 43.561 1.00 86.31 802 THR A N 1
ATOM 6430 C CA . THR A 1 802 ? 6.251 -46.135 44.574 1.00 86.31 802 THR A CA 1
ATOM 6431 C C . THR A 1 802 ? 5.204 -46.363 45.670 1.00 86.31 802 THR A C 1
ATOM 6433 O O . THR A 1 802 ? 4.987 -47.507 46.067 1.00 86.31 802 THR A O 1
ATOM 6436 N N . SER A 1 803 ? 4.476 -45.327 46.105 1.00 84.44 803 SER A N 1
ATOM 6437 C CA . SER A 1 803 ? 3.334 -45.486 47.023 1.00 84.44 803 SER A CA 1
ATOM 6438 C C . SER A 1 803 ? 2.176 -46.272 46.392 1.00 84.44 803 SER A C 1
ATOM 6440 O O . SER A 1 803 ? 1.509 -47.041 47.080 1.00 84.44 803 SER A O 1
ATOM 6442 N N . ARG A 1 804 ? 1.947 -46.116 45.084 1.00 85.25 804 ARG A N 1
ATOM 6443 C CA . ARG A 1 804 ? 0.928 -46.829 44.303 1.00 85.25 804 ARG A CA 1
ATOM 6444 C C . ARG A 1 804 ? 1.274 -48.307 44.134 1.00 85.25 804 ARG A C 1
ATOM 6446 O O . ARG A 1 804 ? 0.394 -49.141 44.323 1.00 85.25 804 ARG A O 1
ATOM 6453 N N . ILE A 1 805 ? 2.539 -48.628 43.855 1.00 86.50 805 ILE A N 1
ATOM 6454 C CA . ILE A 1 805 ? 3.048 -50.008 43.820 1.00 86.50 805 ILE A CA 1
ATOM 6455 C C . ILE A 1 805 ? 2.834 -50.676 45.185 1.00 86.50 805 ILE A C 1
ATOM 6457 O O . ILE A 1 805 ? 2.233 -51.744 45.251 1.00 86.50 805 ILE A O 1
ATOM 6461 N N . LEU A 1 806 ? 3.204 -50.010 46.286 1.00 85.25 806 LEU A N 1
ATOM 6462 C CA . LEU A 1 806 ? 2.957 -50.515 47.644 1.00 85.25 806 LEU A CA 1
ATOM 6463 C C . LEU A 1 806 ? 1.457 -50.674 47.963 1.00 85.25 806 LEU A C 1
ATOM 6465 O O . LEU A 1 806 ? 1.074 -51.581 48.704 1.00 85.25 806 LEU A O 1
ATOM 6469 N N . LEU A 1 807 ? 0.589 -49.820 47.408 1.00 81.19 807 LEU A N 1
ATOM 6470 C CA . LEU A 1 807 ? -0.865 -49.938 47.563 1.00 81.19 807 LEU A CA 1
ATOM 6471 C C . LEU A 1 807 ? -1.435 -51.140 46.790 1.00 81.19 807 LEU A C 1
ATOM 6473 O O . LEU A 1 807 ? -2.327 -51.817 47.296 1.00 81.19 807 LEU A O 1
ATOM 6477 N N . ASP A 1 808 ? -0.911 -51.424 45.598 1.00 83.75 808 ASP A N 1
ATOM 6478 C CA . ASP A 1 808 ? -1.281 -52.573 44.764 1.00 83.75 808 ASP A CA 1
ATOM 6479 C C . ASP A 1 808 ? -0.752 -53.901 45.346 1.00 83.75 808 ASP A C 1
ATOM 6481 O O . ASP A 1 808 ? -1.488 -54.884 45.421 1.00 83.75 808 ASP A O 1
ATOM 6485 N N . GLU A 1 809 ? 0.472 -53.922 45.883 1.00 85.62 809 GLU A N 1
ATOM 6486 C CA . GLU A 1 809 ? 1.000 -55.043 46.678 1.00 85.62 809 GLU A CA 1
ATOM 6487 C C . GLU A 1 809 ? 0.159 -55.295 47.941 1.00 85.62 809 GLU A C 1
ATOM 6489 O O . GLU A 1 809 ? -0.192 -56.439 48.243 1.00 85.62 809 GLU A O 1
ATOM 6494 N N . SER A 1 810 ? -0.237 -54.232 48.650 1.00 78.69 810 SER A N 1
ATOM 6495 C CA . SER A 1 810 ? -1.152 -54.305 49.798 1.00 78.69 810 SER A CA 1
ATOM 6496 C C . SER A 1 810 ? -2.551 -54.796 49.394 1.00 78.69 810 SER A C 1
ATOM 6498 O O . SER A 1 810 ? -3.160 -55.596 50.109 1.00 78.69 810 SER A O 1
ATOM 6500 N N . GLY A 1 811 ? -3.040 -54.393 48.216 1.00 82.88 811 GLY A N 1
ATOM 6501 C CA . GLY A 1 811 ? -4.265 -54.904 47.597 1.00 82.88 811 GLY A CA 1
ATOM 6502 C C . GLY A 1 811 ? -4.193 -56.410 47.353 1.00 82.88 811 GLY A C 1
ATOM 6503 O O . GLY A 1 811 ? -5.008 -57.157 47.889 1.00 82.88 811 GLY A O 1
ATOM 6504 N N . LYS A 1 812 ? -3.152 -56.876 46.656 1.00 85.19 812 LYS A N 1
ATOM 6505 C CA . LYS A 1 812 ? -2.891 -58.304 46.402 1.00 85.19 812 LYS A CA 1
ATOM 6506 C C . LYS A 1 812 ? -2.781 -59.113 47.698 1.00 85.19 812 LYS A C 1
ATOM 6508 O O . LYS A 1 812 ? -3.403 -60.166 47.818 1.00 85.19 812 LYS A O 1
ATOM 6513 N N . ALA A 1 813 ? -2.067 -58.602 48.703 1.00 82.44 813 ALA A N 1
ATOM 6514 C CA . ALA A 1 813 ? -1.942 -59.249 50.011 1.00 82.44 813 ALA A CA 1
ATOM 6515 C C . ALA A 1 813 ? -3.281 -59.320 50.773 1.00 82.44 813 ALA A C 1
ATOM 6517 O O . ALA A 1 813 ? -3.579 -60.326 51.426 1.00 82.44 813 ALA A O 1
ATOM 6518 N N . LYS A 1 814 ? -4.115 -58.277 50.675 1.00 82.88 814 LYS A N 1
ATOM 6519 C CA . LYS A 1 814 ? -5.477 -58.246 51.224 1.00 82.88 814 LYS A CA 1
ATOM 6520 C C . LYS A 1 814 ? -6.399 -59.226 50.498 1.00 82.88 814 LYS A C 1
ATOM 6522 O O . LYS A 1 814 ? -7.177 -59.909 51.164 1.00 82.88 814 LYS A O 1
ATOM 6527 N N . ASP A 1 815 ? -6.301 -59.330 49.178 1.00 82.44 815 ASP A N 1
ATOM 6528 C CA . ASP A 1 815 ? -7.122 -60.237 48.378 1.00 82.44 815 ASP A CA 1
ATOM 6529 C C . ASP A 1 815 ? -6.730 -61.699 48.640 1.00 82.44 815 ASP A C 1
ATOM 6531 O O . ASP A 1 815 ? -7.609 -62.514 48.930 1.00 82.44 815 ASP A O 1
ATOM 6535 N N . GLU A 1 816 ? -5.430 -62.011 48.718 1.00 84.38 816 GLU A N 1
ATOM 6536 C CA . GLU A 1 816 ? -4.918 -63.292 49.227 1.00 84.38 816 GLU A CA 1
ATOM 6537 C C . GLU A 1 816 ? -5.454 -63.626 50.627 1.00 84.38 816 GLU A C 1
ATOM 6539 O O . GLU A 1 816 ? -5.841 -64.766 50.896 1.00 84.38 816 GLU A O 1
ATOM 6544 N N . LEU A 1 817 ? -5.459 -62.654 51.547 1.00 83.44 817 LEU A N 1
ATOM 6545 C CA . LEU A 1 817 ? -5.982 -62.844 52.900 1.00 83.44 817 LEU A CA 1
ATOM 6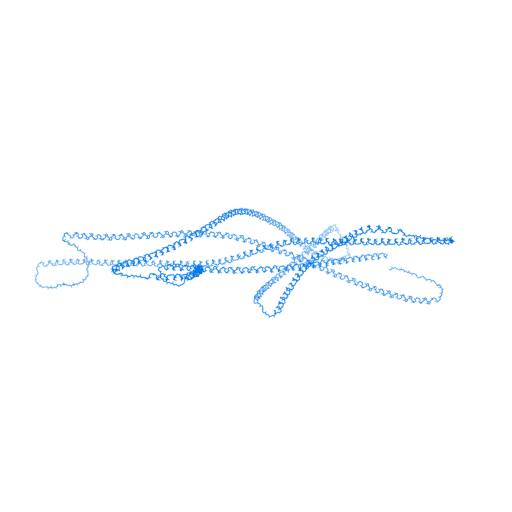546 C C . LEU A 1 817 ? -7.501 -63.070 52.884 1.00 83.44 817 LEU A C 1
ATOM 6548 O O . LEU A 1 817 ? -8.008 -63.891 53.651 1.00 83.44 817 LEU A O 1
ATOM 6552 N N . SER A 1 818 ? -8.223 -62.389 51.991 1.00 77.25 818 SER A N 1
ATOM 6553 C CA . SER A 1 818 ? -9.664 -62.559 51.800 1.00 77.25 818 SER A CA 1
ATOM 6554 C C . SER A 1 818 ? -10.004 -63.944 51.243 1.00 77.25 818 SER A C 1
ATOM 6556 O O . SER A 1 818 ? -10.955 -64.566 51.717 1.00 77.25 818 SER A O 1
ATOM 6558 N N . GLU A 1 819 ? -9.183 -64.478 50.335 1.00 83.88 819 GLU A N 1
ATOM 6559 C CA . GLU A 1 819 ? -9.343 -65.820 49.777 1.00 83.88 819 GLU A CA 1
ATOM 6560 C C . GLU A 1 819 ? -8.999 -66.892 50.815 1.00 83.88 819 GLU A C 1
ATOM 6562 O O . GLU A 1 819 ? -9.780 -67.821 51.019 1.00 83.88 819 GLU A O 1
ATOM 6567 N N . LYS A 1 820 ? -7.916 -66.714 51.585 1.00 82.25 820 LYS A N 1
ATOM 6568 C CA . LYS A 1 820 ? -7.591 -67.572 52.741 1.00 82.25 820 LYS A CA 1
ATOM 6569 C C . LYS A 1 820 ? -8.726 -67.570 53.777 1.00 82.25 820 LYS A C 1
ATOM 6571 O O . LYS A 1 820 ? -9.063 -68.623 54.321 1.00 82.25 820 LYS A O 1
ATOM 6576 N N . LEU A 1 821 ? -9.378 -66.426 54.010 1.00 79.88 821 LEU A N 1
ATOM 6577 C CA . LEU A 1 821 ? -10.549 -66.311 54.889 1.00 79.88 821 LEU A CA 1
ATOM 6578 C C . LEU A 1 821 ? -11.813 -66.949 54.278 1.00 79.88 821 LEU A C 1
ATOM 6580 O O . LEU A 1 821 ? -12.595 -67.571 55.000 1.00 79.88 821 LEU A O 1
ATOM 6584 N N . ARG A 1 822 ? -12.024 -66.834 52.959 1.00 81.12 822 ARG A N 1
ATOM 6585 C CA . ARG A 1 822 ? -13.117 -67.501 52.230 1.00 81.12 822 ARG A CA 1
ATOM 6586 C C . ARG A 1 822 ? -12.958 -69.018 52.295 1.00 81.12 822 ARG A C 1
ATOM 6588 O O . ARG A 1 822 ? -13.913 -69.715 52.628 1.00 81.12 822 ARG A O 1
ATOM 6595 N N . GLN A 1 823 ? -11.746 -69.515 52.074 1.00 80.56 823 GLN A N 1
ATOM 6596 C CA . GLN A 1 823 ? -11.410 -70.931 52.157 1.00 80.56 823 GLN A CA 1
ATOM 6597 C C . GLN A 1 823 ? -11.518 -71.452 53.598 1.00 80.56 823 GLN A C 1
ATOM 6599 O O . GLN A 1 823 ? -12.092 -72.517 53.811 1.00 80.56 823 GLN A O 1
ATOM 6604 N N . GLN A 1 824 ? -11.110 -70.673 54.612 1.00 76.81 824 GLN A N 1
ATOM 6605 C CA . GLN A 1 824 ? -11.418 -70.998 56.011 1.00 76.81 824 GLN A CA 1
ATOM 6606 C C . GLN A 1 824 ? -12.926 -71.104 56.267 1.00 76.81 824 GLN A C 1
ATOM 6608 O O . GLN A 1 824 ? -13.340 -72.063 56.910 1.00 76.81 824 GLN A O 1
ATOM 6613 N N . LYS A 1 825 ? -13.757 -70.179 55.760 1.00 80.25 825 LYS A N 1
ATOM 6614 C CA . LYS A 1 825 ? -15.224 -70.257 55.905 1.00 80.25 825 LYS A CA 1
ATOM 6615 C C . LYS A 1 825 ? -15.805 -71.513 55.250 1.00 80.25 825 LYS A C 1
ATOM 6617 O O . LYS A 1 825 ? -16.622 -72.176 55.878 1.00 80.25 825 LYS A O 1
ATOM 6622 N N . VAL A 1 826 ? -15.354 -71.873 54.045 1.00 80.44 826 VAL A N 1
ATOM 6623 C CA . VAL A 1 826 ? -15.758 -73.122 53.367 1.00 80.44 826 VAL A CA 1
ATOM 6624 C C . VAL A 1 826 ? -15.375 -74.345 54.205 1.00 80.44 826 VAL A C 1
ATOM 6626 O O . VAL A 1 826 ? -16.228 -75.189 54.467 1.00 80.44 826 VAL A O 1
ATOM 6629 N N . ASN A 1 827 ? -14.140 -74.403 54.712 1.00 79.19 827 ASN A N 1
ATOM 6630 C CA . ASN A 1 827 ? -13.681 -75.491 55.581 1.00 79.19 827 ASN A CA 1
ATOM 6631 C C . ASN A 1 827 ? -14.480 -75.557 56.899 1.00 79.19 827 ASN A C 1
ATOM 6633 O O . ASN A 1 827 ? -14.724 -76.641 57.424 1.00 79.19 827 ASN A O 1
ATOM 6637 N N . LEU A 1 828 ? -14.910 -74.411 57.441 1.00 79.12 828 LEU A N 1
ATOM 6638 C CA . LEU A 1 828 ? -15.731 -74.330 58.655 1.00 79.12 828 LEU A CA 1
ATOM 6639 C C . LEU A 1 828 ? -17.161 -74.834 58.403 1.00 79.12 828 LEU A C 1
ATOM 6641 O O . LEU A 1 828 ? -17.716 -75.526 59.254 1.00 79.12 828 LEU A O 1
ATOM 6645 N N . GLU A 1 829 ? -17.738 -74.550 57.235 1.00 79.31 829 GLU A N 1
ATOM 6646 C CA . GLU A 1 829 ? -19.061 -75.055 56.847 1.00 79.31 829 GLU A CA 1
ATOM 6647 C C . GLU A 1 829 ? -19.026 -76.561 56.540 1.00 79.31 829 GLU A C 1
ATOM 6649 O O . GLU A 1 829 ? -19.881 -77.299 57.024 1.00 79.31 829 GLU A O 1
ATOM 6654 N N . GLN A 1 830 ? -17.975 -77.049 55.871 1.00 78.94 830 GLN A N 1
ATOM 6655 C CA . GLN A 1 830 ? -17.705 -78.486 55.727 1.00 78.94 830 GLN A CA 1
ATOM 6656 C C . GLN A 1 830 ? -17.544 -79.171 57.094 1.00 78.94 830 GLN A C 1
ATOM 6658 O O . GLN A 1 830 ? -18.077 -80.256 57.313 1.00 78.94 830 GLN A O 1
ATOM 6663 N N . LEU A 1 831 ? -16.878 -78.525 58.061 1.00 77.94 831 LEU A N 1
ATOM 6664 C CA . LEU A 1 831 ? -16.765 -79.038 59.430 1.00 77.94 831 LEU A CA 1
ATOM 6665 C C . LEU A 1 831 ? -18.116 -79.047 60.173 1.00 77.94 831 LEU A C 1
ATOM 6667 O O . LEU A 1 831 ? -18.314 -79.893 61.046 1.00 77.94 831 LEU A O 1
ATOM 6671 N N . LYS A 1 832 ? -19.054 -78.141 59.854 1.00 79.44 832 LYS A N 1
ATOM 6672 C CA . LYS A 1 832 ? -20.437 -78.224 60.357 1.00 79.44 832 LYS A CA 1
ATOM 6673 C C . LYS A 1 832 ? -21.191 -79.385 59.716 1.00 79.44 832 LYS A C 1
ATOM 6675 O O . LYS A 1 832 ? -21.822 -80.130 60.455 1.00 79.44 832 LYS A O 1
ATOM 6680 N N . GLN A 1 833 ? -21.090 -79.571 58.398 1.00 76.56 833 GLN A N 1
ATOM 6681 C CA . GLN A 1 833 ? -21.714 -80.703 57.703 1.00 76.56 833 GLN A CA 1
ATOM 6682 C C . GLN A 1 833 ? -21.200 -82.033 58.264 1.00 76.56 833 GLN A C 1
ATOM 6684 O O . GLN A 1 833 ? -21.999 -82.825 58.741 1.00 76.56 833 GLN A O 1
ATOM 6689 N N . LEU A 1 834 ? -19.881 -82.214 58.387 1.00 78.62 834 LEU A N 1
ATOM 6690 C CA . LEU A 1 834 ? -19.275 -83.398 59.015 1.00 78.62 834 LEU A CA 1
ATOM 6691 C C . LEU A 1 834 ? -19.681 -83.589 60.490 1.00 78.62 834 LEU A C 1
ATOM 6693 O O . LEU A 1 834 ? -19.709 -84.715 60.985 1.00 78.62 834 LEU A O 1
ATOM 6697 N N . LYS A 1 835 ? -20.003 -82.512 61.223 1.00 78.00 835 LYS A N 1
ATOM 6698 C CA . LYS A 1 835 ? -20.581 -82.614 62.575 1.00 78.00 835 LYS A CA 1
ATOM 6699 C C . LYS A 1 835 ? -22.043 -83.048 62.547 1.00 78.00 835 LYS A C 1
ATOM 6701 O O . LYS A 1 835 ? -22.403 -83.886 63.362 1.00 78.00 835 LYS A O 1
ATOM 6706 N N . GLN A 1 836 ? -22.848 -82.523 61.624 1.00 80.00 836 GLN A N 1
ATOM 6707 C CA . GLN A 1 836 ? -24.245 -82.919 61.441 1.00 80.00 836 GLN A CA 1
ATOM 6708 C C . GLN A 1 836 ? -24.351 -84.370 60.958 1.00 80.00 836 GLN A C 1
ATOM 6710 O O . GLN A 1 836 ? -25.111 -85.128 61.541 1.00 80.00 836 GLN A O 1
ATOM 6715 N N . GLU A 1 837 ? -23.525 -84.788 59.997 1.00 80.12 837 GLU A N 1
ATOM 6716 C CA . GLU A 1 837 ? -23.396 -86.183 59.549 1.00 80.12 837 GLU A CA 1
ATOM 6717 C C . GLU A 1 837 ? -22.951 -87.103 60.692 1.00 80.12 837 GLU A C 1
ATOM 6719 O O . GLU A 1 837 ? -23.507 -88.183 60.881 1.00 80.12 837 GLU A O 1
ATOM 6724 N N . LYS A 1 838 ? -21.984 -86.669 61.515 1.00 80.25 838 LYS A N 1
ATOM 6725 C CA . LYS A 1 838 ? -21.604 -87.408 62.725 1.00 80.25 838 LYS A CA 1
ATOM 6726 C C . LYS A 1 838 ? -22.766 -87.508 63.716 1.00 80.25 838 LYS A C 1
ATOM 6728 O O . LYS A 1 838 ? -22.909 -88.548 64.347 1.00 80.25 838 LYS A O 1
ATOM 6733 N N . GLU A 1 839 ? -23.552 -86.451 63.891 1.00 80.31 839 GLU A N 1
ATOM 6734 C CA . GLU A 1 839 ? -24.679 -86.395 64.827 1.00 80.31 839 GLU A CA 1
ATOM 6735 C C . GLU A 1 839 ? -25.868 -87.240 64.341 1.00 80.31 839 GLU A C 1
ATOM 6737 O O . GLU A 1 839 ? -26.441 -87.982 65.135 1.00 80.31 839 GLU A O 1
ATOM 6742 N N . THR A 1 840 ? -26.175 -87.249 63.038 1.00 79.06 840 THR A N 1
ATOM 6743 C CA . THR A 1 840 ? -27.147 -88.185 62.449 1.00 79.06 840 THR A CA 1
ATOM 6744 C C . THR A 1 840 ? -26.669 -89.627 62.562 1.00 79.06 840 THR A C 1
ATOM 6746 O O . THR A 1 840 ? -27.438 -90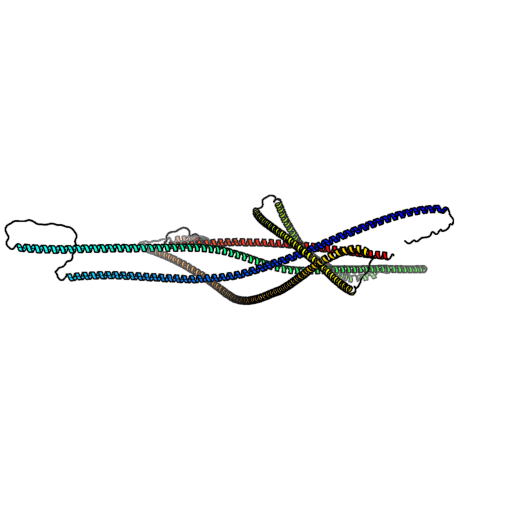.459 63.027 1.00 79.06 840 THR A O 1
ATOM 6749 N N . LEU A 1 841 ? -25.395 -89.922 62.274 1.00 80.12 841 LEU A N 1
ATOM 6750 C CA . LEU A 1 841 ? -24.819 -91.259 62.484 1.00 80.12 841 LEU A CA 1
ATOM 6751 C C . LEU A 1 841 ? -24.829 -91.683 63.964 1.00 80.12 841 LEU A C 1
ATOM 6753 O O . LEU A 1 841 ? -24.983 -92.865 64.258 1.00 80.12 841 LEU A O 1
ATOM 6757 N N . LEU A 1 842 ? -24.690 -90.746 64.910 1.00 80.06 842 LEU A N 1
ATOM 6758 C CA . LEU A 1 842 ? -24.804 -91.030 66.347 1.00 80.06 842 LEU A CA 1
ATOM 6759 C C . LEU A 1 842 ? -26.250 -91.353 66.741 1.00 80.06 842 LEU A C 1
ATOM 6761 O O . LEU A 1 842 ? -26.477 -92.316 67.470 1.00 80.06 842 LEU A O 1
ATOM 6765 N N . ASN A 1 843 ? -27.219 -90.601 66.213 1.00 78.25 843 ASN A N 1
ATOM 6766 C CA . ASN A 1 843 ? -28.645 -90.862 66.406 1.00 78.25 843 ASN A CA 1
ATOM 6767 C C . ASN A 1 843 ? -29.069 -92.199 65.773 1.00 78.25 843 ASN A C 1
ATOM 6769 O O . ASN A 1 843 ? -29.775 -92.975 66.413 1.00 78.25 843 ASN A O 1
ATOM 6773 N N . GLU A 1 844 ? -28.592 -92.516 64.566 1.00 80.38 844 GLU A N 1
ATOM 6774 C CA . GLU A 1 844 ? -28.784 -93.819 63.915 1.00 80.38 844 GLU A CA 1
ATOM 6775 C C . GLU A 1 844 ? -28.154 -94.952 64.733 1.00 80.38 844 GLU A C 1
ATOM 6777 O O . GLU A 1 844 ? -28.792 -95.983 64.939 1.00 80.38 844 GLU A O 1
ATOM 6782 N N . PHE A 1 845 ? -26.937 -94.762 65.256 1.00 76.69 845 PHE A N 1
ATOM 6783 C CA . PHE A 1 845 ? -26.266 -95.749 66.104 1.00 76.69 845 PHE A CA 1
ATOM 6784 C C . PHE A 1 845 ? -26.986 -95.948 67.447 1.00 76.69 845 PHE A C 1
ATOM 6786 O O . PHE A 1 845 ? -27.065 -97.072 67.939 1.00 76.69 845 PHE A O 1
ATOM 6793 N N . GLU A 1 846 ? -27.555 -94.895 68.040 1.00 78.31 846 GLU A N 1
ATOM 6794 C CA . GLU A 1 846 ? -28.349 -94.999 69.268 1.00 78.31 846 GLU A CA 1
ATOM 6795 C C . GLU A 1 846 ? -29.756 -95.575 69.018 1.00 78.31 846 GLU A C 1
ATOM 6797 O O . GLU A 1 846 ? -30.294 -96.288 69.868 1.00 78.31 846 GLU A O 1
ATOM 6802 N N . GLU A 1 847 ? -30.340 -95.372 67.835 1.00 75.81 847 GLU A N 1
ATOM 6803 C CA . GLU A 1 847 ? -31.564 -96.065 67.422 1.00 75.81 847 GLU A CA 1
ATOM 6804 C C . GLU A 1 847 ? -31.301 -97.553 67.125 1.00 75.81 847 GLU A C 1
ATOM 6806 O O . GLU A 1 847 ? -32.070 -98.413 67.554 1.00 75.81 847 GLU A O 1
ATOM 6811 N N . LEU A 1 848 ? -30.175 -97.884 66.482 1.00 76.94 848 LEU A N 1
ATOM 6812 C CA . LEU A 1 848 ? -29.662 -99.254 66.354 1.00 76.94 848 LEU A CA 1
ATOM 6813 C C . LEU A 1 848 ? -29.391 -99.881 67.725 1.00 76.94 848 LEU A C 1
ATOM 6815 O O . LEU A 1 848 ? -29.762 -101.030 67.943 1.00 76.94 848 LEU A O 1
ATOM 6819 N N . LYS A 1 849 ? -28.828 -99.133 68.680 1.00 77.00 849 LYS A N 1
ATOM 6820 C CA . LYS A 1 849 ? -28.644 -99.594 70.062 1.00 77.00 849 LYS A CA 1
ATOM 6821 C C . LYS A 1 849 ? -29.984 -99.894 70.735 1.00 77.00 849 LYS A C 1
ATOM 6823 O O . LYS A 1 849 ? -30.113 -100.965 71.314 1.00 77.00 849 LYS A O 1
ATOM 6828 N N . LYS A 1 850 ? -30.997 -99.031 70.590 1.00 73.94 850 LYS A N 1
ATOM 6829 C CA . LYS A 1 850 ? -32.366 -99.291 71.082 1.00 73.94 850 LYS A CA 1
ATOM 6830 C C . LYS A 1 850 ? -33.007 -100.509 70.414 1.00 73.94 850 LYS A C 1
ATOM 6832 O O . LYS A 1 850 ? -33.666 -101.286 71.095 1.00 73.94 850 LYS A O 1
ATOM 6837 N N . LYS A 1 851 ? -32.783 -100.721 69.112 1.00 73.31 851 LYS A N 1
ATOM 6838 C CA . LYS A 1 851 ? -33.217 -101.931 68.388 1.00 73.31 851 LYS A CA 1
ATOM 6839 C C . LYS A 1 851 ? -32.506 -103.185 68.915 1.00 73.31 851 LYS A C 1
ATOM 6841 O O . LYS A 1 851 ? -33.159 -104.192 69.149 1.00 73.31 851 LYS A O 1
ATOM 6846 N N . CYS A 1 852 ? -31.205 -103.118 69.196 1.00 68.31 852 CYS A N 1
ATOM 6847 C CA . CYS A 1 852 ? -30.449 -104.209 69.822 1.00 68.31 852 CYS A CA 1
ATOM 6848 C C . CYS A 1 852 ? -30.845 -104.463 71.287 1.00 68.31 852 CYS A C 1
ATOM 6850 O O . CYS A 1 852 ? -30.829 -105.609 71.724 1.00 68.31 852 CYS A O 1
ATOM 6852 N N . GLU A 1 853 ? -31.216 -103.433 72.049 1.00 71.81 853 GLU A N 1
ATOM 6853 C CA . GLU A 1 853 ? -31.751 -103.568 73.410 1.00 71.81 853 GLU A CA 1
ATOM 6854 C C . GLU A 1 853 ? -33.148 -104.210 73.382 1.00 71.81 853 GLU A C 1
ATOM 6856 O O . GLU A 1 853 ? -33.375 -105.187 74.092 1.00 71.81 853 GLU A O 1
ATOM 6861 N N . ALA A 1 854 ? -34.030 -103.783 72.471 1.00 67.62 854 ALA A N 1
ATOM 6862 C CA . ALA A 1 854 ? -35.324 -104.426 72.237 1.00 67.62 854 ALA A CA 1
ATOM 6863 C C . ALA A 1 854 ? -35.178 -105.895 71.792 1.00 67.62 854 ALA A C 1
ATOM 6865 O O . ALA A 1 854 ? -35.822 -106.769 72.365 1.00 67.62 854 ALA A O 1
ATOM 6866 N N . HIS A 1 855 ? -34.278 -106.195 70.849 1.00 65.56 855 HIS A N 1
ATOM 6867 C CA . HIS A 1 855 ? -33.980 -107.573 70.441 1.00 65.56 855 HIS A CA 1
ATOM 6868 C C . HIS A 1 855 ? -33.284 -108.395 71.542 1.00 65.56 855 HIS A C 1
ATOM 6870 O O . HIS A 1 855 ? -33.382 -109.618 71.535 1.00 65.56 855 HIS A O 1
ATOM 6876 N N . SER A 1 856 ? -32.602 -107.759 72.502 1.00 65.12 856 SER A N 1
ATOM 6877 C CA . SER A 1 856 ? -32.041 -108.419 73.693 1.00 65.12 856 SER A CA 1
ATOM 6878 C C . SER A 1 856 ? -33.138 -108.810 74.687 1.00 65.12 856 SER A C 1
ATOM 6880 O O . SER A 1 856 ? -33.088 -109.895 75.266 1.00 65.12 856 SER A O 1
ATOM 6882 N N . ASP A 1 857 ? -34.167 -107.976 74.845 1.00 62.56 857 ASP A N 1
ATOM 6883 C CA . ASP A 1 857 ? -35.334 -108.294 75.671 1.00 62.56 857 ASP A CA 1
ATOM 6884 C C . ASP A 1 857 ? -36.290 -109.288 74.976 1.00 62.56 857 ASP A C 1
ATOM 6886 O O . ASP A 1 857 ? -36.792 -110.199 75.637 1.00 62.56 857 ASP A O 1
ATOM 6890 N N . GLU A 1 858 ? -36.440 -109.238 73.643 1.00 59.53 858 GLU A N 1
ATOM 6891 C CA . GLU A 1 858 ? -37.032 -110.341 72.862 1.00 59.53 858 GLU A CA 1
ATOM 6892 C C . GLU A 1 858 ? -36.223 -111.634 73.012 1.00 59.53 858 GLU A C 1
ATOM 6894 O O . GLU A 1 858 ? -36.812 -112.699 73.180 1.00 59.53 858 GLU A O 1
ATOM 6899 N N . LEU A 1 859 ? -34.885 -111.573 72.999 1.00 54.28 859 LEU A N 1
ATOM 6900 C CA . LEU A 1 859 ? -34.040 -112.749 73.216 1.00 54.28 859 LEU A CA 1
ATOM 6901 C C . LEU A 1 859 ? -34.201 -113.324 74.622 1.00 54.28 859 LEU A C 1
ATOM 6903 O O . LEU A 1 859 ? -34.215 -114.542 74.745 1.00 54.28 859 LEU A O 1
ATOM 6907 N N . LYS A 1 860 ? -34.387 -112.505 75.665 1.00 57.25 860 LYS A N 1
ATOM 6908 C CA . LYS A 1 860 ? -34.729 -113.002 77.012 1.00 57.25 860 LYS A CA 1
ATOM 6909 C C . LYS A 1 860 ? -36.095 -113.684 77.019 1.00 57.25 860 LYS A C 1
ATOM 6911 O O . LYS A 1 860 ? -36.188 -114.808 77.498 1.00 57.25 860 LYS A O 1
ATOM 6916 N N . ALA A 1 861 ? -37.120 -113.066 76.430 1.00 52.06 861 ALA A N 1
ATOM 6917 C CA . ALA A 1 861 ? -38.451 -113.668 76.320 1.00 52.06 861 ALA A CA 1
ATOM 6918 C C . ALA A 1 861 ? -38.426 -114.992 75.526 1.00 52.06 861 ALA A C 1
ATOM 6920 O O . ALA A 1 861 ? -39.045 -115.982 75.920 1.00 52.06 861 ALA A O 1
ATOM 6921 N N . LEU A 1 862 ? -37.646 -115.049 74.442 1.00 51.22 862 LEU A N 1
ATOM 6922 C CA . LEU A 1 862 ? -37.426 -116.268 73.667 1.00 51.22 862 LEU A CA 1
ATOM 6923 C C . LEU A 1 862 ? -36.597 -117.301 74.438 1.00 51.22 862 LEU A C 1
ATOM 6925 O O . LEU A 1 862 ? -36.894 -118.487 74.340 1.00 51.22 862 LEU A O 1
ATOM 6929 N N . GLN A 1 863 ? -35.612 -116.891 75.238 1.00 48.84 863 GLN A N 1
ATOM 6930 C CA . GLN A 1 863 ? -34.769 -117.785 76.037 1.00 48.84 863 GLN A CA 1
ATOM 6931 C C . GLN A 1 863 ? -35.507 -118.355 77.262 1.00 48.84 863 GLN A C 1
ATOM 6933 O O . GLN A 1 863 ? -35.248 -119.496 77.639 1.00 48.84 863 GLN A O 1
ATOM 6938 N N . GLU A 1 864 ? -36.486 -117.632 77.813 1.00 46.38 864 GLU A N 1
ATOM 6939 C CA . GLU A 1 864 ? -37.476 -118.178 78.753 1.00 46.38 864 GLU A CA 1
ATOM 6940 C C . GLU A 1 864 ? -38.441 -119.163 78.062 1.00 46.38 864 GLU A C 1
ATOM 6942 O O . GLU A 1 864 ? -38.843 -120.154 78.672 1.00 46.38 864 GLU A O 1
ATOM 6947 N N . SER A 1 865 ? -38.751 -118.965 76.772 1.00 44.75 865 SER A N 1
ATOM 6948 C CA . SER A 1 865 ? -39.559 -119.910 75.976 1.00 44.75 865 SER A CA 1
ATOM 6949 C C . SER A 1 865 ? -38.786 -121.129 75.437 1.00 44.75 865 SER A C 1
ATOM 6951 O O . SER A 1 865 ? -39.398 -122.138 75.098 1.00 44.75 865 SER A O 1
ATOM 6953 N N . ALA A 1 866 ? -37.451 -121.062 75.370 1.00 43.25 866 ALA A N 1
ATOM 6954 C CA . ALA A 1 866 ? -36.577 -122.073 74.760 1.00 43.25 866 ALA A CA 1
ATOM 6955 C C . ALA A 1 866 ? -36.055 -123.134 75.752 1.00 4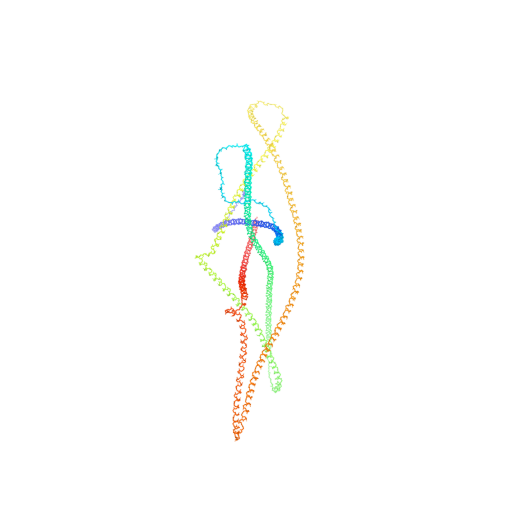3.25 866 ALA A C 1
ATOM 6957 O O . ALA A 1 866 ? -35.078 -123.840 75.481 1.00 43.25 866 ALA A O 1
ATOM 6958 N N . VAL A 1 867 ? -36.702 -123.273 76.912 1.00 49.56 867 VAL A N 1
ATOM 6959 C CA . VAL A 1 867 ? -36.503 -124.424 77.798 1.00 49.56 867 VAL A CA 1
ATOM 6960 C C . VAL A 1 867 ? -37.308 -125.603 77.238 1.00 49.56 867 VAL A C 1
ATOM 6962 O O . VAL A 1 867 ? -38.532 -125.542 77.173 1.00 49.56 867 VAL A O 1
ATOM 6965 N N . THR A 1 868 ? -36.612 -126.695 76.889 1.00 40.72 868 THR A N 1
ATOM 6966 C CA . THR A 1 868 ? -37.075 -127.837 76.053 1.00 40.72 868 THR A CA 1
ATOM 6967 C C . THR A 1 868 ? -37.163 -127.476 74.550 1.00 40.72 868 THR A C 1
ATOM 6969 O O . THR A 1 868 ? -37.741 -126.461 74.197 1.00 40.72 868 THR A O 1
ATOM 6972 N N . SER A 1 869 ? -36.598 -128.215 73.580 1.00 32.44 869 SER A N 1
ATOM 6973 C CA . SER A 1 869 ? -36.037 -129.585 73.556 1.00 32.44 869 SER A CA 1
ATOM 6974 C C . SER A 1 869 ? -34.845 -129.727 72.573 1.00 32.44 869 SER A C 1
ATOM 6976 O O . SER A 1 869 ? -34.591 -128.845 71.760 1.00 32.44 869 SER A O 1
ATOM 6978 N N . THR A 1 870 ? -34.132 -130.858 72.610 1.00 40.88 870 THR A N 1
ATOM 6979 C CA . THR A 1 870 ? -33.020 -131.266 71.711 1.00 40.88 870 THR A CA 1
ATOM 6980 C C . THR A 1 870 ? -33.450 -132.397 70.755 1.00 40.88 870 THR A C 1
ATOM 6982 O O . THR A 1 870 ? -34.433 -133.070 71.050 1.00 40.88 870 THR A O 1
ATOM 6985 N N . SER A 1 871 ? -32.778 -132.761 69.648 1.00 39.28 871 SER A N 1
ATOM 6986 C CA . SER A 1 871 ? -31.751 -132.183 68.729 1.00 39.28 871 SER A CA 1
ATOM 6987 C C . SER A 1 871 ? -31.709 -133.123 67.475 1.00 39.28 871 SER A C 1
ATOM 6989 O O . SER A 1 871 ? -32.594 -133.970 67.367 1.00 39.28 871 SER A O 1
ATOM 6991 N N . ASN A 1 872 ? -30.822 -133.115 66.464 1.00 46.28 872 ASN A N 1
ATOM 6992 C CA . ASN A 1 872 ? -29.557 -132.433 66.116 1.00 46.28 872 ASN A CA 1
ATOM 6993 C C . ASN A 1 872 ? -29.367 -132.503 64.568 1.00 46.28 872 ASN A C 1
ATOM 6995 O O . ASN A 1 872 ? -30.045 -133.325 63.955 1.00 46.28 872 ASN A O 1
ATOM 6999 N N . ASP A 1 873 ? -28.462 -131.736 63.924 1.00 43.66 873 ASP A N 1
ATOM 7000 C CA . ASP A 1 873 ? -28.491 -131.591 62.440 1.00 43.66 873 ASP A CA 1
ATOM 7001 C C . ASP A 1 873 ? -27.130 -131.521 61.681 1.00 43.66 873 ASP A C 1
ATOM 7003 O O . ASP A 1 873 ? -26.068 -131.333 62.274 1.00 43.66 873 ASP A O 1
ATOM 7007 N N . ALA A 1 874 ? -27.171 -131.710 60.350 1.00 50.72 874 ALA A N 1
ATOM 7008 C CA . ALA A 1 874 ? -26.062 -132.119 59.474 1.00 50.72 874 ALA A CA 1
ATOM 7009 C C . ALA A 1 874 ? -25.781 -131.205 58.249 1.00 50.72 874 ALA A C 1
ATOM 7011 O O . ALA A 1 874 ? -25.017 -131.575 57.355 1.00 50.72 874 ALA A O 1
ATOM 7012 N N . SER A 1 875 ? -26.366 -130.006 58.177 1.00 57.41 875 SER A N 1
ATOM 7013 C CA . SER A 1 875 ? -26.332 -129.132 56.982 1.00 57.41 875 SER A CA 1
ATOM 7014 C C . SER A 1 875 ? -24.982 -128.457 56.655 1.00 57.41 875 SER A C 1
ATOM 7016 O O . SER A 1 875 ? -24.817 -127.905 55.565 1.00 57.41 875 SER A O 1
ATOM 7018 N N . ALA A 1 876 ? -24.002 -128.498 57.564 1.00 55.41 876 ALA A N 1
ATOM 7019 C CA . ALA A 1 876 ? -22.781 -127.689 57.478 1.00 55.41 876 ALA A CA 1
ATOM 7020 C C . ALA A 1 876 ? -21.841 -128.041 56.304 1.00 55.41 876 ALA A C 1
ATOM 7022 O O . ALA A 1 876 ? -21.211 -127.151 55.737 1.00 55.41 876 ALA A O 1
ATOM 7023 N N . ILE A 1 877 ? -21.733 -129.322 55.933 1.00 55.12 877 ILE A N 1
ATOM 7024 C CA . ILE A 1 877 ? -20.696 -129.795 54.994 1.00 55.12 877 ILE A CA 1
ATOM 7025 C C . ILE A 1 877 ? -21.041 -129.436 53.539 1.00 55.12 877 ILE A C 1
ATOM 7027 O O . ILE A 1 877 ? -20.171 -129.003 52.786 1.00 55.12 877 ILE A O 1
ATOM 7031 N N . THR A 1 878 ? -22.314 -129.534 53.147 1.00 56.59 878 THR A N 1
ATOM 7032 C CA . THR A 1 878 ? -22.767 -129.249 51.772 1.00 56.59 878 THR A CA 1
ATOM 7033 C C . THR A 1 878 ? -22.594 -127.777 51.386 1.00 56.59 878 THR A C 1
ATOM 7035 O O . THR A 1 878 ? -22.371 -127.467 50.218 1.00 56.59 878 THR A O 1
ATOM 7038 N N . ARG A 1 879 ? -22.663 -126.859 52.361 1.00 63.44 879 ARG A N 1
ATOM 7039 C CA . ARG A 1 879 ? -22.591 -125.410 52.116 1.00 63.44 879 ARG A CA 1
ATOM 7040 C C . ARG A 1 879 ? -21.185 -124.919 51.749 1.00 63.44 879 ARG A C 1
ATOM 7042 O O . ARG A 1 879 ? -21.063 -123.893 51.091 1.00 63.44 879 ARG A O 1
ATOM 7049 N N . ILE A 1 880 ? -20.136 -125.652 52.130 1.00 58.97 880 ILE A N 1
ATOM 7050 C CA . ILE A 1 880 ? -18.741 -125.272 51.846 1.00 58.97 880 ILE A CA 1
ATOM 7051 C C . ILE A 1 880 ? -18.447 -125.376 50.341 1.00 58.97 880 ILE A C 1
ATOM 7053 O O . ILE A 1 880 ? -17.921 -124.435 49.755 1.00 58.97 880 ILE A O 1
ATOM 7057 N N . ALA A 1 881 ? -18.885 -126.460 49.691 1.00 57.66 881 ALA A N 1
ATOM 7058 C CA . ALA A 1 881 ? -18.636 -126.706 48.266 1.00 57.66 881 ALA A CA 1
ATOM 7059 C C . ALA A 1 881 ? -19.349 -125.723 47.310 1.00 57.66 881 ALA A C 1
ATOM 7061 O O . ALA A 1 881 ? -18.992 -125.640 46.138 1.00 57.66 881 ALA A O 1
ATOM 7062 N N . GLN A 1 882 ? -20.357 -124.976 47.780 1.00 56.59 882 GLN A N 1
ATOM 7063 C CA . GLN A 1 882 ? -21.023 -123.946 46.970 1.00 56.59 882 GLN A CA 1
ATOM 7064 C C . GLN A 1 882 ? -20.241 -122.621 46.955 1.00 56.59 882 GLN A C 1
ATOM 7066 O O . GLN A 1 882 ? -20.188 -121.959 45.921 1.00 56.59 882 GLN A O 1
ATOM 7071 N N . LEU A 1 883 ? -19.573 -122.271 48.061 1.00 61.97 883 LEU A N 1
ATOM 7072 C CA . LEU A 1 883 ? -18.817 -121.017 48.199 1.00 61.97 883 LEU A CA 1
ATOM 7073 C C . LEU A 1 883 ? -17.584 -120.964 47.277 1.00 61.97 883 LEU A C 1
ATOM 7075 O O . LEU A 1 883 ? -17.197 -119.894 46.811 1.00 61.97 883 LEU A O 1
ATOM 7079 N N . GLU A 1 884 ? -16.983 -122.116 46.964 1.00 59.66 884 GLU A N 1
ATOM 7080 C CA . GLU A 1 884 ? -15.839 -122.201 46.042 1.00 59.66 884 GLU A CA 1
ATOM 7081 C C . GLU A 1 884 ? -16.230 -121.894 44.583 1.00 59.66 884 GLU A C 1
ATOM 7083 O O . GLU A 1 884 ? -15.422 -121.355 43.827 1.00 59.66 884 GLU A O 1
ATOM 7088 N N . ALA A 1 885 ? -17.482 -122.167 44.193 1.00 59.62 885 ALA A N 1
ATOM 7089 C CA . ALA A 1 885 ? -18.000 -121.838 42.863 1.00 59.62 885 ALA A CA 1
ATOM 7090 C C . ALA A 1 885 ? -18.312 -120.337 42.713 1.00 59.62 885 ALA A C 1
ATOM 7092 O O . ALA A 1 885 ? -18.041 -119.751 41.664 1.00 59.62 885 ALA A O 1
ATOM 7093 N N . GLU A 1 886 ? -18.830 -119.697 43.767 1.00 60.84 886 GLU A N 1
ATOM 7094 C CA . GLU A 1 886 ? -19.091 -118.249 43.788 1.00 60.84 886 GLU A CA 1
ATOM 7095 C C . GLU A 1 886 ? -17.792 -117.435 43.658 1.00 60.84 886 GLU A C 1
ATOM 7097 O O . GLU A 1 886 ? -17.766 -116.410 42.973 1.00 60.84 886 GLU A O 1
ATOM 7102 N N . LEU A 1 887 ? -16.687 -117.921 44.239 1.00 61.66 887 LEU A N 1
ATOM 7103 C CA . LEU A 1 887 ? -15.391 -117.238 44.207 1.00 61.66 887 LEU A CA 1
ATOM 7104 C C . LEU A 1 887 ? -14.863 -117.030 42.775 1.00 61.66 887 LEU A C 1
ATOM 7106 O O . LEU A 1 887 ? -14.340 -115.960 42.463 1.00 61.66 887 LEU A O 1
ATOM 7110 N N . LEU A 1 888 ? -15.046 -118.010 41.884 1.00 61.97 888 LEU A N 1
ATOM 7111 C CA . LEU A 1 888 ? -14.604 -117.932 40.484 1.00 61.97 888 LEU A CA 1
ATOM 7112 C C . LEU A 1 888 ? -15.344 -116.841 39.688 1.00 61.97 888 LEU A C 1
ATOM 7114 O O . LEU A 1 888 ? -14.717 -116.135 38.898 1.00 61.97 888 LEU A O 1
ATOM 7118 N N . ALA A 1 889 ? -16.635 -116.625 39.958 1.00 62.84 889 ALA A N 1
ATOM 7119 C CA . ALA A 1 889 ? -17.412 -115.553 39.329 1.00 62.84 889 ALA A CA 1
ATOM 7120 C C . ALA A 1 889 ? -16.926 -114.144 39.734 1.00 62.84 889 ALA A C 1
ATOM 7122 O O . ALA A 1 889 ? -17.032 -113.197 38.950 1.00 62.84 889 ALA A O 1
ATOM 7123 N N . THR A 1 890 ? -16.334 -113.987 40.927 1.00 65.31 890 THR A N 1
ATOM 7124 C CA . THR A 1 890 ? -15.805 -112.682 41.374 1.00 65.31 890 THR A CA 1
ATOM 7125 C C . THR A 1 890 ? -14.614 -112.192 40.541 1.00 65.31 890 THR A C 1
ATOM 7127 O O . THR A 1 890 ? -14.408 -110.983 40.428 1.00 65.31 890 THR A O 1
ATOM 7130 N N . VAL A 1 891 ? -13.861 -113.098 39.905 1.00 70.50 891 VAL A N 1
ATOM 7131 C CA . VAL A 1 891 ? -12.670 -112.762 39.105 1.00 70.50 891 VAL A CA 1
ATOM 7132 C C . VAL A 1 891 ? -13.052 -112.135 37.758 1.00 70.50 891 VAL A C 1
ATOM 7134 O O . VAL A 1 891 ? -12.421 -111.172 37.316 1.00 70.50 891 VAL A O 1
ATOM 7137 N N . GLU A 1 892 ? -14.124 -112.611 37.119 1.00 63.50 892 GLU A N 1
ATOM 7138 C CA . GLU A 1 892 ? -14.652 -111.982 35.899 1.00 63.50 892 GLU A CA 1
ATOM 7139 C C . GLU A 1 892 ? -15.287 -110.615 36.208 1.00 63.50 892 GLU A C 1
ATOM 7141 O O . GLU A 1 892 ? -15.072 -109.643 35.476 1.00 63.50 892 GLU A O 1
ATOM 7146 N N . LEU A 1 893 ? -15.958 -110.499 37.360 1.00 69.88 893 LEU A N 1
ATOM 7147 C CA . LEU A 1 893 ? -16.450 -109.230 37.904 1.00 69.88 893 LEU A CA 1
ATOM 7148 C C . LEU A 1 893 ? -15.318 -108.217 38.147 1.00 69.88 893 LEU A C 1
ATOM 7150 O O . LEU A 1 893 ? -15.433 -107.070 37.717 1.00 69.88 893 LEU A O 1
ATOM 7154 N N . GLN A 1 894 ? -14.192 -108.624 38.749 1.00 70.62 894 GLN A N 1
ATOM 7155 C CA . GLN A 1 894 ? -13.011 -107.758 38.902 1.00 70.62 894 GLN A CA 1
ATOM 7156 C C . GLN A 1 894 ? -12.488 -107.237 37.556 1.00 70.62 894 GLN A C 1
ATOM 7158 O O . GLN A 1 894 ? -12.088 -106.075 37.456 1.00 70.62 894 GLN A O 1
ATOM 7163 N N . LYS A 1 895 ? -12.528 -108.063 36.504 1.00 73.25 895 LYS A N 1
ATOM 7164 C CA . LYS A 1 895 ? -12.103 -107.660 35.159 1.00 73.25 895 LYS A CA 1
ATOM 7165 C C . LYS A 1 895 ? -13.043 -106.612 34.549 1.00 73.25 895 LYS A C 1
ATOM 7167 O O . LYS A 1 895 ? -12.562 -105.656 33.950 1.00 73.25 895 LYS A O 1
ATOM 7172 N N . SER A 1 896 ? -14.355 -106.734 34.765 1.00 71.56 896 SER A N 1
ATOM 7173 C CA . SER A 1 896 ? -15.337 -105.706 34.378 1.00 71.56 896 SER A CA 1
ATOM 7174 C C . SER A 1 896 ? -15.161 -104.399 35.170 1.00 71.56 896 SER A C 1
ATOM 7176 O O . SER A 1 896 ? -15.184 -103.315 34.586 1.00 71.56 896 SER A O 1
ATOM 7178 N N . VAL A 1 897 ? -14.885 -104.487 36.477 1.00 74.25 897 VAL A N 1
ATOM 7179 C CA . VAL A 1 897 ? -14.592 -103.325 37.338 1.00 74.25 897 VAL A CA 1
ATOM 7180 C C . VAL A 1 897 ? -13.333 -102.576 36.881 1.00 74.25 897 VAL A C 1
ATOM 7182 O O . VAL A 1 897 ? -13.296 -101.349 36.964 1.00 74.25 897 VAL A O 1
ATOM 7185 N N . ALA A 1 898 ? -12.318 -103.272 36.357 1.00 75.12 898 ALA A N 1
ATOM 7186 C CA . ALA A 1 898 ? -11.132 -102.630 35.789 1.00 75.12 898 ALA A CA 1
ATOM 7187 C C . ALA A 1 898 ? -11.463 -101.785 34.542 1.00 75.12 898 ALA A C 1
ATOM 7189 O O . ALA A 1 898 ? -11.025 -100.637 34.459 1.00 75.12 898 ALA A O 1
ATOM 7190 N N . THR A 1 899 ? -12.281 -102.305 33.618 1.00 75.81 899 THR A N 1
ATOM 7191 C CA . THR A 1 899 ? -12.738 -101.561 32.429 1.00 75.81 899 THR A CA 1
ATOM 7192 C C . THR A 1 899 ? -13.573 -100.340 32.821 1.00 75.81 899 THR A C 1
ATOM 7194 O O . THR A 1 899 ? -13.286 -99.229 32.379 1.00 75.81 899 THR A O 1
ATOM 7197 N N . LEU A 1 900 ? -14.531 -100.513 33.739 1.00 73.31 900 LEU A N 1
ATOM 7198 C CA . LEU A 1 900 ? -15.364 -99.418 34.248 1.00 73.31 900 LEU A CA 1
ATOM 7199 C C . LEU A 1 900 ? -14.544 -98.346 34.987 1.00 73.31 900 LEU A C 1
ATOM 7201 O O . LEU A 1 900 ? -14.888 -97.169 34.926 1.00 73.31 900 LEU A O 1
ATOM 7205 N N . ASN A 1 901 ? -13.439 -98.704 35.654 1.00 76.56 901 ASN A N 1
ATOM 7206 C CA . ASN A 1 901 ? -12.522 -97.719 36.242 1.00 76.56 901 ASN A CA 1
ATOM 7207 C C . ASN A 1 901 ? -11.753 -96.918 35.176 1.00 76.56 901 ASN A C 1
ATOM 7209 O O . ASN A 1 901 ? -11.469 -95.744 35.402 1.00 76.56 901 ASN A O 1
ATOM 7213 N N . TYR A 1 902 ? -11.426 -97.512 34.024 1.00 82.38 902 TYR A N 1
ATOM 7214 C CA . TYR A 1 902 ? -10.808 -96.785 32.911 1.00 82.38 902 TYR A CA 1
ATOM 7215 C C . TYR A 1 902 ? -11.791 -95.776 32.296 1.00 82.38 902 TYR A C 1
ATOM 7217 O O . TYR A 1 902 ? -11.477 -94.590 32.209 1.00 82.38 902 TYR A O 1
ATOM 7225 N N . GLU A 1 903 ? -13.014 -96.214 31.986 1.00 77.25 903 GLU A N 1
ATOM 7226 C CA . GLU A 1 903 ? -14.090 -95.351 31.473 1.00 77.25 903 GLU A CA 1
ATOM 7227 C C . GLU A 1 903 ? -14.455 -94.236 32.465 1.00 77.25 903 GLU A C 1
ATOM 7229 O O . GLU A 1 903 ? -14.576 -93.072 32.084 1.00 77.25 903 GLU A O 1
ATOM 7234 N N . LYS A 1 904 ? -14.536 -94.556 33.763 1.00 79.56 904 LYS A N 1
ATOM 7235 C CA . LYS A 1 904 ? -14.704 -93.576 34.846 1.00 79.56 904 LYS A CA 1
ATOM 7236 C C . LYS A 1 904 ? -13.576 -92.544 34.872 1.00 79.56 904 LYS A C 1
ATOM 7238 O O . LYS A 1 904 ? -13.857 -91.371 35.092 1.00 79.56 904 LYS A O 1
ATOM 7243 N N . ASN A 1 905 ? -12.322 -92.945 34.664 1.00 79.50 905 ASN A N 1
ATOM 7244 C CA . ASN A 1 905 ? -11.186 -92.023 34.693 1.00 79.50 905 ASN A CA 1
ATOM 7245 C C . ASN A 1 905 ? -11.155 -91.097 33.465 1.00 79.50 905 ASN A C 1
ATOM 7247 O O . ASN A 1 905 ? -10.888 -89.906 33.624 1.00 79.50 905 ASN A O 1
ATOM 7251 N N . GLU A 1 906 ? -11.497 -91.587 32.269 1.00 82.88 906 GLU A N 1
ATOM 7252 C CA . GLU A 1 906 ? -11.693 -90.716 31.098 1.00 82.88 906 GLU A CA 1
ATOM 7253 C C . GLU A 1 906 ? -12.907 -89.793 31.275 1.00 82.88 906 GLU A C 1
ATOM 7255 O O . GLU A 1 906 ? -12.817 -88.600 30.983 1.00 82.88 906 GLU A O 1
ATOM 7260 N N . MET A 1 907 ? -14.013 -90.279 31.850 1.00 73.56 907 MET A N 1
ATOM 7261 C CA . MET A 1 907 ? -15.156 -89.417 32.158 1.00 73.56 907 MET A CA 1
ATOM 7262 C C . MET A 1 907 ? -14.817 -88.375 33.236 1.00 73.56 907 MET A C 1
ATOM 7264 O O . MET A 1 907 ? -15.269 -87.240 33.126 1.00 73.56 907 MET A O 1
ATOM 7268 N N . ILE A 1 908 ? -13.968 -88.691 34.222 1.00 78.19 908 ILE A N 1
ATOM 7269 C CA . ILE A 1 908 ? -13.438 -87.709 35.183 1.00 78.19 908 ILE A CA 1
ATOM 7270 C C . ILE A 1 908 ? -12.593 -86.647 34.472 1.00 78.19 908 ILE A C 1
ATOM 7272 O O . ILE A 1 908 ? -12.788 -85.469 34.760 1.00 78.19 908 ILE A O 1
ATOM 7276 N N . LYS A 1 909 ? -11.720 -87.006 33.518 1.00 80.19 909 LYS A N 1
ATOM 7277 C CA . LYS A 1 909 ? -10.985 -86.011 32.709 1.00 80.19 909 LYS A CA 1
ATOM 7278 C C . LYS A 1 909 ? -11.933 -85.124 31.906 1.00 80.19 909 LYS A C 1
ATOM 7280 O O . LYS A 1 909 ? -11.789 -83.907 31.936 1.00 80.19 909 LYS A O 1
ATOM 7285 N N . ALA A 1 910 ? -12.921 -85.711 31.228 1.00 75.81 910 ALA A N 1
ATOM 7286 C CA . ALA A 1 910 ? -13.909 -84.963 30.453 1.00 75.81 910 ALA A CA 1
ATOM 7287 C C . ALA A 1 910 ? -14.743 -84.021 31.340 1.00 75.81 910 ALA A C 1
ATOM 7289 O O . ALA A 1 910 ? -15.028 -82.892 30.945 1.00 75.81 910 ALA A O 1
ATOM 7290 N N . LEU A 1 911 ? -15.083 -84.445 32.561 1.00 76.38 911 LEU A N 1
ATOM 7291 C CA . LEU A 1 911 ? -15.813 -83.639 33.543 1.00 76.38 911 LEU A CA 1
ATOM 7292 C C . LEU A 1 911 ? -14.911 -82.557 34.164 1.00 76.38 911 LEU A C 1
ATOM 7294 O O . LEU A 1 911 ? -15.367 -81.437 34.354 1.00 76.38 911 LEU A O 1
ATOM 7298 N N . GLN A 1 912 ? -13.620 -82.824 34.389 1.00 79.06 912 GLN A N 1
ATOM 7299 C CA . GLN A 1 912 ? -12.628 -81.819 34.796 1.00 79.06 912 GLN A CA 1
ATOM 7300 C C . GLN A 1 912 ? -12.387 -80.775 33.700 1.00 79.06 912 GLN A C 1
ATOM 7302 O O . GLN A 1 912 ? -12.382 -79.583 33.997 1.00 79.06 912 GLN A O 1
ATOM 7307 N N . GLN A 1 913 ? -12.270 -81.187 32.434 1.00 79.38 913 GLN A N 1
ATOM 7308 C CA . GLN A 1 913 ? -12.194 -80.267 31.300 1.00 79.38 913 GLN A CA 1
ATOM 7309 C C . GLN A 1 913 ? -13.485 -79.448 31.183 1.00 79.38 913 GLN A C 1
ATOM 7311 O O . GLN A 1 913 ? -13.422 -78.225 31.127 1.00 79.38 913 GLN A O 1
ATOM 7316 N N . LYS A 1 914 ? -14.665 -80.080 31.250 1.00 78.25 914 LYS A N 1
ATOM 7317 C CA . LYS A 1 914 ? -15.946 -79.357 31.253 1.00 78.25 914 LYS A CA 1
ATOM 7318 C C . LYS A 1 914 ? -16.144 -78.478 32.486 1.00 78.25 914 LYS A C 1
ATOM 7320 O O . LYS A 1 914 ? -16.862 -77.493 32.386 1.00 78.25 914 LYS A O 1
ATOM 7325 N N . HIS A 1 915 ? -15.503 -78.770 33.618 1.00 78.81 915 HIS A N 1
ATOM 7326 C CA . HIS A 1 915 ? -15.463 -77.889 34.786 1.00 78.81 915 HIS A CA 1
ATOM 7327 C C . HIS A 1 915 ? -14.481 -76.724 34.583 1.00 78.81 915 HIS A C 1
ATOM 7329 O O . HIS A 1 915 ? -14.765 -75.623 35.043 1.00 78.81 915 HIS A O 1
ATOM 7335 N N . ALA A 1 916 ? -13.356 -76.914 33.890 1.00 74.88 916 ALA A N 1
ATOM 7336 C CA . ALA A 1 916 ? -12.459 -75.821 33.515 1.00 74.88 916 ALA A CA 1
ATOM 7337 C C . ALA A 1 916 ? -13.132 -74.878 32.502 1.00 74.88 916 ALA A C 1
ATOM 7339 O O . ALA A 1 916 ? -13.154 -73.670 32.716 1.00 74.88 916 ALA A O 1
ATOM 7340 N N . GLU A 1 917 ? -13.779 -75.435 31.475 1.00 77.31 917 GLU A N 1
ATOM 7341 C CA . GLU A 1 917 ? -14.608 -74.695 30.517 1.00 77.31 917 GLU A CA 1
ATOM 7342 C C . GLU A 1 917 ? -15.793 -74.010 31.218 1.00 77.31 917 GLU A C 1
ATOM 7344 O O . GLU A 1 917 ? -16.004 -72.823 31.010 1.00 77.31 917 GLU A O 1
ATOM 7349 N N . ASN A 1 918 ? -16.525 -74.686 32.118 1.00 76.44 918 ASN A N 1
ATOM 7350 C CA . ASN A 1 918 ? -17.578 -74.029 32.906 1.00 76.44 918 ASN A CA 1
ATOM 7351 C C . ASN A 1 918 ? -17.030 -72.962 33.853 1.00 76.44 918 ASN A C 1
ATOM 7353 O O . ASN A 1 918 ? -17.718 -71.978 34.067 1.00 76.44 918 ASN A O 1
ATOM 7357 N N . MET A 1 919 ? -15.835 -73.108 34.429 1.00 76.56 919 MET A N 1
ATOM 7358 C CA . MET A 1 919 ? -15.228 -72.038 35.228 1.00 76.56 919 MET A CA 1
ATOM 7359 C C . MET A 1 919 ? -14.877 -70.840 34.352 1.00 76.56 919 MET A C 1
ATOM 7361 O O . MET A 1 919 ? -15.223 -69.728 34.726 1.00 76.56 919 MET A O 1
ATOM 7365 N N . GLN A 1 920 ? -14.307 -71.052 33.162 1.00 71.69 920 GLN A N 1
ATOM 7366 C CA . GLN A 1 920 ? -14.093 -69.984 32.182 1.00 71.69 920 GLN A CA 1
ATOM 7367 C C . GLN A 1 920 ? -15.418 -69.329 31.768 1.00 71.69 920 GLN A C 1
ATOM 7369 O O . GLN A 1 920 ? -15.513 -68.105 31.790 1.00 71.69 920 GLN A O 1
ATOM 7374 N N . TYR A 1 921 ? -16.469 -70.111 31.496 1.00 73.56 921 TYR A N 1
ATOM 7375 C CA . TYR A 1 921 ? -17.809 -69.579 31.248 1.00 73.56 921 TYR A CA 1
ATOM 7376 C C . TYR A 1 921 ? -18.407 -68.887 32.475 1.00 73.56 921 TYR A C 1
ATOM 7378 O O . TYR A 1 921 ? -19.098 -67.904 32.288 1.00 73.56 921 TYR A O 1
ATOM 7386 N N . TYR A 1 922 ? -18.143 -69.308 33.713 1.00 73.56 922 TYR A N 1
ATOM 7387 C CA . TYR A 1 922 ? -18.614 -68.606 34.913 1.00 73.56 922 TYR A CA 1
ATOM 7388 C C . TYR A 1 922 ? -17.851 -67.300 35.152 1.00 73.56 922 TYR A C 1
ATOM 7390 O O . TYR A 1 922 ? -18.477 -66.317 35.533 1.00 73.56 922 TYR A O 1
ATOM 7398 N N . THR A 1 923 ? -16.542 -67.244 34.894 1.00 74.69 923 THR A N 1
ATOM 7399 C CA . THR A 1 923 ? -15.769 -65.991 34.933 1.00 74.69 923 THR A CA 1
ATOM 7400 C C . THR A 1 923 ? -16.222 -65.041 33.826 1.00 74.69 923 THR A C 1
ATOM 7402 O O . THR A 1 923 ? -16.424 -63.857 34.081 1.00 74.69 923 THR A O 1
ATOM 7405 N N . GLU A 1 924 ? -16.459 -65.552 32.617 1.00 73.69 924 GLU A N 1
ATOM 7406 C CA . GLU A 1 924 ? -16.933 -64.761 31.480 1.00 73.69 924 GLU A CA 1
ATOM 7407 C C . GLU A 1 924 ? -18.401 -64.341 31.642 1.00 73.69 924 GLU A C 1
ATOM 7409 O O . GLU A 1 924 ? -18.743 -63.201 31.350 1.00 73.69 924 GLU A O 1
ATOM 7414 N N . ILE A 1 925 ? -19.266 -65.190 32.204 1.00 70.94 925 ILE A N 1
ATOM 7415 C CA . ILE A 1 925 ? -20.636 -64.831 32.591 1.00 70.94 925 ILE A CA 1
ATOM 7416 C C . ILE A 1 925 ? -20.616 -63.836 33.749 1.00 70.94 925 ILE A C 1
ATOM 7418 O O . ILE A 1 925 ? -21.441 -62.940 33.733 1.00 70.94 925 ILE A O 1
ATOM 7422 N N . GLN A 1 926 ? -19.683 -63.892 34.704 1.00 69.88 926 GLN A N 1
ATOM 7423 C CA . GLN A 1 926 ? -19.542 -62.838 35.720 1.00 69.88 926 GLN A CA 1
ATOM 7424 C C . GLN A 1 926 ? -19.049 -61.518 35.109 1.00 69.88 926 GLN A C 1
ATOM 7426 O O . GLN A 1 926 ? -19.579 -60.461 35.449 1.00 69.88 926 GLN A O 1
ATOM 7431 N N . ARG A 1 927 ? -18.109 -61.562 34.155 1.00 73.88 927 ARG A N 1
ATOM 7432 C CA . ARG A 1 927 ? -17.646 -60.387 33.396 1.00 73.88 927 ARG A CA 1
ATOM 7433 C C . ARG A 1 927 ? -18.789 -59.759 32.593 1.00 73.88 927 ARG A C 1
ATOM 7435 O O . ARG A 1 927 ? -19.016 -58.555 32.674 1.00 73.88 927 ARG A O 1
ATOM 7442 N N . LEU A 1 928 ? -19.547 -60.580 31.869 1.00 63.81 928 LEU A N 1
ATOM 7443 C CA . LEU A 1 928 ? -20.685 -60.158 31.053 1.00 63.81 928 LEU A CA 1
ATOM 7444 C C . LEU A 1 928 ? -21.915 -59.795 31.895 1.00 63.81 928 LEU A C 1
ATOM 7446 O O . LEU A 1 928 ? -22.626 -58.875 31.515 1.00 63.81 928 LEU A O 1
ATOM 7450 N N . GLN A 1 929 ? -22.154 -60.427 33.049 1.00 66.31 929 GLN A N 1
ATOM 7451 C CA . GLN A 1 929 ? -23.191 -60.015 34.003 1.00 66.31 929 GLN A CA 1
ATOM 7452 C C . GLN A 1 929 ? -22.833 -58.691 34.665 1.00 66.31 929 GLN A C 1
ATOM 7454 O O . GLN A 1 929 ? -23.728 -57.872 34.812 1.00 66.31 929 GLN A O 1
ATOM 7459 N N . GLY A 1 930 ? -21.564 -58.425 34.989 1.00 62.47 930 GLY A N 1
ATOM 7460 C CA . GLY A 1 930 ? -21.133 -57.101 35.448 1.00 62.47 930 GLY A CA 1
ATOM 7461 C C . GLY A 1 930 ? -21.488 -55.996 34.445 1.00 62.47 930 GLY A C 1
ATOM 7462 O O . GLY A 1 930 ? -21.943 -54.927 34.840 1.00 62.47 930 GLY A O 1
ATOM 7463 N N . ILE A 1 931 ? -21.374 -56.292 33.146 1.00 58.31 931 ILE A N 1
ATOM 7464 C CA . ILE A 1 931 ? -21.719 -55.374 32.050 1.00 58.31 931 ILE A CA 1
ATOM 7465 C C . ILE A 1 931 ? -23.247 -55.304 31.821 1.00 58.31 931 ILE A C 1
ATOM 7467 O O . ILE A 1 931 ? -23.808 -54.211 31.753 1.00 58.31 931 ILE A O 1
ATOM 7471 N N . LEU A 1 932 ? -23.963 -56.437 31.764 1.00 50.47 932 LEU A N 1
ATOM 7472 C CA . LEU A 1 932 ? -25.422 -56.472 31.549 1.00 50.47 932 LEU A CA 1
ATOM 7473 C C . LEU A 1 932 ? -26.217 -55.922 32.741 1.00 50.47 932 LEU A C 1
ATOM 7475 O O . LEU A 1 932 ? -27.220 -55.236 32.549 1.00 50.47 932 LEU A O 1
ATOM 7479 N N . GLN A 1 933 ? -25.775 -56.185 33.973 1.00 52.97 933 GLN A N 1
ATOM 7480 C CA . GLN A 1 933 ? -26.393 -55.666 35.197 1.00 52.97 933 GLN A CA 1
ATOM 7481 C C . GLN A 1 933 ? -26.282 -54.137 35.281 1.00 52.97 933 GLN A C 1
ATOM 7483 O O . GLN A 1 933 ? -27.128 -53.503 35.910 1.00 52.97 933 GLN A O 1
ATOM 7488 N N . GLN A 1 934 ? -25.311 -53.540 34.581 1.00 51.78 934 GLN A N 1
ATOM 7489 C CA . GLN A 1 934 ? -25.179 -52.092 34.429 1.00 51.78 934 GLN A CA 1
ATOM 7490 C C . GLN A 1 934 ? -26.097 -51.499 33.335 1.00 51.78 934 GLN A C 1
ATOM 7492 O O . GLN A 1 934 ? -26.285 -50.285 33.315 1.00 51.78 934 GLN A O 1
ATOM 7497 N N . GLN A 1 935 ? -26.711 -52.319 32.463 1.00 47.91 935 GLN A N 1
ATOM 7498 C CA . GLN A 1 935 ? -27.604 -51.860 31.380 1.00 47.91 935 GLN A CA 1
ATOM 7499 C C . GLN A 1 935 ? -29.075 -52.315 31.473 1.00 47.91 935 GLN A C 1
ATOM 7501 O O . GLN A 1 935 ? -29.934 -51.628 30.926 1.00 47.91 935 GLN A O 1
ATOM 7506 N N . GLN A 1 936 ? -29.411 -53.427 32.141 1.00 44.59 936 GLN A N 1
ATOM 7507 C CA . GLN A 1 936 ? -30.771 -54.010 32.095 1.00 44.59 936 GLN A CA 1
ATOM 7508 C C . GLN A 1 936 ? -31.599 -53.918 33.394 1.00 44.59 936 GLN A C 1
ATOM 7510 O O . GLN A 1 936 ? -32.691 -54.476 33.454 1.00 44.59 936 GLN A O 1
ATOM 7515 N N . LEU A 1 937 ? -31.144 -53.189 34.421 1.00 44.12 937 LEU A N 1
ATOM 7516 C CA . LEU A 1 937 ? -31.840 -53.076 35.720 1.00 44.12 937 LEU A CA 1
ATOM 7517 C C . LEU A 1 937 ? -32.343 -51.657 36.076 1.00 44.12 937 LEU A C 1
ATOM 7519 O O . LEU A 1 937 ? -32.403 -51.291 37.247 1.00 44.12 937 LEU A O 1
ATOM 7523 N N . GLN A 1 938 ? -32.760 -50.863 35.079 1.00 45.81 938 GLN A N 1
ATOM 7524 C CA . GLN A 1 938 ? -33.461 -49.579 35.299 1.00 45.81 938 GLN A CA 1
ATOM 7525 C C . GLN A 1 938 ? -34.873 -49.469 34.686 1.00 45.81 938 GLN A C 1
ATOM 7527 O O . GLN A 1 938 ? -35.459 -48.386 34.717 1.00 45.81 938 GLN A O 1
ATOM 7532 N N . THR A 1 939 ? -35.480 -50.571 34.228 1.00 41.59 939 THR A N 1
ATOM 7533 C CA . THR A 1 939 ? -36.862 -50.551 33.711 1.00 41.59 939 THR A CA 1
ATOM 7534 C C . THR A 1 939 ? -37.728 -51.653 34.329 1.00 41.59 939 THR A C 1
ATOM 7536 O O . THR A 1 939 ? -37.367 -52.824 34.316 1.00 41.59 939 THR A O 1
ATOM 7539 N N . THR A 1 940 ? -38.898 -51.257 34.847 1.00 38.00 940 THR A N 1
ATOM 7540 C CA . THR A 1 940 ? -40.023 -52.109 35.297 1.00 38.00 940 THR A CA 1
ATOM 7541 C C . THR A 1 940 ? -39.726 -53.236 36.304 1.00 38.00 940 THR A C 1
ATOM 7543 O O . THR A 1 940 ? -39.592 -54.393 35.924 1.00 38.00 940 THR A O 1
ATOM 7546 N N . GLN A 1 941 ? -39.841 -52.946 37.606 1.00 37.09 941 GLN A N 1
ATOM 7547 C CA . GLN A 1 941 ? -41.064 -53.212 38.402 1.00 37.09 941 GLN A CA 1
ATOM 7548 C C . GLN A 1 941 ? -40.879 -52.755 39.864 1.00 37.09 941 GLN A C 1
ATOM 7550 O O . GLN A 1 941 ? -39.756 -52.657 40.350 1.00 37.09 941 GLN A O 1
ATOM 7555 N N . ALA A 1 942 ? -41.977 -52.443 40.565 1.00 39.78 942 ALA A N 1
ATOM 7556 C CA . ALA A 1 942 ? -41.941 -51.878 41.916 1.00 39.78 942 ALA A CA 1
ATOM 7557 C C . ALA A 1 942 ? -42.989 -52.505 42.849 1.00 39.78 942 ALA A C 1
ATOM 7559 O O . ALA A 1 942 ? -44.164 -52.581 42.495 1.00 39.78 942 ALA A O 1
ATOM 7560 N N . THR A 1 943 ? -42.581 -52.848 44.077 1.00 42.19 943 THR A N 1
ATOM 7561 C CA . THR A 1 943 ? -43.487 -53.122 45.208 1.00 42.19 943 THR A CA 1
ATOM 7562 C C . THR A 1 943 ? -42.891 -52.651 46.540 1.00 42.19 943 THR A C 1
ATOM 7564 O O . THR A 1 943 ? -41.990 -53.279 47.089 1.00 42.19 943 THR A O 1
ATOM 7567 N N . THR A 1 944 ? -43.461 -51.565 47.073 1.00 48.69 944 THR A N 1
ATOM 7568 C CA . THR A 1 944 ? -43.614 -51.255 48.512 1.00 48.69 944 THR A CA 1
ATOM 7569 C C . THR A 1 944 ? -42.389 -51.357 49.445 1.00 48.69 944 THR A C 1
ATOM 7571 O O . THR A 1 944 ? -42.180 -52.376 50.103 1.00 48.69 944 THR A O 1
ATOM 7574 N N . CYS A 1 945 ? -41.693 -50.235 49.670 1.00 44.62 945 CYS A N 1
ATOM 7575 C CA . CYS A 1 945 ? -40.935 -49.994 50.908 1.00 44.62 945 CYS A CA 1
ATOM 7576 C C . CYS A 1 945 ? -40.935 -48.499 51.285 1.00 44.62 945 CYS A C 1
ATOM 7578 O O . CYS A 1 945 ? -40.663 -47.638 50.453 1.00 44.62 945 CYS A O 1
ATOM 7580 N N . ALA A 1 946 ? -41.197 -48.169 52.554 1.00 53.47 946 ALA A N 1
ATOM 7581 C CA . ALA A 1 946 ? -41.387 -46.786 53.022 1.00 53.47 946 ALA A CA 1
ATOM 7582 C C . ALA A 1 946 ? -40.098 -45.930 53.123 1.00 53.47 946 ALA A C 1
ATOM 7584 O O . ALA A 1 946 ? -40.125 -44.850 53.705 1.00 53.47 946 ALA A O 1
ATOM 7585 N N . LYS A 1 947 ? -38.971 -46.398 52.567 1.00 54.97 947 LYS A N 1
ATOM 7586 C CA . LYS A 1 947 ? -37.723 -45.621 52.409 1.00 54.97 947 LYS A CA 1
ATOM 7587 C C . LYS A 1 947 ? -37.476 -45.142 50.970 1.00 54.97 947 LYS A C 1
ATOM 7589 O O . LYS A 1 947 ? -36.472 -44.484 50.718 1.00 54.97 947 LYS A O 1
ATOM 7594 N N . CYS A 1 948 ? -38.354 -45.478 50.022 1.00 44.03 948 CYS A N 1
ATOM 7595 C CA . CYS A 1 948 ? -38.137 -45.167 48.608 1.00 44.03 948 CYS A CA 1
ATOM 7596 C C . CYS A 1 948 ? -38.235 -43.669 48.284 1.00 44.03 948 CYS A C 1
ATOM 7598 O O . CYS A 1 948 ? -37.415 -43.195 47.511 1.00 44.03 948 CYS A O 1
ATOM 7600 N N . THR A 1 949 ? -39.132 -42.904 48.912 1.00 54.66 949 THR A N 1
ATOM 7601 C CA . THR A 1 949 ? -39.419 -41.505 48.526 1.00 54.66 949 THR A CA 1
ATOM 7602 C C . THR A 1 949 ? -38.213 -40.562 48.617 1.00 54.66 949 THR A C 1
ATOM 7604 O O . THR A 1 949 ? -37.993 -39.759 47.713 1.00 54.66 949 THR A O 1
ATOM 7607 N N . THR A 1 950 ? -37.385 -40.678 49.660 1.00 58.38 950 THR A N 1
ATOM 7608 C CA . THR A 1 950 ? -36.136 -39.899 49.787 1.00 58.38 950 THR A CA 1
ATOM 7609 C C . THR A 1 950 ? -35.054 -40.342 48.808 1.00 58.38 950 THR A C 1
ATOM 7611 O O . THR A 1 950 ? -34.194 -39.546 48.447 1.00 58.38 950 THR A O 1
ATOM 7614 N N . HIS A 1 951 ? -35.079 -41.602 48.367 1.00 55.16 951 HIS A N 1
ATOM 7615 C CA . HIS A 1 951 ? -34.165 -42.076 47.332 1.00 55.16 951 HIS A CA 1
ATOM 7616 C C . HIS A 1 951 ? -34.662 -41.718 45.925 1.00 55.16 951 HIS A C 1
ATOM 7618 O O . HIS A 1 951 ? -33.844 -41.375 45.077 1.00 55.16 951 HIS A O 1
ATOM 7624 N N . GLU A 1 952 ? -35.975 -41.690 45.689 1.00 56.53 952 GLU A N 1
ATOM 7625 C CA . GLU A 1 952 ? -36.587 -41.210 44.447 1.00 56.53 952 GLU A CA 1
ATOM 7626 C C . GLU A 1 952 ? -36.312 -39.727 44.199 1.00 56.53 952 GLU A C 1
ATOM 7628 O O . GLU A 1 952 ? -35.999 -39.384 43.063 1.00 56.53 952 GLU A O 1
ATOM 7633 N N . SER A 1 953 ? -36.325 -38.857 45.220 1.00 63.34 953 SER A N 1
ATOM 7634 C CA . SER A 1 953 ? -35.905 -37.460 45.025 1.00 63.34 953 SER A CA 1
ATOM 7635 C C . SER A 1 953 ? -34.428 -37.377 44.627 1.00 63.34 953 SER A C 1
ATOM 7637 O O . SER A 1 953 ? -34.109 -36.792 43.595 1.00 63.34 953 SER A O 1
ATOM 7639 N N . THR A 1 954 ? -33.528 -38.068 45.342 1.00 71.06 954 THR A N 1
ATOM 7640 C CA . THR A 1 954 ? -32.099 -38.090 44.970 1.00 71.06 954 THR A CA 1
ATOM 7641 C C . THR A 1 954 ? -31.842 -38.717 43.597 1.00 71.06 954 THR A C 1
ATOM 7643 O O . THR A 1 954 ? -30.943 -38.271 42.896 1.00 71.06 954 THR A O 1
ATOM 7646 N N . LEU A 1 955 ? -32.637 -39.704 43.169 1.00 67.75 955 LEU A N 1
ATOM 7647 C CA . LEU A 1 955 ? -32.544 -40.304 41.834 1.00 67.75 955 LEU A CA 1
ATOM 7648 C C . LEU A 1 955 ? -33.160 -39.412 40.748 1.00 67.75 955 LEU A C 1
ATOM 7650 O O . LEU A 1 955 ? -32.657 -39.412 39.631 1.00 67.75 955 LEU A O 1
ATOM 7654 N N . SER A 1 956 ? -34.200 -38.633 41.059 1.00 72.81 956 SER A N 1
ATOM 7655 C CA . SER A 1 956 ? -34.709 -37.550 40.204 1.00 72.81 956 SER A CA 1
ATOM 7656 C C . SER A 1 956 ? -33.613 -36.521 39.950 1.00 72.81 956 SER A C 1
ATOM 7658 O O . SER A 1 956 ? -33.360 -36.150 38.808 1.00 72.81 956 SER A O 1
ATOM 7660 N N . ASP A 1 957 ? -32.938 -36.083 41.008 1.00 78.06 957 ASP A N 1
ATOM 7661 C CA . ASP A 1 957 ? -31.989 -34.980 40.913 1.00 78.06 957 ASP A CA 1
ATOM 7662 C C . ASP A 1 957 ? -30.656 -35.440 40.303 1.00 78.06 957 ASP A C 1
ATOM 7664 O O . ASP A 1 957 ? -30.114 -34.746 39.447 1.00 78.06 957 ASP A O 1
ATOM 7668 N N . LEU A 1 958 ? -30.211 -36.670 40.595 1.00 76.81 958 LEU A N 1
ATOM 7669 C CA . LEU A 1 958 ? -29.127 -37.327 39.855 1.00 76.81 958 LEU A CA 1
ATOM 7670 C C . LEU A 1 958 ? -29.479 -37.559 38.378 1.00 76.81 958 LEU A C 1
ATOM 7672 O O . LEU A 1 958 ? -28.598 -37.424 37.538 1.00 76.81 958 LEU A O 1
ATOM 7676 N N . ARG A 1 959 ? -30.735 -37.880 38.029 1.00 76.56 959 ARG A N 1
ATOM 7677 C CA . ARG A 1 959 ? -31.160 -38.013 36.622 1.00 76.56 959 ARG A CA 1
ATOM 7678 C C . ARG A 1 959 ? -31.127 -36.679 35.885 1.00 76.56 959 ARG A C 1
ATOM 7680 O O . ARG A 1 959 ? -30.577 -36.646 34.795 1.00 76.56 959 ARG A O 1
ATOM 7687 N N . LYS A 1 960 ? -31.620 -35.594 36.492 1.00 82.06 960 LYS A N 1
ATOM 7688 C CA . LYS A 1 960 ? -31.508 -34.233 35.929 1.00 82.06 960 LYS A CA 1
ATOM 7689 C C . LYS A 1 960 ? -30.048 -33.815 35.754 1.00 82.06 960 LYS A C 1
ATOM 7691 O O . LYS A 1 960 ? -29.717 -33.154 34.780 1.00 82.06 960 LYS A O 1
ATOM 7696 N N . GLU A 1 961 ? -29.169 -34.181 36.685 1.00 82.06 961 GLU A N 1
ATOM 7697 C CA . GLU A 1 961 ? -27.742 -33.866 36.571 1.00 82.06 961 GLU A CA 1
ATOM 7698 C C . GLU A 1 961 ? -27.050 -34.700 35.481 1.00 82.06 961 GLU A C 1
ATOM 7700 O O . GLU A 1 961 ? -26.222 -34.176 34.743 1.00 82.06 961 GLU A O 1
ATOM 7705 N N . LEU A 1 962 ? -27.440 -35.968 35.315 1.00 80.00 962 LEU A N 1
ATOM 7706 C CA . LEU A 1 962 ? -26.977 -36.824 34.219 1.00 80.00 962 LEU A CA 1
ATOM 7707 C C . LEU A 1 962 ? -27.481 -36.300 32.862 1.00 80.00 962 LEU A C 1
ATOM 7709 O O . LEU A 1 962 ? -26.707 -36.227 31.918 1.00 80.00 962 LEU A O 1
ATOM 7713 N N . GLU A 1 963 ? -28.736 -35.851 32.785 1.00 85.38 963 GLU A N 1
ATOM 7714 C CA . GLU A 1 963 ? -29.343 -35.214 31.607 1.00 85.38 963 GLU A CA 1
ATOM 7715 C C . GLU A 1 963 ? -28.602 -33.919 31.225 1.00 85.38 963 GLU A C 1
ATOM 7717 O O . GLU A 1 963 ? -28.137 -33.801 30.093 1.00 85.38 963 GLU A O 1
ATOM 7722 N N . LYS A 1 964 ? -28.330 -33.017 32.186 1.00 87.44 964 LYS A N 1
ATOM 7723 C CA . LYS A 1 964 ? -27.457 -31.844 31.968 1.00 87.44 964 LYS A CA 1
ATOM 7724 C C . LYS A 1 964 ? -26.060 -32.227 31.482 1.00 87.44 964 LYS A C 1
ATOM 7726 O O . LYS A 1 964 ? -25.541 -31.585 30.576 1.00 87.44 964 LYS A O 1
ATOM 7731 N N . GLN A 1 965 ? -25.425 -33.233 32.088 1.00 86.00 965 GLN A N 1
ATOM 7732 C CA . GLN A 1 965 ? -24.096 -33.689 31.665 1.00 86.00 965 GLN A CA 1
ATOM 7733 C C . GLN A 1 965 ? -24.140 -34.295 30.258 1.00 86.00 965 GLN A C 1
ATOM 7735 O O . GLN A 1 965 ? -23.199 -34.124 29.490 1.00 86.00 965 GLN A O 1
ATOM 7740 N N . GLN A 1 966 ? -25.236 -34.953 29.887 1.00 84.69 966 GLN A N 1
ATOM 7741 C CA . GLN A 1 966 ? -25.444 -35.526 28.564 1.00 84.69 966 GLN A CA 1
ATOM 7742 C C . GLN A 1 966 ? -25.675 -34.438 27.500 1.00 84.69 966 GLN A C 1
ATOM 7744 O O . GLN A 1 966 ? -25.076 -34.521 26.426 1.00 84.69 966 GLN A O 1
ATOM 7749 N N . ASP A 1 967 ? -26.422 -33.378 27.820 1.00 88.50 967 ASP A N 1
ATOM 7750 C CA . ASP A 1 967 ? -26.534 -32.169 26.993 1.00 88.50 967 ASP A CA 1
ATOM 7751 C C . ASP A 1 967 ? -25.204 -31.406 26.902 1.00 88.50 967 ASP A C 1
ATOM 7753 O O . ASP A 1 967 ? -24.812 -30.974 25.820 1.00 88.50 967 ASP A O 1
ATOM 7757 N N . GLN A 1 968 ? -24.450 -31.297 27.998 1.00 88.31 968 GLN A N 1
ATOM 7758 C CA . GLN A 1 968 ? -23.131 -30.659 28.007 1.00 88.31 968 GLN A CA 1
ATOM 7759 C C . GLN A 1 968 ? -22.115 -31.454 27.171 1.00 88.31 968 GLN A C 1
ATOM 7761 O O . GLN A 1 968 ? -21.348 -30.863 26.414 1.00 88.31 968 GLN A O 1
ATOM 7766 N N . ILE A 1 969 ? -22.144 -32.790 27.230 1.00 85.44 969 ILE A N 1
ATOM 7767 C CA . ILE A 1 969 ? -21.364 -33.676 26.350 1.00 85.44 969 ILE A CA 1
ATOM 7768 C C . ILE A 1 969 ? -21.806 -33.519 24.891 1.00 85.44 969 ILE A C 1
ATOM 7770 O O . ILE A 1 969 ? -20.954 -33.503 24.004 1.00 85.44 969 ILE A O 1
ATOM 7774 N N . LYS A 1 970 ? -23.111 -33.387 24.621 1.00 87.38 970 LYS A N 1
ATOM 7775 C CA . LYS A 1 970 ? -23.630 -33.156 23.267 1.00 87.38 970 LYS A CA 1
ATOM 7776 C C . LYS A 1 970 ? -23.146 -31.812 22.712 1.00 87.38 970 LYS A C 1
ATOM 7778 O O . LYS A 1 970 ? -22.582 -31.796 21.627 1.00 87.38 970 LYS A O 1
ATOM 7783 N N . PHE A 1 971 ? -23.263 -30.732 23.482 1.00 89.88 971 PHE A N 1
ATOM 7784 C CA . PHE A 1 971 ? -22.767 -29.400 23.128 1.00 89.88 971 PHE A CA 1
ATOM 7785 C C . PHE A 1 971 ? -21.243 -29.375 22.923 1.00 89.88 971 PHE A C 1
ATOM 7787 O O . PHE A 1 971 ? -20.749 -28.749 21.989 1.00 89.88 971 PHE A O 1
ATOM 7794 N N . LEU A 1 972 ? -20.478 -30.091 23.756 1.00 86.19 972 LEU A N 1
ATOM 7795 C CA . LEU A 1 972 ? -19.026 -30.223 23.589 1.00 86.19 972 LEU A CA 1
ATOM 7796 C C . LEU A 1 972 ? -18.648 -31.025 22.335 1.00 86.19 972 LEU A C 1
ATOM 7798 O O . LEU A 1 972 ? -17.673 -30.669 21.677 1.00 86.19 972 LEU A O 1
ATOM 7802 N N . LYS A 1 973 ? -19.419 -32.059 21.969 1.00 89.06 973 LYS A N 1
ATOM 7803 C CA . LYS A 1 973 ? -19.257 -32.767 20.689 1.00 89.06 973 LYS A CA 1
ATOM 7804 C C . LYS A 1 973 ? -19.587 -31.868 19.507 1.00 89.06 973 LYS A C 1
ATOM 7806 O O . LYS A 1 973 ? -18.737 -31.687 18.655 1.00 89.06 973 LYS A O 1
ATOM 7811 N N . GLU A 1 974 ? -20.746 -31.224 19.518 1.00 90.81 974 GLU A N 1
ATOM 7812 C CA . GLU A 1 974 ? -21.201 -30.313 18.461 1.00 90.81 974 GLU A CA 1
ATOM 7813 C C . GLU A 1 974 ? -20.188 -29.170 18.243 1.00 90.81 974 GLU A C 1
ATOM 7815 O O . GLU A 1 974 ? -19.810 -28.872 17.112 1.00 90.81 974 GLU A O 1
ATOM 7820 N N . LYS A 1 975 ? -19.608 -28.627 19.324 1.00 89.38 975 LYS A N 1
ATOM 7821 C CA . LYS A 1 975 ? -18.487 -27.674 19.265 1.00 89.38 975 LYS A CA 1
ATOM 7822 C C . LYS A 1 975 ? -17.183 -28.284 18.719 1.00 89.38 975 LYS A C 1
ATOM 7824 O O . LYS A 1 975 ? -16.448 -27.590 18.021 1.00 89.38 975 LYS A O 1
ATOM 7829 N N . SER A 1 976 ? -16.879 -29.548 19.019 1.00 81.00 976 SER A N 1
ATOM 7830 C CA . SER A 1 976 ? -15.714 -30.279 18.487 1.00 81.00 976 SER A CA 1
ATOM 7831 C C . SER A 1 976 ? -15.869 -30.633 17.004 1.00 81.00 976 SER A C 1
ATOM 7833 O O . SER A 1 976 ? -14.890 -30.608 16.260 1.00 81.00 976 SER A O 1
ATOM 7835 N N . ASP A 1 977 ? -17.086 -30.936 16.564 1.00 89.31 977 ASP A N 1
ATOM 7836 C CA . ASP A 1 977 ? -17.424 -31.257 15.180 1.00 89.31 977 ASP A CA 1
ATOM 7837 C C . ASP A 1 977 ? -17.389 -29.979 14.324 1.00 89.31 977 ASP A C 1
ATOM 7839 O O . ASP A 1 977 ? -16.789 -29.973 13.248 1.00 89.31 977 ASP A O 1
ATOM 7843 N N . ILE A 1 978 ? -17.899 -28.853 14.847 1.00 90.44 978 ILE A N 1
ATOM 7844 C CA . ILE A 1 978 ? -17.714 -27.515 14.255 1.00 90.44 978 ILE A CA 1
ATOM 7845 C C . ILE A 1 978 ? -16.225 -27.147 14.187 1.00 90.44 978 ILE A C 1
ATOM 7847 O O . ILE A 1 978 ? -15.758 -26.722 13.136 1.00 90.44 978 ILE A O 1
ATOM 7851 N N . LEU A 1 979 ? -15.447 -27.350 15.258 1.00 87.75 979 LEU A N 1
ATOM 7852 C CA . LEU A 1 979 ? -14.008 -27.047 15.253 1.00 87.75 979 LEU A CA 1
ATOM 7853 C C . LEU A 1 979 ? -13.240 -27.901 14.229 1.00 87.75 979 LEU A C 1
ATOM 7855 O O . LEU A 1 979 ? -12.334 -27.403 13.567 1.00 87.75 979 LEU A O 1
ATOM 7859 N N . THR A 1 980 ? -13.628 -29.167 14.069 1.00 89.44 980 THR A N 1
ATOM 7860 C CA . THR A 1 980 ? -13.050 -30.094 13.082 1.00 89.44 980 THR A CA 1
ATOM 7861 C C . THR A 1 980 ? -13.434 -29.705 11.653 1.00 89.44 980 THR A C 1
ATOM 7863 O O . THR A 1 980 ? -12.595 -29.748 10.757 1.00 89.44 980 THR A O 1
ATOM 7866 N N . THR A 1 981 ? -14.680 -29.272 11.443 1.00 89.00 981 THR A N 1
ATOM 7867 C CA . THR A 1 981 ? -15.171 -28.758 10.154 1.00 89.00 981 THR A CA 1
ATOM 7868 C C . THR A 1 981 ? -14.437 -27.472 9.774 1.00 89.00 981 THR A C 1
ATOM 7870 O O . THR A 1 981 ? -13.920 -27.377 8.665 1.00 89.00 981 THR A O 1
ATOM 7873 N N . ASN A 1 982 ? -14.299 -26.535 10.718 1.00 86.75 982 ASN A N 1
ATOM 7874 C CA . ASN A 1 982 ? -13.550 -25.294 10.530 1.00 86.75 982 ASN A CA 1
ATOM 7875 C C . ASN A 1 982 ? -12.064 -25.563 10.256 1.00 86.75 982 ASN A C 1
ATOM 7877 O O . ASN A 1 982 ? -11.486 -24.923 9.391 1.00 86.75 982 ASN A O 1
ATOM 7881 N N . LEU A 1 983 ? -11.440 -26.535 10.932 1.00 86.25 983 LEU A N 1
ATOM 7882 C CA . LEU A 1 983 ? -10.053 -26.920 10.651 1.00 86.25 983 LEU A CA 1
ATOM 7883 C C . LEU A 1 983 ? -9.891 -27.540 9.248 1.00 86.25 983 LEU A C 1
ATOM 7885 O O . LEU A 1 983 ? -8.853 -27.357 8.614 1.00 86.25 983 LEU A O 1
ATOM 7889 N N . LEU A 1 984 ? -10.904 -28.251 8.742 1.00 88.19 984 LEU A N 1
ATOM 7890 C CA . LEU A 1 984 ? -10.911 -28.800 7.382 1.00 88.19 984 LEU A CA 1
ATOM 7891 C C . LEU A 1 984 ? -11.131 -27.727 6.305 1.00 88.19 984 LEU A C 1
ATOM 7893 O O . LEU A 1 984 ? -10.491 -27.802 5.252 1.00 88.19 984 LEU A O 1
ATOM 7897 N N . THR A 1 985 ? -11.974 -26.717 6.543 1.00 86.75 985 THR A N 1
ATOM 7898 C CA . THR A 1 985 ? -12.078 -25.563 5.632 1.00 86.75 985 THR A CA 1
ATOM 7899 C C . THR A 1 985 ? -10.831 -24.687 5.700 1.00 86.75 985 THR A C 1
ATOM 7901 O O . THR A 1 985 ? -10.304 -24.347 4.651 1.00 86.75 985 THR A O 1
ATOM 7904 N N . GLU A 1 986 ? -10.266 -24.433 6.882 1.00 86.19 986 GLU A N 1
ATOM 7905 C CA . GLU A 1 986 ? -8.980 -23.740 7.068 1.00 86.19 986 GLU A CA 1
ATOM 7906 C C . GLU A 1 986 ? -7.846 -24.427 6.279 1.00 86.19 986 GLU A C 1
ATOM 7908 O O . GLU A 1 986 ? -7.133 -23.785 5.510 1.00 86.19 986 GLU A O 1
ATOM 7913 N N . GLN A 1 987 ? -7.716 -25.757 6.379 1.00 81.81 987 GLN A N 1
ATOM 7914 C CA . GLN A 1 987 ? -6.727 -26.527 5.609 1.00 81.81 987 GLN A CA 1
ATOM 7915 C C . GLN A 1 987 ? -7.003 -26.540 4.097 1.00 81.81 987 GLN A C 1
ATOM 7917 O O . GLN A 1 987 ? -6.058 -26.582 3.306 1.00 81.81 987 GLN A O 1
ATOM 7922 N N . THR A 1 988 ? -8.273 -26.513 3.685 1.00 87.69 988 THR A N 1
ATOM 7923 C CA . THR A 1 988 ? -8.659 -26.404 2.268 1.00 87.69 988 THR A CA 1
ATOM 7924 C C . THR A 1 988 ? -8.309 -25.021 1.719 1.00 87.69 988 THR A C 1
ATOM 7926 O O . THR A 1 988 ? -7.637 -24.933 0.694 1.00 87.69 988 THR A O 1
ATOM 7929 N N . ASN A 1 989 ? -8.646 -23.953 2.443 1.00 85.44 989 ASN A N 1
ATOM 7930 C CA . ASN A 1 989 ? -8.333 -22.570 2.090 1.00 85.44 989 ASN A CA 1
ATOM 7931 C C . ASN A 1 989 ? -6.814 -22.346 2.036 1.00 85.44 989 ASN A C 1
ATOM 7933 O O . ASN A 1 989 ? -6.310 -21.810 1.056 1.00 85.44 989 ASN A O 1
ATOM 7937 N N . GLN A 1 990 ? -6.049 -22.853 3.010 1.00 83.88 990 GLN A N 1
ATOM 7938 C CA . GLN A 1 990 ? -4.580 -22.805 2.970 1.00 83.88 990 GLN A CA 1
ATOM 7939 C C . GLN A 1 990 ? -3.962 -23.613 1.820 1.00 83.88 990 GLN A C 1
ATOM 7941 O O . GLN A 1 990 ? -2.822 -23.342 1.443 1.00 83.88 990 GLN A O 1
ATOM 7946 N N . ARG A 1 991 ? -4.657 -24.618 1.268 1.00 89.31 991 ARG A N 1
ATOM 7947 C CA . ARG A 1 991 ? -4.221 -25.302 0.040 1.00 89.31 991 ARG A CA 1
ATOM 7948 C C . ARG A 1 991 ? -4.532 -24.459 -1.194 1.00 89.31 991 ARG A C 1
ATOM 7950 O O . ARG A 1 991 ? -3.669 -24.351 -2.054 1.00 89.31 991 ARG A O 1
ATOM 7957 N N . LEU A 1 992 ? -5.715 -23.852 -1.241 1.00 88.56 992 LEU A N 1
ATOM 7958 C CA . LEU A 1 992 ? -6.179 -23.014 -2.347 1.00 88.56 992 LEU A CA 1
ATOM 7959 C C . LEU A 1 992 ? -5.297 -21.760 -2.487 1.00 88.56 992 LEU A C 1
ATOM 7961 O O . LEU A 1 992 ? -4.680 -21.577 -3.527 1.00 88.56 992 LEU A O 1
ATOM 7965 N N . VAL A 1 993 ? -5.054 -21.032 -1.391 1.00 86.38 993 VAL A N 1
ATOM 7966 C CA . VAL A 1 993 ? -4.127 -19.881 -1.339 1.00 86.38 993 VAL A CA 1
ATOM 7967 C C . VAL A 1 993 ? -2.682 -20.265 -1.692 1.00 86.38 993 VAL A C 1
ATOM 7969 O O . VAL A 1 993 ? -1.940 -19.463 -2.256 1.00 86.38 993 VAL A O 1
ATOM 7972 N N . LYS A 1 994 ? -2.245 -21.498 -1.391 1.00 84.19 994 LYS A N 1
ATOM 7973 C CA . LYS A 1 994 ? -0.929 -21.993 -1.839 1.00 84.19 994 LYS A CA 1
ATOM 7974 C C . LYS A 1 994 ? -0.894 -22.276 -3.337 1.00 84.19 994 LYS A C 1
ATOM 7976 O O . LYS A 1 994 ? 0.140 -22.020 -3.941 1.00 84.19 994 LYS A O 1
ATOM 7981 N N . GLN A 1 995 ? -1.989 -22.778 -3.906 1.00 87.56 995 GLN A N 1
ATOM 7982 C CA . GLN A 1 995 ? -2.117 -23.012 -5.340 1.00 87.56 995 GLN A CA 1
ATOM 7983 C C . GLN A 1 995 ? -2.155 -21.682 -6.108 1.00 87.56 995 GLN A C 1
ATOM 7985 O O . GLN A 1 995 ? -1.312 -21.480 -6.978 1.00 87.56 995 GLN A O 1
ATOM 7990 N N . GLU A 1 996 ? -3.027 -20.748 -5.710 1.00 82.75 996 GLU A N 1
ATOM 7991 C CA . GLU A 1 996 ? -3.090 -19.376 -6.241 1.00 82.75 996 GLU A CA 1
ATOM 7992 C C . GLU A 1 996 ? -1.721 -18.691 -6.165 1.00 82.75 996 GLU A C 1
ATOM 7994 O O . GLU A 1 996 ? -1.266 -18.087 -7.134 1.00 82.75 996 GLU A O 1
ATOM 7999 N N . LYS A 1 997 ? -1.010 -18.843 -5.037 1.00 85.19 997 LYS A N 1
ATOM 8000 C CA . LYS A 1 997 ? 0.356 -18.337 -4.901 1.00 85.19 997 LYS A CA 1
ATOM 8001 C C . LYS A 1 997 ? 1.297 -18.934 -5.962 1.00 85.19 997 LYS A C 1
ATOM 8003 O O . LYS A 1 997 ? 2.036 -18.168 -6.575 1.00 85.19 997 LYS A O 1
ATOM 8008 N N . THR A 1 998 ? 1.306 -20.253 -6.173 1.00 85.81 998 THR A N 1
ATOM 8009 C CA . THR A 1 998 ? 2.171 -20.869 -7.199 1.00 85.81 998 THR A CA 1
ATOM 8010 C C . THR A 1 998 ? 1.782 -20.455 -8.617 1.00 85.81 998 THR A C 1
ATOM 8012 O O . THR A 1 998 ? 2.668 -20.156 -9.408 1.00 85.81 998 THR A O 1
ATOM 8015 N N . GLU A 1 999 ? 0.489 -20.340 -8.925 1.00 90.12 999 GLU A N 1
ATOM 8016 C CA . GLU A 1 999 ? 0.009 -19.855 -10.227 1.00 90.12 999 GLU A CA 1
ATOM 8017 C C . GLU A 1 999 ? 0.448 -18.397 -10.476 1.00 90.12 999 GLU A C 1
ATOM 8019 O O . GLU A 1 999 ? 0.911 -18.061 -11.566 1.00 90.12 999 GLU A O 1
ATOM 8024 N N . VAL A 1 1000 ? 0.415 -17.540 -9.448 1.00 84.56 1000 VAL A N 1
ATOM 8025 C CA . VAL A 1 1000 ? 0.939 -16.163 -9.510 1.00 84.56 1000 VAL A CA 1
ATOM 8026 C C . VAL A 1 1000 ? 2.471 -16.127 -9.611 1.00 84.56 1000 VAL A C 1
ATOM 8028 O O . VAL A 1 1000 ? 3.008 -15.277 -10.325 1.00 84.56 1000 VAL A O 1
ATOM 8031 N N . GLU A 1 1001 ? 3.204 -17.028 -8.948 1.00 83.81 1001 GLU A N 1
ATOM 8032 C CA . GLU A 1 1001 ? 4.665 -17.149 -9.095 1.00 83.81 1001 GLU A CA 1
ATOM 8033 C C . GLU A 1 1001 ? 5.054 -17.609 -10.515 1.00 83.81 1001 GLU A C 1
ATOM 8035 O O . GLU A 1 1001 ? 5.986 -17.052 -11.102 1.00 83.81 1001 GLU A O 1
ATOM 8040 N N . GLU A 1 1002 ? 4.303 -18.536 -11.118 1.00 89.25 1002 GLU A N 1
ATOM 8041 C CA . GLU A 1 1002 ? 4.492 -18.986 -12.505 1.00 89.25 1002 GLU A CA 1
ATOM 8042 C C . GLU A 1 1002 ? 4.140 -17.897 -13.532 1.00 89.25 1002 GLU A C 1
ATOM 8044 O O . GLU A 1 1002 ? 4.925 -17.653 -14.453 1.00 89.25 1002 GLU A O 1
ATOM 8049 N N . GLN A 1 1003 ? 3.034 -17.167 -13.347 1.00 86.38 1003 GLN A N 1
ATOM 8050 C CA . GLN A 1 1003 ? 2.695 -16.003 -14.179 1.00 86.38 1003 GLN A CA 1
ATOM 8051 C C . GLN A 1 1003 ? 3.769 -14.909 -14.090 1.00 86.38 1003 GLN A C 1
ATOM 8053 O O . GLN A 1 1003 ? 4.198 -14.375 -15.114 1.00 86.38 1003 GLN A O 1
ATOM 8058 N N . ASN A 1 1004 ? 4.283 -14.615 -12.890 1.00 83.19 1004 ASN A N 1
ATOM 8059 C CA . ASN A 1 1004 ? 5.403 -13.685 -12.721 1.00 83.19 1004 ASN A CA 1
ATOM 8060 C C . ASN A 1 1004 ? 6.685 -14.191 -13.405 1.00 83.19 1004 ASN A C 1
ATOM 8062 O O . ASN A 1 1004 ? 7.428 -13.391 -13.974 1.00 83.19 1004 ASN A O 1
ATOM 8066 N N . ALA A 1 1005 ? 6.955 -15.498 -13.386 1.00 85.38 1005 ALA A N 1
ATOM 8067 C CA . ALA A 1 1005 ? 8.093 -16.085 -14.092 1.00 85.38 1005 ALA A CA 1
ATOM 8068 C C . ALA A 1 1005 ? 7.938 -16.017 -15.625 1.00 85.38 1005 ALA A C 1
ATOM 8070 O O . ALA A 1 1005 ? 8.932 -15.806 -16.322 1.00 85.38 1005 ALA A O 1
ATOM 8071 N N . ALA A 1 1006 ? 6.716 -16.148 -16.153 1.00 88.38 1006 ALA A N 1
ATOM 8072 C CA . ALA A 1 1006 ? 6.416 -15.944 -17.571 1.00 88.38 1006 ALA A CA 1
ATOM 8073 C C . ALA A 1 1006 ? 6.606 -14.472 -17.981 1.00 88.38 1006 ALA A C 1
ATOM 8075 O O . ALA A 1 1006 ? 7.411 -14.185 -18.864 1.00 88.38 1006 ALA A O 1
ATOM 8076 N N . ILE A 1 1007 ? 5.979 -13.534 -17.259 1.00 87.06 1007 ILE A N 1
ATOM 8077 C CA . ILE A 1 1007 ? 6.102 -12.087 -17.507 1.00 87.06 1007 ILE A CA 1
ATOM 8078 C C . ILE A 1 1007 ? 7.567 -11.630 -17.426 1.00 87.06 1007 ILE A C 1
ATOM 8080 O O . ILE A 1 1007 ? 8.006 -10.825 -18.243 1.00 87.06 1007 ILE A O 1
ATOM 8084 N N . ARG A 1 1008 ? 8.366 -12.173 -16.495 1.00 85.00 1008 ARG A N 1
ATOM 8085 C CA . ARG A 1 1008 ? 9.813 -11.900 -16.434 1.00 85.00 1008 ARG A CA 1
ATOM 8086 C C . ARG A 1 1008 ? 10.558 -12.385 -17.679 1.00 85.00 1008 ARG A C 1
ATOM 8088 O O . ARG A 1 1008 ? 11.382 -11.635 -18.185 1.00 85.00 1008 ARG A O 1
ATOM 8095 N N . LYS A 1 1009 ? 10.262 -13.584 -18.198 1.00 90.31 1009 LYS A N 1
ATOM 8096 C CA . LYS A 1 1009 ? 10.877 -14.100 -19.439 1.00 90.31 1009 LYS A CA 1
ATOM 8097 C C . LYS A 1 1009 ? 10.504 -13.264 -20.660 1.00 90.31 1009 LYS A C 1
ATOM 8099 O O . LYS A 1 1009 ? 11.367 -13.009 -21.493 1.00 90.31 1009 LYS A O 1
ATOM 8104 N N . ASP A 1 1010 ? 9.256 -12.818 -20.759 1.00 88.31 1010 ASP A N 1
ATOM 8105 C CA . ASP A 1 1010 ? 8.825 -11.985 -21.883 1.00 88.31 1010 ASP A CA 1
ATOM 8106 C C . ASP A 1 1010 ? 9.348 -10.542 -21.770 1.00 88.31 1010 ASP A C 1
ATOM 8108 O O . ASP A 1 1010 ? 9.690 -9.949 -22.788 1.00 88.31 1010 ASP A O 1
ATOM 8112 N N . LEU A 1 1011 ? 9.549 -10.009 -20.557 1.00 84.50 1011 LEU A N 1
ATOM 8113 C CA . LEU A 1 1011 ? 10.312 -8.771 -20.341 1.00 84.50 1011 LEU A CA 1
ATOM 8114 C C . LEU A 1 1011 ? 11.801 -8.922 -20.689 1.00 84.50 1011 LEU A C 1
ATOM 8116 O O . LEU A 1 1011 ? 12.383 -7.982 -21.226 1.00 84.50 1011 LEU A O 1
ATOM 8120 N N . GLU A 1 1012 ? 12.422 -10.070 -20.405 1.00 87.75 1012 GLU A N 1
ATOM 8121 C CA . GLU A 1 1012 ? 13.808 -10.349 -20.808 1.00 87.75 1012 GLU A CA 1
ATOM 8122 C C . GLU A 1 1012 ? 13.923 -10.404 -22.341 1.00 87.75 1012 GLU A C 1
ATOM 8124 O O . GLU A 1 1012 ? 14.727 -9.676 -22.912 1.00 87.75 1012 GLU A O 1
ATOM 8129 N N . ARG A 1 1013 ? 13.026 -11.134 -23.020 1.00 91.94 1013 ARG A N 1
ATOM 8130 C CA . ARG A 1 1013 ? 12.925 -11.155 -24.493 1.00 91.94 1013 ARG A CA 1
ATOM 8131 C C . ARG A 1 1013 ? 12.683 -9.776 -25.098 1.00 91.94 1013 ARG A C 1
ATOM 8133 O O . ARG A 1 1013 ? 13.257 -9.450 -26.131 1.00 91.94 1013 ARG A O 1
ATOM 8140 N N . LEU A 1 1014 ? 11.824 -8.959 -24.481 1.00 89.00 1014 LEU A N 1
ATOM 8141 C CA . LEU A 1 1014 ? 11.553 -7.607 -24.972 1.00 89.00 1014 LEU A CA 1
ATOM 8142 C C . LEU A 1 1014 ? 12.791 -6.707 -24.832 1.00 89.00 1014 LEU A C 1
ATOM 8144 O O . LEU A 1 1014 ? 13.019 -5.860 -25.689 1.00 89.00 1014 LEU A O 1
ATOM 8148 N N . ARG A 1 1015 ? 13.612 -6.908 -23.790 1.00 89.62 1015 ARG A N 1
ATOM 8149 C CA . ARG A 1 1015 ? 14.921 -6.247 -23.647 1.00 89.62 1015 ARG A CA 1
ATOM 8150 C C . ARG A 1 1015 ? 15.924 -6.748 -24.678 1.00 89.62 1015 ARG A C 1
ATOM 8152 O O . ARG A 1 1015 ? 16.587 -5.918 -25.279 1.00 89.62 1015 ARG A O 1
ATOM 8159 N N . GLU A 1 1016 ? 16.020 -8.059 -24.893 1.00 88.81 1016 GLU A N 1
ATOM 8160 C CA . GLU A 1 1016 ? 16.893 -8.656 -25.915 1.00 88.81 1016 GLU A CA 1
ATOM 8161 C C . GLU A 1 1016 ? 16.557 -8.095 -27.305 1.00 88.81 1016 GLU A C 1
ATOM 8163 O O . GLU A 1 1016 ? 17.436 -7.566 -27.973 1.00 88.81 1016 GLU A O 1
ATOM 8168 N N . HIS A 1 1017 ? 15.278 -8.077 -27.687 1.00 89.38 1017 HIS A N 1
ATOM 8169 C CA . HIS A 1 1017 ? 14.817 -7.536 -28.970 1.00 89.38 1017 HIS A CA 1
ATOM 8170 C C . HIS A 1 1017 ? 14.971 -6.005 -29.084 1.00 89.38 1017 HIS A C 1
ATOM 8172 O O . HIS A 1 1017 ? 15.211 -5.484 -30.171 1.00 89.38 1017 HIS A O 1
ATOM 8178 N N . LEU A 1 1018 ? 14.837 -5.249 -27.985 1.00 85.88 1018 LEU A N 1
ATOM 8179 C CA . LEU A 1 1018 ? 15.162 -3.815 -27.979 1.00 85.88 1018 LEU A CA 1
ATOM 8180 C C . LEU A 1 1018 ? 16.669 -3.577 -28.144 1.00 85.88 1018 LEU A C 1
ATOM 8182 O O . LEU A 1 1018 ? 17.054 -2.654 -28.854 1.00 85.88 1018 LEU A O 1
ATOM 8186 N N . LEU A 1 1019 ? 17.507 -4.423 -27.544 1.00 90.88 1019 LEU A N 1
ATOM 8187 C CA . LEU A 1 1019 ? 18.962 -4.333 -27.638 1.00 90.88 1019 LEU A CA 1
ATOM 8188 C C . LEU A 1 1019 ? 19.457 -4.753 -29.034 1.00 90.88 1019 LEU A C 1
ATOM 8190 O O . LEU A 1 1019 ? 20.301 -4.064 -29.592 1.00 90.88 1019 LEU A O 1
ATOM 8194 N N . GLU A 1 1020 ? 18.853 -5.769 -29.664 1.00 92.25 1020 GLU A N 1
ATOM 8195 C CA . GLU A 1 1020 ? 19.068 -6.074 -31.091 1.00 92.25 1020 GLU A CA 1
ATOM 8196 C C . GLU A 1 1020 ? 18.694 -4.884 -31.994 1.00 92.25 1020 GLU A C 1
ATOM 8198 O O . GLU A 1 1020 ? 19.413 -4.588 -32.946 1.00 92.25 1020 GLU A O 1
ATOM 8203 N N . ILE A 1 1021 ? 17.608 -4.157 -31.695 1.00 89.62 1021 ILE A N 1
ATOM 8204 C CA . ILE A 1 1021 ? 17.235 -2.933 -32.427 1.00 89.62 1021 ILE A CA 1
ATOM 8205 C C . ILE A 1 1021 ? 18.247 -1.796 -32.190 1.00 89.62 1021 ILE A C 1
ATOM 8207 O O . ILE A 1 1021 ? 18.578 -1.070 -33.127 1.00 89.62 1021 ILE A O 1
ATOM 8211 N N . GLU A 1 1022 ? 18.748 -1.618 -30.966 1.00 86.69 1022 GLU A N 1
ATOM 8212 C CA . GLU A 1 1022 ? 19.775 -0.613 -30.653 1.00 86.69 1022 GLU A CA 1
ATOM 8213 C C . GLU A 1 1022 ? 21.124 -0.937 -31.321 1.00 86.69 1022 GLU A C 1
ATOM 8215 O O . GLU A 1 1022 ? 21.754 -0.034 -31.882 1.00 86.69 1022 GLU A O 1
ATOM 8220 N N . ASP A 1 1023 ? 21.530 -2.209 -31.357 1.00 89.75 1023 ASP A N 1
ATOM 8221 C CA . ASP A 1 1023 ? 22.719 -2.676 -32.079 1.00 89.75 1023 ASP A CA 1
ATOM 8222 C C . ASP A 1 1023 ? 22.554 -2.526 -33.602 1.00 89.75 1023 ASP A C 1
ATOM 8224 O O . ASP A 1 1023 ? 23.470 -2.035 -34.266 1.00 89.75 1023 ASP A O 1
ATOM 8228 N N . LEU A 1 1024 ? 21.380 -2.844 -34.166 1.00 90.38 1024 LEU A N 1
ATOM 8229 C CA . LEU A 1 1024 ? 21.077 -2.633 -35.589 1.00 90.38 1024 LEU A CA 1
ATOM 8230 C C . LEU A 1 1024 ? 21.136 -1.149 -35.973 1.00 90.38 1024 LEU A C 1
ATOM 8232 O O . LEU A 1 1024 ? 21.852 -0.795 -36.908 1.00 90.38 1024 LEU A O 1
ATOM 8236 N N . HIS A 1 1025 ? 20.469 -0.257 -35.231 1.00 86.94 1025 HIS A N 1
ATOM 8237 C CA . HIS A 1 1025 ? 20.562 1.189 -35.474 1.00 86.94 1025 HIS A CA 1
ATOM 8238 C C . HIS A 1 1025 ? 21.995 1.722 -35.290 1.00 86.94 1025 HIS A C 1
ATOM 8240 O O . HIS A 1 1025 ? 22.409 2.664 -35.975 1.00 86.94 1025 HIS A O 1
ATOM 8246 N N . THR A 1 1026 ? 22.776 1.128 -34.381 1.00 91.25 1026 THR A N 1
ATOM 8247 C CA . THR A 1 1026 ? 24.194 1.463 -34.195 1.00 91.25 1026 THR A CA 1
ATOM 8248 C C . THR A 1 1026 ? 25.023 1.020 -35.402 1.00 91.25 1026 THR A C 1
ATOM 8250 O O . THR A 1 1026 ? 25.828 1.810 -35.900 1.00 91.25 1026 THR A O 1
ATOM 8253 N N . GLN A 1 1027 ? 24.790 -0.184 -35.935 1.00 90.38 1027 GLN A N 1
ATOM 8254 C CA . GLN A 1 1027 ? 25.426 -0.663 -37.162 1.00 90.38 1027 GLN A CA 1
ATOM 8255 C C . GLN A 1 1027 ? 25.050 0.212 -38.366 1.00 90.38 1027 GLN A C 1
ATOM 8257 O O . GLN A 1 1027 ? 25.951 0.689 -39.054 1.00 90.38 1027 GLN A O 1
ATOM 8262 N N . GLU A 1 1028 ? 23.764 0.507 -38.583 1.00 88.81 1028 GLU A N 1
ATOM 8263 C CA . GLU A 1 1028 ? 23.305 1.418 -39.644 1.00 88.81 1028 GLU A CA 1
ATOM 8264 C C . GLU A 1 1028 ? 23.965 2.801 -39.524 1.00 88.81 1028 GLU A C 1
ATOM 8266 O O . GLU A 1 1028 ? 24.423 3.369 -40.516 1.00 88.81 1028 GLU A O 1
ATOM 8271 N N . THR A 1 1029 ? 24.095 3.331 -38.303 1.00 88.44 1029 THR A N 1
ATOM 8272 C CA . THR A 1 1029 ? 24.776 4.612 -38.051 1.00 88.44 1029 THR A CA 1
ATOM 8273 C C . THR A 1 1029 ? 26.267 4.549 -38.398 1.00 88.44 1029 THR A C 1
ATOM 8275 O O . THR A 1 1029 ? 26.802 5.498 -38.977 1.00 88.44 1029 THR A O 1
ATOM 8278 N N . VAL A 1 1030 ? 26.951 3.445 -38.082 1.00 91.12 1030 VAL A N 1
ATOM 8279 C CA . VAL A 1 1030 ? 28.367 3.229 -38.428 1.00 91.12 1030 VAL A CA 1
ATOM 8280 C C . VAL A 1 1030 ? 28.551 3.040 -39.936 1.00 91.12 1030 VAL A C 1
ATOM 8282 O O . VAL A 1 1030 ? 29.479 3.612 -40.507 1.00 91.12 1030 VAL A O 1
ATOM 8285 N N . GLU A 1 1031 ? 27.662 2.312 -40.611 1.00 90.12 1031 GLU A N 1
ATOM 8286 C CA . GLU A 1 1031 ? 27.693 2.140 -42.067 1.00 90.12 1031 GLU A CA 1
ATOM 8287 C C . GLU A 1 1031 ? 27.433 3.468 -42.793 1.00 90.12 1031 GLU A C 1
ATOM 8289 O O . GLU A 1 1031 ? 28.217 3.847 -43.667 1.00 90.12 1031 GLU A O 1
ATOM 8294 N N . MET A 1 1032 ? 26.445 4.252 -42.350 1.00 89.06 1032 MET A N 1
ATOM 8295 C CA . MET A 1 1032 ? 26.194 5.612 -42.843 1.00 89.06 1032 MET A CA 1
ATOM 8296 C C . MET A 1 1032 ? 27.390 6.550 -42.617 1.00 89.06 1032 MET A C 1
ATOM 8298 O O . MET A 1 1032 ? 27.724 7.346 -43.497 1.00 89.06 1032 MET A O 1
ATOM 8302 N N . GLN A 1 1033 ? 28.085 6.456 -41.475 1.00 86.56 1033 GLN A N 1
ATOM 8303 C CA . GLN A 1 1033 ? 29.339 7.192 -41.263 1.00 86.56 1033 GLN A CA 1
ATOM 8304 C C . GLN A 1 1033 ? 30.438 6.724 -42.226 1.00 86.56 1033 GLN A C 1
ATOM 8306 O O . GLN A 1 1033 ? 31.110 7.567 -42.824 1.00 86.56 1033 GLN A O 1
ATOM 8311 N N . ARG A 1 1034 ? 30.577 5.411 -42.448 1.00 91.62 1034 ARG A N 1
ATOM 8312 C CA . ARG A 1 1034 ? 31.550 4.822 -43.383 1.00 91.62 1034 ARG A CA 1
ATOM 8313 C C . ARG A 1 1034 ? 31.318 5.300 -44.819 1.00 91.62 1034 ARG A C 1
ATOM 8315 O O . ARG A 1 1034 ? 32.276 5.662 -45.499 1.00 91.62 1034 ARG A O 1
ATOM 8322 N N . GLU A 1 1035 ? 30.068 5.362 -45.279 1.00 90.44 1035 GLU A N 1
ATOM 8323 C CA . GLU A 1 1035 ? 29.722 5.918 -46.595 1.00 90.44 1035 GLU A CA 1
ATOM 8324 C C . GLU A 1 1035 ? 29.975 7.429 -46.682 1.00 90.44 1035 GLU A C 1
ATOM 8326 O O . GLU A 1 1035 ? 30.456 7.930 -47.704 1.00 90.44 1035 GLU A O 1
ATOM 8331 N N . LEU A 1 1036 ? 29.710 8.172 -45.606 1.00 89.50 1036 LEU A N 1
ATOM 8332 C CA . LEU A 1 1036 ? 29.962 9.611 -45.529 1.00 89.50 1036 LEU A CA 1
ATOM 8333 C C . LEU A 1 1036 ? 31.476 9.918 -45.543 1.00 89.50 1036 LEU A C 1
ATOM 8335 O O . LEU A 1 1036 ? 31.911 10.896 -46.155 1.00 89.50 1036 LEU A O 1
ATOM 8339 N N . GLU A 1 1037 ? 32.307 9.062 -44.948 1.00 91.69 1037 GLU A N 1
ATOM 8340 C CA . GLU A 1 1037 ? 33.768 9.121 -45.077 1.00 91.69 1037 GLU A CA 1
ATOM 8341 C C . GLU A 1 1037 ? 34.258 8.694 -46.467 1.00 91.69 1037 GLU A C 1
ATOM 8343 O O . GLU A 1 1037 ? 35.096 9.380 -47.054 1.00 91.69 1037 GLU A O 1
ATOM 8348 N N . GLU A 1 1038 ? 33.703 7.629 -47.052 1.00 92.75 1038 GLU A N 1
ATOM 8349 C CA . GLU A 1 1038 ? 34.082 7.164 -48.393 1.00 92.75 1038 GLU A CA 1
ATOM 8350 C C . GLU A 1 1038 ? 33.707 8.193 -49.481 1.00 92.75 1038 GLU A C 1
ATOM 8352 O O . GLU A 1 1038 ? 34.468 8.426 -50.425 1.00 92.75 1038 GLU A O 1
ATOM 8357 N N . THR A 1 1039 ? 32.569 8.878 -49.337 1.00 89.12 1039 THR A N 1
ATOM 8358 C CA . THR A 1 1039 ? 32.156 9.984 -50.219 1.00 89.12 1039 THR A CA 1
ATOM 8359 C C . THR A 1 1039 ? 32.978 11.254 -49.995 1.00 89.12 1039 THR A C 1
ATOM 8361 O O . THR A 1 1039 ? 33.361 11.887 -50.981 1.00 89.12 1039 THR A O 1
ATOM 8364 N N . LYS A 1 1040 ? 33.354 11.598 -48.752 1.00 91.44 1040 LYS A N 1
ATOM 8365 C CA . LYS A 1 1040 ? 34.356 12.650 -48.477 1.00 91.44 1040 LYS A CA 1
ATOM 8366 C C . LYS A 1 1040 ? 35.698 12.335 -49.142 1.00 91.44 1040 LYS A C 1
ATOM 8368 O O . LYS A 1 1040 ? 36.250 13.205 -49.809 1.00 91.44 1040 LYS A O 1
ATOM 8373 N N . ALA A 1 1041 ? 36.202 11.106 -49.018 1.00 90.38 1041 ALA A N 1
ATOM 8374 C CA . ALA A 1 1041 ? 37.466 10.688 -49.623 1.00 90.38 1041 ALA A CA 1
ATOM 8375 C C . ALA A 1 1041 ? 37.428 10.789 -51.159 1.00 90.38 1041 ALA A C 1
ATOM 8377 O O . ALA A 1 1041 ? 38.345 11.347 -51.763 1.00 90.38 1041 ALA A O 1
ATOM 8378 N N . LYS A 1 1042 ? 36.329 10.349 -51.792 1.00 90.56 1042 LYS A N 1
ATOM 8379 C CA . LYS A 1 1042 ? 36.085 10.542 -53.235 1.00 90.56 1042 LYS A CA 1
ATOM 8380 C C . LYS A 1 1042 ? 36.030 12.028 -53.615 1.00 90.56 1042 LYS A C 1
ATOM 8382 O O . LYS A 1 1042 ? 36.598 12.412 -54.632 1.00 90.56 1042 LYS A O 1
ATOM 8387 N N . MET A 1 1043 ? 35.401 12.875 -52.798 1.00 85.00 1043 MET A N 1
ATOM 8388 C CA . MET A 1 1043 ? 35.324 14.322 -53.038 1.00 85.00 1043 MET A CA 1
ATOM 8389 C C . MET A 1 1043 ? 36.699 15.004 -52.942 1.00 85.00 1043 MET A C 1
ATOM 8391 O O . MET A 1 1043 ? 37.012 15.844 -53.782 1.00 85.00 1043 MET A O 1
ATOM 8395 N N . VAL A 1 1044 ? 37.537 14.613 -51.976 1.00 91.25 1044 VAL A N 1
ATOM 8396 C CA . VAL A 1 1044 ? 38.923 15.097 -51.848 1.00 91.25 1044 VAL A CA 1
ATOM 8397 C C . VAL A 1 1044 ? 39.776 14.630 -53.029 1.00 91.25 1044 VAL A C 1
ATOM 8399 O O . VAL A 1 1044 ? 40.473 15.446 -53.620 1.00 91.25 1044 VAL A O 1
ATOM 8402 N N . ALA A 1 1045 ? 39.669 13.363 -53.446 1.00 88.06 1045 ALA A N 1
ATOM 8403 C CA . ALA A 1 1045 ? 40.379 12.859 -54.624 1.00 88.06 1045 ALA A CA 1
ATOM 8404 C C . ALA A 1 1045 ? 40.000 13.626 -55.908 1.00 88.06 1045 ALA A C 1
ATOM 8406 O O . ALA A 1 1045 ? 40.876 14.004 -56.685 1.00 88.06 1045 ALA A O 1
ATOM 8407 N N . LEU A 1 1046 ? 38.710 13.932 -56.095 1.00 86.94 1046 LEU A N 1
ATOM 8408 C CA . LEU A 1 1046 ? 38.232 14.764 -57.204 1.00 86.94 1046 LEU A CA 1
ATOM 8409 C C . LEU A 1 1046 ? 38.733 16.216 -57.112 1.00 86.94 1046 LEU A C 1
ATOM 8411 O O . LEU A 1 1046 ? 39.093 16.793 -58.136 1.00 86.94 1046 LEU A O 1
ATOM 8415 N N . GLN A 1 1047 ? 38.803 16.809 -55.914 1.00 86.06 1047 GLN A N 1
ATOM 8416 C CA . GLN A 1 1047 ? 39.405 18.136 -55.722 1.00 86.06 1047 GLN A CA 1
ATOM 8417 C C . GLN A 1 1047 ? 40.900 18.139 -56.065 1.00 86.06 1047 GLN A C 1
ATOM 8419 O O . GLN A 1 1047 ? 41.360 19.042 -56.761 1.00 86.06 1047 GLN A O 1
ATOM 8424 N N . ASP A 1 1048 ? 41.638 17.110 -55.651 1.00 85.38 1048 ASP A N 1
ATOM 8425 C CA . ASP A 1 1048 ? 43.048 16.917 -55.986 1.00 85.38 1048 ASP A CA 1
ATOM 8426 C C . ASP A 1 1048 ? 43.264 16.744 -57.498 1.00 85.38 1048 ASP A C 1
ATOM 8428 O O . ASP A 1 1048 ? 44.207 17.302 -58.057 1.00 85.38 1048 ASP A O 1
ATOM 8432 N N . ASP A 1 1049 ? 42.398 16.004 -58.193 1.00 84.44 1049 ASP A N 1
ATOM 8433 C CA . ASP A 1 1049 ? 42.493 15.822 -59.647 1.00 84.44 1049 ASP A CA 1
ATOM 8434 C C . ASP A 1 1049 ? 42.093 17.087 -60.428 1.00 84.44 1049 ASP A C 1
ATOM 8436 O O . ASP A 1 1049 ? 42.718 17.406 -61.444 1.00 84.44 1049 ASP A O 1
ATOM 8440 N N . VAL A 1 1050 ? 41.155 17.889 -59.913 1.00 82.12 1050 VAL A N 1
ATOM 8441 C CA . VAL A 1 1050 ? 40.873 19.248 -60.414 1.00 82.12 1050 VAL A CA 1
ATOM 8442 C C . VAL A 1 1050 ? 42.040 20.209 -60.130 1.00 82.12 1050 VAL A C 1
ATOM 8444 O O . VAL A 1 1050 ? 42.372 21.051 -60.969 1.00 82.12 1050 VAL A O 1
ATOM 8447 N N . ALA A 1 1051 ? 42.733 20.074 -58.997 1.00 78.81 1051 ALA A N 1
ATOM 8448 C CA . ALA A 1 1051 ? 43.939 20.845 -58.692 1.00 78.81 1051 ALA A CA 1
ATOM 8449 C C . ALA A 1 1051 ? 45.120 20.451 -59.603 1.00 78.81 1051 ALA A C 1
ATOM 8451 O O . ALA A 1 1051 ? 45.889 21.310 -60.042 1.00 78.81 1051 ALA A O 1
ATOM 8452 N N . LYS A 1 1052 ? 45.252 19.166 -59.957 1.00 79.44 1052 LYS A N 1
ATOM 8453 C CA . LYS A 1 1052 ? 46.235 18.680 -60.943 1.00 79.44 1052 LYS A CA 1
ATOM 8454 C C . LYS A 1 1052 ? 45.903 19.178 -62.354 1.00 79.44 1052 LYS A C 1
ATOM 8456 O O . LYS A 1 1052 ? 46.800 19.658 -63.044 1.00 79.44 1052 LYS A O 1
ATOM 8461 N N . SER A 1 1053 ? 44.637 19.123 -62.778 1.00 73.56 1053 SER A N 1
ATOM 8462 C CA . SER A 1 1053 ? 44.231 19.569 -64.120 1.00 73.56 1053 SER A CA 1
ATOM 8463 C C . SER A 1 1053 ? 44.337 21.088 -64.293 1.00 73.56 1053 SER A C 1
ATOM 8465 O O . SER A 1 1053 ? 44.854 21.551 -65.309 1.00 73.56 1053 SER A O 1
ATOM 8467 N N . SER A 1 1054 ? 43.960 21.878 -63.284 1.00 68.38 1054 SER A N 1
ATOM 8468 C CA . SER A 1 1054 ? 44.139 23.337 -63.305 1.00 68.38 1054 SER A CA 1
ATOM 8469 C C . SER A 1 1054 ? 45.617 23.746 -63.309 1.00 68.38 1054 SER A C 1
ATOM 8471 O O . SER A 1 1054 ? 45.983 24.634 -64.079 1.00 68.38 1054 SER A O 1
ATOM 8473 N N . ASN A 1 1055 ? 46.492 23.050 -62.569 1.00 62.38 1055 ASN A N 1
ATOM 8474 C CA . ASN A 1 1055 ? 47.946 23.241 -62.672 1.00 62.38 1055 ASN A CA 1
ATOM 8475 C C . ASN A 1 1055 ? 48.523 22.821 -64.040 1.00 62.38 1055 ASN A C 1
ATOM 8477 O O . ASN A 1 1055 ? 49.472 23.442 -64.522 1.00 62.38 1055 ASN A O 1
ATOM 8481 N N . ALA A 1 1056 ? 47.954 21.810 -64.704 1.00 56.84 1056 ALA A N 1
ATOM 8482 C CA . ALA A 1 1056 ? 48.327 21.470 -66.079 1.00 56.84 1056 ALA A CA 1
ATOM 8483 C C . ALA A 1 1056 ? 47.909 22.576 -67.068 1.00 56.84 1056 ALA A C 1
ATOM 8485 O O . ALA A 1 1056 ? 48.705 22.962 -67.923 1.00 56.84 1056 ALA A O 1
ATOM 8486 N N . TYR A 1 1057 ? 46.709 23.147 -66.912 1.00 54.06 1057 TYR A N 1
ATOM 8487 C CA . TYR A 1 1057 ? 46.227 24.262 -67.737 1.00 54.06 1057 TYR A CA 1
ATOM 8488 C C . TYR A 1 1057 ? 47.014 25.566 -67.526 1.00 54.06 1057 TYR A C 1
ATOM 8490 O O . TYR A 1 1057 ? 47.219 26.304 -68.490 1.00 54.06 1057 TYR A O 1
ATOM 8498 N N . THR A 1 1058 ? 47.490 25.861 -66.311 1.00 54.69 1058 THR A N 1
ATOM 8499 C CA . THR A 1 1058 ? 48.370 27.021 -66.067 1.00 54.69 1058 THR A CA 1
ATOM 8500 C C . THR A 1 1058 ? 49.811 26.788 -66.523 1.00 54.69 1058 THR A C 1
ATOM 8502 O O . THR A 1 1058 ? 50.478 27.753 -66.878 1.00 54.69 1058 THR A O 1
ATOM 8505 N N . SER A 1 1059 ? 50.277 25.534 -66.579 1.00 49.69 1059 SER A N 1
ATOM 8506 C CA . SER A 1 1059 ? 51.611 25.174 -67.094 1.00 49.69 1059 SER A CA 1
ATOM 8507 C C . SER A 1 1059 ? 51.687 25.085 -68.626 1.00 49.69 1059 SER A C 1
ATOM 8509 O O . SER A 1 1059 ? 52.777 24.961 -69.179 1.00 49.69 1059 SER A O 1
ATOM 8511 N N . ALA A 1 1060 ? 50.546 25.129 -69.319 1.00 44.59 1060 ALA A N 1
ATOM 8512 C CA . ALA A 1 1060 ? 50.437 25.033 -70.777 1.00 44.59 1060 ALA A CA 1
ATOM 8513 C C . ALA A 1 1060 ? 50.329 26.406 -71.483 1.00 44.59 1060 ALA A C 1
ATOM 8515 O O . ALA A 1 1060 ? 49.831 26.477 -72.611 1.00 44.59 1060 ALA A O 1
ATOM 8516 N N . ARG A 1 1061 ? 50.752 27.495 -70.823 1.00 37.69 1061 ARG A N 1
ATOM 8517 C CA . ARG A 1 1061 ? 50.578 28.885 -71.273 1.00 37.69 1061 ARG A CA 1
ATOM 8518 C C . ARG A 1 1061 ? 51.818 29.749 -71.041 1.00 37.69 1061 ARG A C 1
ATOM 8520 O O . ARG A 1 1061 ? 52.037 30.632 -71.899 1.00 37.69 1061 ARG A O 1
#

Radius of gyration: 87.64 Å; chains: 1; bounding box: 237×245×243 Å

Secondary structure (DSSP, 8-state):
----PPPP--PPP----SSHHHHHHHHHHHHHHHHHHHHHHHHHHHHHHHHHHHHHHHHHHHHHHHHHHHHHHHHHHHHHHHHHHHHHHHHHHHHHHHHHHHHHHHHHHHHHHHHHHHHHHHHHHHHHHHHHHHHHHHHHHHHHHHHHHHHHHHHHHHHHHHHHHHHHHHHHHHHHHHHHHHHHHHHHHHHHHHHHHHTTS----------------------------------TTHHHHHHHHHHHHHHHHHHHHHHHHHHHHHHHHHHHHHHHHHHHHHHHHHHHHHHHHHHHHHHHHHHHHHHHHHHHHHHHHHHHHHHHHHHHHHHHHHHHHHHHHHHHHHHHHHHHHHHHHHHHHHHHHHHHHHHHHHHHHHHHHHHHHHHHHHHHHHHHHHHHHHHHHHHHHHHHHHHHHHHHHHHHHHHHHHHHHHHHHHHHHHHHHHHHHHHTT-------------TTHHHHHHHHHHHHHHHHHHHHHHHHHHHHHHHHHHHHHHHHHHHHHHHHHHHHHHHHHHHHHHHHHHHHHHHHHHHHHHHHHHHHHHHHHHHHH-SSSPPPHHHHHHHHHHHHHHHHHHHHHHHHHHHHHHHHHHHHHHHHHHHHHHHHHHHHHHHHHHHHHHHHHHHHHHHHHHHHHHHHHHHHHHHHHH-------SSSHHHHHHHHHHHHHHHHHHHHHHHHHHHHHHHHHHHHHHHHHHHHHHHHHHHHHHHHHHHHHHHHHHHHHHHHHHHHHHHHHHHHHHHHHHHHHHHHHHHHHHHHHHHHHHHHHHHHHHHHHHHHHHHHHHHHHHHHHHHHHHHHHHHHHHHHHHHHHHHHHHHHHHHHHHHHHHHHHHHHHHHHHHHHHHHHHHHHHT-S------THHHHHHHHHHHHHHHHHHHHHHHHHHHHHHHHHHHHHHHHHHHHHHHHHHHHHHHHHHTTSSSSS-----TTHHHHHHHHHHHHHHHHHHHHHHHHHHHHHHHHHHHHHHHHHHHHHHHHHHHHHHHHHHHHHHHHHHHHHHHHHHHHHHHHHHHHHHHHHHHHHHHHHHHHHHHHHHHHHHHHT-

Organism: Bactrocera latifrons (NCBI:txid174628)